Protein AF-A0A7C2SA44-F1 (afdb_monomer)

Structure (mmCIF, N/CA/C/O backbone):
data_AF-A0A7C2SA44-F1
#
_entry.id   AF-A0A7C2SA44-F1
#
loop_
_atom_site.group_PDB
_atom_site.id
_atom_site.type_symbol
_atom_site.label_atom_id
_atom_site.label_alt_id
_atom_site.label_comp_id
_atom_site.label_asym_id
_atom_site.label_entity_id
_atom_site.label_seq_id
_atom_site.pdbx_PDB_ins_code
_atom_site.Cartn_x
_atom_site.Cartn_y
_atom_site.Cartn_z
_atom_site.occupancy
_atom_site.B_iso_or_equiv
_atom_site.auth_seq_id
_atom_site.auth_comp_id
_atom_site.auth_asym_id
_atom_site.auth_atom_id
_atom_site.pdbx_PDB_model_num
ATOM 1 N N . MET A 1 1 ? 11.716 -22.278 -64.810 1.00 39.72 1 MET A N 1
ATOM 2 C CA . MET A 1 1 ? 12.328 -22.978 -63.650 1.00 39.72 1 MET A CA 1
ATOM 3 C C . MET A 1 1 ? 11.994 -22.321 -62.300 1.00 39.72 1 MET A C 1
ATOM 5 O O . MET A 1 1 ? 11.563 -23.027 -61.396 1.00 39.72 1 MET A O 1
ATOM 9 N N . CYS A 1 2 ? 12.115 -20.993 -62.154 1.00 33.94 2 CYS A N 1
ATOM 10 C CA . CYS A 1 2 ? 12.064 -20.283 -60.861 1.00 33.94 2 CYS A CA 1
ATOM 11 C C . CYS A 1 2 ? 10.819 -20.503 -59.967 1.00 33.94 2 CYS A C 1
ATOM 13 O O . CYS A 1 2 ? 10.962 -20.476 -58.749 1.00 33.94 2 CYS A O 1
ATOM 15 N N . CYS A 1 3 ? 9.621 -20.774 -60.507 1.00 31.91 3 CYS A N 1
ATOM 16 C CA . CYS A 1 3 ? 8.419 -20.965 -59.673 1.00 31.91 3 CYS A CA 1
ATOM 17 C C . CYS A 1 3 ? 8.531 -22.126 -58.661 1.00 31.91 3 CYS A C 1
ATOM 19 O O . CYS A 1 3 ? 8.042 -21.996 -57.541 1.00 31.91 3 CYS A O 1
ATOM 21 N N . LYS A 1 4 ? 9.230 -23.226 -58.992 1.00 30.00 4 LYS A N 1
ATOM 22 C CA . LYS A 1 4 ? 9.414 -24.347 -58.045 1.00 30.00 4 LYS A CA 1
ATOM 23 C C . LYS A 1 4 ? 10.296 -23.971 -56.840 1.00 30.00 4 LYS A C 1
ATOM 25 O O . LYS A 1 4 ? 10.087 -24.494 -55.749 1.00 30.00 4 LYS A O 1
ATOM 30 N N . LEU A 1 5 ? 11.224 -23.021 -57.002 1.00 37.84 5 LEU A N 1
ATOM 31 C CA . LEU A 1 5 ? 12.098 -22.537 -55.922 1.00 37.84 5 LEU A CA 1
ATOM 32 C C . LEU A 1 5 ? 11.362 -21.673 -54.886 1.00 37.84 5 LEU A C 1
ATOM 34 O O . LEU A 1 5 ? 11.741 -21.678 -53.717 1.00 37.84 5 LEU A O 1
ATOM 38 N N . VAL A 1 6 ? 10.303 -20.959 -55.282 1.00 39.34 6 VAL A N 1
ATOM 39 C CA . VAL A 1 6 ? 9.513 -20.126 -54.355 1.00 39.34 6 VAL A CA 1
ATOM 40 C C . VAL A 1 6 ? 8.678 -20.998 -53.411 1.00 39.34 6 VAL A C 1
ATOM 42 O O . VAL A 1 6 ? 8.654 -20.745 -52.207 1.00 39.34 6 VAL A O 1
ATOM 45 N N . ILE A 1 7 ? 8.062 -22.065 -53.930 1.00 36.66 7 ILE A N 1
ATOM 46 C CA . ILE A 1 7 ? 7.240 -22.994 -53.135 1.00 36.66 7 ILE A CA 1
ATOM 47 C C . ILE A 1 7 ? 8.110 -23.759 -52.124 1.00 36.66 7 ILE A C 1
ATOM 49 O O . ILE A 1 7 ? 7.807 -23.750 -50.931 1.00 36.66 7 ILE A O 1
ATOM 53 N N . ALA A 1 8 ? 9.262 -24.296 -52.548 1.00 33.75 8 ALA A N 1
ATOM 54 C CA . ALA A 1 8 ? 10.204 -24.980 -51.652 1.00 33.75 8 ALA A CA 1
ATOM 55 C C . ALA A 1 8 ? 10.715 -24.088 -50.493 1.00 33.75 8 ALA A C 1
ATOM 57 O O . ALA A 1 8 ? 11.021 -24.574 -49.398 1.00 33.75 8 ALA A O 1
ATOM 58 N N . ARG A 1 9 ? 10.769 -22.761 -50.693 1.00 36.12 9 ARG A N 1
ATOM 59 C CA . ARG A 1 9 ? 11.155 -21.788 -49.652 1.00 36.12 9 ARG A CA 1
ATOM 60 C C . ARG A 1 9 ? 10.045 -21.511 -48.621 1.00 36.12 9 ARG A C 1
ATOM 62 O O . ARG A 1 9 ? 10.342 -21.026 -47.528 1.00 36.12 9 ARG A O 1
ATOM 69 N N . SER A 1 10 ? 8.791 -21.844 -48.937 1.00 37.41 10 SER A N 1
ATOM 70 C CA . SER A 1 10 ? 7.620 -21.715 -48.049 1.00 37.41 10 SER A CA 1
ATOM 71 C C . SER A 1 10 ? 7.539 -22.861 -47.028 1.00 37.41 10 SER A C 1
ATOM 73 O O . SER A 1 10 ? 7.321 -22.655 -45.833 1.00 37.41 10 SER A O 1
ATOM 75 N N . GLU A 1 11 ? 7.796 -24.093 -47.467 1.00 35.19 11 GLU A N 1
ATOM 76 C CA . GLU A 1 11 ? 7.736 -25.272 -46.591 1.00 35.19 11 GLU A CA 1
ATOM 77 C C . GLU A 1 11 ? 8.936 -25.328 -45.634 1.00 35.19 11 GLU A C 1
ATOM 79 O O . GLU A 1 11 ? 8.789 -25.580 -44.433 1.00 35.19 11 GLU A O 1
ATOM 84 N N . THR A 1 12 ? 10.125 -24.982 -46.137 1.00 40.41 12 THR A N 1
ATOM 85 C CA . THR A 1 12 ? 11.341 -24.864 -45.318 1.00 40.41 12 THR A CA 1
ATOM 86 C C . THR A 1 12 ? 11.253 -23.734 -44.287 1.00 40.41 12 THR A C 1
ATOM 88 O O . THR A 1 12 ? 11.745 -23.906 -43.168 1.00 40.41 12 THR A O 1
ATOM 91 N N . THR A 1 13 ? 10.567 -22.617 -44.578 1.00 43.69 13 THR A N 1
ATOM 92 C CA . THR A 1 13 ? 10.304 -21.590 -43.553 1.00 43.69 13 THR A CA 1
ATOM 93 C C . THR A 1 13 ? 9.359 -22.097 -42.465 1.00 43.69 13 THR A C 1
ATOM 95 O O . THR A 1 13 ? 9.712 -21.946 -41.292 1.00 43.69 13 THR A O 1
ATOM 98 N N . LYS A 1 14 ? 8.252 -22.786 -42.793 1.00 39.75 14 LYS A N 1
ATOM 99 C CA . LYS A 1 14 ? 7.360 -23.393 -41.777 1.00 39.75 14 LYS A CA 1
ATOM 100 C C . LYS A 1 14 ? 8.102 -24.348 -40.831 1.00 39.75 14 LYS A C 1
ATOM 102 O O . LYS A 1 14 ? 8.000 -24.188 -39.613 1.00 39.75 14 LYS A O 1
ATOM 107 N N . GLN A 1 15 ? 8.922 -25.269 -41.351 1.00 38.09 15 GLN A N 1
ATOM 108 C CA . GLN A 1 15 ? 9.747 -26.139 -40.492 1.00 38.09 15 GLN A CA 1
ATOM 109 C C . GLN A 1 15 ? 10.778 -25.359 -39.651 1.00 38.09 15 GLN A C 1
ATOM 111 O O . GLN A 1 15 ? 11.092 -25.762 -38.526 1.00 38.09 15 GLN A O 1
ATOM 116 N N . SER A 1 16 ? 11.311 -24.243 -40.164 1.00 45.72 16 SER A N 1
ATOM 117 C CA . SER A 1 16 ? 12.279 -23.416 -39.429 1.00 45.72 16 SER A CA 1
ATOM 118 C C . SER A 1 16 ? 11.668 -22.671 -38.237 1.00 45.72 16 SER A C 1
ATOM 120 O O . SER A 1 16 ? 12.352 -22.508 -37.225 1.00 45.72 16 SER A O 1
ATOM 122 N N . VAL A 1 17 ? 10.394 -22.257 -38.325 1.00 43.09 17 VAL A N 1
ATOM 123 C CA . VAL A 1 17 ? 9.703 -21.495 -37.270 1.00 43.09 17 VAL A CA 1
ATOM 124 C C . VAL A 1 17 ? 9.507 -22.361 -36.028 1.00 43.09 17 VAL A C 1
ATOM 126 O O . VAL A 1 17 ? 9.972 -21.980 -34.955 1.00 43.09 17 VAL A O 1
ATOM 129 N N . GLY A 1 18 ? 8.954 -23.572 -36.170 1.00 42.91 18 GLY A N 1
ATOM 130 C CA . GLY A 1 18 ? 8.829 -24.517 -35.050 1.00 42.91 18 GLY A CA 1
ATOM 131 C C . GLY A 1 18 ? 10.186 -24.854 -34.414 1.00 42.91 18 GLY A C 1
ATOM 132 O O . GLY A 1 18 ? 10.350 -24.769 -33.197 1.00 42.91 18 GLY A O 1
ATOM 133 N N . LYS A 1 19 ? 11.213 -25.111 -35.240 1.00 46.06 19 LYS A N 1
ATOM 134 C CA . LYS A 1 19 ? 12.600 -25.371 -34.796 1.00 46.06 19 LYS A CA 1
ATOM 135 C C . LYS A 1 19 ? 13.352 -24.126 -34.281 1.00 46.06 19 LYS A C 1
ATOM 137 O O . LYS A 1 19 ? 14.502 -24.260 -33.845 1.00 46.06 19 LYS A O 1
ATOM 142 N N . ARG A 1 20 ? 12.758 -22.927 -34.332 1.00 50.06 20 ARG A N 1
ATOM 143 C CA . ARG A 1 20 ? 13.232 -21.708 -33.647 1.00 50.06 20 ARG A CA 1
ATOM 144 C C . ARG A 1 20 ? 12.462 -21.472 -32.351 1.00 50.06 20 ARG A C 1
ATOM 146 O O . ARG A 1 20 ? 13.110 -21.252 -31.336 1.00 50.06 20 ARG A O 1
ATOM 153 N N . LEU A 1 21 ? 11.136 -21.612 -32.361 1.00 41.81 21 LEU A N 1
ATOM 154 C CA . LEU A 1 21 ? 10.290 -21.496 -31.170 1.00 41.81 21 LEU A CA 1
ATOM 155 C C . LEU A 1 21 ? 10.720 -22.503 -30.090 1.00 41.81 21 LEU A C 1
ATOM 157 O O . LEU A 1 21 ? 11.047 -22.102 -28.977 1.00 41.81 21 LEU A O 1
ATOM 161 N N . LEU A 1 22 ? 10.883 -23.780 -30.457 1.00 46.84 22 LEU A N 1
ATOM 162 C CA . LEU A 1 22 ? 11.396 -24.824 -29.557 1.00 46.84 22 LEU A CA 1
ATOM 163 C C . LEU A 1 22 ? 12.808 -24.533 -29.023 1.00 46.84 22 LEU A C 1
ATOM 165 O O . LEU A 1 22 ? 13.118 -24.928 -27.908 1.00 46.84 22 LEU A O 1
ATOM 169 N N . ARG A 1 23 ? 13.666 -23.824 -29.773 1.00 52.75 23 ARG A N 1
ATOM 170 C CA . ARG A 1 23 ? 15.004 -23.410 -29.299 1.00 52.75 23 ARG A CA 1
ATOM 171 C C . ARG A 1 23 ? 14.990 -22.148 -28.438 1.00 52.75 23 ARG A C 1
ATOM 173 O O . ARG A 1 23 ? 15.931 -21.941 -27.683 1.00 52.75 23 ARG A O 1
ATOM 180 N N . PHE A 1 24 ? 13.967 -21.308 -28.566 1.00 48.56 24 PHE A N 1
ATOM 181 C CA . PHE A 1 24 ? 13.780 -20.129 -27.725 1.00 48.56 24 PHE A CA 1
ATOM 182 C C . PHE A 1 24 ? 13.159 -20.507 -26.377 1.00 48.56 24 PHE A C 1
ATOM 184 O O . PHE A 1 24 ? 13.629 -20.038 -25.347 1.00 48.56 24 PHE A O 1
ATOM 191 N N . VAL A 1 25 ? 12.171 -21.410 -26.383 1.00 49.28 25 VAL A N 1
ATOM 192 C CA . VAL A 1 25 ? 11.579 -21.983 -25.164 1.00 49.28 25 VAL A CA 1
ATOM 193 C C . VAL A 1 25 ? 12.587 -22.886 -24.447 1.00 49.28 25 VAL A C 1
ATOM 195 O O . VAL A 1 25 ? 12.798 -22.721 -23.254 1.00 49.28 25 VAL A O 1
ATOM 198 N N . ARG A 1 26 ? 13.299 -23.772 -25.162 1.00 47.53 26 ARG A N 1
ATOM 199 C CA . ARG A 1 26 ? 14.362 -24.632 -24.598 1.00 47.53 26 ARG A CA 1
ATOM 200 C C . ARG A 1 26 ? 15.719 -23.913 -24.473 1.00 47.53 26 ARG A C 1
ATOM 202 O O . ARG A 1 26 ? 16.760 -24.480 -24.806 1.00 47.53 26 ARG A O 1
ATOM 209 N N . ASN A 1 27 ? 15.689 -22.651 -24.053 1.00 56.75 27 ASN A N 1
ATOM 210 C CA . ASN A 1 27 ? 16.857 -21.863 -23.670 1.00 56.75 27 ASN A CA 1
ATOM 211 C C . ASN A 1 27 ? 16.808 -21.685 -22.153 1.00 56.75 27 ASN A C 1
ATOM 213 O O . ASN A 1 27 ? 15.914 -21.003 -21.648 1.00 56.75 27 ASN A O 1
ATOM 217 N N . ASP A 1 28 ? 17.766 -22.270 -21.436 1.00 48.22 28 ASP A N 1
ATOM 218 C CA . ASP A 1 28 ? 17.749 -22.356 -19.970 1.00 48.22 28 ASP A CA 1
ATOM 219 C C . ASP A 1 28 ? 17.591 -20.993 -19.291 1.00 48.22 28 ASP A C 1
ATOM 221 O O . ASP A 1 28 ? 16.977 -20.900 -18.236 1.00 48.22 28 ASP A O 1
ATOM 225 N N . ASN A 1 29 ? 18.083 -19.915 -19.908 1.00 52.28 29 ASN A N 1
ATOM 226 C CA . ASN A 1 29 ? 17.928 -18.561 -19.375 1.00 52.28 29 ASN A CA 1
ATOM 227 C C . ASN A 1 29 ? 16.481 -18.044 -19.460 1.00 52.28 29 ASN A C 1
ATOM 229 O O . ASN A 1 29 ? 16.046 -17.330 -18.565 1.00 52.28 29 ASN A O 1
ATOM 233 N N . VAL A 1 30 ? 15.719 -18.421 -20.493 1.00 47.06 30 VAL A N 1
ATOM 234 C CA . VAL A 1 30 ? 14.294 -18.057 -20.618 1.00 47.06 30 VAL A CA 1
ATOM 235 C C . VAL A 1 30 ? 13.465 -18.865 -19.621 1.00 47.06 30 VAL A C 1
ATOM 237 O O . VAL A 1 30 ? 12.652 -18.285 -18.908 1.00 47.06 30 VAL A O 1
ATOM 240 N N . ILE A 1 31 ? 13.736 -20.170 -19.495 1.00 52.97 31 ILE A N 1
ATOM 241 C CA . ILE A 1 31 ? 13.098 -21.032 -18.485 1.00 52.97 31 ILE A CA 1
ATOM 242 C C . ILE A 1 31 ? 13.411 -20.521 -17.073 1.00 52.97 31 ILE A C 1
ATOM 244 O O . ILE A 1 31 ? 12.499 -20.374 -16.266 1.00 52.97 31 ILE A O 1
ATOM 248 N N . ARG A 1 32 ? 14.671 -20.172 -16.778 1.00 51.38 32 ARG A N 1
ATOM 249 C CA . ARG A 1 32 ? 15.072 -19.590 -15.487 1.00 51.38 32 ARG A CA 1
ATOM 250 C C . ARG A 1 32 ? 14.399 -18.251 -15.216 1.00 51.38 32 ARG A C 1
ATOM 252 O O . ARG A 1 32 ? 13.969 -18.053 -14.091 1.00 51.38 32 ARG A O 1
ATOM 259 N N . CYS A 1 33 ? 14.265 -17.361 -16.202 1.00 46.78 33 CYS A N 1
ATOM 260 C CA . CYS A 1 33 ? 13.521 -16.111 -16.022 1.00 46.78 33 CYS A CA 1
ATOM 261 C C . CYS A 1 33 ? 12.029 -16.353 -15.757 1.00 46.78 33 CYS A C 1
ATOM 263 O O . CYS A 1 33 ? 11.477 -15.697 -14.884 1.00 46.78 33 CYS A O 1
ATOM 265 N N . ILE A 1 34 ? 11.393 -17.303 -16.452 1.00 51.72 34 ILE A N 1
ATOM 266 C CA . ILE A 1 34 ? 9.984 -17.661 -16.216 1.00 51.72 34 ILE A CA 1
ATOM 267 C C . ILE A 1 34 ? 9.810 -18.311 -14.836 1.00 51.72 34 ILE A C 1
ATOM 269 O O . ILE A 1 34 ? 8.868 -17.969 -14.136 1.00 51.72 34 ILE A O 1
ATOM 273 N N . LEU A 1 35 ? 10.730 -19.179 -14.399 1.00 47.81 35 LEU A N 1
ATOM 274 C CA . LEU A 1 35 ? 10.698 -19.785 -13.061 1.00 47.81 35 LEU A CA 1
ATOM 275 C C . LEU A 1 35 ? 10.996 -18.778 -11.940 1.00 47.81 35 LEU A C 1
ATOM 277 O O . LEU A 1 35 ? 10.343 -18.833 -10.907 1.00 47.81 35 LEU A O 1
ATOM 281 N N . LEU A 1 36 ? 11.934 -17.843 -12.134 1.00 46.62 36 LEU A N 1
ATOM 282 C CA . LEU A 1 36 ? 12.178 -16.740 -11.192 1.00 46.62 36 LEU A CA 1
ATOM 283 C C . LEU A 1 36 ? 10.961 -15.825 -11.088 1.00 46.62 36 LEU A C 1
ATOM 285 O O . LEU A 1 36 ? 10.567 -15.469 -9.987 1.00 46.62 36 LEU A O 1
ATOM 289 N N . LEU A 1 37 ? 10.355 -15.471 -12.223 1.00 44.75 37 LEU A N 1
ATOM 290 C CA . LEU A 1 37 ? 9.137 -14.672 -12.261 1.00 44.75 37 LEU A CA 1
ATOM 291 C C . LEU A 1 37 ? 7.965 -15.413 -11.604 1.00 44.75 37 LEU A C 1
ATOM 293 O O . LEU A 1 37 ? 7.231 -14.806 -10.839 1.00 44.75 37 LEU A O 1
ATOM 297 N N . TYR A 1 38 ? 7.825 -16.719 -11.844 1.00 45.03 38 TYR A N 1
ATOM 298 C CA . TYR A 1 38 ? 6.827 -17.554 -11.180 1.00 45.03 38 TYR A CA 1
ATOM 299 C C . TYR A 1 38 ? 7.056 -17.586 -9.664 1.00 45.03 38 TYR A C 1
ATOM 301 O O . TYR A 1 38 ? 6.116 -17.310 -8.936 1.00 45.03 38 TYR A O 1
ATOM 309 N N . LEU A 1 39 ? 8.291 -17.787 -9.178 1.00 45.56 39 LEU A N 1
ATOM 310 C CA . LEU A 1 39 ? 8.616 -17.698 -7.743 1.00 45.56 39 LEU A CA 1
ATOM 311 C C . LEU A 1 39 ? 8.383 -16.299 -7.139 1.00 45.56 39 LEU A C 1
ATOM 313 O O . LEU A 1 39 ? 8.111 -16.195 -5.947 1.00 45.56 39 LEU A O 1
ATOM 317 N N . LEU A 1 40 ? 8.528 -15.232 -7.931 1.00 42.06 40 LEU A N 1
ATOM 318 C CA . LEU A 1 40 ? 8.300 -13.846 -7.500 1.00 42.06 40 LEU A CA 1
ATOM 319 C C . LEU A 1 40 ? 6.819 -13.435 -7.540 1.00 42.06 40 LEU A C 1
ATOM 321 O O . LEU A 1 40 ? 6.452 -12.476 -6.869 1.00 42.06 40 LEU A O 1
ATOM 325 N N . LEU A 1 41 ? 5.986 -14.137 -8.317 1.00 36.81 41 LEU A N 1
ATOM 326 C CA . LEU A 1 41 ? 4.536 -13.928 -8.407 1.00 36.81 41 LEU A CA 1
ATOM 327 C C . LEU A 1 41 ? 3.732 -14.952 -7.587 1.00 36.81 41 LEU A C 1
ATOM 329 O O . LEU A 1 41 ? 2.575 -14.698 -7.273 1.00 36.81 41 LEU A O 1
ATOM 333 N N . SER A 1 42 ? 4.319 -16.091 -7.206 1.00 29.64 42 SER A N 1
ATOM 334 C CA . SER A 1 42 ? 3.670 -17.137 -6.403 1.00 29.64 42 SER A CA 1
ATOM 335 C C . SER A 1 42 ? 3.650 -16.803 -4.904 1.00 29.64 42 SER A C 1
ATOM 337 O O . SER A 1 42 ? 4.009 -17.634 -4.066 1.00 29.64 42 SER A O 1
ATOM 339 N N . SER A 1 43 ? 3.241 -15.583 -4.556 1.00 34.06 43 SER A N 1
ATOM 340 C CA . SER A 1 43 ? 2.855 -15.225 -3.192 1.00 34.06 43 SER A CA 1
ATOM 341 C C . SER A 1 43 ? 1.432 -15.720 -2.932 1.00 34.06 43 SER A C 1
ATOM 343 O O . SER A 1 43 ? 0.470 -15.124 -3.412 1.00 34.06 43 SER A O 1
ATOM 345 N N . ALA A 1 44 ? 1.291 -16.812 -2.178 1.00 33.91 44 ALA A N 1
ATOM 346 C CA . ALA A 1 44 ? -0.012 -17.211 -1.648 1.00 33.91 44 ALA A CA 1
ATOM 347 C C . ALA A 1 44 ? -0.531 -16.144 -0.651 1.00 33.91 44 ALA A C 1
ATOM 349 O O . ALA A 1 44 ? 0.286 -15.545 0.055 1.00 33.91 44 ALA A O 1
ATOM 350 N N . PRO A 1 45 ? -1.851 -15.884 -0.583 1.00 30.05 45 PRO A N 1
ATOM 351 C CA . PRO A 1 45 ? -2.409 -14.806 0.239 1.00 30.05 45 PRO A CA 1
ATOM 352 C C . PRO A 1 45 ? -2.256 -15.025 1.759 1.00 30.05 45 PRO A C 1
ATOM 354 O O . PRO A 1 45 ? -2.303 -16.158 2.236 1.00 30.05 45 PRO A O 1
ATOM 357 N N . VAL A 1 46 ? -2.130 -13.903 2.492 1.00 38.56 46 VAL A N 1
ATOM 358 C CA . VAL A 1 46 ? -1.923 -13.751 3.961 1.00 38.56 46 VAL A CA 1
ATOM 359 C C . VAL A 1 46 ? -2.890 -12.654 4.521 1.00 38.56 46 VAL A C 1
ATOM 361 O O . VAL A 1 46 ? -2.710 -11.506 4.135 1.00 38.56 46 VAL A O 1
ATOM 364 N N . LEU A 1 47 ? -3.982 -12.844 5.320 1.00 42.22 47 LEU A N 1
ATOM 365 C CA . LEU A 1 47 ? -4.636 -14.006 6.127 1.00 42.22 47 LEU A CA 1
ATOM 366 C C . LEU A 1 47 ? -4.392 -13.482 7.670 1.00 42.22 47 LEU A C 1
ATOM 368 O O . LEU A 1 47 ? -4.360 -14.232 8.651 1.00 42.22 47 LEU A O 1
ATOM 372 N N . ALA A 1 48 ? -4.066 -12.211 7.945 1.00 41.81 48 ALA A N 1
ATOM 373 C CA . ALA A 1 48 ? -3.833 -11.745 9.332 1.00 41.81 48 ALA A CA 1
ATOM 374 C C . ALA A 1 48 ? -5.091 -11.903 10.229 1.00 41.81 48 ALA A C 1
ATOM 376 O O . ALA A 1 48 ? -6.175 -12.217 9.726 1.00 41.81 48 ALA A O 1
ATOM 377 N N . HIS A 1 49 ? -4.991 -11.633 11.542 1.00 45.97 49 HIS A N 1
ATOM 378 C CA . HIS A 1 49 ? -6.201 -11.295 12.311 1.00 45.97 49 HIS A CA 1
ATOM 379 C C . HIS A 1 49 ? -6.966 -10.196 11.541 1.00 45.97 49 HIS A C 1
ATOM 381 O O . HIS A 1 49 ? -6.296 -9.269 11.075 1.00 45.97 49 HIS A O 1
ATOM 387 N N . PRO A 1 50 ? -8.305 -10.244 11.360 1.00 57.00 50 PRO A N 1
ATOM 388 C CA . PRO A 1 50 ? -8.991 -9.369 10.395 1.00 57.00 50 PRO A CA 1
ATOM 389 C C . PRO A 1 50 ? -8.762 -7.866 10.620 1.00 57.00 50 PRO A C 1
ATOM 391 O O . PRO A 1 50 ? -8.670 -7.099 9.668 1.00 57.00 50 PRO A O 1
ATOM 394 N N . MET A 1 51 ? -8.579 -7.462 11.881 1.00 65.75 51 MET A N 1
ATOM 395 C CA . MET A 1 51 ? -8.267 -6.084 12.294 1.00 65.75 51 MET A CA 1
ATOM 396 C C . MET A 1 51 ? -6.759 -5.804 12.504 1.00 65.75 51 MET A C 1
ATOM 398 O O . MET A 1 51 ? -6.373 -4.729 12.964 1.00 65.75 51 MET A O 1
ATOM 402 N N . GLY A 1 52 ? -5.895 -6.759 12.150 1.00 59.53 52 GLY A N 1
ATOM 403 C CA . GLY A 1 52 ? -4.438 -6.727 12.297 1.00 59.53 52 GLY A CA 1
ATOM 404 C C . GLY A 1 52 ? -3.932 -7.241 13.652 1.00 59.53 52 GLY A C 1
ATOM 405 O O . GLY A 1 52 ? -4.593 -7.106 14.677 1.00 59.53 52 GLY A O 1
ATOM 406 N N . ASN A 1 53 ? -2.707 -7.782 13.672 1.00 70.75 53 ASN A N 1
ATOM 407 C CA . ASN A 1 53 ? -2.122 -8.539 14.801 1.00 70.75 53 ASN A CA 1
ATOM 408 C C . ASN A 1 53 ? -1.945 -7.750 16.127 1.00 70.75 53 ASN A C 1
ATOM 410 O O . ASN A 1 53 ? -1.511 -8.303 17.139 1.00 70.75 53 ASN A O 1
ATOM 414 N N . PHE A 1 54 ? -2.232 -6.445 16.119 1.00 71.44 54 PHE A N 1
ATOM 415 C CA . PHE A 1 54 ? -2.157 -5.535 17.268 1.00 71.44 54 PHE A CA 1
ATOM 416 C C . PHE A 1 54 ? -3.535 -5.055 17.759 1.00 71.44 54 PHE A C 1
ATOM 418 O O . PHE A 1 54 ? -3.588 -4.297 18.729 1.00 71.44 54 PHE A O 1
ATOM 425 N N . SER A 1 55 ? -4.635 -5.449 17.104 1.00 79.81 55 SER A N 1
ATOM 426 C CA . SER A 1 55 ? -5.969 -4.940 17.429 1.00 79.81 55 SER A CA 1
ATOM 427 C C . SER A 1 55 ? -6.474 -5.417 18.788 1.00 79.81 55 SER A C 1
ATOM 429 O O . SER A 1 55 ? -6.318 -6.593 19.125 1.00 79.81 55 SER A O 1
ATOM 431 N N . ILE A 1 56 ? -7.161 -4.531 19.507 1.00 89.19 56 ILE A N 1
ATOM 432 C CA . ILE A 1 56 ? -8.047 -4.903 20.615 1.00 89.19 56 ILE A CA 1
ATOM 433 C C . ILE A 1 56 ? -9.452 -4.463 20.226 1.00 89.19 56 ILE A C 1
ATOM 435 O O . ILE A 1 56 ? -9.692 -3.276 19.999 1.00 89.19 56 ILE A O 1
ATOM 439 N N . ASN A 1 57 ? -10.353 -5.431 20.098 1.00 91.75 57 ASN A N 1
ATOM 440 C CA . ASN A 1 57 ? -11.698 -5.226 19.577 1.00 91.75 57 ASN A CA 1
ATOM 441 C C . ASN A 1 57 ? -12.706 -5.307 20.727 1.00 91.75 57 ASN A C 1
ATOM 443 O O . ASN A 1 57 ? -12.554 -6.126 21.629 1.00 91.75 57 ASN A O 1
ATOM 447 N N . HIS A 1 58 ? -13.693 -4.420 20.708 1.00 94.62 58 HIS A N 1
ATOM 448 C CA . HIS A 1 58 ? -14.667 -4.179 21.761 1.00 94.62 58 HIS A CA 1
ATOM 449 C C . HIS A 1 58 ? -16.075 -4.357 21.194 1.00 94.62 58 HIS A C 1
ATOM 451 O O . HIS A 1 58 ? -16.401 -3.825 20.131 1.00 94.62 58 HIS A O 1
ATOM 457 N N . TYR A 1 59 ? -16.933 -5.042 21.937 1.00 95.56 59 TYR A N 1
ATOM 458 C CA . TYR A 1 59 ? -18.354 -5.141 21.632 1.00 95.56 59 TYR A CA 1
ATOM 459 C C . TYR A 1 59 ? -19.163 -4.982 22.915 1.00 95.56 59 TYR A C 1
ATOM 461 O O . TYR A 1 59 ? -18.916 -5.671 23.904 1.00 95.56 59 TYR A O 1
ATOM 469 N N . SER A 1 60 ? -20.101 -4.038 22.910 1.00 96.88 60 SER A N 1
ATOM 470 C CA . SER A 1 60 ? -20.886 -3.642 24.082 1.00 96.88 60 SER A CA 1
ATOM 471 C C . SER A 1 60 ? -22.375 -3.687 23.758 1.00 96.88 60 SER A C 1
ATOM 473 O O . SER A 1 60 ? -22.938 -2.706 23.267 1.00 96.88 60 SER A O 1
ATOM 475 N N . LYS A 1 61 ? -23.036 -4.810 24.044 1.00 95.94 61 LYS A N 1
ATOM 476 C CA . LYS A 1 61 ? -24.488 -4.925 23.881 1.00 95.94 61 LYS A CA 1
ATOM 477 C C . LYS A 1 61 ? -25.206 -4.573 25.174 1.00 95.94 61 LYS A C 1
ATOM 479 O O . LYS A 1 61 ? -25.068 -5.258 26.186 1.00 95.94 61 LYS A O 1
ATOM 484 N N . ILE A 1 62 ? -25.986 -3.503 25.104 1.00 95.50 62 ILE A N 1
ATOM 485 C CA . ILE A 1 62 ? -26.836 -2.978 26.163 1.00 95.50 62 ILE A CA 1
ATOM 486 C C . ILE A 1 62 ? -28.269 -3.460 25.909 1.00 95.50 62 ILE A C 1
ATOM 488 O O . ILE A 1 62 ? -28.890 -3.115 24.900 1.00 95.50 62 ILE A O 1
ATOM 492 N N . GLU A 1 63 ? -28.797 -4.254 26.833 1.00 93.88 63 GLU A N 1
ATOM 493 C CA . GLU A 1 63 ? -30.178 -4.738 26.843 1.00 93.88 63 GLU A CA 1
ATOM 494 C C . GLU A 1 63 ? -30.873 -4.197 28.100 1.00 93.88 63 GLU A C 1
ATOM 496 O O . GLU A 1 63 ? -30.436 -4.463 29.221 1.00 93.88 63 GLU A O 1
ATOM 501 N N . VAL A 1 64 ? -31.922 -3.389 27.927 1.00 92.25 64 VAL A N 1
ATOM 502 C CA . VAL A 1 64 ? -32.652 -2.754 29.037 1.00 92.25 64 VAL A CA 1
ATOM 503 C C . VAL A 1 64 ? -33.968 -3.474 29.295 1.00 92.25 64 VAL A C 1
ATOM 505 O O . VAL A 1 64 ? -34.760 -3.678 28.373 1.00 92.25 64 VAL A O 1
ATOM 508 N N . ASP A 1 65 ? -34.214 -3.807 30.560 1.00 88.12 65 ASP A N 1
ATOM 509 C CA . ASP A 1 65 ? -35.452 -4.405 31.046 1.00 88.12 65 ASP A CA 1
ATOM 510 C C . ASP A 1 65 ? -36.069 -3.590 32.202 1.00 88.12 65 ASP A C 1
ATOM 512 O O . ASP A 1 65 ? -35.502 -2.636 32.733 1.00 88.12 65 ASP A O 1
ATOM 516 N N . LYS A 1 66 ? -37.280 -3.979 32.596 1.00 81.06 66 LYS A N 1
ATOM 517 C CA . LYS A 1 66 ? -38.093 -3.377 33.671 1.00 81.06 66 LYS A CA 1
ATOM 518 C C . LYS A 1 66 ? -37.494 -3.441 35.093 1.00 81.06 66 LYS A C 1
ATOM 520 O O . LYS A 1 66 ? -38.094 -2.887 36.016 1.00 81.06 66 LYS A O 1
ATOM 525 N N . TYR A 1 67 ? -36.363 -4.118 35.293 1.00 79.81 67 TYR A N 1
ATOM 526 C CA . TYR A 1 67 ? -35.657 -4.242 36.575 1.00 79.81 67 TYR A CA 1
ATOM 527 C C . TYR A 1 67 ? -34.230 -3.662 36.538 1.00 79.81 67 TYR A C 1
ATOM 529 O O . TYR A 1 67 ? -33.594 -3.543 37.585 1.00 79.81 67 TYR A O 1
ATOM 537 N N . GLY A 1 68 ? -33.691 -3.334 35.360 1.00 87.44 68 GLY A N 1
ATOM 538 C CA . GLY A 1 68 ? -32.312 -2.875 35.205 1.00 87.44 68 GLY A CA 1
ATOM 539 C C . GLY A 1 68 ? -31.802 -2.971 33.768 1.00 87.44 68 GLY A C 1
ATOM 540 O O . GLY A 1 68 ? -32.561 -3.033 32.804 1.00 87.44 68 GLY A O 1
ATOM 541 N N . LEU A 1 69 ? -30.484 -2.993 33.632 1.00 92.38 69 LEU A N 1
ATOM 542 C CA . LEU A 1 69 ? -29.768 -3.048 32.364 1.00 92.38 69 LEU A CA 1
ATOM 543 C C . LEU A 1 69 ? -28.732 -4.169 32.420 1.00 92.38 69 LEU A C 1
ATOM 545 O O . LEU A 1 69 ? -27.952 -4.263 33.371 1.00 92.38 69 LEU A O 1
ATOM 549 N N . LYS A 1 70 ? -28.706 -5.006 31.383 1.00 95.06 70 LYS A N 1
ATOM 550 C CA . LYS A 1 70 ? -27.666 -6.008 31.159 1.00 95.06 70 LYS A CA 1
ATOM 551 C C . LYS A 1 70 ? -26.704 -5.508 30.082 1.00 95.06 70 LYS A C 1
ATOM 553 O O . LYS A 1 70 ? -27.123 -5.127 28.991 1.00 95.06 70 LYS A O 1
ATOM 558 N N . LEU A 1 71 ? -25.416 -5.495 30.405 1.00 96.31 71 LEU A N 1
ATOM 559 C CA . LEU A 1 71 ? -24.324 -5.146 29.503 1.00 96.31 71 LEU A CA 1
ATOM 560 C C . LEU A 1 71 ? -23.503 -6.407 29.230 1.00 96.31 71 LEU A C 1
ATOM 562 O O . LEU A 1 71 ? -22.766 -6.874 30.098 1.00 96.31 71 LEU A O 1
ATOM 566 N N . ARG A 1 72 ? -23.626 -6.947 28.019 1.00 96.88 72 ARG A N 1
ATOM 567 C CA . ARG A 1 72 ? -22.776 -8.027 27.507 1.00 96.88 72 ARG A CA 1
ATOM 568 C C . ARG A 1 72 ? -21.576 -7.383 26.816 1.00 96.88 72 ARG A C 1
ATOM 570 O O . ARG A 1 72 ? -21.725 -6.740 25.777 1.00 96.88 72 ARG A O 1
ATOM 577 N N . TYR A 1 73 ? -20.417 -7.495 27.454 1.00 97.44 73 TYR A N 1
ATOM 578 C CA . TYR A 1 73 ? -19.176 -6.825 27.082 1.00 97.44 73 TYR A CA 1
ATOM 579 C C . TYR A 1 73 ? -18.136 -7.854 26.641 1.00 97.44 73 TYR A C 1
ATOM 581 O O . TYR A 1 73 ? -17.810 -8.771 27.394 1.00 97.44 73 TYR A O 1
ATOM 589 N N . ILE A 1 74 ? -17.628 -7.715 25.421 1.00 96.56 74 ILE A N 1
ATOM 590 C CA . ILE A 1 74 ? -16.692 -8.662 24.812 1.00 96.56 74 ILE A CA 1
ATOM 591 C C . ILE A 1 74 ? -15.434 -7.909 24.384 1.00 96.56 74 ILE A C 1
ATOM 593 O O . ILE A 1 74 ? -15.518 -6.894 23.691 1.00 96.56 74 ILE A O 1
ATOM 597 N N . ILE A 1 75 ? -14.279 -8.441 24.782 1.00 95.38 75 ILE A N 1
ATOM 598 C CA . ILE A 1 75 ? -12.948 -7.993 24.374 1.00 95.38 75 ILE A CA 1
ATOM 599 C C . ILE A 1 75 ? -12.274 -9.117 23.588 1.00 95.38 75 ILE A C 1
ATOM 601 O O . ILE A 1 75 ? -12.065 -10.201 24.128 1.00 95.38 75 ILE A O 1
ATOM 605 N N . ASP A 1 76 ? -11.916 -8.858 22.332 1.00 93.12 76 ASP A N 1
ATOM 606 C CA . ASP A 1 76 ? -11.233 -9.804 21.441 1.00 93.12 76 ASP A CA 1
ATOM 607 C C . ASP A 1 76 ? -9.817 -9.296 21.114 1.00 93.12 76 ASP A C 1
ATOM 609 O O . ASP A 1 76 ? -9.627 -8.253 20.471 1.00 93.12 76 ASP A O 1
ATOM 613 N N . LEU A 1 77 ? -8.820 -10.008 21.643 1.00 90.06 77 LEU A N 1
ATOM 614 C CA . LEU A 1 77 ? -7.404 -9.647 21.673 1.00 90.06 77 LEU A CA 1
ATOM 615 C C . LEU A 1 77 ? -6.650 -10.354 20.542 1.00 90.06 77 LEU A C 1
ATOM 617 O O . LEU A 1 77 ? -6.455 -11.570 20.594 1.00 90.06 77 LEU A O 1
ATOM 621 N N . ALA A 1 78 ? -6.117 -9.592 19.583 1.00 84.19 78 ALA A N 1
ATOM 622 C CA . ALA A 1 78 ? -5.216 -10.138 18.564 1.00 84.19 78 ALA A CA 1
ATOM 623 C C . ALA A 1 78 ? -3.933 -10.748 19.173 1.00 84.19 78 ALA A C 1
ATOM 625 O O . ALA A 1 78 ? -3.686 -10.673 20.381 1.00 84.19 78 ALA A O 1
ATOM 626 N N . GLU A 1 79 ? -3.091 -11.357 18.339 1.00 80.56 79 GLU A N 1
A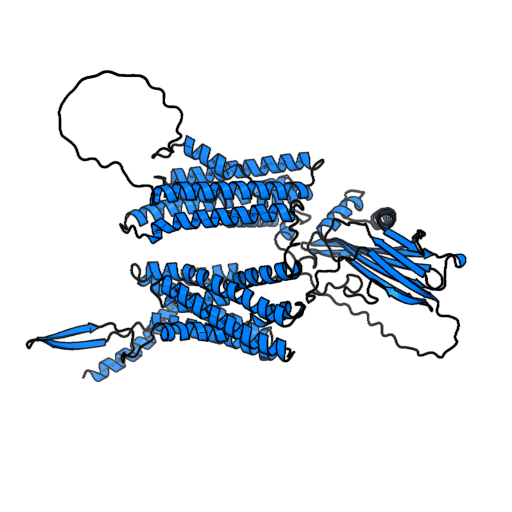TOM 627 C CA . GLU A 1 79 ? -2.001 -12.237 18.772 1.00 80.56 79 GLU A CA 1
ATOM 628 C C . GLU A 1 79 ? -0.976 -11.535 19.676 1.00 80.56 79 GLU A C 1
ATOM 630 O O . GLU A 1 79 ? -0.492 -12.129 20.641 1.00 80.56 79 GLU A O 1
ATOM 635 N N . ILE A 1 80 ? -0.646 -10.265 19.401 1.00 75.50 80 ILE A N 1
ATOM 636 C CA . ILE A 1 80 ? 0.331 -9.518 20.208 1.00 75.50 80 ILE A CA 1
ATOM 637 C C . ILE A 1 80 ? -0.265 -9.045 21.550 1.00 75.50 80 ILE A C 1
ATOM 639 O O . ILE A 1 80 ? 0.377 -9.289 22.574 1.00 75.50 80 ILE A O 1
ATOM 643 N N . PRO A 1 81 ? -1.471 -8.437 21.617 1.00 79.81 81 PRO A N 1
ATOM 644 C CA . PRO A 1 81 ? -2.169 -8.208 22.887 1.00 79.81 81 PRO A CA 1
ATOM 645 C C . PRO A 1 81 ? -2.379 -9.487 23.711 1.00 79.81 81 PRO A C 1
ATOM 647 O O . PRO A 1 81 ? -2.113 -9.490 24.910 1.00 79.81 81 PRO A O 1
ATOM 650 N N . THR A 1 82 ? -2.761 -10.597 23.075 1.00 85.81 82 THR A N 1
ATOM 651 C CA . THR A 1 82 ? -2.904 -11.899 23.746 1.00 85.81 82 THR A CA 1
ATOM 652 C C . THR A 1 82 ? -1.584 -12.380 24.342 1.00 85.81 82 THR A C 1
ATOM 654 O O . THR A 1 82 ? -1.547 -12.783 25.502 1.00 85.81 82 THR A O 1
ATOM 657 N N . PHE A 1 83 ? -0.474 -12.277 23.606 1.00 80.69 83 PHE A N 1
ATOM 658 C CA . PHE A 1 83 ? 0.851 -12.615 24.133 1.00 80.69 83 PHE A CA 1
ATOM 659 C C . PHE A 1 83 ? 1.268 -11.726 25.326 1.00 80.69 83 PHE A C 1
ATOM 661 O O . PHE A 1 83 ? 1.981 -12.190 26.215 1.00 80.69 83 PHE A O 1
ATOM 668 N N . GLN A 1 84 ? 0.799 -10.473 25.383 1.00 81.69 84 GLN A N 1
ATOM 669 C CA . GLN A 1 84 ? 1.043 -9.554 26.507 1.00 81.69 84 GLN A CA 1
ATOM 670 C C . GLN A 1 84 ? 0.208 -9.883 27.757 1.00 81.69 84 GLN A C 1
ATOM 672 O O . GLN A 1 84 ? 0.696 -9.684 28.870 1.00 81.69 84 GLN A O 1
ATOM 677 N N . GLU A 1 85 ? -1.018 -10.391 27.605 1.00 86.31 85 GLU A N 1
ATOM 678 C CA . GLU A 1 85 ? -1.824 -10.858 28.744 1.00 86.31 85 GLU A CA 1
ATOM 679 C C . GLU A 1 85 ? -1.438 -12.285 29.184 1.00 86.31 85 GLU A C 1
ATOM 681 O O . GLU A 1 85 ? -1.454 -12.557 30.380 1.00 86.31 85 GLU A O 1
ATOM 686 N N . LEU A 1 86 ? -0.989 -13.168 28.277 1.00 84.75 86 LEU A N 1
ATOM 687 C CA . LEU A 1 86 ? -0.515 -14.525 28.610 1.00 84.75 86 LEU A CA 1
ATOM 688 C C . LEU A 1 86 ? 0.569 -14.530 29.698 1.00 84.75 86 LEU A C 1
ATOM 690 O O . LEU A 1 86 ? 0.490 -15.334 30.619 1.00 84.75 86 LEU A O 1
ATOM 694 N N . GLY A 1 87 ? 1.523 -13.593 29.650 1.00 80.56 87 GLY A N 1
ATOM 695 C CA . GLY A 1 87 ? 2.552 -13.422 30.689 1.00 80.56 87 GLY A CA 1
ATOM 696 C C . GLY A 1 87 ? 2.044 -12.891 32.042 1.00 80.56 87 GLY A C 1
ATOM 697 O O . GLY A 1 87 ? 2.853 -12.614 32.925 1.00 80.56 87 GLY A O 1
ATOM 698 N N . LYS A 1 88 ? 0.726 -12.703 32.192 1.00 85.44 88 LYS A N 1
ATOM 699 C CA . LYS A 1 88 ? 0.017 -12.437 33.456 1.00 85.44 88 LYS A CA 1
ATOM 700 C C . LYS A 1 88 ? -0.880 -13.608 33.882 1.00 85.44 88 LYS A C 1
ATOM 702 O O . LYS A 1 88 ? -1.277 -13.650 35.042 1.00 85.44 88 LYS A O 1
ATOM 707 N N . ILE A 1 89 ? -1.236 -14.496 32.945 1.00 88.19 89 ILE A N 1
ATOM 708 C CA . ILE A 1 89 ? -2.019 -15.716 33.192 1.00 88.19 89 ILE A CA 1
ATOM 709 C C . ILE A 1 89 ? -1.074 -16.832 33.646 1.00 88.19 89 ILE A C 1
ATOM 711 O O . ILE A 1 89 ? -1.311 -17.438 34.680 1.00 88.19 89 ILE A O 1
ATOM 715 N N . ASP A 1 90 ? 0.021 -17.057 32.915 1.00 86.06 90 ASP A N 1
ATOM 716 C CA . ASP A 1 90 ? 1.107 -17.970 33.290 1.00 86.06 90 ASP A CA 1
ATOM 717 C C . ASP A 1 90 ? 1.863 -17.399 34.506 1.00 86.06 90 ASP A C 1
ATOM 719 O O . ASP A 1 90 ? 2.815 -16.623 34.375 1.00 86.06 90 ASP A O 1
ATOM 723 N N . THR A 1 91 ? 1.382 -17.727 35.708 1.00 85.25 91 THR A N 1
ATOM 724 C CA . THR A 1 91 ? 1.979 -17.300 36.983 1.00 85.25 91 THR A CA 1
ATOM 725 C C . THR A 1 91 ? 3.101 -18.230 37.429 1.00 85.25 91 THR A C 1
ATOM 727 O O . THR A 1 91 ? 3.980 -17.818 38.191 1.00 85.25 91 THR A O 1
ATOM 730 N N . ASN A 1 92 ? 3.070 -19.481 36.962 1.00 82.31 92 ASN A N 1
ATOM 731 C CA . ASN A 1 92 ? 3.999 -20.528 37.363 1.00 82.31 92 ASN A CA 1
ATOM 732 C C . ASN A 1 92 ? 5.282 -20.568 36.490 1.00 82.31 92 ASN A C 1
ATOM 734 O O . ASN A 1 92 ? 6.351 -20.945 36.983 1.00 82.31 92 ASN A O 1
ATOM 738 N N . GLY A 1 93 ? 5.207 -20.105 35.237 1.00 80.81 93 GLY A N 1
ATOM 739 C CA . GLY A 1 93 ? 6.313 -19.968 34.283 1.00 80.81 93 GLY A CA 1
ATOM 740 C C . GLY A 1 93 ? 6.487 -21.126 33.284 1.00 80.81 93 GLY A C 1
ATOM 741 O O . GLY A 1 93 ? 7.500 -21.154 32.566 1.00 80.81 93 GLY A O 1
ATOM 742 N N . ASP A 1 94 ? 5.562 -22.092 33.228 1.00 79.94 94 ASP A N 1
ATOM 743 C CA . ASP A 1 94 ? 5.651 -23.280 32.361 1.00 79.94 94 ASP A CA 1
ATOM 744 C C . ASP A 1 94 ? 5.302 -23.023 30.877 1.00 79.94 94 ASP A C 1
ATOM 746 O O . ASP A 1 94 ? 5.660 -23.832 30.008 1.00 79.94 94 ASP A O 1
ATOM 750 N N . LYS A 1 95 ? 4.734 -21.850 30.553 1.00 72.69 95 LYS A N 1
ATOM 751 C CA . LYS A 1 95 ? 4.296 -21.407 29.209 1.00 72.69 95 LYS A CA 1
ATOM 752 C C . LYS A 1 95 ? 3.061 -22.138 28.681 1.00 72.69 95 LYS A C 1
ATOM 754 O O . LYS A 1 95 ? 2.852 -22.194 27.458 1.00 72.69 95 LYS A O 1
ATOM 759 N N . THR A 1 96 ? 2.256 -22.701 29.563 1.00 78.62 96 THR A N 1
ATOM 760 C CA . THR A 1 96 ? 0.856 -23.071 29.343 1.00 78.62 96 THR A CA 1
ATOM 761 C C . THR A 1 96 ? -0.034 -22.276 30.302 1.00 78.62 96 THR A C 1
ATOM 763 O O . THR A 1 96 ? 0.443 -21.382 30.994 1.00 78.62 96 THR A O 1
ATOM 766 N N . THR A 1 97 ? -1.341 -22.511 30.263 1.00 83.44 97 THR A N 1
ATOM 767 C CA . THR A 1 97 ? -2.301 -21.886 31.173 1.00 83.44 97 THR A CA 1
ATOM 768 C C . THR A 1 97 ? -3.113 -22.992 31.833 1.00 83.44 97 THR A C 1
ATOM 770 O O . THR A 1 97 ? -3.582 -23.913 31.158 1.00 83.44 97 THR A O 1
ATOM 773 N N . SER A 1 98 ? -3.220 -22.951 33.161 1.00 88.44 98 SER A N 1
ATOM 774 C CA . SER A 1 98 ? -4.094 -23.851 33.919 1.00 88.44 98 SER A CA 1
ATOM 775 C C . SER A 1 98 ? -5.478 -23.217 34.137 1.00 88.44 98 SER A C 1
ATOM 777 O O . SER A 1 98 ? -5.572 -21.991 34.238 1.00 88.44 98 SER A O 1
ATOM 779 N N . PRO A 1 99 ? -6.565 -24.006 34.265 1.00 88.56 99 PRO A N 1
ATOM 780 C CA . PRO A 1 99 ? -7.896 -23.473 34.579 1.00 88.56 99 PRO A CA 1
ATOM 781 C C . PRO A 1 99 ? -7.931 -22.643 35.875 1.00 88.56 99 PRO A C 1
ATOM 783 O O . PRO A 1 99 ? -8.702 -21.689 35.999 1.00 88.56 99 PRO A O 1
ATOM 786 N N . GLU A 1 100 ? -7.080 -22.987 36.842 1.00 89.25 100 GLU A N 1
ATOM 787 C CA . GLU A 1 100 ? -6.878 -22.257 38.091 1.00 89.25 100 GLU A CA 1
ATOM 788 C C . GLU A 1 100 ? -6.276 -20.861 37.853 1.00 89.25 100 GLU A C 1
ATOM 790 O O . GLU A 1 100 ? -6.768 -19.875 38.408 1.00 89.25 100 GLU A O 1
ATOM 795 N N . GLU A 1 101 ? -5.251 -20.767 37.003 1.00 90.38 101 GLU A N 1
ATOM 796 C CA . GLU A 1 101 ? -4.599 -19.511 36.610 1.00 90.38 101 GLU A CA 1
ATOM 797 C C . GLU A 1 101 ? -5.501 -18.626 35.748 1.00 90.38 101 GLU A C 1
ATOM 799 O O . GLU A 1 101 ? -5.624 -17.428 36.008 1.00 90.38 101 GLU A O 1
ATOM 804 N N . GLU A 1 102 ? -6.196 -19.212 34.774 1.00 90.69 102 GLU A N 1
ATOM 805 C CA . GLU A 1 102 ? -7.177 -18.514 33.938 1.00 90.69 102 GLU A CA 1
ATOM 806 C C . GLU A 1 102 ? -8.286 -17.897 34.799 1.00 90.69 102 GLU A C 1
ATOM 808 O O . GLU A 1 102 ? -8.604 -16.712 34.666 1.00 90.69 102 GLU A O 1
ATOM 813 N N . LYS A 1 103 ? -8.810 -18.655 35.770 1.00 90.50 103 LYS A N 1
ATOM 814 C CA . LYS A 1 103 ? -9.804 -18.166 36.733 1.00 90.50 103 LYS A CA 1
ATOM 815 C C . LYS A 1 103 ? -9.252 -17.074 37.657 1.00 90.50 103 LYS A C 1
ATOM 817 O O . LYS A 1 103 ? -9.970 -16.112 37.950 1.00 90.50 103 LYS A O 1
ATOM 822 N N . ALA A 1 104 ? -8.006 -17.195 38.118 1.00 90.00 104 ALA A N 1
ATOM 823 C CA . ALA A 1 104 ? -7.358 -16.176 38.946 1.00 90.00 104 ALA A CA 1
ATOM 824 C C . ALA A 1 104 ? -7.158 -14.861 38.171 1.00 90.00 104 ALA A C 1
ATOM 826 O O . ALA A 1 104 ? -7.528 -13.792 38.666 1.00 90.00 104 ALA A O 1
ATOM 827 N N . TYR A 1 105 ? -6.667 -14.946 36.931 1.00 93.12 105 TYR A N 1
ATOM 828 C CA . TYR A 1 105 ? -6.533 -13.811 36.019 1.00 93.12 105 TYR A CA 1
ATOM 829 C C . TYR A 1 105 ? -7.885 -13.141 35.747 1.00 93.12 105 TYR A C 1
ATOM 831 O O . TYR A 1 105 ? -8.011 -11.934 35.955 1.00 93.12 105 TYR A O 1
ATOM 839 N N . LEU A 1 106 ? -8.919 -13.902 35.366 1.00 92.50 106 LEU A N 1
ATOM 840 C CA . LEU A 1 106 ? -10.248 -13.350 35.068 1.00 92.50 106 LEU A CA 1
ATOM 841 C C . LEU A 1 106 ? -10.881 -12.648 36.272 1.00 92.50 106 LEU A C 1
ATOM 843 O O . LEU A 1 106 ? -11.486 -11.588 36.109 1.00 92.50 106 LEU A O 1
ATOM 847 N N . SER A 1 107 ? -10.678 -13.179 37.481 1.00 88.19 107 SER A N 1
ATOM 848 C CA . SER A 1 107 ? -11.153 -12.553 38.724 1.00 88.19 107 SER A CA 1
ATOM 849 C C . SER A 1 107 ? -10.570 -11.146 38.925 1.00 88.19 107 SER A C 1
ATOM 851 O O . SER A 1 107 ? -11.271 -10.244 39.378 1.00 88.19 107 SER A O 1
ATOM 853 N N . GLY A 1 108 ? -9.304 -10.930 38.546 1.00 90.44 108 GLY A N 1
ATOM 854 C CA . GLY A 1 108 ? -8.704 -9.594 38.501 1.00 90.44 108 GLY A CA 1
ATOM 855 C C . GLY A 1 108 ? -9.145 -8.776 37.282 1.00 90.44 108 GLY A C 1
ATOM 856 O O . GLY A 1 108 ? -9.376 -7.571 37.397 1.00 90.44 108 GLY A O 1
ATOM 857 N N . LYS A 1 109 ? -9.292 -9.423 36.119 1.00 94.12 109 LYS A N 1
ATOM 858 C CA . LYS A 1 109 ? -9.550 -8.761 34.834 1.00 94.12 109 LYS A CA 1
ATOM 859 C C . LYS A 1 109 ? -10.945 -8.151 34.735 1.00 94.12 109 LYS A C 1
ATOM 861 O O . LYS A 1 109 ? -11.081 -7.062 34.186 1.00 94.12 109 LYS A O 1
ATOM 866 N N . VAL A 1 110 ? -11.960 -8.788 35.317 1.00 94.19 110 VAL A N 1
ATOM 867 C CA . VAL A 1 110 ? -13.321 -8.228 35.410 1.00 94.19 110 VAL A CA 1
ATOM 868 C C . VAL A 1 110 ? -13.311 -6.888 36.157 1.00 94.19 110 VAL A C 1
ATOM 870 O O . VAL A 1 110 ? -13.879 -5.909 35.683 1.00 94.19 110 VAL A O 1
ATOM 873 N N . GLU A 1 111 ? -12.577 -6.793 37.266 1.00 92.44 111 GLU A N 1
ATOM 874 C CA . GLU A 1 111 ? -12.447 -5.549 38.037 1.00 92.44 111 GLU A CA 1
ATOM 875 C C . GLU A 1 111 ? -11.447 -4.544 37.429 1.00 92.44 111 GLU A C 1
ATOM 877 O O . GLU A 1 111 ? -11.445 -3.373 37.813 1.00 92.44 111 GLU A O 1
ATOM 882 N N . GLU A 1 112 ? -10.583 -4.954 36.496 1.00 93.31 112 GLU A N 1
ATOM 883 C CA . GLU A 1 112 ? -9.823 -4.038 35.630 1.00 93.31 112 GLU A CA 1
ATOM 884 C C . GLU A 1 112 ? -10.773 -3.391 34.611 1.00 93.31 112 GLU A C 1
ATOM 886 O O . GLU A 1 112 ? -10.918 -2.168 34.595 1.00 93.31 112 GLU A O 1
ATOM 891 N N . LEU A 1 113 ? -11.489 -4.216 33.838 1.00 95.06 113 LEU A N 1
ATOM 892 C CA . LEU A 1 113 ? -12.388 -3.780 32.767 1.00 95.06 113 LEU A CA 1
ATOM 893 C C . LEU A 1 113 ? -13.555 -2.931 33.292 1.00 95.06 113 LEU A C 1
ATOM 895 O O . LEU A 1 113 ? -13.865 -1.890 32.706 1.00 95.06 113 LEU A O 1
ATOM 899 N N . LYS A 1 114 ? -14.148 -3.301 34.437 1.00 94.88 114 LYS A N 1
ATOM 900 C CA . LYS A 1 114 ? -15.208 -2.523 35.104 1.00 94.88 114 LYS A CA 1
ATOM 901 C C . LYS A 1 114 ? -14.813 -1.060 35.338 1.00 94.88 114 LYS A C 1
ATOM 903 O O . LYS A 1 114 ? -15.670 -0.189 35.250 1.00 94.88 114 LYS A O 1
ATOM 908 N N . LYS A 1 115 ? -13.535 -0.764 35.611 1.00 93.94 115 LYS A N 1
ATOM 909 C CA . LYS A 1 115 ? -13.061 0.606 35.900 1.00 93.94 115 LYS A CA 1
ATOM 910 C C . LYS A 1 115 ? -12.964 1.495 34.659 1.00 93.94 115 LYS A C 1
ATOM 912 O O . LYS A 1 115 ? -13.005 2.714 34.804 1.00 93.94 115 LYS A O 1
ATOM 917 N N . GLY A 1 116 ? -12.830 0.916 33.463 1.00 93.38 116 GLY A N 1
ATOM 918 C CA . GLY A 1 116 ? -12.902 1.666 32.206 1.00 93.38 116 GLY A CA 1
ATOM 919 C C . GLY A 1 116 ? -14.337 1.971 31.763 1.00 93.38 116 GLY A C 1
ATOM 920 O O . GLY A 1 116 ? -14.554 2.930 31.017 1.00 93.38 116 GLY A O 1
ATOM 921 N N . LEU A 1 117 ? -15.314 1.200 32.249 1.00 95.81 117 LEU A N 1
ATOM 922 C CA . LEU A 1 117 ? -16.730 1.349 31.926 1.00 95.81 117 LEU A CA 1
ATOM 923 C C . LEU A 1 117 ? -17.401 2.408 32.808 1.00 95.81 117 LEU A C 1
ATOM 925 O O . LEU A 1 117 ? -17.270 2.410 34.031 1.00 95.81 117 LEU A O 1
ATOM 929 N N . SER A 1 118 ? -18.185 3.289 32.190 1.00 94.69 118 SER A N 1
ATOM 930 C CA . SER A 1 118 ? -19.038 4.245 32.892 1.00 94.69 118 SER A CA 1
ATOM 931 C C . SER A 1 118 ? -20.460 4.165 32.355 1.00 94.69 118 SER A C 1
ATOM 933 O O . SER A 1 118 ? -20.693 4.346 31.161 1.00 94.69 118 SER A O 1
ATOM 935 N N . LEU A 1 119 ? -21.415 3.910 33.247 1.00 93.31 119 LEU A N 1
ATOM 936 C CA . LEU A 1 119 ? -22.841 3.896 32.946 1.00 93.31 119 LEU A CA 1
ATOM 937 C C . LEU A 1 119 ? -23.558 4.897 33.854 1.00 93.31 119 LEU A C 1
ATOM 939 O O . LEU A 1 119 ? -23.331 4.928 35.067 1.00 93.31 119 LEU A O 1
ATOM 943 N N . LYS A 1 120 ? -24.436 5.708 33.265 1.00 92.94 120 LYS A N 1
ATOM 944 C CA . LYS A 1 120 ? -25.280 6.671 33.972 1.00 92.94 120 LYS A CA 1
ATOM 945 C C . LYS A 1 120 ? -26.738 6.555 33.552 1.00 92.94 120 LYS A C 1
ATOM 947 O O . LYS A 1 120 ? -27.014 6.507 32.356 1.00 92.94 120 LYS A O 1
ATOM 952 N N . LEU A 1 121 ? -27.644 6.628 34.522 1.00 91.12 121 LEU A N 1
ATOM 953 C CA . LEU A 1 121 ? -29.090 6.782 34.351 1.00 91.12 121 LEU A CA 1
ATOM 954 C C . LEU A 1 121 ? -29.494 8.151 34.911 1.00 91.12 121 LEU A C 1
ATOM 956 O O . LEU A 1 121 ? -29.228 8.436 36.076 1.00 91.12 121 LEU A O 1
ATOM 960 N N . ASN A 1 122 ? -30.129 9.005 34.106 1.00 89.06 122 ASN A N 1
ATOM 961 C CA . ASN A 1 122 ? -30.577 10.342 34.520 1.00 89.06 122 ASN A CA 1
ATOM 962 C C . ASN A 1 122 ? -29.443 11.141 35.227 1.00 89.06 122 ASN A C 1
ATOM 964 O O . ASN A 1 122 ? -29.624 11.719 36.295 1.00 89.06 122 ASN A O 1
ATOM 968 N N . GLU A 1 123 ? -28.239 11.100 34.631 1.00 86.56 123 GLU A N 1
ATOM 969 C CA . GLU A 1 123 ? -26.930 11.588 35.131 1.00 86.56 123 GLU A CA 1
ATOM 970 C C . GLU A 1 123 ? -26.357 10.944 36.416 1.00 86.56 123 GLU A C 1
ATOM 972 O O . GLU A 1 123 ? -25.164 11.128 36.692 1.00 86.56 123 GLU A O 1
ATOM 977 N N . LYS A 1 124 ? -27.120 10.130 37.157 1.00 89.31 124 LYS A N 1
ATOM 978 C CA . LYS A 1 124 ? -26.610 9.332 38.287 1.00 89.31 124 LYS A CA 1
ATOM 979 C C . LYS A 1 124 ? -25.762 8.149 37.792 1.00 89.31 124 LYS A C 1
ATOM 981 O O . LYS A 1 124 ? -26.188 7.482 36.851 1.00 89.31 124 LYS A O 1
ATOM 986 N N . PRO A 1 125 ? -24.607 7.835 38.408 1.00 90.56 125 PRO A N 1
ATOM 987 C CA . PRO A 1 125 ? -23.861 6.608 38.116 1.00 90.56 125 PRO A CA 1
ATOM 988 C C . PRO A 1 125 ? -24.652 5.340 38.468 1.00 90.56 125 PRO A C 1
ATOM 990 O O . PRO A 1 125 ? -25.348 5.310 39.480 1.00 90.56 125 PRO A O 1
ATOM 993 N N . VAL A 1 126 ? -24.485 4.289 37.665 1.00 91.00 126 VAL A N 1
ATOM 994 C CA . VAL A 1 126 ? -25.057 2.950 37.884 1.00 91.00 126 VAL A CA 1
ATOM 995 C C . VAL A 1 126 ? -23.914 1.978 38.181 1.00 91.00 126 VAL A C 1
ATOM 997 O O . VAL A 1 126 ? -22.959 1.905 37.408 1.00 91.00 126 VAL A O 1
ATOM 1000 N N . ASP A 1 127 ? -23.991 1.230 39.285 1.00 91.38 127 ASP A N 1
ATOM 1001 C CA . ASP A 1 127 ? -22.987 0.207 39.608 1.00 91.38 127 ASP A CA 1
ATOM 1002 C C . ASP A 1 127 ? -23.204 -1.061 38.770 1.00 91.38 127 ASP A C 1
ATOM 1004 O O . ASP A 1 127 ? -24.261 -1.687 38.830 1.00 91.38 127 ASP A O 1
ATOM 1008 N N . LEU A 1 128 ? -22.183 -1.435 37.999 1.00 93.44 128 LEU A N 1
ATOM 1009 C CA . LEU A 1 128 ? -22.156 -2.632 37.160 1.00 93.44 128 LEU A CA 1
ATOM 1010 C C . LEU A 1 128 ? -21.595 -3.819 37.952 1.00 93.44 128 LEU A C 1
ATOM 1012 O O . LEU A 1 128 ? -20.401 -3.857 38.252 1.00 93.44 128 LEU A O 1
ATOM 1016 N N . ARG A 1 129 ? -22.423 -4.812 38.281 1.00 93.88 129 ARG A N 1
ATOM 1017 C CA . ARG A 1 129 ? -21.989 -6.041 38.970 1.00 93.88 129 ARG A CA 1
ATOM 1018 C C . ARG A 1 129 ? -21.830 -7.183 37.963 1.00 93.88 129 ARG A C 1
ATOM 1020 O O . ARG A 1 129 ? -22.749 -7.384 37.175 1.00 93.88 129 ARG A O 1
ATOM 1027 N N . PRO A 1 130 ? -20.713 -7.927 37.948 1.00 93.75 130 PRO A N 1
ATOM 1028 C CA . PRO A 1 130 ? -20.555 -9.059 37.039 1.00 93.75 130 PRO A CA 1
ATOM 1029 C C . PRO A 1 130 ? -21.478 -10.222 37.440 1.00 93.75 130 PRO A C 1
ATOM 1031 O O . PRO A 1 130 ? -21.476 -10.652 38.593 1.00 93.75 130 PRO A O 1
ATOM 1034 N N . GLU A 1 131 ? -22.254 -10.734 36.486 1.00 93.19 131 GLU A N 1
ATOM 1035 C CA . GLU A 1 131 ? -23.062 -11.957 36.617 1.00 93.19 131 GLU A CA 1
ATOM 1036 C C . GLU A 1 131 ? -22.275 -13.192 36.163 1.00 93.19 131 GLU A C 1
ATOM 1038 O O . GLU A 1 131 ? -22.345 -14.247 36.793 1.00 93.19 131 GLU A O 1
ATOM 1043 N N . SER A 1 132 ? -21.523 -13.064 35.065 1.00 93.12 132 SER A N 1
ATOM 1044 C CA . SER A 1 132 ? -20.723 -14.141 34.482 1.00 93.12 132 SER A CA 1
ATOM 1045 C C . SER A 1 132 ? -19.485 -13.593 33.766 1.00 93.12 132 SER A C 1
ATOM 1047 O O . SER A 1 132 ? -19.468 -12.457 33.288 1.00 93.12 132 SER A O 1
ATOM 1049 N N . VAL A 1 133 ? -18.440 -14.417 33.701 1.00 93.81 133 VAL A N 1
ATOM 1050 C CA . VAL A 1 133 ? -17.242 -14.187 32.889 1.00 93.81 133 VAL A CA 1
ATOM 1051 C C . VAL A 1 133 ? -16.837 -15.496 32.219 1.00 93.81 133 VAL A C 1
ATOM 1053 O O . VAL A 1 133 ? -16.906 -16.555 32.843 1.00 93.81 133 VAL A O 1
ATOM 1056 N N . ASP A 1 134 ? -16.424 -15.405 30.961 1.00 92.25 134 ASP A N 1
ATOM 1057 C CA . ASP A 1 134 ? -15.921 -16.503 30.140 1.00 92.25 134 ASP A CA 1
ATOM 1058 C C . ASP A 1 134 ? -14.683 -16.048 29.349 1.00 92.25 134 ASP A C 1
ATOM 1060 O O . ASP A 1 134 ? -14.502 -14.853 29.081 1.00 92.25 134 ASP A O 1
ATOM 1064 N N . MET A 1 135 ? -13.819 -16.993 28.981 1.00 92.44 135 MET A N 1
ATOM 1065 C CA . MET A 1 135 ? -12.605 -16.732 28.212 1.00 92.44 135 MET A CA 1
ATOM 1066 C C . MET A 1 135 ? -12.301 -17.890 27.271 1.00 92.44 135 MET A C 1
ATOM 1068 O O . MET A 1 135 ? -12.093 -19.021 27.704 1.00 92.44 135 MET A O 1
ATOM 1072 N N . VAL A 1 136 ? -12.217 -17.588 25.977 1.00 88.81 136 VAL A N 1
ATOM 1073 C CA . VAL A 1 136 ? -11.982 -18.586 24.932 1.00 88.81 136 VAL A CA 1
ATOM 1074 C C . VAL A 1 136 ? -10.721 -18.234 24.152 1.00 88.81 136 VAL A C 1
ATOM 1076 O O . VAL A 1 136 ? -10.590 -17.134 23.611 1.00 88.81 136 VAL A O 1
ATOM 1079 N N . PHE A 1 137 ? -9.801 -19.194 24.076 1.00 86.06 137 PHE A N 1
ATOM 1080 C CA . PHE A 1 137 ? -8.624 -19.124 23.216 1.00 86.06 137 PHE A CA 1
ATOM 1081 C C . PHE A 1 137 ? -8.968 -19.582 21.796 1.00 86.06 137 PHE A C 1
ATOM 1083 O O . PHE A 1 137 ? -9.497 -20.678 21.600 1.00 86.06 137 PHE A O 1
ATOM 1090 N N . PHE A 1 138 ? -8.595 -18.784 20.797 1.00 81.56 138 PHE A N 1
ATOM 1091 C CA . PHE A 1 138 ? -8.716 -19.125 19.379 1.00 81.56 138 PHE A CA 1
ATOM 1092 C C . PHE A 1 138 ? -7.325 -19.230 18.722 1.00 81.56 138 PHE A C 1
ATOM 1094 O O . PHE A 1 138 ? -6.367 -18.608 19.186 1.00 81.56 138 PHE A O 1
ATOM 1101 N N . PRO A 1 139 ? -7.156 -20.034 17.655 1.00 72.31 139 PRO A N 1
ATOM 1102 C CA . PRO A 1 139 ? -5.881 -20.150 16.949 1.00 72.31 139 PRO A CA 1
ATOM 1103 C C . PRO A 1 139 ? -5.646 -18.948 16.016 1.00 72.31 139 PRO A C 1
ATOM 1105 O O . PRO A 1 139 ? -6.310 -18.818 14.988 1.00 72.31 139 PRO A O 1
ATOM 1108 N N . GLY A 1 140 ? -4.672 -18.102 16.351 1.00 63.25 140 GLY A N 1
ATOM 1109 C CA . GLY A 1 140 ? -4.258 -16.942 15.558 1.00 63.25 140 GLY A CA 1
ATOM 1110 C C . GLY A 1 140 ? -3.093 -17.208 14.594 1.00 63.25 140 GLY A C 1
ATOM 1111 O O . GLY A 1 140 ? -2.606 -18.334 14.409 1.00 63.25 140 GLY A O 1
ATOM 1112 N N . ALA A 1 141 ? -2.623 -16.136 13.956 1.00 51.06 141 ALA A N 1
ATOM 1113 C CA . ALA A 1 141 ? -1.539 -16.164 12.986 1.00 51.06 141 ALA A CA 1
ATOM 1114 C C . ALA A 1 141 ? -0.225 -16.706 13.585 1.00 51.06 141 ALA A C 1
ATOM 1116 O O . ALA A 1 141 ? 0.181 -16.403 14.707 1.00 51.06 141 ALA A O 1
ATOM 1117 N N . GLY A 1 142 ? 0.473 -17.539 12.808 1.00 52.66 142 GLY A N 1
ATOM 1118 C CA . GLY A 1 142 ? 1.756 -18.129 13.203 1.00 52.66 142 GLY A CA 1
ATOM 1119 C C . GLY A 1 142 ? 1.703 -19.147 14.353 1.00 52.66 142 GLY A C 1
ATOM 1120 O O . GLY A 1 142 ? 2.761 -19.597 14.794 1.00 52.66 142 GLY A O 1
ATOM 1121 N N . GLY A 1 143 ? 0.510 -19.531 14.823 1.00 61.22 143 GLY A N 1
ATOM 1122 C CA . GLY A 1 143 ? 0.336 -20.432 15.967 1.00 61.22 143 GLY A CA 1
ATOM 1123 C C . GLY A 1 143 ? 0.449 -19.744 17.332 1.00 61.22 143 GLY A C 1
ATOM 1124 O O . GLY A 1 143 ? 0.576 -20.430 18.345 1.00 61.22 143 GLY A O 1
ATOM 1125 N N . LEU A 1 144 ? 0.411 -18.408 17.364 1.00 63.53 144 LEU A N 1
ATOM 1126 C CA . LEU A 1 144 ? 0.060 -17.661 18.571 1.00 63.53 144 LEU A CA 1
ATOM 1127 C C . LEU A 1 144 ? -1.461 -17.763 18.782 1.00 63.53 144 LEU A C 1
ATOM 1129 O O . LEU A 1 144 ? -2.196 -17.746 17.795 1.00 63.53 144 LEU A O 1
ATOM 1133 N N . PRO A 1 145 ? -1.961 -17.876 20.021 1.00 79.88 145 PRO A N 1
ATOM 1134 C CA . PRO A 1 145 ? -3.391 -17.772 20.266 1.00 79.88 145 PRO A CA 1
ATOM 1135 C C . PRO A 1 145 ? -3.866 -16.313 20.183 1.00 79.88 145 PRO A C 1
ATOM 1137 O O . PRO A 1 145 ? -3.083 -15.378 20.368 1.00 79.88 145 PRO A O 1
ATOM 1140 N N . THR A 1 146 ? -5.166 -16.141 19.974 1.00 86.19 146 THR A N 1
ATOM 1141 C CA . THR A 1 146 ? -5.937 -14.952 20.358 1.00 86.19 146 THR A CA 1
ATOM 1142 C C . THR A 1 146 ? -6.852 -15.304 21.537 1.00 86.19 146 THR A C 1
ATOM 1144 O O . THR A 1 146 ? -7.146 -16.481 21.760 1.00 86.19 146 THR A O 1
ATOM 1147 N N . ILE A 1 147 ? -7.285 -14.312 22.317 1.00 90.81 147 ILE A N 1
ATOM 1148 C CA . ILE A 1 147 ? -8.201 -14.488 23.455 1.00 90.81 147 ILE A CA 1
ATOM 1149 C C . ILE A 1 147 ? -9.435 -13.615 23.243 1.00 90.81 147 ILE A C 1
ATOM 1151 O O . ILE A 1 147 ? -9.310 -12.395 23.124 1.00 90.81 147 ILE A O 1
ATOM 1155 N N . LYS A 1 148 ? -10.620 -14.220 23.337 1.00 93.88 148 LYS A N 1
ATOM 1156 C CA . LYS A 1 148 ? -11.878 -13.497 23.542 1.00 93.88 148 LYS A CA 1
ATOM 1157 C C . LYS A 1 148 ? -12.310 -13.628 25.002 1.00 93.88 148 LYS A C 1
ATOM 1159 O O . LYS A 1 148 ? -12.556 -14.738 25.469 1.00 93.88 148 LYS A O 1
ATOM 1164 N N . ILE A 1 149 ? -12.413 -12.506 25.710 1.00 95.00 149 ILE A N 1
ATOM 1165 C CA . ILE A 1 149 ? -12.978 -12.415 27.064 1.00 95.00 149 ILE A CA 1
ATOM 1166 C C . ILE A 1 149 ? -14.407 -11.888 26.940 1.00 95.00 149 ILE A C 1
ATOM 1168 O O . ILE A 1 149 ? -14.617 -10.831 26.345 1.00 95.00 149 ILE A O 1
ATOM 1172 N N . THR A 1 150 ? -15.375 -12.591 27.521 1.00 96.31 150 THR A N 1
ATOM 1173 C CA . THR A 1 150 ? -16.774 -12.148 27.612 1.00 96.31 150 THR A CA 1
ATOM 1174 C C . THR A 1 150 ? -17.125 -11.907 29.073 1.00 96.31 150 THR A C 1
ATOM 1176 O O . THR A 1 150 ? -16.893 -12.776 29.910 1.00 96.31 150 THR A O 1
ATOM 1179 N N . VAL A 1 151 ? -17.701 -10.750 29.390 1.00 96.94 151 VAL A N 1
ATOM 1180 C CA . VAL A 1 151 ? -18.216 -10.417 30.723 1.00 96.94 151 VAL A CA 1
ATOM 1181 C C . VAL A 1 151 ? -19.655 -9.941 30.590 1.00 96.94 151 VAL A C 1
ATOM 1183 O O . VAL A 1 151 ? -19.951 -9.053 29.789 1.00 96.94 151 VAL A O 1
ATOM 1186 N N . GLU A 1 152 ? -20.558 -10.497 31.389 1.00 96.38 152 GLU A N 1
ATOM 1187 C CA . GLU A 1 152 ? -21.920 -9.983 31.509 1.00 96.38 152 GLU A CA 1
ATOM 1188 C C . GLU A 1 152 ? -22.056 -9.208 32.816 1.00 96.38 152 GLU A C 1
ATOM 1190 O O . GLU A 1 152 ? -21.903 -9.771 33.899 1.00 96.38 152 GLU A O 1
ATOM 1195 N N . TYR A 1 153 ? -22.344 -7.912 32.716 1.00 95.94 153 TYR A N 1
ATOM 1196 C CA . TYR A 1 153 ? -22.610 -7.041 33.856 1.00 95.94 153 TYR A CA 1
ATOM 1197 C C . TYR A 1 153 ? -24.105 -6.728 33.980 1.00 95.94 153 TYR A C 1
ATOM 1199 O O . TYR A 1 153 ? -24.791 -6.492 32.983 1.00 95.94 153 TYR A O 1
ATOM 1207 N N . ARG A 1 154 ? -24.583 -6.627 35.219 1.00 94.94 154 ARG A N 1
ATOM 1208 C CA . ARG A 1 154 ? -25.912 -6.146 35.600 1.00 94.94 154 ARG A CA 1
ATOM 1209 C C . ARG A 1 154 ? -25.798 -4.785 36.282 1.00 94.94 154 ARG A C 1
ATOM 1211 O O . ARG A 1 154 ? -25.082 -4.653 37.273 1.00 94.94 154 ARG A O 1
ATOM 1218 N N . GLY A 1 155 ? -26.514 -3.791 35.770 1.00 92.50 155 GLY A N 1
ATOM 1219 C CA . GLY A 1 155 ? -26.792 -2.536 36.464 1.00 92.50 155 GLY A CA 1
ATOM 1220 C C . GLY A 1 155 ? -28.252 -2.507 36.903 1.00 92.50 155 GLY A C 1
ATOM 1221 O O . GLY A 1 155 ? -29.141 -2.460 36.056 1.00 92.50 155 GLY A O 1
ATOM 1222 N N . ASP A 1 156 ? -28.514 -2.546 38.207 1.00 88.06 156 ASP A N 1
ATOM 1223 C CA . ASP A 1 156 ? -29.881 -2.441 38.733 1.00 88.06 156 ASP A CA 1
ATOM 1224 C C . ASP A 1 156 ? -30.334 -0.978 38.793 1.00 88.06 156 ASP A C 1
ATOM 1226 O O . ASP A 1 156 ? -29.527 -0.083 39.058 1.00 88.06 156 ASP A O 1
ATOM 1230 N N . PHE A 1 157 ? -31.635 -0.738 38.616 1.00 81.06 157 PHE A N 1
ATOM 1231 C CA . PHE A 1 157 ? -32.241 0.588 38.765 1.00 81.06 157 PHE A CA 1
ATOM 1232 C C . PHE A 1 157 ? -33.230 0.604 39.934 1.00 81.06 157 PHE A C 1
ATOM 1234 O O . PHE A 1 157 ? -34.072 -0.291 40.056 1.00 81.06 157 PHE A O 1
ATOM 1241 N N . GLY A 1 158 ? -33.199 1.644 40.770 1.00 70.69 158 GLY A N 1
ATOM 1242 C CA . GLY A 1 158 ? -34.286 1.871 41.719 1.00 70.69 158 GLY A CA 1
ATOM 1243 C C . GLY A 1 158 ? -35.556 2.295 40.977 1.00 70.69 158 GLY A C 1
ATOM 1244 O O . GLY A 1 158 ? -35.522 3.242 40.197 1.00 70.69 158 GLY A O 1
ATOM 1245 N N . GLN A 1 159 ? -36.710 1.670 41.246 1.00 69.75 159 GLN A N 1
ATOM 1246 C CA . GLN A 1 159 ? -37.980 2.087 40.616 1.00 69.75 159 GLN A CA 1
ATOM 1247 C C . GLN A 1 159 ? -38.347 3.554 40.916 1.00 69.75 159 GLN A C 1
ATOM 1249 O O . GLN A 1 159 ? -38.998 4.199 40.104 1.00 69.75 159 GLN A O 1
ATOM 1254 N N . ALA A 1 160 ? -37.874 4.106 42.039 1.00 64.25 160 ALA A N 1
ATOM 1255 C CA . ALA A 1 160 ? -38.013 5.522 42.394 1.00 64.25 160 ALA A CA 1
ATOM 1256 C C . ALA A 1 160 ? -37.064 6.474 41.625 1.00 64.25 160 ALA A C 1
ATOM 1258 O O . ALA A 1 160 ? -37.083 7.681 41.856 1.00 64.25 160 ALA A O 1
ATOM 1259 N N . GLU A 1 161 ? -36.206 5.949 40.747 1.00 70.19 161 GLU A N 1
ATOM 1260 C CA . GLU A 1 161 ? -35.266 6.717 39.916 1.00 70.19 161 GLU A CA 1
ATOM 1261 C C . GLU A 1 161 ? -35.706 6.803 38.447 1.00 70.19 161 GLU A C 1
ATOM 1263 O O . GLU A 1 161 ? -35.093 7.534 37.663 1.00 70.19 161 GLU A O 1
ATOM 1268 N N . LEU A 1 162 ? -36.769 6.071 38.097 1.00 79.69 162 LEU A N 1
ATOM 1269 C CA . LEU A 1 162 ? -37.365 6.042 36.770 1.00 79.69 162 LEU A CA 1
ATOM 1270 C C . LEU A 1 162 ? -38.418 7.147 36.618 1.00 79.69 162 LEU A C 1
ATOM 1272 O O . LEU A 1 162 ? -39.291 7.328 37.466 1.00 79.69 162 LEU A O 1
ATOM 1276 N N . THR A 1 163 ? -38.345 7.867 35.505 1.00 78.19 163 THR A N 1
ATOM 1277 C CA . THR A 1 163 ? -39.326 8.864 35.050 1.00 78.19 163 THR A CA 1
ATOM 1278 C C . THR A 1 163 ? -40.101 8.327 33.837 1.00 78.19 163 THR A C 1
ATOM 1280 O O . THR A 1 163 ? -39.889 7.191 33.412 1.00 78.19 163 THR A O 1
ATOM 1283 N N . GLU A 1 164 ? -40.982 9.136 33.236 1.00 76.56 164 GLU A N 1
ATOM 1284 C CA . GLU A 1 164 ? -41.646 8.788 31.966 1.00 76.56 164 GLU A CA 1
ATOM 1285 C C . GLU A 1 164 ? -40.661 8.626 30.790 1.00 76.56 164 GLU A C 1
ATOM 1287 O O . GLU A 1 164 ? -40.932 7.867 29.859 1.00 76.56 164 GLU A O 1
ATOM 1292 N N . LEU A 1 165 ? -39.510 9.312 30.835 1.00 81.31 165 LEU A N 1
ATOM 1293 C CA . LEU A 1 165 ? -38.468 9.261 29.809 1.00 81.31 165 LEU A CA 1
ATOM 1294 C C . LEU A 1 165 ? -37.082 9.267 30.461 1.00 81.31 165 LEU A C 1
ATOM 1296 O O . LEU A 1 165 ? -36.601 10.298 30.938 1.00 81.31 165 LEU A O 1
ATOM 1300 N N . ASN A 1 166 ? -36.428 8.111 30.440 1.00 87.06 166 ASN A N 1
ATOM 1301 C CA . ASN A 1 166 ? -35.172 7.867 31.136 1.00 87.06 166 ASN A CA 1
ATOM 1302 C C . ASN A 1 166 ? -33.998 7.966 30.172 1.00 87.06 166 ASN A C 1
ATOM 1304 O O . ASN A 1 166 ? -33.971 7.245 29.177 1.00 87.06 166 ASN A O 1
ATOM 1308 N N . MET A 1 167 ? -33.027 8.834 30.459 1.00 90.31 167 MET A N 1
ATOM 1309 C CA . MET A 1 167 ? -31.820 8.981 29.642 1.00 90.31 167 MET A CA 1
ATOM 1310 C C . MET A 1 167 ? -30.679 8.140 30.214 1.00 90.31 167 MET A C 1
ATOM 1312 O O . MET A 1 167 ? -30.318 8.283 31.383 1.00 90.31 167 MET A O 1
ATOM 1316 N N . VAL A 1 168 ? -30.066 7.322 29.365 1.00 92.12 168 VAL A N 1
ATOM 1317 C CA . VAL A 1 168 ? -28.876 6.531 29.679 1.00 92.12 168 VAL A CA 1
ATOM 1318 C C . VAL A 1 168 ? -27.686 7.066 28.889 1.00 92.12 168 VAL A C 1
ATOM 1320 O O . VAL A 1 168 ? -27.799 7.356 27.695 1.00 92.12 168 VAL A O 1
ATOM 1323 N N . ARG A 1 169 ? -26.525 7.174 29.543 1.00 92.75 169 ARG A N 1
ATOM 1324 C CA . ARG A 1 169 ? -25.236 7.400 28.876 1.00 92.75 169 ARG A CA 1
ATOM 1325 C C . ARG A 1 169 ? -24.244 6.321 29.288 1.00 92.75 169 ARG A C 1
ATOM 1327 O O . ARG A 1 169 ? -24.036 6.096 30.478 1.00 92.75 169 ARG A O 1
ATOM 1334 N N . TYR A 1 170 ? -23.634 5.692 28.295 1.00 94.31 170 TYR A N 1
ATOM 1335 C CA . TYR A 1 170 ? -22.590 4.685 28.426 1.00 94.31 170 TYR A CA 1
ATOM 1336 C C . TYR A 1 170 ? -21.298 5.196 27.781 1.00 94.31 170 TYR A C 1
ATOM 1338 O O . TYR A 1 170 ? -21.353 5.852 26.739 1.00 94.31 170 TYR A O 1
ATOM 1346 N N . ILE A 1 171 ? -20.153 4.915 28.401 1.00 93.25 171 ILE A N 1
ATOM 1347 C CA . ILE A 1 171 ? -18.812 5.234 27.894 1.00 93.25 171 ILE A CA 1
ATOM 1348 C C . ILE A 1 171 ? -17.878 4.067 28.233 1.00 93.25 171 ILE A C 1
ATOM 1350 O O . ILE A 1 171 ? -17.846 3.626 29.383 1.00 93.25 171 ILE A O 1
ATOM 1354 N N . ASP A 1 172 ? -17.084 3.619 27.262 1.00 94.50 172 ASP A N 1
ATOM 1355 C CA . ASP A 1 172 ? -15.977 2.684 27.456 1.00 94.50 172 ASP A CA 1
ATOM 1356 C C . ASP A 1 172 ? -14.630 3.397 27.254 1.00 94.50 172 ASP A C 1
ATOM 1358 O O . ASP A 1 172 ? -14.324 3.911 26.179 1.00 94.50 172 ASP A O 1
ATOM 1362 N N . ASN A 1 173 ? -13.814 3.428 28.308 1.00 92.75 173 ASN A N 1
ATOM 1363 C CA . ASN A 1 173 ? -12.460 3.987 28.297 1.00 92.75 173 ASN A CA 1
ATOM 1364 C C . ASN A 1 173 ? -11.371 2.902 28.315 1.00 92.75 173 ASN A C 1
ATOM 1366 O O . ASN A 1 173 ? -10.181 3.238 28.284 1.00 92.75 173 ASN A O 1
ATOM 1370 N N . ASN A 1 174 ? -11.742 1.617 28.371 1.00 90.88 174 ASN A N 1
ATOM 1371 C CA . ASN A 1 174 ? -10.780 0.524 28.277 1.00 90.88 174 ASN A CA 1
ATOM 1372 C C . ASN A 1 174 ? -10.026 0.623 26.949 1.00 90.88 174 ASN A C 1
ATOM 1374 O O . ASN A 1 174 ? -10.615 0.910 25.910 1.00 90.88 174 ASN A O 1
ATOM 1378 N N . TYR A 1 175 ? -8.709 0.408 26.991 1.00 87.38 175 TYR A N 1
ATOM 1379 C CA . TYR A 1 175 ? -7.842 0.382 25.808 1.00 87.38 175 TYR A CA 1
ATOM 1380 C C . TYR A 1 175 ? -8.081 1.533 24.801 1.00 87.38 175 TYR A C 1
ATOM 1382 O O . TYR A 1 175 ? -7.886 1.358 23.600 1.00 87.38 175 TYR A O 1
ATOM 1390 N N . SER A 1 176 ? -8.487 2.723 25.263 1.00 75.31 176 SER A N 1
ATOM 1391 C CA . SER A 1 176 ? -8.978 3.809 24.396 1.00 75.31 176 SER A CA 1
ATOM 1392 C C . SER A 1 176 ? -7.997 4.199 23.280 1.00 75.31 176 SER A C 1
ATOM 1394 O O . SER A 1 176 ? -8.407 4.353 22.131 1.00 75.31 176 SER A O 1
ATOM 1396 N N . GLY A 1 177 ? -6.695 4.240 23.589 1.00 67.88 177 GLY A N 1
ATOM 1397 C CA . GLY A 1 177 ? -5.598 4.470 22.637 1.00 67.88 177 GLY A CA 1
ATOM 1398 C C . GLY A 1 177 ? -5.162 3.266 21.782 1.00 67.88 177 GLY A C 1
ATOM 1399 O O . GLY A 1 177 ? -4.113 3.337 21.144 1.00 67.88 177 GLY A O 1
ATOM 1400 N N . ARG A 1 178 ? -5.901 2.148 21.776 1.00 74.19 178 ARG A N 1
ATOM 1401 C CA . ARG A 1 178 ? -5.681 1.001 20.874 1.00 74.19 178 ARG A CA 1
ATOM 1402 C C . ARG A 1 178 ? -6.639 1.045 19.686 1.00 74.19 178 ARG A C 1
ATOM 1404 O O . ARG A 1 178 ? -7.790 1.4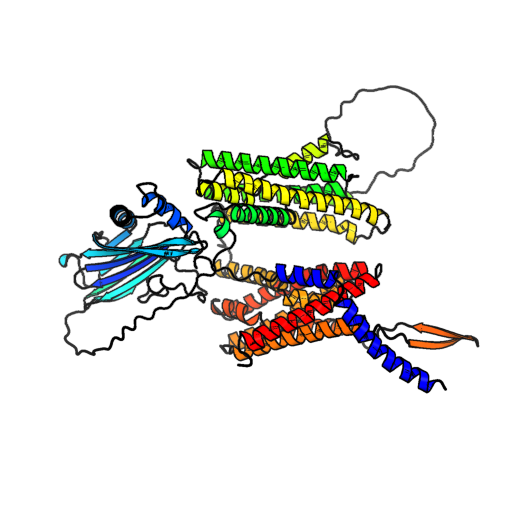60 19.817 1.00 74.19 178 ARG A O 1
ATOM 1411 N N . THR A 1 179 ? -6.159 0.576 18.539 1.00 72.00 179 THR A N 1
ATOM 1412 C CA . THR A 1 179 ? -6.955 0.358 17.327 1.00 72.00 179 THR A CA 1
ATOM 1413 C C . THR A 1 179 ? -7.673 -0.992 17.378 1.00 72.00 179 THR A C 1
ATOM 1415 O O . THR A 1 179 ? -7.169 -1.952 17.961 1.00 72.00 179 THR A O 1
ATOM 1418 N N . GLY A 1 180 ? -8.839 -1.072 16.743 1.00 80.19 180 GLY A N 1
ATOM 1419 C CA . GLY A 1 180 ? -9.671 -2.273 16.669 1.00 80.19 180 GLY A CA 1
ATOM 1420 C C . GLY A 1 180 ? -11.115 -1.913 16.335 1.00 80.19 180 GLY A C 1
ATOM 1421 O O . GLY A 1 180 ? -11.446 -0.734 16.227 1.00 80.19 180 GLY A O 1
ATOM 1422 N N . TRP A 1 181 ? -11.958 -2.919 16.141 1.00 86.81 181 TRP A N 1
ATOM 1423 C CA . TRP A 1 181 ? -13.403 -2.771 15.957 1.00 86.81 181 TRP A CA 1
ATOM 1424 C C . TRP A 1 181 ? -14.037 -2.458 17.316 1.00 86.81 181 TRP A C 1
ATOM 1426 O O . TRP A 1 181 ? -13.766 -3.178 18.270 1.00 86.81 181 TRP A O 1
ATOM 1436 N N . LYS A 1 182 ? -14.831 -1.393 17.442 1.00 89.50 182 LYS A N 1
ATOM 1437 C CA . LYS A 1 182 ? -15.476 -0.964 18.695 1.00 89.50 182 LYS A CA 1
ATOM 1438 C C . LYS A 1 182 ? -16.941 -0.653 18.418 1.00 89.50 182 LYS A C 1
ATOM 1440 O O . LYS A 1 182 ? -17.250 0.364 17.808 1.00 89.50 182 LYS A O 1
ATOM 1445 N N . GLU A 1 183 ? -17.820 -1.564 18.810 1.00 90.62 183 GLU A N 1
ATOM 1446 C CA . GLU A 1 183 ? -19.236 -1.566 18.432 1.00 90.62 183 GLU A CA 1
ATOM 1447 C C . GLU A 1 183 ? -20.126 -1.542 19.681 1.00 90.62 183 GLU A C 1
ATOM 1449 O O . GLU A 1 183 ? -19.931 -2.328 20.613 1.00 90.62 183 GLU A O 1
ATOM 1454 N N . ILE A 1 184 ? -21.109 -0.639 19.708 1.00 91.31 184 ILE A N 1
ATOM 1455 C CA . ILE A 1 184 ? -22.074 -0.518 20.809 1.00 91.31 184 ILE A CA 1
ATOM 1456 C C . ILE A 1 184 ? -23.481 -0.735 20.258 1.00 91.31 184 ILE A C 1
ATOM 1458 O O . ILE A 1 184 ? -23.880 -0.084 19.297 1.00 91.31 184 ILE A O 1
ATOM 1462 N N . ILE A 1 185 ? -24.241 -1.625 20.895 1.00 94.00 185 ILE A N 1
ATOM 1463 C CA . ILE A 1 185 ? -25.606 -2.001 20.507 1.00 94.00 185 ILE A CA 1
ATOM 1464 C C . ILE A 1 185 ? -26.562 -1.651 21.647 1.00 94.00 185 ILE A C 1
ATOM 1466 O O . ILE A 1 185 ? -26.255 -1.931 22.805 1.00 94.00 185 ILE A O 1
ATOM 1470 N N . VAL A 1 186 ? -27.727 -1.077 21.344 1.00 91.06 186 VAL A N 1
ATOM 1471 C CA . VAL A 1 186 ? -28.753 -0.702 22.333 1.00 91.06 186 VAL A CA 1
ATOM 1472 C C . VAL A 1 186 ? -30.093 -1.345 21.985 1.00 91.06 186 VAL A C 1
ATOM 1474 O O . VAL A 1 186 ? -30.632 -1.162 20.895 1.00 91.06 186 VAL A O 1
ATOM 1477 N N . SER A 1 187 ? -30.658 -2.078 22.941 1.00 92.25 187 SER A N 1
ATOM 1478 C CA . SER A 1 187 ? -31.900 -2.841 22.786 1.00 92.25 187 SER A CA 1
ATOM 1479 C C . SER A 1 187 ? -32.787 -2.745 24.033 1.00 92.25 187 SER A C 1
ATOM 1481 O O . SER A 1 187 ? -32.294 -2.600 25.151 1.00 92.25 187 SER A O 1
ATOM 1483 N N . GLY A 1 188 ? -34.105 -2.800 23.832 1.00 88.06 188 GLY A N 1
ATOM 1484 C CA . GLY A 1 188 ? -35.119 -2.797 24.890 1.00 88.06 188 GLY A CA 1
ATOM 1485 C C . GLY A 1 188 ? -35.896 -4.112 24.916 1.00 88.06 188 GLY A C 1
ATOM 1486 O O . GLY A 1 188 ? -36.053 -4.767 23.882 1.00 88.06 188 GLY A O 1
ATOM 1487 N N . LYS A 1 189 ? -36.347 -4.518 26.104 1.00 86.50 189 LYS A N 1
ATOM 1488 C CA . LYS A 1 189 ? -36.946 -5.830 26.382 1.00 86.50 189 LYS A CA 1
ATOM 1489 C C . LYS A 1 189 ? -38.025 -5.714 27.457 1.00 86.50 189 LYS A C 1
ATOM 1491 O O . LYS A 1 189 ? -38.085 -4.723 28.177 1.00 86.50 189 LYS A O 1
ATOM 1496 N N . ASP A 1 190 ? -38.893 -6.720 27.572 1.00 80.12 190 ASP A N 1
ATOM 1497 C CA . ASP A 1 190 ? -39.878 -6.833 28.661 1.00 80.12 190 ASP A CA 1
ATOM 1498 C C . ASP A 1 190 ? -40.805 -5.604 28.852 1.00 80.12 190 ASP A C 1
ATOM 1500 O O . ASP A 1 190 ? -41.221 -5.292 29.970 1.00 80.12 190 ASP A O 1
ATOM 1504 N N . GLY A 1 191 ? -41.155 -4.919 27.756 1.00 75.06 191 GLY A N 1
ATOM 1505 C CA . GLY A 1 191 ? -41.969 -3.694 27.773 1.00 75.06 191 GLY A CA 1
ATOM 1506 C C . GLY A 1 191 ? -41.163 -2.399 27.934 1.00 75.06 191 GLY A C 1
ATOM 1507 O O . GLY A 1 191 ? -41.703 -1.394 28.391 1.00 75.06 191 GLY A O 1
ATOM 1508 N N . VAL A 1 192 ? -39.868 -2.414 27.605 1.00 85.06 192 VAL A N 1
ATOM 1509 C CA . VAL A 1 192 ? -39.037 -1.211 27.452 1.00 85.06 192 VAL A CA 1
ATOM 1510 C C . VAL A 1 192 ? -38.941 -0.831 25.974 1.00 85.06 192 VAL A C 1
ATOM 1512 O O . VAL A 1 192 ? -38.310 -1.540 25.187 1.00 85.06 192 VAL A O 1
ATOM 1515 N N . THR A 1 193 ? -39.487 0.331 25.615 1.00 86.62 193 THR A N 1
ATOM 1516 C CA . THR A 1 193 ? -39.320 0.933 24.285 1.00 86.62 193 THR A CA 1
ATOM 1517 C C . THR A 1 193 ? -38.153 1.925 24.298 1.00 86.62 193 THR A C 1
ATOM 1519 O O . THR A 1 193 ? -38.142 2.880 25.078 1.00 86.62 193 THR A O 1
ATOM 1522 N N . ILE A 1 194 ? -37.172 1.727 23.410 1.00 85.75 194 ILE A N 1
ATOM 1523 C CA . ILE A 1 194 ? -36.093 2.696 23.151 1.00 85.75 194 ILE A CA 1
ATOM 1524 C C . ILE A 1 194 ? -36.628 3.762 22.186 1.00 85.75 194 ILE A C 1
ATOM 1526 O O . ILE A 1 194 ? -37.021 3.440 21.066 1.00 85.75 194 ILE A O 1
ATOM 1530 N N . THR A 1 195 ? -36.654 5.028 22.605 1.00 79.81 195 THR A N 1
ATOM 1531 C CA . THR A 1 195 ? -37.305 6.120 21.852 1.00 79.81 195 THR A CA 1
ATOM 1532 C C . THR A 1 195 ? -36.327 6.996 21.071 1.00 79.81 195 THR A C 1
ATOM 1534 O O . THR A 1 195 ? -36.714 7.652 20.108 1.00 79.81 195 THR A O 1
ATOM 1537 N N . ASN A 1 196 ? -35.064 7.042 21.496 1.00 79.00 196 ASN A N 1
ATOM 1538 C CA . ASN A 1 196 ? -33.974 7.764 20.842 1.00 79.00 196 ASN A CA 1
ATOM 1539 C C . ASN A 1 196 ? -32.659 7.058 21.193 1.00 79.00 196 ASN A C 1
ATOM 1541 O O . ASN A 1 196 ? -32.482 6.691 22.351 1.00 79.00 196 ASN A O 1
ATOM 1545 N N . SER A 1 197 ? -31.745 6.863 20.244 1.00 83.31 197 SER A N 1
ATOM 1546 C CA . SER A 1 197 ? -30.456 6.199 20.484 1.00 83.31 197 SER A CA 1
ATOM 1547 C C . SER A 1 197 ? -29.394 6.695 19.509 1.00 83.31 197 SER A C 1
ATOM 1549 O O . SER A 1 197 ? -29.659 6.813 18.314 1.00 83.31 197 SER A O 1
ATOM 1551 N N . SER A 1 198 ? -28.180 6.938 20.006 1.00 81.56 198 SER A N 1
ATOM 1552 C CA . SER A 1 198 ? -26.996 7.179 19.171 1.00 81.56 198 SER A CA 1
ATOM 1553 C C . SER A 1 198 ? -26.345 5.892 18.644 1.00 81.56 198 SER A C 1
ATOM 1555 O O . SER A 1 198 ? -25.363 5.980 17.917 1.00 81.56 198 SER A O 1
ATOM 1557 N N . ALA A 1 199 ? -26.842 4.722 19.053 1.00 82.44 199 ALA A N 1
ATOM 1558 C CA . ALA A 1 199 ? -26.287 3.403 18.756 1.00 82.44 199 ALA A CA 1
ATOM 1559 C C . ALA A 1 199 ? -27.356 2.475 18.132 1.00 82.44 199 ALA A C 1
ATOM 1561 O O . ALA A 1 199 ? -28.531 2.575 18.511 1.00 82.44 199 ALA A O 1
ATOM 1562 N N . PRO A 1 200 ? -26.985 1.585 17.189 1.00 84.44 200 PRO A N 1
ATOM 1563 C CA . PRO A 1 200 ? -27.913 0.672 16.517 1.00 84.44 200 PRO A CA 1
ATOM 1564 C C . PRO A 1 200 ? -28.486 -0.403 17.456 1.00 84.44 200 PRO A C 1
ATOM 1566 O O . PRO A 1 200 ? -27.956 -0.664 18.533 1.00 84.44 200 PRO A O 1
ATOM 1569 N N . SER A 1 201 ? -29.569 -1.056 17.026 1.00 81.81 201 SER A N 1
ATOM 1570 C CA . SER A 1 201 ? -30.256 -2.129 17.769 1.00 81.81 201 SER A CA 1
ATOM 1571 C C . SER A 1 201 ? -29.953 -3.551 17.276 1.00 81.81 201 SER A C 1
ATOM 1573 O O . SER A 1 201 ? -30.437 -4.522 17.856 1.00 81.81 201 SER A O 1
ATOM 1575 N N . SER A 1 202 ? -29.141 -3.677 16.227 1.00 82.62 202 SER A N 1
ATOM 1576 C CA . SER A 1 202 ? -28.681 -4.932 15.625 1.00 82.62 202 SER A CA 1
ATOM 1577 C C . SER A 1 202 ? -27.194 -4.829 15.310 1.00 82.62 202 SER A C 1
ATOM 1579 O O . SER A 1 202 ? -26.763 -3.789 14.806 1.00 82.62 202 SER A O 1
ATOM 1581 N N . ASP A 1 203 ? -26.436 -5.889 15.562 1.00 84.25 203 ASP A N 1
ATOM 1582 C CA . ASP A 1 203 ? -24.998 -5.930 15.328 1.00 84.25 203 ASP A CA 1
ATOM 1583 C C . ASP A 1 203 ? -24.585 -6.351 13.918 1.00 84.25 203 ASP A C 1
ATOM 1585 O O . ASP A 1 203 ? -25.276 -7.088 13.215 1.00 84.25 203 ASP A O 1
ATOM 1589 N N . VAL A 1 204 ? -23.409 -5.861 13.531 1.00 81.19 204 VAL A N 1
ATOM 1590 C CA . VAL A 1 204 ? -22.733 -6.117 12.258 1.00 81.19 204 VAL A CA 1
ATOM 1591 C C . VAL A 1 204 ? -21.658 -7.196 12.425 1.00 81.19 204 VAL A C 1
ATOM 1593 O O . VAL A 1 204 ? -21.452 -7.993 11.510 1.00 81.19 204 VAL A O 1
ATOM 1596 N N . SER A 1 205 ? -20.995 -7.272 13.587 1.00 79.00 205 SER A N 1
ATOM 1597 C CA . SER A 1 205 ? -19.917 -8.249 13.821 1.00 79.00 205 SER A CA 1
ATOM 1598 C C . SER A 1 205 ? -20.368 -9.635 14.309 1.00 79.00 205 SER A C 1
ATOM 1600 O O . SER A 1 205 ? -19.544 -10.548 14.408 1.00 79.00 205 SER A O 1
ATOM 1602 N N . SER A 1 206 ? -21.659 -9.820 14.611 1.00 85.69 206 SER A N 1
ATOM 1603 C CA . SER A 1 206 ? -22.194 -11.029 15.265 1.00 85.69 206 SER A CA 1
ATOM 1604 C C . SER A 1 206 ? -21.409 -11.384 16.540 1.00 85.69 206 SER A C 1
ATOM 1606 O O . SER A 1 206 ? -20.737 -12.412 16.598 1.00 85.69 206 SER A O 1
ATOM 1608 N N . GLU A 1 207 ? -21.420 -10.502 17.543 1.00 88.19 207 GLU A N 1
ATOM 1609 C CA . GLU A 1 207 ? -20.609 -10.625 18.775 1.00 88.19 207 GLU A CA 1
ATOM 1610 C C . GLU A 1 207 ? -19.090 -10.849 18.520 1.00 88.19 207 GLU A C 1
ATOM 1612 O O . GLU A 1 207 ? -18.421 -11.690 19.143 1.00 88.19 207 GLU A O 1
ATOM 1617 N N . LEU A 1 208 ? -18.523 -10.101 17.561 1.00 85.06 208 LEU A N 1
ATOM 1618 C CA . LEU A 1 208 ? -17.145 -10.254 17.060 1.00 85.06 208 LEU A CA 1
ATOM 1619 C C . LEU A 1 208 ? -16.831 -11.668 16.520 1.00 85.06 208 LEU A C 1
ATOM 1621 O O . LEU A 1 208 ? -15.674 -12.090 16.539 1.00 85.06 208 LEU A O 1
ATOM 1625 N N . ALA A 1 209 ? -17.826 -12.467 16.119 1.00 81.38 209 ALA A N 1
ATOM 1626 C CA . ALA A 1 209 ? -17.599 -13.780 15.497 1.00 81.38 209 ALA A CA 1
ATOM 1627 C C . ALA A 1 209 ? -17.256 -13.670 14.000 1.00 81.38 209 ALA A C 1
ATOM 1629 O O . ALA A 1 209 ? -16.657 -14.582 13.430 1.00 81.38 209 ALA A O 1
ATOM 1630 N N . SER A 1 210 ? -17.613 -12.550 13.372 1.00 76.19 210 SER A N 1
ATOM 1631 C CA . SER A 1 210 ? -17.325 -12.240 11.973 1.00 76.19 210 SER A CA 1
ATOM 1632 C C . SER A 1 210 ? -16.948 -10.770 11.823 1.00 76.19 210 SER A C 1
ATOM 1634 O O . SER A 1 210 ? -17.609 -9.904 12.383 1.00 76.19 210 SER A O 1
ATOM 1636 N N . TYR A 1 211 ? -15.932 -10.476 11.019 1.00 72.50 211 TYR A N 1
ATOM 1637 C CA . TYR A 1 211 ? -15.570 -9.111 10.639 1.00 72.50 211 TYR A CA 1
ATOM 1638 C C . TYR A 1 211 ? -15.904 -8.954 9.146 1.00 72.50 211 TYR A C 1
ATOM 1640 O O . TYR A 1 211 ? -15.192 -9.539 8.328 1.00 72.50 211 TYR A O 1
ATOM 1648 N N . PRO A 1 212 ? -17.003 -8.275 8.759 1.00 60.81 212 PRO A N 1
ATOM 1649 C CA . PRO A 1 212 ? -17.400 -8.184 7.355 1.00 60.81 212 PRO A CA 1
ATOM 1650 C C . PRO A 1 212 ? -16.364 -7.436 6.506 1.00 60.81 212 PRO A C 1
ATOM 1652 O O . PRO A 1 212 ? -16.087 -6.265 6.744 1.00 60.81 212 PRO A O 1
ATOM 1655 N N . GLU A 1 213 ? -15.811 -8.104 5.493 1.00 46.69 213 GLU A N 1
ATOM 1656 C CA . GLU A 1 213 ? -14.785 -7.521 4.609 1.00 46.69 213 GLU A CA 1
ATOM 1657 C C . GLU A 1 213 ? -15.356 -6.461 3.642 1.00 46.69 213 GLU A C 1
ATOM 1659 O O . GLU A 1 213 ? -14.624 -5.604 3.155 1.00 46.69 213 GLU A O 1
ATOM 1664 N N . ASP A 1 214 ? -16.669 -6.492 3.388 1.00 42.25 214 ASP A N 1
ATOM 1665 C CA . ASP A 1 214 ? -17.360 -5.706 2.350 1.00 42.25 214 ASP A CA 1
ATOM 1666 C C . ASP A 1 214 ? -17.944 -4.368 2.869 1.00 42.25 214 ASP A C 1
ATOM 1668 O O . ASP A 1 214 ? -18.919 -3.832 2.337 1.00 42.25 214 ASP A O 1
ATOM 1672 N N . THR A 1 215 ? -17.385 -3.811 3.953 1.00 33.94 215 THR A N 1
ATOM 1673 C CA . THR A 1 215 ? -17.844 -2.532 4.523 1.00 33.94 215 THR A CA 1
ATOM 1674 C C . THR A 1 215 ? -16.948 -1.360 4.132 1.00 33.94 215 THR A C 1
ATOM 1676 O O . THR A 1 215 ? -15.857 -1.168 4.660 1.00 33.94 215 THR A O 1
ATOM 1679 N N . LEU A 1 216 ? -17.485 -0.500 3.266 1.00 37.31 216 LEU A N 1
ATOM 1680 C CA . LEU A 1 216 ? -16.944 0.816 2.892 1.00 37.31 216 LEU A CA 1
ATOM 1681 C C . LEU A 1 216 ? -16.838 1.832 4.047 1.00 37.31 216 LEU A C 1
ATOM 1683 O O . LEU A 1 216 ? -16.213 2.882 3.892 1.00 37.31 216 LEU A O 1
ATOM 1687 N N . SER A 1 217 ? -17.475 1.554 5.182 1.00 41.88 217 SER A N 1
ATOM 1688 C CA . SER A 1 217 ? -17.284 2.282 6.434 1.00 41.88 217 SER A CA 1
ATOM 1689 C C . SER A 1 217 ? -16.010 1.816 7.131 1.00 41.88 217 SER A C 1
ATOM 1691 O O . SER A 1 217 ? -15.791 0.614 7.267 1.00 41.88 217 SER A O 1
ATOM 1693 N N . SER A 1 218 ? -15.226 2.753 7.672 1.00 48.47 218 SER A N 1
ATOM 1694 C CA . SER A 1 218 ? -14.217 2.421 8.684 1.00 48.47 218 SER A CA 1
ATOM 1695 C C . SER A 1 218 ? -14.842 1.541 9.779 1.00 48.47 218 SER A C 1
ATOM 1697 O O . SER A 1 218 ? -15.959 1.853 10.201 1.00 48.47 218 SER A O 1
ATOM 1699 N N . PRO A 1 219 ? -14.146 0.496 10.267 1.00 65.38 219 PRO A N 1
ATOM 1700 C CA . PRO A 1 219 ? -14.606 -0.316 11.389 1.00 65.38 219 PRO A CA 1
ATOM 1701 C C . PRO A 1 219 ? -15.099 0.559 12.551 1.00 65.38 219 PRO A C 1
ATOM 1703 O O . PRO A 1 219 ? -14.379 1.506 12.898 1.00 65.38 219 PRO A O 1
ATOM 1706 N N . PRO A 1 220 ? -16.280 0.273 13.141 1.00 72.38 220 PRO A N 1
ATOM 1707 C CA . PRO A 1 220 ? -16.872 1.052 14.227 1.00 72.38 220 PRO A CA 1
ATOM 1708 C C . PRO A 1 220 ? -15.846 1.485 15.279 1.00 72.38 220 PRO A C 1
ATOM 1710 O O . PRO A 1 220 ? -14.976 0.702 15.657 1.00 72.38 220 PRO A O 1
ATOM 1713 N N . GLN A 1 221 ? -15.910 2.747 15.709 1.00 82.38 221 GLN A N 1
ATOM 1714 C CA . GLN A 1 221 ? -15.041 3.331 16.746 1.00 82.38 221 GLN A CA 1
ATOM 1715 C C . GLN A 1 221 ? -15.879 3.836 17.931 1.00 82.38 221 GLN A C 1
ATOM 1717 O O . GLN A 1 221 ? -15.541 4.827 18.583 1.00 82.38 221 GLN A O 1
ATOM 1722 N N . ASP A 1 222 ? -17.000 3.167 18.187 1.00 82.38 222 ASP A N 1
ATOM 1723 C CA . ASP A 1 222 ? -17.994 3.579 19.163 1.00 82.38 222 ASP A CA 1
ATOM 1724 C C . ASP A 1 222 ? -17.483 3.279 20.575 1.00 82.38 222 ASP A C 1
ATOM 1726 O O . ASP A 1 222 ? -17.444 2.140 21.035 1.00 82.38 222 ASP A O 1
ATOM 1730 N N . VAL A 1 223 ? -17.059 4.341 21.260 1.00 87.25 223 VAL A N 1
ATOM 1731 C CA . VAL A 1 223 ? -16.607 4.328 22.665 1.00 87.25 223 VAL A CA 1
ATOM 1732 C C . VAL A 1 223 ? -17.624 4.967 23.614 1.00 87.25 223 VAL A C 1
ATOM 1734 O O . VAL A 1 223 ? -17.405 5.026 24.820 1.00 87.25 223 VAL A O 1
ATOM 1737 N N . GLN A 1 224 ? -18.744 5.468 23.091 1.00 91.00 224 GLN A N 1
ATOM 1738 C CA . GLN A 1 224 ? -19.817 6.066 23.879 1.00 91.00 224 GLN A CA 1
ATOM 1739 C C . GLN A 1 224 ? -21.176 5.891 23.195 1.00 91.00 224 GLN A C 1
ATOM 1741 O O . GLN A 1 224 ? -21.276 5.966 21.972 1.00 91.00 224 GLN A O 1
ATOM 1746 N N . ALA A 1 225 ? -22.230 5.729 23.991 1.00 88.31 225 ALA A N 1
ATOM 1747 C CA . ALA A 1 225 ? -23.609 5.744 23.518 1.00 88.31 225 ALA A CA 1
ATOM 1748 C C . ALA A 1 225 ? -24.497 6.571 24.452 1.00 88.31 225 ALA A C 1
ATOM 1750 O O . ALA A 1 225 ? -24.342 6.545 25.675 1.00 88.31 225 ALA A O 1
ATOM 1751 N N . ALA A 1 226 ? -25.453 7.292 23.874 1.00 88.81 226 ALA A N 1
ATOM 1752 C CA . ALA A 1 226 ? -26.500 7.996 24.598 1.00 88.81 226 ALA A CA 1
ATOM 1753 C C . ALA A 1 226 ? -27.858 7.606 24.013 1.00 88.81 226 ALA A C 1
ATOM 1755 O O . ALA A 1 226 ? -28.062 7.678 22.800 1.00 88.81 226 ALA A O 1
ATOM 1756 N N . PHE A 1 227 ? -28.785 7.191 24.871 1.00 87.69 227 PHE A N 1
ATOM 1757 C CA . PHE A 1 227 ? -30.122 6.781 24.458 1.00 87.69 227 PHE A CA 1
ATOM 1758 C C . PHE A 1 227 ? -31.167 7.136 25.516 1.00 87.69 227 PHE A C 1
ATOM 1760 O O . PHE A 1 227 ? -30.834 7.442 26.662 1.00 87.69 227 PHE A O 1
ATOM 1767 N N . SER A 1 228 ? -32.437 7.096 25.127 1.00 89.12 228 SER A N 1
ATOM 1768 C CA . SER A 1 228 ? -33.575 7.280 26.022 1.00 89.12 228 SER A CA 1
ATOM 1769 C C . SER A 1 228 ? -34.567 6.132 25.884 1.00 89.12 228 SER A C 1
ATOM 1771 O O . SER A 1 228 ? -34.797 5.638 24.777 1.00 89.12 228 SER A O 1
ATOM 1773 N N . PHE A 1 229 ? -35.172 5.736 27.002 1.00 89.00 229 PHE A N 1
ATOM 1774 C CA . PHE A 1 229 ? -36.189 4.690 27.048 1.00 89.00 229 PHE A CA 1
ATOM 1775 C C . PHE A 1 229 ? -37.408 5.089 27.884 1.00 89.00 229 PHE A C 1
ATOM 1777 O O . PHE A 1 229 ? -37.310 5.863 28.843 1.00 89.00 229 PHE A O 1
ATOM 1784 N N . SER A 1 230 ? -38.549 4.507 27.534 1.00 87.06 230 SER A N 1
ATOM 1785 C CA . SER A 1 230 ? -39.804 4.571 28.284 1.00 87.06 230 SER A CA 1
ATOM 1786 C C . SER A 1 230 ? -40.294 3.157 28.590 1.00 87.06 230 SER A C 1
ATOM 1788 O O . SER A 1 230 ? -40.122 2.249 27.776 1.00 87.06 230 SER A O 1
ATOM 1790 N N . LEU A 1 231 ? -40.931 2.974 29.746 1.00 82.50 231 LEU A N 1
ATOM 1791 C CA . LEU A 1 231 ? -41.704 1.764 30.026 1.00 82.50 231 LEU A CA 1
ATOM 1792 C C . LEU A 1 231 ? -43.065 1.863 29.329 1.00 82.50 231 LEU A C 1
ATOM 1794 O O . LEU A 1 231 ? -43.740 2.891 29.423 1.00 82.50 231 LEU A O 1
ATOM 1798 N N . ASP A 1 232 ? -43.473 0.796 28.650 1.00 70.62 232 ASP A N 1
ATOM 1799 C CA . ASP A 1 232 ? -44.750 0.733 27.951 1.00 70.62 232 ASP A CA 1
ATOM 1800 C C . ASP A 1 232 ? -45.902 0.773 28.967 1.00 70.62 232 ASP A C 1
ATOM 1802 O O . ASP A 1 232 ? -46.118 -0.151 29.755 1.00 70.62 232 ASP A O 1
ATOM 1806 N N . ASN A 1 233 ? -46.656 1.875 28.955 1.00 50.03 233 ASN A N 1
ATOM 1807 C CA . ASN A 1 233 ? -47.799 2.070 29.843 1.00 50.03 233 ASN A CA 1
ATOM 1808 C C . ASN A 1 233 ? -48.837 0.950 29.669 1.00 50.03 233 ASN A C 1
ATOM 1810 O O . ASN A 1 233 ? -49.221 0.621 28.546 1.00 50.03 233 ASN A O 1
ATOM 1814 N N . ILE A 1 234 ? -49.329 0.407 30.790 1.00 44.81 234 ILE A N 1
ATOM 1815 C CA . ILE A 1 234 ? -50.160 -0.807 30.851 1.00 44.81 234 ILE A CA 1
ATOM 1816 C C . ILE A 1 234 ? -51.382 -0.706 29.921 1.00 44.81 234 ILE A C 1
ATOM 1818 O O . ILE A 1 234 ? -52.413 -0.123 30.268 1.00 44.81 234 ILE A O 1
ATOM 1822 N N . ARG A 1 235 ? -51.286 -1.339 28.746 1.00 34.84 235 ARG A N 1
ATOM 1823 C CA . ARG A 1 235 ? -52.399 -1.576 27.819 1.00 34.84 235 ARG A CA 1
ATOM 1824 C C . ARG A 1 235 ? -52.337 -2.998 27.274 1.00 34.84 235 ARG A C 1
ATOM 1826 O O . ARG A 1 235 ? -51.501 -3.343 26.447 1.00 34.84 235 ARG A O 1
ATOM 1833 N N . THR A 1 236 ? -53.257 -3.826 27.754 1.00 38.28 236 THR A N 1
ATOM 1834 C CA . THR A 1 236 ? -53.522 -5.179 27.257 1.00 38.28 236 THR A CA 1
ATOM 1835 C C . THR A 1 236 ? -53.981 -5.133 25.793 1.00 38.28 236 THR A C 1
ATOM 1837 O O . THR A 1 236 ? -54.906 -4.393 25.467 1.00 38.28 236 THR A O 1
ATOM 1840 N N . GLY A 1 237 ? -53.340 -5.905 24.900 1.00 30.17 237 GLY A N 1
ATOM 1841 C CA . GLY A 1 237 ? -53.463 -5.632 23.457 1.00 30.17 237 GLY A CA 1
ATOM 1842 C C . GLY A 1 237 ? -53.097 -6.735 22.455 1.00 30.17 237 GLY A C 1
ATOM 1843 O O . GLY A 1 237 ? -52.731 -6.390 21.341 1.00 30.17 237 GLY A O 1
ATOM 1844 N N . ILE A 1 238 ? -53.271 -8.022 22.799 1.00 35.31 238 ILE A N 1
ATOM 1845 C CA . ILE A 1 238 ? -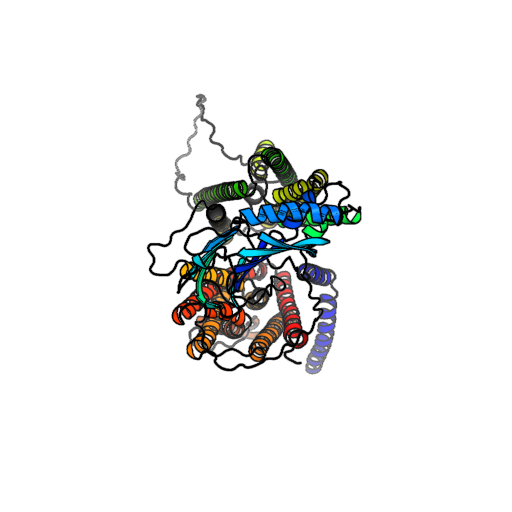53.129 -9.191 21.891 1.00 35.31 238 ILE A CA 1
ATOM 1846 C C . ILE A 1 238 ? -51.670 -9.515 21.490 1.00 35.31 238 ILE A C 1
ATOM 1848 O O . ILE A 1 238 ? -50.818 -8.648 21.349 1.00 35.31 238 ILE A O 1
ATOM 1852 N N . ALA A 1 239 ? -51.372 -10.811 21.356 1.00 34.09 239 ALA A N 1
ATOM 1853 C CA . ALA A 1 239 ? -50.038 -11.337 21.074 1.00 34.09 239 ALA A CA 1
ATOM 1854 C C . ALA A 1 239 ? -49.890 -11.832 19.628 1.00 34.09 239 ALA A C 1
ATOM 1856 O O . ALA A 1 239 ? -50.871 -12.208 18.986 1.00 34.09 239 ALA A O 1
ATOM 1857 N N . SER A 1 240 ? -48.641 -11.969 19.180 1.00 30.44 240 SER A N 1
ATOM 1858 C CA . SER A 1 240 ? -48.281 -12.966 18.171 1.00 30.44 240 SER A CA 1
ATOM 1859 C C . SER A 1 240 ? -46.950 -13.625 18.534 1.00 30.44 240 SER A C 1
ATOM 1861 O O . SER A 1 240 ? -45.885 -13.021 18.418 1.00 30.44 240 SER A O 1
ATOM 1863 N N . MET A 1 241 ? -47.017 -14.882 18.975 1.00 30.94 241 MET A N 1
ATOM 1864 C CA . MET A 1 241 ? -45.921 -15.826 18.745 1.00 30.94 241 MET A CA 1
ATOM 1865 C C . MET A 1 241 ? -45.851 -16.067 17.222 1.00 30.94 241 MET A C 1
ATOM 1867 O O . MET A 1 241 ? -46.886 -16.125 16.571 1.00 30.94 241 MET A O 1
ATOM 1871 N N . GLY A 1 242 ? -44.705 -16.222 16.569 1.00 28.66 242 GLY A N 1
ATOM 1872 C CA . GLY A 1 242 ? -43.360 -16.449 17.089 1.00 28.66 242 GLY A CA 1
ATOM 1873 C C . GLY A 1 242 ? -42.854 -17.806 16.608 1.00 28.66 242 GLY A C 1
ATOM 1874 O O . GLY A 1 242 ? -43.564 -18.801 16.722 1.00 28.66 242 GLY A O 1
ATOM 1875 N N . ASN A 1 243 ? -41.632 -17.859 16.077 1.00 25.12 243 ASN A N 1
ATOM 1876 C CA . ASN A 1 243 ? -40.922 -19.124 15.920 1.00 25.12 243 ASN A CA 1
ATOM 1877 C C . ASN A 1 243 ? -39.411 -18.880 15.896 1.00 25.12 243 ASN A C 1
ATOM 1879 O O . ASN A 1 243 ? -38.915 -18.119 15.067 1.00 25.12 243 ASN A O 1
ATOM 1883 N N . GLN A 1 244 ? -38.683 -19.525 16.804 1.00 29.81 244 GLN A N 1
ATOM 1884 C CA . GLN A 1 244 ? -37.234 -19.652 16.679 1.00 29.81 244 GLN A CA 1
ATOM 1885 C C . GLN A 1 244 ? -36.918 -20.734 15.645 1.00 29.81 244 GLN A C 1
ATOM 1887 O O . GLN A 1 244 ? -37.652 -21.715 15.521 1.00 29.81 244 GLN A O 1
ATOM 1892 N N . LYS A 1 245 ? -35.741 -20.650 15.025 1.00 25.27 245 LYS A N 1
ATOM 1893 C CA . LYS A 1 245 ? -34.990 -21.869 14.733 1.00 25.27 245 LYS A CA 1
ATOM 1894 C C . LYS A 1 245 ? -33.527 -21.660 15.093 1.00 25.27 245 LYS A C 1
ATOM 1896 O O . LYS A 1 245 ? -32.829 -20.874 14.466 1.00 25.27 245 LYS A O 1
ATOM 1901 N N . VAL A 1 246 ? -33.101 -22.345 16.148 1.00 30.42 246 VAL A N 1
ATOM 1902 C CA . VAL A 1 246 ? -31.687 -22.515 16.474 1.00 30.42 246 VAL A CA 1
ATOM 1903 C C . VAL A 1 246 ? -31.168 -23.639 15.586 1.00 30.42 246 VAL A C 1
ATOM 1905 O O . VAL A 1 246 ? -31.647 -24.764 15.696 1.00 30.42 246 VAL A O 1
ATOM 1908 N N . ASP A 1 247 ? -30.194 -23.343 14.732 1.00 24.31 247 ASP A N 1
ATOM 1909 C CA . ASP A 1 247 ? -29.378 -24.349 14.051 1.00 24.31 247 ASP A CA 1
ATOM 1910 C C . ASP A 1 247 ? -27.905 -24.042 14.351 1.00 24.31 247 ASP A C 1
ATOM 1912 O O . ASP A 1 247 ? -27.350 -23.046 13.889 1.00 24.31 247 ASP A O 1
ATOM 1916 N N . ALA A 1 248 ? -27.271 -24.887 15.166 1.00 27.83 248 ALA A N 1
ATOM 1917 C CA . ALA A 1 248 ? -25.872 -24.739 15.557 1.00 27.83 248 ALA A CA 1
ATOM 1918 C C . ALA A 1 248 ? -24.939 -25.200 14.419 1.00 27.83 248 ALA A C 1
ATOM 1920 O O . ALA A 1 248 ? -24.485 -26.344 14.388 1.00 27.83 248 ALA A O 1
ATOM 1921 N N . GLY A 1 249 ? -24.690 -24.314 13.451 1.00 22.70 249 GLY A N 1
ATOM 1922 C CA . GLY A 1 249 ? -23.830 -24.579 12.294 1.00 22.70 249 GLY A CA 1
ATOM 1923 C C . GLY A 1 249 ? -22.337 -24.415 12.598 1.00 22.70 249 GLY A C 1
ATOM 1924 O O . GLY A 1 249 ? -21.869 -23.314 12.874 1.00 22.70 249 GLY A O 1
ATOM 1925 N N . THR A 1 250 ? -21.560 -25.494 12.488 1.00 28.97 250 THR A N 1
ATOM 1926 C CA . THR A 1 250 ? -20.099 -25.510 12.690 1.00 28.97 250 THR A CA 1
ATOM 1927 C C . THR A 1 250 ? -19.324 -24.915 11.501 1.00 28.97 250 THR A C 1
ATOM 1929 O O . THR A 1 250 ? -18.696 -25.623 10.711 1.00 28.97 250 THR A O 1
ATOM 1932 N N . GLY A 1 251 ? -19.357 -23.587 11.367 1.00 23.64 251 GLY A N 1
ATOM 1933 C CA . GLY A 1 251 ? -18.665 -22.837 10.311 1.00 23.64 251 GLY A CA 1
ATOM 1934 C C . GLY A 1 251 ? -17.156 -22.666 10.537 1.00 23.64 251 GLY A C 1
ATOM 1935 O O . GLY A 1 251 ? -16.722 -21.659 11.083 1.00 23.64 251 GLY A O 1
ATOM 1936 N N . LEU A 1 252 ? -16.339 -23.620 10.079 1.00 35.34 252 LEU A N 1
ATOM 1937 C CA . LEU A 1 252 ? -14.870 -23.503 10.080 1.00 35.34 252 LEU A CA 1
ATOM 1938 C C . LEU A 1 252 ? -14.349 -22.689 8.877 1.00 35.34 252 LEU A C 1
ATOM 1940 O O . LEU A 1 252 ? -14.004 -23.257 7.837 1.00 35.34 252 LEU A O 1
ATOM 1944 N N . THR A 1 253 ? -14.226 -21.370 9.030 1.00 26.17 253 THR A N 1
ATOM 1945 C CA . THR A 1 253 ? -13.549 -20.466 8.075 1.00 26.17 253 THR A CA 1
ATOM 1946 C C . THR A 1 253 ? -12.196 -19.982 8.620 1.00 26.17 253 THR A C 1
ATOM 1948 O O . THR A 1 253 ? -11.990 -19.888 9.826 1.00 26.17 253 THR A O 1
ATOM 1951 N N . LYS A 1 254 ? -11.211 -19.773 7.733 1.00 28.61 254 LYS A N 1
ATOM 1952 C CA . LYS A 1 254 ? -9.782 -19.607 8.085 1.00 28.61 254 LYS A CA 1
ATOM 1953 C C . LYS A 1 254 ? -9.317 -18.157 7.918 1.00 28.61 254 LYS A C 1
ATOM 1955 O O . LYS A 1 254 ? -9.623 -17.560 6.895 1.00 28.61 254 LYS A O 1
ATOM 1960 N N . THR A 1 255 ? -8.489 -17.656 8.834 1.00 31.88 255 THR A N 1
ATOM 1961 C CA . THR A 1 255 ? -7.753 -16.375 8.731 1.00 31.88 255 THR A CA 1
ATOM 1962 C C . THR A 1 255 ? -6.369 -16.562 8.067 1.00 31.88 255 THR A C 1
ATOM 1964 O O . THR A 1 255 ? -5.744 -17.615 8.237 1.00 31.88 255 THR A O 1
ATOM 1967 N N . PRO A 1 256 ? -5.898 -15.646 7.186 1.00 33.62 256 PRO A N 1
ATOM 1968 C CA . PRO A 1 256 ? -4.708 -16.307 5.859 1.00 33.62 256 PRO A CA 1
ATOM 1969 C C . PRO A 1 256 ? -3.233 -16.563 6.364 1.00 33.62 256 PRO A C 1
ATOM 1971 O O . PRO A 1 256 ? -2.403 -17.088 5.625 1.00 33.62 256 PRO A O 1
ATOM 1974 N N . LYS A 1 257 ? -2.930 -16.170 7.619 1.00 37.25 257 LYS A N 1
ATOM 1975 C CA . LYS A 1 257 ? -1.638 -15.832 8.293 1.00 37.25 257 LYS A CA 1
ATOM 1976 C C . LYS A 1 257 ? -0.927 -14.533 7.847 1.00 37.25 257 LYS A C 1
ATOM 1978 O O . LYS A 1 257 ? -1.446 -13.792 7.031 1.00 37.25 257 LYS A O 1
ATOM 1983 N N . ASP A 1 258 ? 0.277 -14.277 8.378 1.00 34.91 258 ASP A N 1
ATOM 1984 C CA . ASP A 1 258 ? 1.300 -13.354 7.844 1.00 34.91 258 ASP A CA 1
ATOM 1985 C C . ASP A 1 258 ? 2.691 -14.012 7.987 1.00 34.91 258 ASP A C 1
ATOM 1987 O O . ASP A 1 258 ? 3.050 -14.521 9.056 1.00 34.91 258 ASP A O 1
ATOM 1991 N N . SER A 1 259 ? 3.461 -14.070 6.896 1.00 39.78 259 SER A N 1
ATOM 1992 C CA . SER A 1 259 ? 4.626 -14.959 6.761 1.00 39.78 259 SER A CA 1
ATOM 1993 C C . SER A 1 259 ? 5.844 -14.555 7.594 1.00 39.78 259 SER A C 1
ATOM 1995 O O . SER A 1 259 ? 6.708 -15.396 7.838 1.00 39.78 259 SER A O 1
ATOM 1997 N N . PHE A 1 260 ? 5.954 -13.296 8.031 1.00 38.91 260 PHE A N 1
ATOM 1998 C CA . PHE A 1 260 ? 7.132 -12.844 8.781 1.00 38.91 260 PHE A CA 1
ATOM 1999 C C . PHE A 1 260 ? 7.095 -13.281 10.258 1.00 38.91 260 PHE A C 1
ATOM 2001 O O . PHE A 1 260 ? 8.095 -13.755 10.800 1.00 38.91 260 PHE A O 1
ATOM 2008 N N . THR A 1 261 ? 5.927 -13.199 10.902 1.00 42.50 261 THR A N 1
ATOM 2009 C CA . THR A 1 261 ? 5.757 -13.501 12.337 1.00 42.50 261 THR A CA 1
ATOM 2010 C C . THR A 1 261 ? 5.848 -15.004 12.646 1.00 42.50 261 THR A C 1
ATOM 2012 O O . THR A 1 261 ? 6.446 -15.394 13.655 1.00 42.50 261 THR A O 1
ATOM 2015 N N . GLU A 1 262 ? 5.348 -15.866 11.747 1.00 43.19 262 GLU A N 1
ATOM 2016 C CA . GLU A 1 262 ? 5.339 -17.343 11.875 1.00 43.19 262 GLU A CA 1
ATOM 2017 C C . GLU A 1 262 ? 6.753 -17.965 12.013 1.00 43.19 262 GLU A C 1
ATOM 2019 O O . GLU A 1 262 ? 6.904 -19.102 12.471 1.00 43.19 262 GLU A O 1
ATOM 2024 N N . LEU A 1 263 ? 7.803 -17.206 11.675 1.00 42.41 263 LEU A N 1
ATOM 2025 C CA . LEU A 1 263 ? 9.217 -17.599 11.738 1.00 42.41 263 LEU A CA 1
ATOM 2026 C C . LEU A 1 263 ? 9.988 -17.100 12.970 1.00 42.41 263 LEU A C 1
ATOM 2028 O O . LEU A 1 263 ? 11.117 -17.541 13.202 1.00 42.41 263 LEU A O 1
ATOM 2032 N N . ILE A 1 264 ? 9.399 -16.212 13.773 1.00 43.78 264 ILE A N 1
ATOM 2033 C CA . ILE A 1 264 ? 10.029 -15.667 14.991 1.00 43.78 264 ILE A CA 1
ATOM 2034 C C . ILE A 1 264 ? 9.350 -16.238 16.254 1.00 43.78 264 ILE A C 1
ATOM 2036 O O . ILE A 1 264 ? 10.016 -16.483 17.266 1.00 43.78 264 ILE A O 1
ATOM 2040 N N . ALA A 1 265 ? 8.046 -16.530 16.171 1.00 41.50 265 ALA A N 1
ATOM 2041 C CA . ALA A 1 265 ? 7.192 -16.908 17.301 1.00 41.50 265 ALA A CA 1
ATOM 2042 C C . ALA A 1 265 ? 7.265 -18.384 17.761 1.00 41.50 265 ALA A C 1
ATOM 2044 O O . ALA A 1 265 ? 6.789 -18.698 18.851 1.00 41.50 265 ALA A O 1
ATOM 2045 N N . LYS A 1 266 ? 7.840 -19.314 16.981 1.00 44.09 266 LYS A N 1
ATOM 2046 C CA . LYS A 1 266 ? 7.756 -20.766 17.280 1.00 44.09 266 LYS A CA 1
ATOM 2047 C C . LYS A 1 2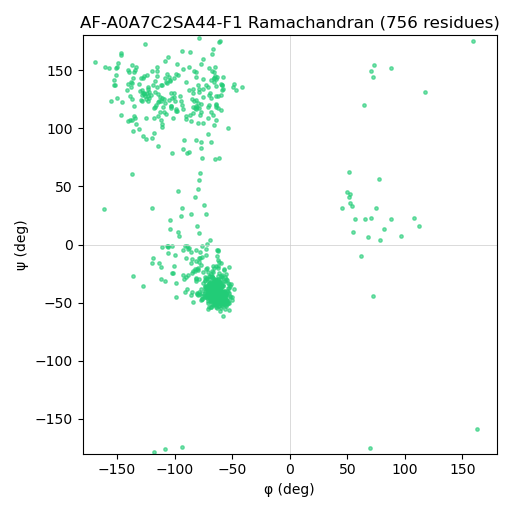66 ? 8.339 -21.110 18.663 1.00 44.09 266 LYS A C 1
ATOM 2049 O O . LYS A 1 266 ? 9.453 -20.679 18.981 1.00 44.09 266 LYS A O 1
ATOM 2054 N N . LYS A 1 267 ? 7.615 -21.910 19.467 1.00 43.78 267 LYS A N 1
ATOM 2055 C CA . LYS A 1 267 ? 8.008 -22.285 20.847 1.00 43.78 267 LYS A CA 1
ATOM 2056 C C . LYS A 1 267 ? 9.422 -22.880 20.918 1.00 43.78 267 LYS A C 1
ATOM 2058 O O . LYS A 1 267 ? 10.196 -22.457 21.774 1.00 43.78 267 LYS A O 1
ATOM 2063 N N . GLU A 1 268 ? 9.803 -23.729 19.962 1.00 47.72 268 GLU A N 1
ATOM 2064 C CA . GLU A 1 268 ? 11.168 -24.257 19.827 1.00 47.72 268 GLU A CA 1
ATOM 2065 C C . GLU A 1 268 ? 11.897 -23.716 18.587 1.00 47.72 268 GLU A C 1
ATOM 2067 O O . GLU A 1 268 ? 11.341 -23.643 17.488 1.00 47.72 268 GLU A O 1
ATOM 2072 N N . LEU A 1 269 ? 13.172 -23.358 18.763 1.00 58.88 269 LEU A N 1
ATOM 2073 C CA . LEU A 1 269 ? 14.063 -22.887 17.700 1.00 58.88 269 LEU A CA 1
ATOM 2074 C C . LEU A 1 269 ? 14.792 -24.072 17.052 1.00 58.88 269 LEU A C 1
ATOM 2076 O O . LEU A 1 269 ? 15.963 -24.325 17.336 1.00 58.88 269 LEU A O 1
ATOM 2080 N N . THR A 1 270 ? 14.114 -24.810 16.168 1.00 73.44 270 THR A N 1
ATOM 2081 C CA . THR A 1 270 ? 14.799 -25.860 15.395 1.00 73.44 270 THR A CA 1
ATOM 2082 C C . THR A 1 270 ? 15.840 -25.235 14.447 1.00 73.44 270 THR A C 1
ATOM 2084 O O . THR A 1 270 ? 15.616 -24.132 13.931 1.00 73.44 270 THR A O 1
ATOM 2087 N N . PRO A 1 271 ? 16.964 -25.917 14.141 1.00 75.19 271 PRO A N 1
ATOM 2088 C CA . PRO A 1 271 ? 17.992 -25.380 13.240 1.00 75.19 271 PRO A CA 1
ATOM 2089 C C . PRO A 1 271 ? 17.462 -25.000 11.848 1.00 75.19 271 PRO A C 1
ATOM 2091 O O . PRO A 1 271 ? 17.978 -24.085 11.213 1.00 75.19 271 PRO A O 1
ATOM 2094 N N . GLN A 1 272 ? 16.401 -25.674 11.395 1.00 68.62 272 GLN A N 1
ATOM 2095 C CA . GLN A 1 272 ? 15.706 -25.402 10.135 1.00 68.62 272 GLN A CA 1
ATOM 2096 C C . GLN A 1 272 ? 14.975 -24.051 10.158 1.00 68.62 272 GLN A C 1
ATOM 2098 O O . GLN A 1 272 ? 15.049 -23.305 9.184 1.00 68.62 272 GLN A O 1
ATOM 2103 N N . ILE A 1 273 ? 14.308 -23.717 11.271 1.00 69.44 273 ILE A N 1
ATOM 2104 C CA . ILE A 1 273 ? 13.634 -22.422 11.451 1.00 69.44 273 ILE A CA 1
ATOM 2105 C C . ILE A 1 273 ? 14.679 -21.313 11.539 1.00 69.44 273 ILE A C 1
ATOM 2107 O O . ILE A 1 273 ? 14.559 -20.328 10.822 1.00 69.44 273 ILE A O 1
ATOM 2111 N N . ILE A 1 274 ? 15.742 -21.500 12.334 1.00 77.81 274 ILE A N 1
ATOM 2112 C CA . ILE A 1 274 ? 16.856 -20.539 12.414 1.00 77.81 274 ILE A CA 1
ATOM 2113 C C . ILE A 1 274 ? 17.415 -20.259 11.011 1.00 77.81 274 ILE A C 1
ATOM 2115 O O . ILE A 1 274 ? 17.516 -19.100 10.615 1.00 77.81 274 ILE A O 1
ATOM 2119 N N . LEU A 1 275 ? 17.722 -21.303 10.233 1.00 80.50 275 LEU A N 1
ATOM 2120 C CA . LEU A 1 275 ? 18.233 -21.160 8.869 1.00 80.50 275 LEU A CA 1
ATOM 2121 C C . LEU A 1 275 ? 17.256 -20.400 7.955 1.00 80.50 275 LEU A C 1
ATOM 2123 O O . LEU A 1 275 ? 17.684 -19.504 7.227 1.00 80.50 275 LEU A O 1
ATOM 2127 N N . LEU A 1 276 ? 15.959 -20.714 8.005 1.00 77.44 276 LEU A N 1
ATOM 2128 C CA . LEU A 1 276 ? 14.954 -20.064 7.161 1.00 77.44 276 LEU A CA 1
ATOM 2129 C C . LEU A 1 276 ? 14.733 -18.591 7.551 1.00 77.44 276 LEU A C 1
ATOM 2131 O O . LEU A 1 276 ? 14.694 -17.735 6.668 1.00 77.44 276 LEU A O 1
ATOM 2135 N N . SER A 1 277 ? 14.695 -18.265 8.847 1.00 75.38 277 SER A N 1
ATOM 2136 C CA . SER A 1 277 ? 14.608 -16.878 9.328 1.00 75.38 277 SER A CA 1
ATOM 2137 C C . SER A 1 277 ? 15.846 -16.061 8.944 1.00 75.38 277 SER A C 1
ATOM 2139 O O . SER A 1 277 ? 15.715 -14.891 8.591 1.00 75.38 277 SER A O 1
ATOM 2141 N N . LEU A 1 278 ? 17.040 -16.669 8.935 1.00 83.25 278 LEU A N 1
ATOM 2142 C CA . LEU A 1 278 ? 18.267 -16.017 8.460 1.00 83.25 278 LEU A CA 1
ATOM 2143 C C . LEU A 1 278 ? 18.251 -15.786 6.942 1.00 83.25 278 LEU A C 1
ATOM 2145 O O . LEU A 1 278 ? 18.643 -14.708 6.499 1.00 83.25 278 LEU A O 1
ATOM 2149 N N . VAL A 1 279 ? 17.757 -16.743 6.148 1.00 80.62 279 VAL A N 1
ATOM 2150 C CA . VAL A 1 279 ? 17.576 -16.579 4.691 1.00 80.62 279 VAL A CA 1
ATOM 2151 C C . VAL A 1 279 ? 16.560 -15.475 4.376 1.00 80.62 279 VAL A C 1
ATOM 2153 O O . VAL A 1 279 ? 16.798 -14.667 3.478 1.00 80.62 279 VAL A O 1
ATOM 2156 N N . ILE A 1 280 ? 15.464 -15.385 5.134 1.00 74.56 280 ILE A N 1
ATOM 2157 C CA . ILE A 1 280 ? 14.446 -14.338 4.963 1.00 74.56 280 ILE A CA 1
ATOM 2158 C C . ILE A 1 280 ? 14.981 -12.971 5.402 1.00 74.56 280 ILE A C 1
ATOM 2160 O O . ILE A 1 280 ? 14.851 -12.009 4.648 1.00 74.56 280 ILE A O 1
ATOM 2164 N N . ALA A 1 281 ? 15.652 -12.870 6.554 1.00 80.88 281 ALA A N 1
ATOM 2165 C CA . ALA A 1 281 ? 16.272 -11.620 7.000 1.00 80.88 281 ALA A CA 1
ATOM 2166 C C . ALA A 1 281 ? 17.335 -11.121 6.003 1.00 80.88 281 ALA A C 1
ATOM 2168 O O . ALA A 1 281 ? 17.339 -9.943 5.645 1.00 80.88 281 ALA A O 1
ATOM 2169 N N . PHE A 1 282 ? 18.176 -12.022 5.485 1.00 86.19 282 PHE A N 1
ATOM 2170 C CA . PHE A 1 282 ? 19.114 -11.751 4.391 1.00 86.19 282 PHE A CA 1
ATOM 2171 C C . PHE A 1 282 ? 18.400 -11.248 3.128 1.00 86.19 282 PHE A C 1
ATOM 2173 O O . PHE A 1 282 ? 18.821 -10.249 2.544 1.00 86.19 282 PHE A O 1
ATOM 2180 N N . GLY A 1 283 ? 17.306 -11.903 2.722 1.00 75.56 283 GLY A N 1
ATOM 2181 C CA . GLY A 1 283 ? 16.499 -11.503 1.567 1.00 75.56 283 GLY A CA 1
ATOM 2182 C C . GLY A 1 283 ? 15.902 -10.104 1.729 1.00 75.56 283 GLY A C 1
ATOM 2183 O O . GLY A 1 283 ? 16.045 -9.270 0.838 1.00 75.56 283 GLY A O 1
ATOM 2184 N N . LEU A 1 284 ? 15.316 -9.810 2.892 1.00 73.38 284 LEU A N 1
ATOM 2185 C CA . LEU A 1 284 ? 14.783 -8.488 3.230 1.00 73.38 284 LEU A CA 1
ATOM 2186 C C . LEU A 1 284 ? 15.879 -7.414 3.216 1.00 73.38 284 LEU A C 1
ATOM 2188 O O . LEU A 1 284 ? 15.685 -6.363 2.614 1.00 73.38 284 LEU A O 1
ATOM 2192 N N . GLY A 1 285 ? 17.058 -7.692 3.782 1.00 78.62 285 GLY A N 1
ATOM 2193 C CA . GLY A 1 285 ? 18.202 -6.775 3.731 1.00 78.62 285 GLY A CA 1
ATOM 2194 C C . GLY A 1 285 ? 18.703 -6.514 2.307 1.00 78.62 285 GLY A C 1
ATOM 2195 O O . GLY A 1 285 ? 19.032 -5.378 1.955 1.00 78.62 285 GLY A O 1
ATOM 2196 N N . ALA A 1 286 ? 18.695 -7.546 1.458 1.00 77.38 286 ALA A N 1
ATOM 2197 C CA . ALA A 1 286 ? 19.025 -7.445 0.040 1.00 77.38 286 ALA A CA 1
ATOM 2198 C C . ALA A 1 286 ? 17.989 -6.619 -0.752 1.00 77.38 286 ALA A C 1
ATOM 2200 O O . ALA A 1 286 ? 18.379 -5.776 -1.559 1.00 77.38 286 ALA A O 1
ATOM 2201 N N . PHE A 1 287 ? 16.686 -6.785 -0.496 1.00 71.94 287 PHE A N 1
ATOM 2202 C CA . PHE A 1 287 ? 15.643 -5.939 -1.095 1.00 71.94 287 PHE A CA 1
ATOM 2203 C C . PHE A 1 287 ? 15.709 -4.493 -0.579 1.00 71.94 287 PHE A C 1
ATOM 2205 O O . PHE A 1 287 ? 15.689 -3.558 -1.379 1.00 71.94 287 PHE A O 1
ATOM 2212 N N . HIS A 1 288 ? 15.900 -4.287 0.726 1.00 71.69 288 HIS A N 1
ATOM 2213 C CA . HIS A 1 288 ? 16.052 -2.964 1.340 1.00 71.69 288 HIS A CA 1
ATOM 2214 C C . HIS A 1 288 ? 17.277 -2.188 0.803 1.00 71.69 288 HIS A C 1
ATOM 2216 O O . HIS A 1 288 ? 17.298 -0.955 0.809 1.00 71.69 288 HIS A O 1
ATOM 2222 N N . ALA A 1 289 ? 18.304 -2.870 0.286 1.00 70.06 289 ALA A N 1
ATOM 2223 C CA . ALA A 1 289 ? 19.420 -2.221 -0.407 1.00 70.06 289 ALA A CA 1
ATOM 2224 C C . ALA A 1 289 ? 19.032 -1.570 -1.750 1.00 70.06 289 ALA A C 1
ATOM 2226 O O . ALA A 1 289 ? 19.730 -0.658 -2.198 1.00 70.06 289 ALA A O 1
ATOM 2227 N N . LEU A 1 290 ? 17.940 -2.022 -2.379 1.00 65.62 290 LEU A N 1
ATOM 2228 C CA . LEU A 1 290 ? 17.392 -1.472 -3.626 1.00 65.62 290 LEU A CA 1
ATOM 2229 C C . LEU A 1 290 ? 16.482 -0.255 -3.377 1.00 65.62 290 LEU A C 1
ATOM 2231 O O . LEU A 1 290 ? 16.301 0.567 -4.277 1.00 65.62 290 LEU A O 1
ATOM 2235 N N . SER A 1 291 ? 15.931 -0.123 -2.166 1.00 59.25 291 SER A N 1
ATOM 2236 C CA . SER A 1 291 ? 15.035 0.971 -1.777 1.00 59.25 291 SER A CA 1
ATOM 2237 C C . SER A 1 291 ? 15.735 2.345 -1.771 1.00 59.25 291 SER A C 1
ATOM 2239 O O . SER A 1 291 ? 16.898 2.449 -1.358 1.00 59.25 291 SER A O 1
ATOM 2241 N N . PRO A 1 292 ? 15.052 3.439 -2.175 1.00 54.12 292 PRO A N 1
ATOM 2242 C CA . PRO A 1 292 ? 15.617 4.789 -2.129 1.00 54.12 292 PRO A CA 1
ATOM 2243 C C . PRO A 1 292 ? 16.005 5.213 -0.703 1.00 54.12 292 PRO A C 1
ATOM 2245 O O . PRO A 1 292 ? 15.190 5.156 0.211 1.00 54.12 292 PRO A O 1
ATOM 2248 N N . GLY A 1 293 ? 17.237 5.695 -0.507 1.00 54.25 293 GLY A N 1
ATOM 2249 C CA . GLY A 1 293 ? 17.711 6.147 0.807 1.00 54.25 293 GLY A CA 1
ATOM 2250 C C . GLY A 1 293 ? 18.927 7.076 0.747 1.00 54.25 293 GLY A C 1
ATOM 2251 O O . GLY A 1 293 ? 19.730 7.011 -0.190 1.00 54.25 293 GLY A O 1
ATOM 2252 N N . HIS A 1 294 ? 19.068 7.939 1.760 1.00 51.66 294 HIS A N 1
ATOM 2253 C CA . HIS A 1 294 ? 20.067 9.020 1.834 1.00 51.66 294 HIS A CA 1
ATOM 2254 C C . HIS A 1 294 ? 21.510 8.531 1.607 1.00 51.66 294 HIS A C 1
ATOM 2256 O O . HIS A 1 294 ? 22.176 8.984 0.679 1.00 51.66 294 HIS A O 1
ATOM 2262 N N . GLY A 1 295 ? 21.989 7.567 2.399 1.00 52.31 295 GLY A N 1
ATOM 2263 C CA . GLY A 1 295 ? 23.366 7.072 2.303 1.00 52.31 295 GLY A CA 1
ATOM 2264 C C . GLY A 1 295 ? 23.622 6.282 1.021 1.00 52.31 295 GLY A C 1
ATOM 2265 O O . GLY A 1 295 ? 24.570 6.563 0.288 1.00 52.31 295 GLY A O 1
ATOM 2266 N N . LYS A 1 296 ? 22.728 5.333 0.713 1.00 63.47 296 LYS A N 1
ATOM 2267 C CA . LYS A 1 296 ? 22.851 4.409 -0.429 1.00 63.47 296 LYS A CA 1
ATOM 2268 C C . LYS A 1 296 ? 22.945 5.163 -1.769 1.00 63.47 296 LYS A C 1
ATOM 2270 O O . LYS A 1 296 ? 23.781 4.841 -2.616 1.00 63.47 296 LYS A O 1
ATOM 2275 N N . THR A 1 297 ? 22.146 6.221 -1.944 1.00 55.75 297 THR A N 1
ATOM 2276 C CA . THR A 1 297 ? 22.145 7.040 -3.173 1.00 55.75 297 THR A CA 1
ATOM 2277 C C . THR A 1 297 ? 23.369 7.952 -3.302 1.00 55.75 297 THR A C 1
ATOM 2279 O O . THR A 1 297 ? 23.897 8.099 -4.407 1.00 55.75 297 THR A O 1
ATOM 2282 N N . VAL A 1 298 ? 23.872 8.524 -2.202 1.00 55.28 298 VAL A N 1
ATOM 2283 C CA . VAL A 1 298 ? 25.101 9.341 -2.202 1.00 55.28 298 VAL A CA 1
ATOM 2284 C C . VAL A 1 298 ? 26.339 8.485 -2.497 1.00 55.28 298 VAL A C 1
ATOM 2286 O O . VAL A 1 298 ? 27.192 8.891 -3.289 1.00 55.28 298 VAL A O 1
ATOM 2289 N N . VAL A 1 299 ? 26.403 7.273 -1.939 1.00 57.81 299 VAL A N 1
ATOM 2290 C CA . VAL A 1 299 ? 27.429 6.254 -2.233 1.00 57.81 299 VAL A CA 1
ATOM 2291 C C . VAL A 1 299 ? 27.475 5.932 -3.729 1.00 57.81 299 VAL A C 1
ATOM 2293 O O . VAL A 1 299 ? 28.531 6.055 -4.356 1.00 57.81 299 VAL A O 1
ATOM 2296 N N . ALA A 1 300 ? 26.324 5.609 -4.330 1.00 56.06 300 ALA A N 1
ATOM 2297 C CA . ALA A 1 300 ? 26.227 5.344 -5.764 1.00 56.06 300 ALA A CA 1
ATOM 2298 C C . ALA A 1 300 ? 26.612 6.573 -6.613 1.00 56.06 300 ALA A C 1
ATOM 2300 O O . ALA A 1 300 ? 27.381 6.454 -7.569 1.00 56.06 300 ALA A O 1
ATOM 2301 N N . ALA A 1 301 ? 26.141 7.771 -6.246 1.00 54.78 301 ALA A N 1
ATOM 2302 C CA . ALA A 1 301 ? 26.448 9.006 -6.968 1.00 54.78 301 ALA A CA 1
ATOM 2303 C C . ALA A 1 301 ? 27.947 9.362 -6.937 1.00 54.78 301 ALA A C 1
ATOM 2305 O O . ALA A 1 301 ? 28.494 9.785 -7.960 1.00 54.78 301 ALA A O 1
ATOM 2306 N N . ASN A 1 302 ? 28.626 9.156 -5.805 1.00 56.09 302 ASN A N 1
ATOM 2307 C CA . ASN A 1 302 ? 30.060 9.420 -5.682 1.00 56.09 302 ASN A CA 1
ATOM 2308 C C . ASN A 1 302 ? 30.916 8.368 -6.405 1.00 56.09 302 ASN A C 1
ATOM 2310 O O . ASN A 1 302 ? 31.906 8.749 -7.032 1.00 56.09 302 ASN A O 1
ATOM 2314 N N . LEU A 1 303 ? 30.523 7.086 -6.413 1.00 58.47 303 LEU A N 1
ATOM 2315 C CA . LEU A 1 303 ? 31.192 6.047 -7.219 1.00 58.47 303 LEU A CA 1
ATOM 2316 C C . LEU A 1 303 ? 31.066 6.290 -8.734 1.00 58.47 303 LEU A C 1
ATOM 2318 O O . LEU A 1 303 ? 31.978 5.952 -9.486 1.00 58.47 303 LEU A O 1
ATOM 2322 N N . VAL A 1 304 ? 29.968 6.908 -9.182 1.00 52.41 304 VAL A N 1
ATOM 2323 C CA . VAL A 1 304 ? 29.782 7.322 -10.584 1.00 52.41 304 VAL A CA 1
ATOM 2324 C C . VAL A 1 304 ? 30.589 8.581 -10.916 1.00 52.41 304 VAL A C 1
ATOM 2326 O O . VAL A 1 304 ? 31.266 8.616 -11.945 1.00 52.41 304 VAL A O 1
ATOM 2329 N N . GLY A 1 305 ? 30.528 9.613 -10.066 1.00 51.25 305 GLY A N 1
ATOM 2330 C CA . GLY A 1 305 ? 31.157 10.912 -10.328 1.00 51.25 305 GLY A CA 1
ATOM 2331 C C . GLY A 1 305 ? 32.684 10.910 -10.196 1.00 51.25 305 GLY A C 1
ATOM 2332 O O . GLY A 1 305 ? 33.384 11.432 -11.065 1.00 51.25 305 GLY A O 1
ATOM 2333 N N . SER A 1 306 ? 33.211 10.300 -9.135 1.00 53.97 306 SER A N 1
ATOM 2334 C CA . SER A 1 306 ? 34.655 10.211 -8.876 1.00 53.97 306 SER A CA 1
ATOM 2335 C C . SER A 1 306 ? 35.292 9.001 -9.577 1.00 53.97 306 SER A C 1
ATOM 2337 O O . SER A 1 306 ? 34.594 8.098 -10.041 1.00 53.97 306 SER A O 1
ATOM 2339 N N . ARG A 1 307 ? 36.630 8.949 -9.675 1.00 56.44 307 ARG A N 1
ATOM 2340 C CA . ARG A 1 307 ? 37.358 7.816 -10.290 1.00 56.44 307 ARG A CA 1
ATOM 2341 C C . ARG A 1 307 ? 37.440 6.603 -9.340 1.00 56.44 307 ARG A C 1
ATOM 2343 O O . ARG A 1 307 ? 38.525 6.198 -8.926 1.00 56.44 307 ARG A O 1
ATOM 2350 N N . GLY A 1 308 ? 36.287 6.048 -8.964 1.00 63.88 308 GLY A N 1
ATOM 2351 C CA . GLY A 1 308 ? 36.177 4.884 -8.081 1.00 63.88 308 GLY A CA 1
ATOM 2352 C C . GLY A 1 308 ? 36.780 3.607 -8.681 1.00 63.88 308 GLY A C 1
ATOM 2353 O O . GLY A 1 308 ? 36.559 3.287 -9.849 1.00 63.88 308 GLY A O 1
ATOM 2354 N N . THR A 1 309 ? 37.528 2.854 -7.872 1.00 78.88 309 THR A N 1
ATOM 2355 C CA . THR A 1 309 ? 37.984 1.497 -8.212 1.00 78.88 309 THR A CA 1
ATOM 2356 C C . THR A 1 309 ? 37.011 0.449 -7.661 1.00 78.88 309 THR A C 1
ATOM 2358 O O . THR A 1 309 ? 36.191 0.749 -6.793 1.00 78.88 309 THR A O 1
ATOM 2361 N N . ALA A 1 310 ? 37.129 -0.806 -8.108 1.00 78.06 310 ALA A N 1
ATOM 2362 C CA . ALA A 1 310 ? 36.375 -1.919 -7.522 1.00 78.06 310 ALA A CA 1
ATOM 2363 C C . ALA A 1 310 ? 36.652 -2.082 -6.011 1.00 78.06 310 ALA A C 1
ATOM 2365 O O . ALA A 1 310 ? 35.732 -2.357 -5.248 1.00 78.06 310 ALA A O 1
ATOM 2366 N N . GLY A 1 311 ? 37.890 -1.824 -5.565 1.00 79.31 311 GLY A N 1
ATOM 2367 C CA . GLY A 1 311 ? 38.247 -1.812 -4.143 1.00 79.31 311 GLY A CA 1
ATOM 2368 C C . GLY A 1 311 ? 37.566 -0.683 -3.364 1.00 79.31 311 GLY A C 1
ATOM 2369 O O . GLY A 1 311 ? 37.105 -0.911 -2.250 1.00 79.31 311 GLY A O 1
ATOM 2370 N N . HIS A 1 312 ? 37.416 0.508 -3.959 1.00 77.00 312 HIS A N 1
ATOM 2371 C CA . HIS A 1 312 ? 36.682 1.613 -3.325 1.00 77.00 312 HIS A CA 1
ATOM 2372 C C . HIS A 1 312 ? 35.185 1.291 -3.195 1.00 77.00 312 HIS A C 1
ATOM 2374 O O . HIS A 1 312 ? 34.580 1.627 -2.182 1.00 77.00 312 HIS A O 1
ATOM 2380 N N . ALA A 1 313 ? 34.594 0.616 -4.189 1.00 74.44 313 ALA A N 1
ATOM 2381 C CA . ALA A 1 313 ? 33.204 0.161 -4.130 1.00 74.44 313 ALA A CA 1
ATOM 2382 C C . ALA A 1 313 ? 32.983 -0.906 -3.040 1.00 74.44 313 ALA A C 1
ATOM 2384 O O . ALA A 1 313 ? 32.030 -0.798 -2.270 1.00 74.44 313 ALA A O 1
ATOM 2385 N N . LEU A 1 314 ? 33.888 -1.889 -2.943 1.00 81.25 314 LEU A N 1
ATOM 2386 C CA . LEU A 1 314 ? 33.853 -2.930 -1.912 1.00 81.25 314 LEU A CA 1
ATOM 2387 C C . LEU A 1 314 ? 33.979 -2.324 -0.503 1.00 81.25 314 LEU A C 1
ATOM 2389 O O . LEU A 1 314 ? 33.119 -2.545 0.346 1.00 81.25 314 LEU A O 1
ATOM 2393 N N . LEU A 1 315 ? 35.014 -1.504 -0.282 1.00 81.81 315 LEU A N 1
ATOM 2394 C CA . LEU A 1 315 ? 35.263 -0.833 0.995 1.00 81.81 315 LEU A CA 1
ATOM 2395 C C . LEU A 1 315 ? 34.064 0.016 1.429 1.00 81.81 315 LEU A C 1
ATOM 2397 O O . LEU A 1 315 ? 33.646 -0.058 2.579 1.00 81.81 315 LEU A O 1
ATOM 2401 N N . LEU A 1 316 ? 33.509 0.820 0.519 1.00 75.50 316 LEU A N 1
ATOM 2402 C CA . LEU A 1 316 ? 32.407 1.720 0.843 1.00 75.50 316 LEU A CA 1
ATOM 2403 C C . LEU A 1 316 ? 31.133 0.943 1.209 1.00 75.50 316 LEU A C 1
ATOM 2405 O O . LEU A 1 316 ? 30.459 1.322 2.162 1.00 75.50 316 LEU A O 1
ATOM 2409 N N . GLY A 1 317 ? 30.848 -0.176 0.531 1.00 76.50 317 GLY A N 1
ATOM 2410 C CA . GLY A 1 317 ? 29.766 -1.090 0.917 1.00 76.50 317 GLY A CA 1
ATOM 2411 C C . GLY A 1 317 ? 29.970 -1.707 2.306 1.00 76.50 317 GLY A C 1
ATOM 2412 O O . GLY A 1 317 ? 29.036 -1.730 3.109 1.00 76.50 317 GLY A O 1
ATOM 2413 N N . ILE A 1 318 ? 31.198 -2.135 2.623 1.00 83.12 318 ILE A N 1
ATOM 2414 C CA . ILE A 1 318 ? 31.559 -2.685 3.940 1.00 83.12 318 ILE A CA 1
ATOM 2415 C C . ILE A 1 318 ? 31.405 -1.627 5.042 1.00 83.12 318 ILE A C 1
ATOM 2417 O O . ILE A 1 318 ? 30.711 -1.883 6.023 1.00 83.12 318 ILE A O 1
ATOM 2421 N N . ILE A 1 319 ? 31.992 -0.435 4.879 1.00 81.12 319 ILE A N 1
ATOM 2422 C CA . ILE A 1 319 ? 31.942 0.629 5.897 1.00 81.12 319 ILE A CA 1
ATOM 2423 C C . ILE A 1 319 ? 30.497 1.067 6.147 1.00 81.12 319 ILE A C 1
ATOM 2425 O O . ILE A 1 319 ? 30.096 1.127 7.304 1.00 81.12 319 ILE A O 1
ATOM 2429 N N . VAL A 1 320 ? 29.709 1.319 5.093 1.00 79.56 320 VAL A N 1
ATOM 2430 C CA . VAL A 1 320 ? 28.291 1.717 5.220 1.00 79.56 320 VAL A CA 1
ATOM 2431 C C . VAL A 1 320 ? 27.471 0.643 5.924 1.00 79.56 320 VAL A C 1
ATOM 2433 O O . VAL A 1 320 ? 26.618 0.975 6.741 1.00 79.56 320 VAL A O 1
ATOM 2436 N N . THR A 1 321 ? 27.725 -0.636 5.638 1.00 82.12 321 THR A N 1
ATOM 2437 C CA . THR A 1 321 ? 27.028 -1.726 6.331 1.00 82.12 321 THR A CA 1
ATOM 2438 C C . THR A 1 321 ? 27.413 -1.750 7.804 1.00 82.12 321 THR A C 1
ATOM 2440 O O . THR A 1 321 ? 26.529 -1.714 8.647 1.00 82.12 321 THR A O 1
ATOM 2443 N N . LEU A 1 322 ? 28.711 -1.749 8.128 1.00 85.06 322 LEU A N 1
ATOM 2444 C CA . LEU A 1 322 ? 29.183 -1.798 9.514 1.00 85.06 322 LEU A CA 1
ATOM 2445 C C . LEU A 1 322 ? 28.646 -0.629 10.344 1.00 85.06 322 LEU A C 1
ATOM 2447 O O . LEU A 1 322 ? 28.143 -0.845 11.443 1.00 85.06 322 LEU A O 1
ATOM 2451 N N . THR A 1 323 ? 28.704 0.598 9.824 1.00 83.44 323 THR A N 1
ATOM 2452 C CA . THR A 1 323 ? 28.239 1.794 10.546 1.00 83.44 323 THR A CA 1
ATOM 2453 C C . THR A 1 323 ? 26.719 1.798 10.716 1.00 83.44 323 THR A C 1
ATOM 2455 O O . THR A 1 323 ? 26.233 2.227 11.760 1.00 83.44 323 THR A O 1
ATOM 2458 N N . HIS A 1 324 ? 25.976 1.229 9.762 1.00 82.88 324 HIS A N 1
ATOM 2459 C CA . HIS A 1 324 ? 24.533 1.014 9.870 1.00 82.88 324 HIS A CA 1
ATOM 2460 C C . HIS A 1 324 ? 24.166 -0.088 10.871 1.00 82.88 324 HIS A C 1
ATOM 2462 O O . HIS A 1 324 ? 23.296 0.128 11.710 1.00 82.88 324 HIS A O 1
ATOM 2468 N N . THR A 1 325 ? 24.854 -1.234 10.864 1.00 85.81 325 THR A N 1
ATOM 2469 C CA . THR A 1 325 ? 24.646 -2.316 11.843 1.00 85.81 325 THR A CA 1
ATOM 2470 C C . THR A 1 325 ? 24.975 -1.846 13.262 1.00 85.81 325 THR A C 1
ATOM 2472 O O . THR A 1 325 ? 24.201 -2.092 14.185 1.00 85.81 325 THR A O 1
ATOM 2475 N N . ILE A 1 326 ? 26.080 -1.109 13.436 1.00 85.75 326 ILE A N 1
ATOM 2476 C CA . ILE A 1 326 ? 26.453 -0.482 14.713 1.00 85.75 326 ILE A CA 1
ATOM 2477 C C . ILE A 1 326 ? 25.394 0.546 15.134 1.00 85.75 326 ILE A C 1
ATOM 2479 O O . ILE A 1 326 ? 25.008 0.553 16.299 1.00 85.75 326 ILE A O 1
ATOM 2483 N N . GLY A 1 327 ? 24.873 1.359 14.209 1.00 83.44 327 GLY A N 1
ATOM 2484 C CA . GLY A 1 327 ? 23.777 2.296 14.477 1.00 83.44 327 GLY A CA 1
ATOM 2485 C C . GLY A 1 327 ? 22.481 1.605 14.917 1.00 83.44 327 GLY A C 1
ATOM 2486 O O . GLY A 1 327 ? 21.858 2.040 15.884 1.00 83.44 327 GLY A O 1
ATOM 2487 N N . VAL A 1 328 ? 22.098 0.500 14.263 1.00 82.88 328 VAL A N 1
ATOM 2488 C CA . VAL A 1 328 ? 20.912 -0.304 14.621 1.00 82.88 328 VAL A CA 1
ATOM 2489 C C . VAL A 1 328 ? 21.087 -0.941 15.999 1.00 82.88 328 VAL A C 1
ATOM 2491 O O . VAL A 1 328 ? 20.176 -0.860 16.819 1.00 82.88 328 VAL A O 1
ATOM 2494 N N . PHE A 1 329 ? 22.251 -1.530 16.289 1.00 84.44 329 PHE A N 1
ATOM 2495 C CA . PHE A 1 329 ? 22.531 -2.095 17.610 1.00 84.44 329 PHE A CA 1
ATOM 2496 C C . PHE A 1 329 ? 22.583 -1.017 18.695 1.00 84.44 329 PHE A C 1
ATOM 2498 O O . PHE A 1 329 ? 21.958 -1.192 19.737 1.00 84.44 329 PHE A O 1
ATOM 2505 N N . ALA A 1 330 ? 23.261 0.110 18.461 1.00 82.88 330 ALA A N 1
ATOM 2506 C CA . ALA A 1 330 ? 23.339 1.208 19.421 1.00 82.88 330 ALA A CA 1
ATOM 2507 C C . ALA A 1 330 ? 21.951 1.788 19.730 1.00 82.88 330 ALA A C 1
ATOM 2509 O O . ALA A 1 330 ? 21.588 1.890 20.901 1.00 82.88 330 ALA A O 1
ATOM 2510 N N . LEU A 1 331 ? 21.147 2.092 18.702 1.00 75.62 331 LEU A N 1
ATOM 2511 C CA . LEU A 1 331 ? 19.776 2.569 18.896 1.00 75.62 331 LEU A CA 1
ATOM 2512 C C . LEU A 1 331 ? 18.908 1.501 19.570 1.00 75.62 331 LEU A C 1
ATOM 2514 O O . LEU A 1 331 ? 18.184 1.828 20.500 1.00 75.62 331 LEU A O 1
ATOM 2518 N N . GLY A 1 332 ? 19.028 0.231 19.181 1.00 75.62 332 GLY A N 1
ATOM 2519 C CA . GLY A 1 332 ? 18.292 -0.873 19.796 1.00 75.62 332 GLY A CA 1
ATOM 2520 C C . GLY A 1 332 ? 18.619 -1.083 21.274 1.00 75.62 332 GLY A C 1
ATOM 2521 O O . GLY A 1 332 ? 17.698 -1.241 22.070 1.00 75.62 332 GLY A O 1
ATOM 2522 N N . PHE A 1 333 ? 19.896 -1.018 21.669 1.00 79.06 333 PHE A N 1
ATOM 2523 C CA . PHE A 1 333 ? 20.302 -1.051 23.079 1.00 79.06 333 PHE A CA 1
ATOM 2524 C C . PHE A 1 333 ? 19.814 0.189 23.837 1.00 79.06 333 PHE A C 1
ATOM 2526 O O . PHE A 1 333 ? 19.277 0.049 24.936 1.00 79.06 333 PHE A O 1
ATOM 2533 N N . VAL A 1 334 ? 19.922 1.386 23.248 1.00 77.19 334 VAL A N 1
ATOM 2534 C CA . VAL A 1 334 ? 19.363 2.619 23.830 1.00 77.19 334 VAL A CA 1
ATOM 2535 C C . VAL A 1 334 ? 17.851 2.493 24.026 1.00 77.19 334 VAL A C 1
ATOM 2537 O O . VAL A 1 334 ? 17.370 2.814 25.107 1.00 77.19 334 VAL A O 1
ATOM 2540 N N . THR A 1 335 ? 17.098 1.963 23.057 1.00 67.12 335 THR A N 1
ATOM 2541 C CA . THR A 1 335 ? 15.654 1.714 23.199 1.00 67.12 335 THR A CA 1
ATOM 2542 C C . THR A 1 335 ? 15.360 0.622 24.232 1.00 67.12 335 THR A C 1
ATOM 2544 O O . THR A 1 335 ? 14.400 0.759 24.982 1.00 67.12 335 THR A O 1
ATOM 2547 N N . LEU A 1 336 ? 16.200 -0.412 24.355 1.00 70.25 336 LEU A N 1
ATOM 2548 C CA . LEU A 1 336 ? 16.098 -1.434 25.407 1.00 70.25 336 LEU A CA 1
ATOM 2549 C C . LEU A 1 336 ? 16.165 -0.806 26.807 1.00 70.25 336 LEU A C 1
ATOM 2551 O O . LEU A 1 336 ? 15.282 -1.045 27.630 1.00 70.25 336 LEU A O 1
ATOM 2555 N N . PHE A 1 337 ? 17.164 0.045 27.062 1.00 70.50 337 PHE A N 1
ATOM 2556 C CA . PHE A 1 337 ? 17.313 0.751 28.340 1.00 70.50 337 PHE A CA 1
ATOM 2557 C C . PHE A 1 337 ? 16.258 1.856 28.539 1.00 70.50 337 PHE A C 1
ATOM 2559 O O . PHE A 1 337 ? 15.738 2.013 29.644 1.00 70.50 337 PHE A O 1
ATOM 2566 N N . ALA A 1 338 ? 15.901 2.592 27.483 1.00 65.38 338 ALA A N 1
ATOM 2567 C CA . ALA A 1 338 ? 14.915 3.675 27.526 1.00 65.38 338 ALA A CA 1
ATOM 2568 C C . ALA A 1 338 ? 13.452 3.193 27.528 1.00 65.38 338 ALA A C 1
ATOM 2570 O O . ALA A 1 338 ? 12.566 3.990 27.828 1.00 65.38 338 ALA A O 1
ATOM 2571 N N . SER A 1 339 ? 13.183 1.910 27.256 1.00 59.97 339 SER A N 1
ATOM 2572 C CA . SER A 1 339 ? 11.830 1.319 27.233 1.00 59.97 339 SER A CA 1
ATOM 2573 C C . SER A 1 339 ? 11.042 1.518 28.534 1.00 59.97 339 SER A C 1
ATOM 2575 O O . SER A 1 339 ? 9.818 1.589 28.508 1.00 59.97 339 SER A O 1
ATOM 2577 N N . LYS A 1 340 ? 11.740 1.687 29.667 1.00 56.22 340 LYS A N 1
ATOM 2578 C CA . LYS A 1 340 ? 11.155 2.017 30.978 1.00 56.22 340 LYS A CA 1
ATOM 2579 C C . LYS A 1 340 ? 10.644 3.462 31.102 1.00 56.22 340 LYS A C 1
ATOM 2581 O O . LYS A 1 340 ? 10.026 3.788 32.110 1.00 56.22 340 LYS A O 1
ATOM 2586 N N . TYR A 1 341 ? 10.923 4.321 30.120 1.00 55.81 341 TYR A N 1
ATOM 2587 C CA . TYR A 1 341 ? 10.678 5.769 30.174 1.00 55.81 341 TYR A CA 1
ATOM 2588 C C . TYR A 1 341 ? 10.058 6.353 28.892 1.00 55.81 341 TYR A C 1
ATOM 2590 O O . TYR A 1 341 ? 9.387 7.381 28.960 1.00 55.81 341 TYR A O 1
ATOM 2598 N N . ILE A 1 342 ? 10.279 5.737 27.724 1.00 56.22 342 ILE A N 1
ATOM 2599 C CA . ILE A 1 342 ? 9.820 6.237 26.418 1.00 56.22 342 ILE A CA 1
ATOM 2600 C C . ILE A 1 342 ? 9.215 5.084 25.609 1.00 56.22 342 ILE A C 1
ATOM 2602 O O . ILE A 1 342 ? 9.907 4.124 25.269 1.00 56.22 342 ILE A O 1
ATOM 2606 N N . LEU A 1 343 ? 7.932 5.202 25.252 1.00 57.81 343 LEU A N 1
ATOM 2607 C CA . LEU A 1 343 ? 7.264 4.258 24.352 1.00 57.81 343 LEU A CA 1
ATOM 2608 C C . LEU A 1 343 ? 7.800 4.438 22.914 1.00 57.81 343 LEU A C 1
ATOM 2610 O O . LEU A 1 343 ? 7.873 5.583 22.451 1.00 57.81 343 LEU A O 1
ATOM 2614 N N . PRO A 1 344 ? 8.106 3.354 22.167 1.00 53.84 344 PRO A N 1
ATOM 2615 C CA . PRO A 1 344 ? 8.579 3.439 20.778 1.00 53.84 344 PRO A CA 1
ATOM 2616 C C . PRO A 1 344 ? 7.653 4.249 19.860 1.00 53.84 344 PRO A C 1
ATOM 2618 O O . PRO A 1 344 ? 8.120 4.969 18.981 1.00 53.84 344 PRO A O 1
ATOM 2621 N N . GLU A 1 345 ? 6.347 4.197 20.129 1.00 58.00 345 GLU A N 1
ATOM 2622 C CA . GLU A 1 345 ? 5.273 4.952 19.470 1.00 58.00 345 GLU A CA 1
ATOM 2623 C C . GLU A 1 345 ? 5.545 6.469 19.419 1.00 58.00 345 GLU A C 1
ATOM 2625 O O . GLU A 1 345 ? 5.254 7.110 18.413 1.00 58.00 345 GLU A O 1
ATOM 2630 N N . LYS A 1 346 ? 6.182 7.047 20.453 1.00 64.12 346 LYS A N 1
ATOM 2631 C CA . LYS A 1 346 ? 6.591 8.467 20.465 1.00 64.12 346 LYS A CA 1
ATOM 2632 C C . LYS A 1 346 ? 7.949 8.718 19.803 1.00 64.12 346 LYS A C 1
ATOM 2634 O O . LYS A 1 346 ? 8.262 9.861 19.484 1.00 64.12 346 LYS A O 1
ATOM 2639 N N . LEU A 1 347 ? 8.758 7.680 19.595 1.00 63.38 347 LEU A N 1
ATOM 2640 C CA . LEU A 1 347 ? 10.096 7.781 19.007 1.00 63.38 347 LEU A CA 1
ATOM 2641 C C . LEU A 1 347 ? 10.049 7.762 17.469 1.00 63.38 347 LEU A C 1
ATOM 2643 O O . LEU A 1 347 ? 10.753 8.539 16.821 1.00 63.38 347 LEU A O 1
ATOM 2647 N N . TYR A 1 348 ? 9.200 6.910 16.879 1.00 66.31 348 TYR A N 1
ATOM 2648 C CA . TYR A 1 348 ? 9.109 6.752 15.422 1.00 66.31 348 TYR A CA 1
ATOM 2649 C C . TYR A 1 348 ? 8.752 8.042 14.654 1.00 66.31 348 TYR A C 1
ATOM 2651 O O . TYR A 1 348 ? 9.430 8.305 13.660 1.00 66.31 348 TYR A O 1
ATOM 2659 N N . PRO A 1 349 ? 7.786 8.887 15.081 1.00 71.88 349 PRO A N 1
ATOM 2660 C CA . PRO A 1 349 ? 7.452 10.123 14.364 1.00 71.88 349 PRO A CA 1
ATOM 2661 C C . PRO A 1 349 ? 8.629 11.099 14.269 1.00 71.88 349 PRO A C 1
ATOM 2663 O O . PRO A 1 349 ? 8.894 11.664 13.209 1.00 71.88 349 PRO A O 1
ATOM 2666 N N . TRP A 1 350 ? 9.400 11.247 15.351 1.00 74.88 350 TRP A N 1
ATOM 2667 C CA . TRP A 1 350 ? 10.580 12.115 15.377 1.00 74.88 350 TRP A CA 1
ATOM 2668 C C . TRP A 1 350 ? 11.746 11.545 14.559 1.00 74.88 350 TRP A C 1
ATOM 2670 O O . TRP A 1 350 ? 12.425 12.301 13.859 1.00 74.88 350 TRP A O 1
ATOM 2680 N N . LEU A 1 351 ? 11.953 10.223 14.573 1.00 68.75 351 LEU A N 1
ATOM 2681 C CA . LEU A 1 351 ? 12.934 9.556 13.706 1.00 68.75 351 LEU A CA 1
ATOM 2682 C C . LEU A 1 351 ? 12.563 9.687 12.218 1.00 68.75 351 LEU A C 1
ATOM 2684 O O . LEU A 1 351 ? 13.429 9.987 11.394 1.00 68.75 351 LEU A O 1
ATOM 2688 N N . GLY A 1 352 ? 11.283 9.524 11.871 1.00 69.94 352 GLY A N 1
ATOM 2689 C CA . GLY A 1 352 ? 10.773 9.702 10.509 1.00 69.94 352 GLY A CA 1
ATOM 2690 C C . GLY A 1 352 ? 10.894 11.148 10.023 1.00 69.94 352 GLY A C 1
ATOM 2691 O O . GLY A 1 352 ? 11.438 11.394 8.945 1.00 69.94 352 GLY A O 1
ATOM 2692 N N . PHE A 1 353 ? 10.490 12.117 10.853 1.00 79.50 353 PHE A N 1
ATOM 2693 C CA . PHE A 1 353 ? 10.580 13.544 10.538 1.00 79.50 353 PHE A CA 1
ATOM 2694 C C . PHE A 1 353 ? 12.029 14.005 10.331 1.00 79.50 353 PHE A C 1
ATOM 2696 O O . PHE A 1 353 ? 12.340 14.624 9.311 1.00 79.50 353 PHE A O 1
ATOM 2703 N N . THR A 1 354 ? 12.936 13.663 11.252 1.00 77.12 354 THR A N 1
ATOM 2704 C CA . THR A 1 354 ? 14.359 14.032 11.136 1.00 77.12 354 THR A CA 1
ATOM 2705 C C . THR A 1 354 ? 15.025 13.369 9.929 1.00 77.12 354 THR A C 1
ATOM 2707 O O . THR A 1 354 ? 15.755 14.038 9.194 1.00 77.12 354 THR A O 1
ATOM 2710 N N . SER A 1 355 ? 14.710 12.100 9.645 1.00 66.88 355 SER A N 1
ATOM 2711 C CA . SER A 1 355 ? 15.179 11.404 8.437 1.00 66.88 355 SER A CA 1
ATOM 2712 C C . SER A 1 355 ? 14.665 12.065 7.153 1.00 66.88 355 SER A C 1
ATOM 2714 O O . SER A 1 355 ? 15.449 12.319 6.236 1.00 66.88 355 SER A O 1
ATOM 2716 N N . GLY A 1 356 ? 13.371 12.401 7.092 1.00 69.62 356 GLY A N 1
ATOM 2717 C CA . GLY A 1 356 ? 12.759 13.108 5.965 1.00 69.62 356 GLY A CA 1
ATOM 2718 C C . GLY A 1 356 ? 13.403 14.475 5.719 1.00 69.62 356 GLY A C 1
ATOM 2719 O O . GLY A 1 356 ? 13.815 14.768 4.595 1.00 69.62 356 GLY A O 1
ATOM 2720 N N . LEU A 1 357 ? 13.601 15.271 6.774 1.00 80.94 357 LEU A N 1
ATOM 2721 C CA . LEU A 1 357 ? 14.269 16.575 6.705 1.00 80.94 357 LEU A CA 1
ATOM 2722 C C . LEU A 1 357 ? 15.713 16.466 6.180 1.00 80.94 357 LEU A C 1
ATOM 2724 O O . LEU A 1 357 ? 16.115 17.244 5.312 1.00 80.94 357 LEU A O 1
ATOM 2728 N N . ILE A 1 358 ? 16.480 15.468 6.632 1.00 70.62 358 ILE A N 1
ATOM 2729 C CA . ILE A 1 358 ? 17.836 15.197 6.123 1.00 70.62 358 ILE A CA 1
ATOM 2730 C C . ILE A 1 358 ? 17.802 14.834 4.627 1.00 70.62 358 ILE A C 1
ATOM 2732 O O . ILE A 1 358 ? 18.646 15.309 3.861 1.00 70.62 358 ILE A O 1
ATOM 2736 N N . ILE A 1 359 ? 16.811 14.055 4.177 1.00 68.44 359 ILE A N 1
ATOM 2737 C CA . ILE A 1 359 ? 16.620 13.720 2.754 1.00 68.44 359 ILE A CA 1
ATOM 2738 C C . ILE A 1 359 ? 16.266 14.973 1.927 1.00 68.44 359 ILE A C 1
ATOM 2740 O O . ILE A 1 359 ? 16.834 15.154 0.845 1.00 68.44 359 ILE A O 1
ATOM 2744 N N . VAL A 1 360 ? 15.408 15.870 2.434 1.00 78.31 360 VAL A N 1
ATOM 2745 C CA . VAL A 1 360 ? 15.084 17.163 1.789 1.00 78.31 360 VAL A CA 1
ATOM 2746 C C . VAL A 1 360 ? 16.342 18.008 1.598 1.00 78.31 360 VAL A C 1
ATOM 2748 O O . VAL A 1 360 ? 16.644 18.427 0.477 1.00 78.31 360 VAL A O 1
ATOM 2751 N N . LEU A 1 361 ? 17.108 18.219 2.673 1.00 79.69 361 LEU A N 1
ATOM 2752 C CA . LEU A 1 361 ? 18.336 19.020 2.649 1.00 79.69 361 LEU A CA 1
ATOM 2753 C C . LEU A 1 361 ? 19.380 18.422 1.692 1.00 79.69 361 LEU A C 1
ATOM 2755 O O . LEU A 1 361 ? 19.984 19.152 0.901 1.00 79.69 361 LEU A O 1
ATOM 2759 N N . MET A 1 362 ? 19.533 17.093 1.683 1.00 70.50 362 MET A N 1
ATOM 2760 C CA . MET A 1 362 ? 20.401 16.376 0.740 1.00 70.50 362 MET A CA 1
ATOM 2761 C C . MET A 1 362 ? 19.944 16.561 -0.718 1.00 70.50 362 MET A C 1
ATOM 2763 O O . MET A 1 362 ? 20.768 16.825 -1.598 1.00 70.50 362 MET A O 1
ATOM 2767 N N . GLY A 1 363 ? 18.638 16.467 -0.988 1.00 71.12 363 GLY A N 1
ATOM 2768 C CA . GLY A 1 363 ? 18.055 16.691 -2.314 1.00 71.12 363 GLY A CA 1
ATOM 2769 C C . GLY A 1 363 ? 18.297 18.113 -2.828 1.00 71.12 363 GLY A C 1
ATOM 2770 O O . GLY A 1 363 ? 18.796 18.289 -3.945 1.00 71.12 363 GLY A O 1
ATOM 2771 N N . ILE A 1 364 ? 18.049 19.124 -1.987 1.00 80.19 364 ILE A N 1
ATOM 2772 C CA . ILE A 1 364 ? 18.290 20.545 -2.294 1.00 80.19 364 ILE A CA 1
ATOM 2773 C C . ILE A 1 364 ? 19.785 20.824 -2.510 1.00 80.19 364 ILE A C 1
ATOM 2775 O O . ILE A 1 364 ? 20.147 21.533 -3.455 1.00 80.19 364 ILE A O 1
ATOM 2779 N N . PHE A 1 365 ? 20.673 20.243 -1.698 1.00 77.31 365 PHE A N 1
ATOM 2780 C CA . PHE A 1 365 ? 22.125 20.371 -1.860 1.00 77.31 365 PHE A CA 1
ATOM 2781 C C . PHE A 1 365 ? 22.608 19.764 -3.187 1.00 77.31 365 PHE A C 1
ATOM 2783 O O . PHE A 1 365 ? 23.320 20.421 -3.958 1.00 77.31 365 PHE A O 1
ATOM 2790 N N . LEU A 1 366 ? 22.172 18.539 -3.502 1.00 73.12 366 LEU A N 1
ATOM 2791 C CA . LEU A 1 366 ? 22.496 17.866 -4.761 1.00 73.12 366 LEU A CA 1
ATOM 2792 C C . LEU A 1 366 ? 21.951 18.634 -5.972 1.00 73.12 366 LEU A C 1
ATOM 2794 O O . LEU A 1 366 ? 22.691 18.817 -6.942 1.00 73.12 366 LEU A O 1
ATOM 2798 N N . PHE A 1 367 ? 20.715 19.138 -5.904 1.00 79.94 367 PHE A N 1
ATOM 2799 C CA . PHE A 1 367 ? 20.139 20.003 -6.935 1.00 79.94 367 PHE A CA 1
ATOM 2800 C C . PHE A 1 367 ? 20.980 21.272 -7.115 1.00 79.94 367 PHE A C 1
ATOM 2802 O O . PHE A 1 367 ? 21.434 21.555 -8.220 1.00 79.94 367 PHE A O 1
ATOM 2809 N N . SER A 1 368 ? 21.289 21.983 -6.029 1.00 79.25 368 SER A N 1
ATOM 2810 C CA . SER A 1 368 ? 22.053 23.241 -6.047 1.00 79.25 368 SER A CA 1
ATOM 2811 C C . SER A 1 368 ? 23.473 23.090 -6.601 1.00 79.25 368 SER A C 1
ATOM 2813 O O . SER A 1 368 ? 23.998 24.021 -7.223 1.00 79.25 368 SER A O 1
ATOM 2815 N N . LYS A 1 369 ? 24.108 21.927 -6.390 1.00 73.12 369 LYS A N 1
ATOM 2816 C CA . LYS A 1 369 ? 25.420 21.588 -6.963 1.00 73.12 369 LYS A CA 1
ATOM 2817 C C . LYS A 1 369 ? 25.312 21.221 -8.448 1.00 73.12 369 LYS A C 1
ATOM 2819 O O . LYS A 1 369 ? 26.107 21.702 -9.253 1.00 73.12 369 LYS A O 1
ATOM 2824 N N . ARG A 1 370 ? 24.313 20.415 -8.830 1.00 78.44 370 ARG A N 1
ATOM 2825 C CA . ARG A 1 370 ? 24.078 19.982 -10.224 1.00 78.44 370 ARG A CA 1
ATOM 2826 C C . ARG A 1 370 ? 23.609 21.138 -11.116 1.00 78.44 370 ARG A C 1
ATOM 2828 O O . ARG A 1 370 ? 24.099 21.273 -12.230 1.00 78.44 370 ARG A O 1
ATOM 2835 N N . TYR A 1 371 ? 22.749 22.016 -10.606 1.00 79.19 371 TYR A N 1
ATOM 2836 C CA . TYR A 1 371 ? 22.296 23.230 -11.283 1.00 79.19 371 TYR A CA 1
ATOM 2837 C C . TYR A 1 371 ? 23.466 24.184 -11.564 1.00 79.19 371 TYR A C 1
ATOM 2839 O O . TYR A 1 371 ? 23.674 24.576 -12.712 1.00 79.19 371 TYR A O 1
ATOM 2847 N N . ARG A 1 372 ? 24.312 24.472 -10.560 1.00 79.56 372 ARG A N 1
ATOM 2848 C CA . ARG A 1 372 ? 25.538 25.268 -10.764 1.00 79.56 372 ARG A CA 1
ATOM 2849 C C . ARG A 1 372 ? 26.509 24.621 -11.757 1.00 79.56 372 ARG A C 1
ATOM 2851 O O . ARG A 1 372 ? 27.067 25.334 -12.582 1.00 79.56 372 ARG A O 1
ATOM 2858 N N . ALA A 1 373 ? 26.658 23.296 -11.755 1.00 72.12 373 ALA A N 1
ATOM 2859 C CA . ALA A 1 373 ? 27.503 22.597 -12.728 1.00 72.12 373 ALA A CA 1
ATOM 2860 C C . ALA A 1 373 ? 26.973 22.652 -14.180 1.00 72.12 373 ALA A C 1
ATOM 2862 O O . ALA A 1 373 ? 27.770 22.585 -15.116 1.00 72.12 373 ALA A O 1
ATOM 2863 N N . LEU A 1 374 ? 25.654 22.772 -14.378 1.00 69.75 374 LEU A N 1
ATOM 2864 C CA . LEU A 1 374 ? 25.018 22.844 -15.702 1.00 69.75 374 LEU A CA 1
ATOM 2865 C C . LEU A 1 374 ? 24.893 24.279 -16.241 1.00 69.75 374 LEU A C 1
ATOM 2867 O O . LEU A 1 374 ? 25.080 24.492 -17.436 1.00 69.75 374 LEU A O 1
ATOM 2871 N N . PHE A 1 375 ? 24.584 25.252 -15.378 1.00 72.44 375 PHE A N 1
ATOM 2872 C CA . PHE A 1 375 ? 24.248 26.627 -15.779 1.00 72.44 375 PHE A CA 1
ATOM 2873 C C . PHE A 1 375 ? 25.274 27.686 -15.341 1.00 72.44 375 PHE A C 1
ATOM 2875 O O . PHE A 1 375 ? 25.285 28.786 -15.885 1.00 72.44 375 PHE A O 1
ATOM 2882 N N . GLY A 1 376 ? 26.168 27.374 -14.398 1.00 55.19 376 GLY A N 1
ATOM 2883 C CA . GLY A 1 376 ? 27.110 28.327 -13.795 1.00 55.19 376 GLY A CA 1
ATOM 2884 C C . GLY A 1 376 ? 28.366 28.643 -14.614 1.00 55.19 376 GLY A C 1
ATOM 2885 O O . GLY A 1 376 ? 29.326 29.160 -14.053 1.00 55.19 376 GLY A O 1
ATOM 2886 N N . ARG A 1 377 ? 28.410 28.321 -15.915 1.00 50.47 377 ARG A N 1
ATOM 2887 C CA . ARG A 1 377 ? 29.608 28.509 -16.752 1.00 50.47 377 ARG A CA 1
ATOM 2888 C C . ARG A 1 377 ? 29.500 29.754 -17.644 1.00 50.47 377 ARG A C 1
ATOM 2890 O O . ARG A 1 377 ? 29.226 29.651 -18.838 1.00 50.47 377 ARG A O 1
ATOM 2897 N N . LYS A 1 378 ? 29.739 30.929 -17.052 1.00 46.28 378 LYS A N 1
ATOM 2898 C CA . LYS A 1 378 ? 29.986 32.203 -17.756 1.00 46.28 378 LYS A CA 1
ATOM 2899 C C . LYS A 1 378 ? 31.086 33.017 -17.063 1.00 46.28 378 LYS A C 1
ATOM 2901 O O . LYS A 1 378 ? 31.195 32.983 -15.845 1.00 46.28 378 LYS A O 1
ATOM 2906 N N . SER A 1 379 ? 31.800 33.804 -17.873 1.00 44.97 379 SER A N 1
ATOM 2907 C CA . SER A 1 379 ? 32.998 34.596 -17.540 1.00 44.97 379 SER A CA 1
ATOM 2908 C C . SER A 1 379 ? 34.274 33.777 -17.276 1.00 44.97 379 SER A C 1
ATOM 2910 O O . SER A 1 379 ? 34.199 32.630 -16.841 1.00 44.97 379 SER A O 1
ATOM 2912 N N . GLY A 1 380 ? 35.443 34.357 -17.585 1.00 40.81 380 GLY A N 1
ATOM 2913 C CA . GLY A 1 380 ? 36.762 33.734 -17.368 1.00 40.81 380 GLY A CA 1
ATOM 2914 C C . GLY A 1 380 ? 37.534 33.253 -18.611 1.00 40.81 380 GLY A C 1
ATOM 2915 O O . GLY A 1 380 ? 38.390 32.380 -18.479 1.00 40.81 380 GLY A O 1
ATOM 2916 N N . HIS A 1 381 ? 37.262 33.785 -19.807 1.00 40.78 381 HIS A N 1
ATOM 2917 C CA . HIS A 1 381 ? 38.143 33.642 -20.980 1.00 40.78 381 HIS A CA 1
ATOM 2918 C C . HIS A 1 381 ? 38.479 35.028 -21.525 1.00 40.78 381 HIS A C 1
ATOM 2920 O O . HIS A 1 381 ? 37.742 35.570 -22.345 1.00 40.78 381 HIS A O 1
ATOM 2926 N N . ASP A 1 382 ? 39.578 35.583 -21.024 1.00 35.66 382 ASP A N 1
ATOM 2927 C CA . ASP A 1 382 ? 40.212 36.778 -21.571 1.00 35.66 382 ASP A CA 1
ATOM 2928 C C . ASP A 1 382 ? 41.463 36.349 -22.356 1.00 35.66 382 ASP A C 1
ATOM 2930 O O . ASP A 1 382 ? 42.152 35.402 -21.962 1.00 35.66 382 ASP A O 1
ATOM 2934 N N . HIS A 1 383 ? 41.730 36.988 -23.493 1.00 49.88 383 HIS A N 1
ATOM 2935 C CA . HIS A 1 383 ? 42.789 36.586 -24.426 1.00 49.88 383 HIS A CA 1
ATOM 2936 C C . HIS A 1 383 ? 43.813 37.717 -24.577 1.00 49.88 383 HIS A C 1
ATOM 2938 O O . HIS A 1 383 ? 43.666 38.575 -25.445 1.00 49.88 383 HIS A O 1
ATOM 2944 N N . GLY A 1 384 ? 44.871 37.697 -23.759 1.00 34.22 384 GLY A N 1
ATOM 2945 C CA . GLY A 1 384 ? 45.869 38.769 -23.728 1.00 34.22 384 GLY A CA 1
ATOM 2946 C C . GLY A 1 384 ? 47.299 38.308 -23.428 1.00 34.22 384 GLY A C 1
ATOM 2947 O O . GLY A 1 384 ? 47.619 37.967 -22.299 1.00 34.22 384 GLY A O 1
ATOM 2948 N N . HIS A 1 385 ? 48.150 38.414 -24.451 1.00 39.38 385 HIS A N 1
ATOM 2949 C CA . HIS A 1 385 ? 49.607 38.616 -24.401 1.00 39.38 385 HIS A CA 1
ATOM 2950 C C . HIS A 1 385 ? 50.545 37.553 -23.798 1.00 39.38 385 HIS A C 1
ATOM 2952 O O . HIS A 1 385 ? 50.608 37.280 -22.605 1.00 39.38 385 HIS A O 1
ATOM 2958 N N . THR A 1 386 ? 51.443 37.095 -24.670 1.00 40.59 386 THR A N 1
ATOM 2959 C CA . THR A 1 386 ? 52.782 36.602 -24.339 1.00 40.59 386 THR A CA 1
ATOM 2960 C C . THR A 1 386 ? 53.661 37.714 -23.753 1.00 40.59 386 THR A C 1
ATOM 2962 O O . THR A 1 386 ? 53.876 38.717 -24.434 1.00 40.59 386 THR A O 1
ATOM 2965 N N . GLN A 1 387 ? 54.278 37.494 -22.590 1.00 40.25 387 GLN A N 1
ATOM 2966 C CA . GLN A 1 387 ? 55.604 38.046 -22.283 1.00 40.25 387 GLN A CA 1
ATOM 2967 C C . GLN A 1 387 ? 56.402 37.132 -21.342 1.00 40.25 387 GLN A C 1
ATOM 2969 O O . GLN A 1 387 ? 55.830 36.327 -20.607 1.00 40.25 387 GLN A O 1
ATOM 2974 N N . ILE A 1 388 ? 57.729 37.259 -21.388 1.00 42.34 388 ILE A N 1
ATOM 2975 C CA . ILE A 1 388 ? 58.682 36.517 -20.552 1.00 42.34 388 ILE A CA 1
ATOM 2976 C C . ILE A 1 388 ? 59.188 37.447 -19.450 1.00 42.34 388 ILE A C 1
ATOM 2978 O O . ILE A 1 388 ? 59.876 38.404 -19.775 1.00 42.34 388 ILE A O 1
ATOM 2982 N N . HIS A 1 389 ? 58.963 37.125 -18.172 1.00 38.53 389 HIS A N 1
ATOM 2983 C CA . HIS A 1 389 ? 59.812 37.610 -17.075 1.00 38.53 389 HIS A CA 1
ATOM 2984 C C . HIS A 1 389 ? 59.814 36.645 -15.882 1.00 38.53 389 HIS A C 1
ATOM 2986 O O . HIS A 1 389 ? 58.795 36.068 -15.510 1.00 38.53 389 HIS A O 1
ATOM 2992 N N . SER A 1 390 ? 60.986 36.499 -15.272 1.00 40.69 390 SER A N 1
ATOM 2993 C CA . SER A 1 390 ? 61.229 35.828 -13.993 1.00 40.69 390 SER A CA 1
ATOM 2994 C C . SER A 1 390 ? 61.283 36.846 -12.854 1.00 40.69 390 SER A C 1
ATOM 2996 O O . SER A 1 390 ? 61.873 37.895 -13.074 1.00 40.69 390 SER A O 1
ATOM 2998 N N . HIS A 1 391 ? 60.821 36.506 -11.645 1.00 37.94 391 HIS A N 1
ATOM 2999 C CA . HIS A 1 391 ? 61.513 36.789 -10.369 1.00 37.94 391 HIS A CA 1
ATOM 3000 C C . HIS A 1 391 ? 60.834 36.031 -9.198 1.00 37.94 391 HIS A C 1
ATOM 3002 O O . HIS A 1 391 ? 59.670 35.653 -9.341 1.00 37.94 391 HIS A O 1
ATOM 3008 N N . PRO A 1 392 ? 61.522 35.763 -8.063 1.00 53.34 392 PRO A N 1
ATOM 3009 C CA . PRO A 1 392 ? 61.013 34.882 -7.010 1.00 53.34 392 PRO A CA 1
ATOM 3010 C C . PRO A 1 392 ? 60.812 35.590 -5.655 1.00 53.34 392 PRO A C 1
ATOM 3012 O O . PRO A 1 392 ? 61.778 35.851 -4.942 1.00 53.34 392 PRO A O 1
ATOM 3015 N N . HIS A 1 393 ? 59.561 35.804 -5.242 1.00 40.00 393 HIS A N 1
ATOM 3016 C CA . HIS A 1 393 ? 59.222 36.168 -3.859 1.00 40.00 393 HIS A CA 1
ATOM 3017 C C . HIS A 1 393 ? 57.982 35.400 -3.396 1.00 40.00 393 HIS A C 1
ATOM 3019 O O . HIS A 1 393 ? 57.013 35.271 -4.141 1.00 40.00 393 HIS A O 1
ATOM 3025 N N . GLY A 1 394 ? 58.029 34.870 -2.173 1.00 42.72 394 GLY A N 1
ATOM 3026 C CA . GLY A 1 394 ? 56.893 34.215 -1.531 1.00 42.72 394 GLY A CA 1
ATOM 3027 C C . GLY A 1 394 ? 56.219 35.147 -0.530 1.00 42.72 394 GLY A C 1
ATOM 3028 O O . GLY A 1 394 ? 56.904 35.879 0.181 1.00 42.72 394 GLY A O 1
ATOM 3029 N N . HIS A 1 395 ? 54.894 35.067 -0.439 1.00 36.97 395 HIS A N 1
ATOM 3030 C CA . HIS A 1 395 ? 54.128 35.604 0.681 1.00 36.97 395 HIS A CA 1
ATOM 3031 C C . HIS A 1 395 ? 53.195 34.525 1.223 1.00 36.97 395 HIS A C 1
ATOM 3033 O O . HIS A 1 395 ? 52.534 33.819 0.463 1.00 36.97 395 HIS A O 1
ATOM 3039 N N . ASP A 1 396 ? 53.196 34.391 2.546 1.00 39.50 396 ASP A N 1
ATOM 3040 C CA . ASP A 1 396 ? 52.379 33.438 3.284 1.00 39.50 396 ASP A CA 1
ATOM 3041 C C . ASP A 1 396 ? 50.979 34.022 3.517 1.00 39.50 396 ASP A C 1
ATOM 3043 O O . ASP A 1 396 ? 50.822 35.070 4.153 1.00 39.50 396 ASP A O 1
ATOM 3047 N N . HIS A 1 397 ? 49.961 33.355 2.974 1.00 38.81 397 HIS A N 1
ATOM 3048 C CA . HIS A 1 397 ? 48.557 33.717 3.126 1.00 38.81 397 HIS A CA 1
ATOM 3049 C C . HIS A 1 397 ? 47.730 32.462 3.403 1.00 38.81 397 HIS A C 1
ATOM 3051 O O . HIS A 1 397 ? 47.344 31.722 2.496 1.00 38.81 397 HIS A O 1
ATOM 3057 N N . GLY A 1 398 ? 47.447 32.236 4.687 1.00 40.28 398 GLY A N 1
ATOM 3058 C CA . GLY A 1 398 ? 46.561 31.171 5.139 1.00 40.28 398 GLY A CA 1
ATOM 3059 C C . GLY A 1 398 ? 45.132 31.381 4.639 1.00 40.28 398 GLY A C 1
ATOM 3060 O O . GLY A 1 398 ? 44.399 32.226 5.153 1.00 40.28 398 GLY A O 1
ATOM 3061 N N . HIS A 1 399 ? 44.719 30.575 3.664 1.00 36.81 399 HIS A N 1
ATOM 3062 C CA . HIS A 1 399 ? 43.322 30.439 3.268 1.00 36.81 399 HIS A CA 1
ATOM 3063 C C . HIS A 1 399 ? 42.701 29.265 4.031 1.00 36.81 399 HIS A C 1
ATOM 3065 O O . HIS A 1 399 ? 43.186 28.140 3.941 1.00 36.81 399 HIS A O 1
ATOM 3071 N N . GLY A 1 400 ? 41.652 29.543 4.813 1.00 28.72 400 GLY A N 1
ATOM 3072 C CA . GLY A 1 400 ? 40.979 28.542 5.647 1.00 28.72 400 GLY A CA 1
ATOM 3073 C C . GLY A 1 400 ? 40.251 27.458 4.846 1.00 28.72 400 GLY A C 1
ATOM 3074 O O . GLY A 1 400 ? 40.051 27.595 3.638 1.00 28.72 400 GLY A O 1
ATOM 3075 N N . ASP A 1 401 ? 39.834 26.397 5.543 1.00 30.91 401 ASP A N 1
ATOM 3076 C CA . ASP A 1 401 ? 39.304 25.142 4.991 1.00 30.91 401 ASP A CA 1
ATOM 3077 C C . ASP A 1 401 ? 38.013 25.271 4.158 1.00 30.91 401 ASP A C 1
ATOM 3079 O O . ASP A 1 401 ? 36.922 24.825 4.529 1.00 30.91 401 ASP A O 1
ATOM 3083 N N . HIS A 1 402 ? 38.144 25.784 2.939 1.00 31.02 402 HIS A N 1
ATOM 3084 C CA . HIS A 1 402 ? 37.224 25.450 1.868 1.00 31.02 402 HIS A CA 1
ATOM 3085 C C . HIS A 1 402 ? 37.397 23.966 1.535 1.00 31.02 402 HIS A C 1
ATOM 3087 O O . HIS A 1 402 ? 38.346 23.573 0.861 1.00 31.02 402 HIS A O 1
ATOM 3093 N N . HIS A 1 403 ? 36.462 23.136 2.010 1.00 32.41 403 HIS A N 1
ATOM 3094 C CA . HIS A 1 403 ? 36.390 21.707 1.697 1.00 32.41 403 HIS A CA 1
ATOM 3095 C C . HIS A 1 403 ? 36.098 21.451 0.204 1.00 32.41 403 HIS A C 1
ATOM 3097 O O . HIS A 1 403 ? 35.005 21.019 -0.186 1.00 32.41 403 HIS A O 1
ATOM 3103 N N . GLU A 1 404 ? 37.096 21.676 -0.649 1.00 30.47 404 GLU A N 1
ATOM 3104 C CA . GLU A 1 404 ? 37.145 21.082 -1.975 1.00 30.47 404 GLU A CA 1
ATOM 3105 C C . GLU A 1 404 ? 37.152 19.559 -1.819 1.00 30.47 404 GLU A C 1
ATOM 3107 O O . GLU A 1 404 ? 38.068 18.970 -1.248 1.00 30.47 404 GLU A O 1
ATOM 3112 N N . ILE A 1 405 ? 36.104 18.897 -2.315 1.00 38.12 405 ILE A N 1
ATOM 3113 C CA . ILE A 1 405 ? 36.078 17.433 -2.364 1.00 38.12 405 ILE A CA 1
ATOM 3114 C C . ILE A 1 405 ? 37.134 17.015 -3.398 1.00 38.12 405 ILE A C 1
ATOM 3116 O O . ILE A 1 405 ? 36.942 17.316 -4.579 1.00 38.12 405 ILE A O 1
ATOM 3120 N N . PRO A 1 406 ? 38.226 16.335 -2.999 1.00 36.78 406 PRO A N 1
ATOM 3121 C CA . PRO A 1 406 ? 39.377 16.143 -3.871 1.00 36.78 406 PRO A CA 1
ATOM 3122 C C . PRO A 1 406 ? 39.022 15.294 -5.096 1.00 36.78 406 PRO A C 1
ATOM 3124 O O . PRO A 1 406 ? 38.309 14.293 -4.991 1.00 36.78 406 PRO A O 1
ATOM 3127 N N . GLU A 1 407 ? 39.593 15.632 -6.261 1.00 47.09 407 GLU A N 1
ATOM 3128 C CA . GLU A 1 407 ? 39.418 14.859 -7.508 1.00 47.09 407 GLU A CA 1
ATOM 3129 C C . GLU A 1 407 ? 39.834 13.382 -7.375 1.00 47.09 407 GLU A C 1
ATOM 3131 O O . GLU A 1 407 ? 39.422 12.523 -8.165 1.00 47.09 407 GLU A O 1
ATOM 3136 N N . ARG A 1 408 ? 40.668 13.078 -6.374 1.00 50.12 408 ARG A N 1
ATOM 3137 C CA . ARG A 1 408 ? 41.091 11.728 -6.008 1.00 50.12 408 ARG A CA 1
ATOM 3138 C C . ARG A 1 408 ? 40.427 11.321 -4.701 1.00 50.12 408 ARG A C 1
ATOM 3140 O O . ARG A 1 408 ? 40.626 11.944 -3.664 1.00 50.12 408 ARG A O 1
ATOM 3147 N N . VAL A 1 409 ? 39.680 10.225 -4.763 1.00 57.69 409 VAL A N 1
ATOM 3148 C CA . VAL A 1 409 ? 39.069 9.588 -3.597 1.00 57.69 409 VAL A CA 1
ATOM 3149 C C . VAL A 1 409 ? 40.171 9.080 -2.665 1.00 57.69 409 VAL A C 1
ATOM 3151 O O . VAL A 1 409 ? 40.961 8.226 -3.066 1.00 57.69 409 VAL A O 1
ATOM 3154 N N . THR A 1 410 ? 40.225 9.592 -1.436 1.00 70.00 410 THR A N 1
ATOM 3155 C CA . THR A 1 410 ? 41.159 9.137 -0.399 1.00 70.00 410 THR A CA 1
ATOM 3156 C C . THR A 1 410 ? 40.465 8.144 0.533 1.00 70.00 410 THR A C 1
ATOM 3158 O O . THR A 1 410 ? 39.243 8.151 0.683 1.00 70.00 410 THR A O 1
ATOM 3161 N N . TRP A 1 411 ? 41.237 7.277 1.190 1.00 71.38 411 TRP A N 1
ATOM 3162 C CA . TRP A 1 411 ? 40.686 6.289 2.128 1.00 71.38 411 TRP A CA 1
ATOM 3163 C C . TRP A 1 411 ? 39.958 6.957 3.307 1.00 71.38 411 TRP A C 1
ATOM 3165 O O . TRP A 1 411 ? 38.897 6.491 3.714 1.00 71.38 411 TRP A O 1
ATOM 3175 N N . GLY A 1 412 ? 40.457 8.106 3.779 1.00 66.94 412 GLY A N 1
ATOM 3176 C CA . GLY A 1 412 ? 39.784 8.925 4.791 1.00 66.94 412 GLY A CA 1
ATOM 3177 C C . GLY A 1 412 ? 38.448 9.514 4.320 1.00 66.94 412 GLY A C 1
ATOM 3178 O O . GLY A 1 412 ? 37.478 9.480 5.075 1.00 66.94 412 GLY A O 1
ATOM 3179 N N . SER A 1 413 ? 38.342 9.987 3.068 1.00 63.19 413 SER A N 1
ATOM 3180 C CA . SER A 1 413 ? 37.063 10.506 2.559 1.00 63.19 413 SER A CA 1
ATOM 3181 C C . SER A 1 413 ? 36.047 9.397 2.270 1.00 63.19 413 SER A C 1
ATOM 3183 O O . SER A 1 413 ? 34.857 9.606 2.495 1.00 63.19 413 SER A O 1
ATOM 3185 N N . LEU A 1 414 ? 36.492 8.192 1.884 1.00 68.31 414 LEU A N 1
ATOM 3186 C CA . LEU A 1 414 ? 35.640 6.992 1.846 1.00 68.31 414 LEU A CA 1
ATOM 3187 C C . LEU A 1 414 ? 35.116 6.614 3.233 1.00 68.31 414 LEU A C 1
ATOM 3189 O O . LEU A 1 414 ? 33.935 6.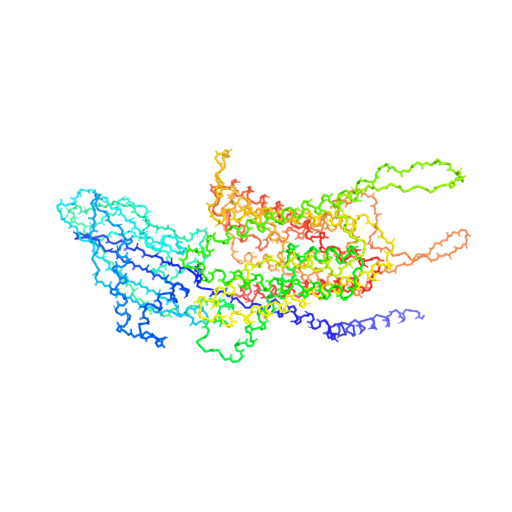296 3.362 1.00 68.31 414 LEU A O 1
ATOM 3193 N N . PHE A 1 415 ? 35.968 6.670 4.259 1.00 71.25 415 PHE A N 1
ATOM 3194 C CA . PHE A 1 415 ? 35.575 6.362 5.631 1.00 71.25 415 PHE A CA 1
ATOM 3195 C C . PHE A 1 415 ? 34.548 7.369 6.162 1.00 71.25 415 PHE A C 1
ATOM 3197 O O . PHE A 1 415 ? 33.461 6.967 6.567 1.00 71.25 415 PHE A O 1
ATOM 3204 N N . ALA A 1 416 ? 34.826 8.673 6.062 1.00 66.38 416 ALA A N 1
ATOM 3205 C CA . ALA A 1 416 ? 33.892 9.722 6.479 1.00 66.38 416 ALA A CA 1
ATOM 3206 C C . ALA A 1 416 ? 32.544 9.642 5.732 1.00 66.38 416 ALA A C 1
ATOM 3208 O O . ALA A 1 416 ? 31.483 9.749 6.349 1.00 66.38 416 ALA A O 1
ATOM 3209 N N . LEU A 1 417 ? 32.572 9.381 4.417 1.00 66.56 417 LEU A N 1
ATOM 3210 C CA . LEU A 1 417 ? 31.365 9.198 3.608 1.00 66.56 417 LEU A CA 1
ATOM 3211 C C . LEU A 1 417 ? 30.576 7.942 4.014 1.00 66.56 417 LEU A C 1
ATOM 3213 O O . LEU A 1 417 ? 29.349 7.984 4.070 1.00 66.56 417 LEU A O 1
ATOM 3217 N N . GLY A 1 418 ? 31.263 6.833 4.301 1.00 67.94 418 GLY A N 1
ATOM 3218 C CA . GLY A 1 418 ? 30.633 5.580 4.715 1.00 67.94 418 GLY A CA 1
ATOM 3219 C C . GLY A 1 418 ? 30.045 5.633 6.128 1.00 67.94 418 GLY A C 1
ATOM 3220 O O . GLY A 1 418 ? 28.962 5.098 6.364 1.00 67.94 418 GLY A O 1
ATOM 3221 N N . VAL A 1 419 ? 30.700 6.343 7.050 1.00 71.25 419 VAL A N 1
ATOM 3222 C CA . VAL A 1 419 ? 30.152 6.663 8.378 1.00 71.25 419 VAL A CA 1
ATOM 3223 C C . VAL A 1 419 ? 28.909 7.538 8.234 1.00 71.25 419 VAL A C 1
ATOM 3225 O O . VAL A 1 419 ? 27.837 7.130 8.671 1.00 71.25 419 VAL A O 1
ATOM 3228 N N . SER A 1 420 ? 29.005 8.675 7.538 1.00 64.75 420 SER A N 1
ATOM 3229 C CA . SER A 1 420 ? 27.865 9.577 7.305 1.00 64.75 420 SER A CA 1
ATOM 3230 C C . SER A 1 420 ? 26.690 8.892 6.587 1.00 64.75 420 SER A C 1
ATOM 3232 O O . SER A 1 420 ? 25.532 9.178 6.887 1.00 64.75 420 SER A O 1
ATOM 3234 N N . GLY A 1 421 ? 26.968 7.963 5.667 1.00 65.19 421 GLY A N 1
ATOM 3235 C CA . GLY A 1 421 ? 25.944 7.222 4.935 1.00 65.19 421 GLY A CA 1
ATOM 3236 C C . GLY A 1 421 ? 25.209 6.156 5.756 1.00 65.19 421 GLY A C 1
ATOM 3237 O O . GLY A 1 421 ? 24.036 5.909 5.474 1.00 65.19 421 GLY A O 1
ATOM 3238 N N . GLY A 1 422 ? 25.873 5.531 6.735 1.00 67.81 422 GLY A N 1
ATOM 3239 C CA . GLY A 1 422 ? 25.309 4.430 7.527 1.00 67.81 422 GLY A CA 1
ATOM 3240 C C . GLY A 1 422 ? 24.823 4.802 8.932 1.00 67.81 422 GLY A C 1
ATOM 3241 O O . GLY A 1 422 ? 23.927 4.131 9.429 1.00 67.81 422 GLY A O 1
ATOM 3242 N N . ILE A 1 423 ? 25.338 5.878 9.548 1.00 69.12 423 ILE A N 1
ATOM 3243 C CA . ILE A 1 423 ? 25.082 6.244 10.962 1.00 69.12 423 ILE A CA 1
ATOM 3244 C C . ILE A 1 423 ? 23.597 6.422 11.335 1.00 69.12 423 ILE A C 1
ATOM 3246 O O . ILE A 1 423 ? 23.246 6.298 12.504 1.00 69.12 423 ILE A O 1
ATOM 3250 N N . ILE A 1 424 ? 22.722 6.682 10.359 1.00 64.00 424 ILE A N 1
ATOM 3251 C CA . ILE A 1 424 ? 21.267 6.676 10.549 1.00 64.00 424 ILE A CA 1
ATOM 3252 C C . ILE A 1 424 ? 20.764 5.230 10.343 1.00 64.00 424 ILE A C 1
ATOM 3254 O O . ILE A 1 424 ? 20.830 4.733 9.212 1.00 64.00 424 ILE A O 1
ATOM 3258 N N . PRO A 1 425 ? 20.279 4.535 11.392 1.00 70.75 425 PRO A N 1
ATOM 3259 C CA . PRO A 1 425 ? 19.714 3.191 11.273 1.00 70.75 425 PRO A CA 1
ATOM 3260 C C . PRO A 1 425 ? 18.362 3.209 10.549 1.00 70.75 425 PRO A C 1
ATOM 3262 O O . PRO A 1 425 ? 17.627 4.194 10.620 1.00 70.75 425 PRO A O 1
ATOM 3265 N N . CYS A 1 426 ? 17.999 2.117 9.868 1.00 71.75 426 CYS A N 1
ATOM 3266 C CA . CYS A 1 426 ? 16.669 1.999 9.271 1.00 71.75 426 CYS A CA 1
ATOM 3267 C C . CYS A 1 426 ? 15.632 1.552 10.322 1.00 71.75 426 CYS A C 1
ATOM 3269 O O . CYS A 1 426 ? 15.950 0.730 11.190 1.00 71.75 426 CYS A O 1
ATOM 3271 N N . PRO A 1 427 ? 14.379 2.046 10.248 1.00 64.50 427 PRO A N 1
ATOM 3272 C CA . PRO A 1 427 ? 13.326 1.635 11.175 1.00 64.50 427 PRO A CA 1
ATOM 3273 C C . PRO A 1 427 ? 12.988 0.144 11.033 1.00 64.50 427 PRO A C 1
ATOM 3275 O O . PRO A 1 427 ? 12.675 -0.499 12.024 1.00 64.50 427 PRO A O 1
ATOM 3278 N N . GLU A 1 428 ? 13.129 -0.434 9.836 1.00 66.62 428 GLU A N 1
ATOM 3279 C CA . GLU A 1 428 ? 12.889 -1.861 9.569 1.00 66.62 428 GLU A CA 1
ATOM 3280 C C . GLU A 1 428 ? 13.773 -2.779 10.430 1.00 66.62 428 GLU A C 1
ATOM 3282 O O . GLU A 1 428 ? 13.263 -3.659 11.119 1.00 66.62 428 GLU A O 1
ATOM 3287 N N . ALA A 1 429 ? 15.091 -2.553 10.467 1.00 69.06 429 ALA A N 1
ATOM 3288 C CA . ALA A 1 429 ? 15.989 -3.367 11.288 1.00 69.06 429 ALA A CA 1
ATOM 3289 C C . ALA A 1 429 ? 15.793 -3.118 12.797 1.00 69.06 429 ALA A C 1
ATOM 3291 O O . ALA A 1 429 ? 16.008 -4.027 13.602 1.00 69.06 429 ALA A O 1
ATOM 3292 N N . LEU A 1 430 ? 15.331 -1.920 13.183 1.00 68.69 430 LEU A N 1
ATOM 3293 C CA . LEU A 1 430 ? 14.918 -1.632 14.557 1.00 68.69 430 LEU A CA 1
ATOM 3294 C C . LEU A 1 430 ? 13.628 -2.383 14.932 1.00 68.69 430 LEU A C 1
ATOM 3296 O O . LEU A 1 430 ? 13.553 -2.895 16.044 1.00 68.69 430 LEU A O 1
ATOM 3300 N N . ILE A 1 431 ? 12.659 -2.527 14.020 1.00 67.19 431 ILE A N 1
ATOM 3301 C CA . ILE A 1 431 ? 11.460 -3.358 14.231 1.00 67.19 431 ILE A CA 1
ATOM 3302 C C . ILE A 1 431 ? 11.866 -4.816 14.473 1.00 67.19 431 ILE A C 1
ATOM 3304 O O . ILE A 1 431 ? 11.450 -5.388 15.476 1.00 67.19 431 ILE A O 1
ATOM 3308 N N . VAL A 1 432 ? 12.747 -5.396 13.645 1.00 68.81 432 VAL A N 1
ATOM 3309 C CA . VAL A 1 432 ? 13.249 -6.773 13.861 1.00 68.81 432 VAL A CA 1
ATOM 3310 C C . VAL A 1 432 ? 13.915 -6.922 15.235 1.00 68.81 432 VAL A C 1
ATOM 3312 O O . VAL A 1 432 ? 13.682 -7.915 15.930 1.00 68.81 432 VAL A O 1
ATOM 3315 N N . LEU A 1 433 ? 14.701 -5.925 15.659 1.00 72.00 433 LEU A N 1
ATOM 3316 C CA . LEU A 1 433 ? 15.330 -5.916 16.980 1.00 72.00 433 LEU A CA 1
ATOM 3317 C C . LEU A 1 433 ? 14.287 -5.842 18.103 1.00 72.00 433 LEU A C 1
ATOM 3319 O O . LEU A 1 433 ? 14.334 -6.644 19.033 1.00 72.00 433 LEU A O 1
ATOM 3323 N N . LEU A 1 434 ? 13.327 -4.920 18.010 1.00 65.31 434 LEU A N 1
ATOM 3324 C CA . LEU A 1 434 ? 12.310 -4.688 19.037 1.00 65.31 434 LEU A CA 1
ATOM 3325 C C . LEU A 1 434 ? 11.301 -5.838 19.140 1.00 65.31 434 LEU A C 1
ATOM 3327 O O . LEU A 1 434 ? 10.936 -6.205 20.255 1.00 65.31 434 LEU A O 1
ATOM 3331 N N . SER A 1 435 ? 10.930 -6.485 18.033 1.00 63.00 435 SER A N 1
ATOM 3332 C CA . SER A 1 435 ? 10.160 -7.735 18.059 1.00 63.00 435 SER A CA 1
ATOM 3333 C C . SER A 1 435 ? 10.935 -8.854 18.763 1.00 63.00 435 SER A C 1
ATOM 3335 O O . SER A 1 435 ? 10.382 -9.538 19.621 1.00 63.00 435 SER A O 1
ATOM 3337 N N . ALA A 1 436 ? 12.232 -9.016 18.481 1.00 69.38 436 ALA A N 1
ATOM 3338 C CA . ALA A 1 436 ? 13.056 -10.018 19.161 1.00 69.38 436 ALA A CA 1
ATOM 3339 C C . ALA A 1 436 ? 13.282 -9.705 20.656 1.00 69.38 436 ALA A C 1
ATOM 3341 O O . ALA A 1 436 ? 13.329 -10.629 21.469 1.00 69.38 436 ALA A O 1
ATOM 3342 N N . ILE A 1 437 ? 13.373 -8.423 21.030 1.00 63.56 437 ILE A N 1
ATOM 3343 C CA . ILE A 1 437 ? 13.403 -7.949 22.425 1.00 63.56 437 ILE A CA 1
ATOM 3344 C C . ILE A 1 437 ? 12.073 -8.259 23.126 1.00 63.56 437 ILE A C 1
ATOM 3346 O O . ILE A 1 437 ? 12.089 -8.833 24.212 1.00 63.56 437 ILE A O 1
ATOM 3350 N N . SER A 1 438 ? 10.936 -7.954 22.490 1.00 55.16 438 SER A N 1
ATOM 3351 C CA . SER A 1 438 ? 9.586 -8.219 23.016 1.00 55.16 438 SER A CA 1
ATOM 3352 C C . SER A 1 438 ? 9.264 -9.712 23.154 1.00 55.16 438 SER A C 1
ATOM 3354 O O . SER A 1 438 ? 8.361 -10.072 23.900 1.00 55.16 438 SER A O 1
ATOM 3356 N N . LEU A 1 439 ? 9.994 -10.578 22.447 1.00 58.69 439 LEU A N 1
ATOM 3357 C CA . LEU A 1 439 ? 9.926 -12.038 22.568 1.00 58.69 439 LEU A CA 1
ATOM 3358 C C . LEU A 1 439 ? 11.023 -12.601 23.496 1.00 58.69 439 LEU A C 1
ATOM 3360 O O . LEU A 1 439 ? 11.266 -13.807 23.498 1.00 58.69 439 LEU A O 1
ATOM 3364 N N . HIS A 1 440 ? 11.741 -11.739 24.230 1.00 66.25 440 HIS A N 1
ATOM 3365 C CA . HIS A 1 440 ? 12.905 -12.045 25.082 1.00 66.25 440 HIS A CA 1
ATOM 3366 C C . HIS A 1 440 ? 14.066 -12.790 24.381 1.00 66.25 440 HIS A C 1
ATOM 3368 O O . HIS A 1 440 ? 15.039 -13.203 25.013 1.00 66.25 440 HIS A O 1
ATOM 3374 N N . ARG A 1 441 ? 14.030 -12.904 23.050 1.00 75.44 441 ARG A N 1
ATOM 3375 C CA . ARG A 1 441 ? 15.000 -13.606 22.195 1.00 75.44 441 ARG A CA 1
ATOM 3376 C C . ARG A 1 441 ? 16.034 -12.636 21.610 1.00 75.44 441 ARG A C 1
ATOM 3378 O O . ARG A 1 441 ? 16.365 -12.709 20.427 1.00 75.44 441 ARG A O 1
ATOM 3385 N N . ILE A 1 442 ? 16.580 -11.748 22.447 1.00 78.31 442 ILE A N 1
ATOM 3386 C CA . ILE A 1 442 ? 17.521 -10.678 22.051 1.00 78.31 442 ILE A CA 1
ATOM 3387 C C . ILE A 1 442 ? 18.674 -11.236 21.199 1.00 78.31 442 ILE A C 1
ATOM 3389 O O . ILE A 1 442 ? 18.949 -10.719 20.119 1.00 78.31 442 ILE A O 1
ATOM 3393 N N . GLY A 1 443 ? 19.295 -12.340 21.633 1.00 82.31 443 GLY A N 1
ATOM 3394 C CA . GLY A 1 443 ? 20.379 -12.994 20.892 1.00 82.31 443 GLY A CA 1
ATOM 3395 C C . GLY A 1 443 ? 19.981 -13.428 19.476 1.00 82.31 443 GLY A C 1
ATOM 3396 O O . GLY A 1 443 ? 20.742 -13.208 18.541 1.00 82.31 443 GLY A O 1
ATOM 3397 N N . PHE A 1 444 ? 18.772 -13.965 19.285 1.00 80.50 444 PHE A N 1
ATOM 3398 C CA . PHE A 1 444 ? 18.263 -14.329 17.956 1.00 80.50 444 PHE A CA 1
ATOM 3399 C C . PHE A 1 444 ? 18.051 -13.084 17.083 1.00 80.50 444 PHE A C 1
ATOM 3401 O O . PHE A 1 444 ? 18.492 -13.069 15.936 1.00 80.50 444 PHE A O 1
ATOM 3408 N N . GLY A 1 445 ? 17.484 -12.011 17.647 1.00 81.38 445 GLY A N 1
ATOM 3409 C CA . GLY A 1 445 ? 17.338 -10.718 16.967 1.00 81.38 445 GLY A CA 1
ATOM 3410 C C . GLY A 1 445 ? 18.663 -10.149 16.460 1.00 81.38 445 GLY A C 1
ATOM 3411 O O . GLY A 1 445 ? 18.755 -9.740 15.304 1.00 81.38 445 GLY A O 1
ATOM 3412 N N . LEU A 1 446 ? 19.716 -10.198 17.283 1.00 86.31 446 LEU A N 1
ATOM 3413 C CA . LEU A 1 446 ? 21.060 -9.768 16.881 1.0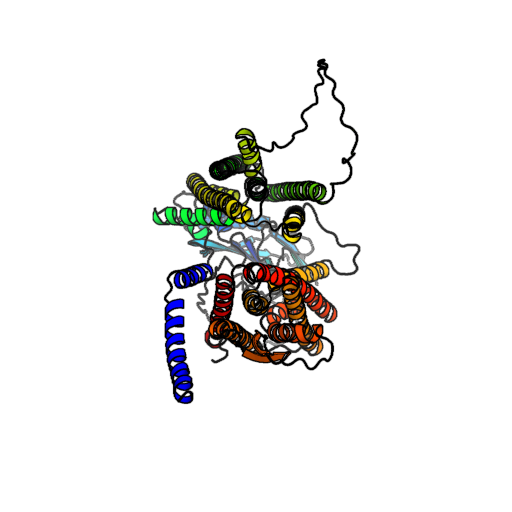0 86.31 446 LEU A CA 1
ATOM 3414 C C . LEU A 1 446 ? 21.588 -10.577 15.679 1.00 86.31 446 LEU A C 1
ATOM 3416 O O . LEU A 1 446 ? 22.135 -9.985 14.749 1.00 86.31 446 LEU A O 1
ATOM 3420 N N . VAL A 1 447 ? 21.380 -11.901 15.639 1.00 88.75 447 VAL A N 1
ATOM 3421 C CA . VAL A 1 447 ? 21.817 -12.736 14.498 1.00 88.75 447 VAL A CA 1
ATOM 3422 C C . VAL A 1 447 ? 20.953 -12.501 13.246 1.00 88.75 447 VAL A C 1
ATOM 3424 O O . VAL A 1 447 ? 21.501 -12.448 12.143 1.00 88.75 447 VAL A O 1
ATOM 3427 N N . LEU A 1 448 ? 19.641 -12.265 13.381 1.00 84.62 448 LEU A N 1
ATOM 3428 C CA . LEU A 1 448 ? 18.783 -11.865 12.250 1.00 84.62 448 LEU A CA 1
ATOM 3429 C C . LEU A 1 448 ? 19.247 -10.538 11.625 1.00 84.62 448 LEU A C 1
ATOM 3431 O O . LEU A 1 448 ? 19.304 -10.417 10.402 1.00 84.62 448 LEU A O 1
ATOM 3435 N N . ILE A 1 449 ? 19.646 -9.563 12.444 1.00 87.44 449 ILE A N 1
ATOM 3436 C CA . ILE A 1 449 ? 20.152 -8.262 11.974 1.00 87.44 449 ILE A CA 1
ATOM 3437 C C . ILE A 1 449 ? 21.528 -8.395 11.313 1.00 87.44 449 ILE A C 1
ATOM 3439 O O . ILE A 1 449 ? 21.802 -7.693 10.335 1.00 87.44 449 ILE A O 1
ATOM 3443 N N . LEU A 1 450 ? 22.379 -9.319 11.776 1.00 90.38 450 LEU A N 1
ATOM 3444 C CA . LEU A 1 450 ? 23.614 -9.670 11.067 1.00 90.38 450 LEU A CA 1
ATOM 3445 C C . LEU A 1 450 ? 23.308 -10.263 9.683 1.00 90.38 450 LEU A C 1
ATOM 3447 O O . LEU A 1 450 ? 23.901 -9.819 8.701 1.00 90.38 450 LEU A O 1
ATOM 3451 N N . ALA A 1 451 ? 22.347 -11.185 9.565 1.00 89.88 451 ALA A N 1
ATOM 3452 C CA . ALA A 1 451 ? 21.940 -11.741 8.269 1.00 89.88 451 ALA A CA 1
ATOM 3453 C C . ALA A 1 451 ? 21.361 -10.672 7.321 1.00 89.88 451 ALA A C 1
ATOM 3455 O O . ALA A 1 451 ? 21.782 -10.588 6.164 1.00 89.88 451 ALA A O 1
ATOM 3456 N N . PHE A 1 452 ? 20.481 -9.800 7.826 1.00 86.94 452 PHE A N 1
ATOM 3457 C CA . PHE A 1 452 ? 19.961 -8.631 7.105 1.00 86.94 452 PHE A CA 1
ATOM 3458 C C . PHE A 1 452 ? 21.091 -7.712 6.620 1.00 86.94 452 PHE A C 1
ATOM 3460 O O . PHE A 1 452 ? 21.144 -7.342 5.447 1.00 86.94 452 PHE A O 1
ATOM 3467 N N . SER A 1 453 ? 22.053 -7.406 7.492 1.00 88.12 453 SER A N 1
ATOM 3468 C CA . SER A 1 453 ? 23.209 -6.567 7.155 1.00 88.12 453 SER A CA 1
ATOM 3469 C C . SER A 1 453 ? 24.120 -7.214 6.103 1.00 88.12 453 SER A C 1
ATOM 3471 O O . SER A 1 453 ? 24.629 -6.517 5.229 1.00 88.12 453 SER A O 1
ATOM 3473 N N . ILE A 1 454 ? 24.292 -8.540 6.114 1.00 89.06 454 ILE A N 1
ATOM 3474 C CA . ILE A 1 454 ? 25.059 -9.257 5.080 1.00 89.06 454 ILE A CA 1
ATOM 3475 C C . ILE A 1 454 ? 24.343 -9.191 3.719 1.00 89.06 454 ILE A C 1
ATOM 3477 O O . ILE A 1 454 ? 24.991 -8.914 2.706 1.00 89.06 454 ILE A O 1
ATOM 3481 N N . GLY A 1 455 ? 23.017 -9.375 3.682 1.00 85.44 455 GLY A N 1
ATOM 3482 C CA . GLY A 1 455 ? 22.218 -9.210 2.459 1.00 85.44 455 GLY A CA 1
ATOM 3483 C C . GLY A 1 455 ? 22.301 -7.787 1.892 1.00 85.44 455 GLY A C 1
ATOM 3484 O O . GLY A 1 455 ? 22.576 -7.598 0.702 1.00 85.44 455 GLY A O 1
ATOM 3485 N N . LEU A 1 456 ? 22.170 -6.786 2.770 1.00 83.75 456 LEU A N 1
ATOM 3486 C CA . LEU A 1 456 ? 22.348 -5.364 2.462 1.00 83.75 456 LEU A CA 1
ATOM 3487 C C . LEU A 1 456 ? 23.736 -5.079 1.859 1.00 83.75 456 LEU A C 1
ATOM 3489 O O . LEU A 1 456 ? 23.841 -4.430 0.813 1.00 83.75 456 LEU A O 1
ATOM 3493 N N . ALA A 1 457 ? 24.799 -5.593 2.487 1.00 84.00 457 ALA A N 1
ATOM 3494 C CA . ALA A 1 457 ? 26.178 -5.401 2.042 1.00 84.00 457 ALA A CA 1
ATOM 3495 C C . ALA A 1 457 ? 26.420 -5.970 0.643 1.00 84.00 457 ALA A C 1
ATOM 3497 O O . ALA A 1 457 ? 27.006 -5.297 -0.207 1.00 84.00 457 ALA A O 1
ATOM 3498 N N . LEU A 1 458 ? 25.971 -7.204 0.392 1.00 85.94 458 LEU A N 1
ATOM 3499 C CA . LEU A 1 458 ? 26.189 -7.886 -0.883 1.00 85.94 458 LEU A CA 1
ATOM 3500 C C . LEU A 1 458 ? 25.532 -7.140 -2.044 1.00 85.94 458 LEU A C 1
ATOM 3502 O O . LEU A 1 458 ? 26.176 -6.960 -3.079 1.00 85.94 458 LEU A O 1
ATOM 3506 N N . VAL A 1 459 ? 24.305 -6.642 -1.871 1.00 81.56 459 VAL A N 1
ATOM 3507 C CA . VAL A 1 459 ? 23.627 -5.863 -2.918 1.00 81.56 459 VAL A CA 1
ATOM 3508 C C . VAL A 1 459 ? 24.284 -4.494 -3.115 1.00 81.56 459 VAL A C 1
ATOM 3510 O O . VAL A 1 459 ? 24.527 -4.110 -4.260 1.00 81.56 459 VAL A O 1
ATOM 3513 N N . LEU A 1 460 ? 24.672 -3.784 -2.048 1.00 77.25 460 LEU A N 1
ATOM 3514 C CA . LEU A 1 460 ? 25.399 -2.511 -2.182 1.00 77.25 460 LEU A CA 1
ATOM 3515 C C . LEU A 1 460 ? 26.761 -2.682 -2.879 1.00 77.25 460 LEU A C 1
ATOM 3517 O O . LEU A 1 460 ? 27.107 -1.887 -3.758 1.00 77.25 460 LEU A O 1
ATOM 3521 N N . MET A 1 461 ? 27.512 -3.738 -2.553 1.00 81.62 461 MET A N 1
ATOM 3522 C CA . MET A 1 461 ? 28.772 -4.068 -3.229 1.00 81.62 461 MET A CA 1
ATOM 3523 C C . MET A 1 461 ? 28.545 -4.489 -4.688 1.00 81.62 461 MET A C 1
ATOM 3525 O O . MET A 1 461 ? 29.286 -4.042 -5.565 1.00 81.62 461 MET A O 1
ATOM 3529 N N . ALA A 1 462 ? 27.508 -5.283 -4.977 1.00 79.12 462 ALA A N 1
ATOM 3530 C CA . ALA A 1 462 ? 27.153 -5.690 -6.337 1.00 79.12 462 ALA A CA 1
ATOM 3531 C C . ALA A 1 462 ? 26.748 -4.493 -7.213 1.00 79.12 462 ALA A C 1
ATOM 3533 O O . ALA A 1 462 ? 27.223 -4.383 -8.344 1.00 79.12 462 ALA A O 1
ATOM 3534 N N . ILE A 1 463 ? 25.953 -3.554 -6.685 1.00 73.38 463 ILE A N 1
ATOM 3535 C CA . ILE A 1 463 ? 25.619 -2.291 -7.362 1.00 73.38 463 ILE A CA 1
ATOM 3536 C C . ILE A 1 463 ? 26.886 -1.459 -7.580 1.00 73.38 463 ILE A C 1
ATOM 3538 O O . ILE A 1 463 ? 27.125 -0.998 -8.695 1.00 73.38 463 ILE A O 1
ATOM 3542 N N . GLY A 1 464 ? 27.734 -1.296 -6.560 1.00 73.75 464 GLY A N 1
ATOM 3543 C CA . GLY A 1 464 ? 28.989 -0.549 -6.679 1.00 73.75 464 GLY A CA 1
ATOM 3544 C C . GLY A 1 464 ? 29.917 -1.113 -7.763 1.00 73.75 464 GLY A C 1
ATOM 3545 O O . GLY A 1 464 ? 30.399 -0.368 -8.619 1.00 73.75 464 GLY A O 1
ATOM 3546 N N . LEU A 1 465 ? 30.103 -2.437 -7.786 1.00 78.31 465 LEU A N 1
ATOM 3547 C CA . LEU A 1 465 ? 30.841 -3.151 -8.833 1.00 78.31 465 LEU A CA 1
ATOM 3548 C C . LEU A 1 465 ? 30.185 -2.969 -10.207 1.00 78.31 465 LEU A C 1
ATOM 3550 O O . LEU A 1 465 ? 30.870 -2.594 -11.161 1.00 78.31 465 LEU A O 1
ATOM 3554 N N . MET A 1 466 ? 28.867 -3.166 -10.310 1.00 72.62 466 MET A N 1
ATOM 3555 C CA . MET A 1 466 ? 28.111 -2.976 -11.550 1.00 72.62 466 MET A CA 1
ATOM 3556 C C . MET A 1 466 ? 28.302 -1.563 -12.106 1.00 72.62 466 MET A C 1
ATOM 3558 O O . MET A 1 466 ? 28.570 -1.430 -13.296 1.00 72.62 466 MET A O 1
ATOM 3562 N N . MET A 1 467 ? 28.248 -0.519 -11.274 1.00 66.81 467 MET A N 1
ATOM 3563 C CA . MET A 1 467 ? 28.452 0.864 -11.721 1.00 66.81 467 MET A CA 1
ATOM 3564 C C . MET A 1 467 ? 29.905 1.132 -12.148 1.00 66.81 467 MET A C 1
ATOM 3566 O O . MET A 1 467 ? 30.118 1.824 -13.144 1.00 66.81 467 MET A O 1
ATOM 3570 N N . VAL A 1 468 ? 30.908 0.540 -11.485 1.00 73.00 468 VAL A N 1
ATOM 3571 C CA . VAL A 1 468 ? 32.325 0.633 -11.902 1.00 73.00 468 VAL A CA 1
ATOM 3572 C C . VAL A 1 468 ? 32.567 -0.059 -13.256 1.00 73.00 468 VAL A C 1
ATOM 3574 O O . VAL A 1 468 ? 33.264 0.492 -14.114 1.00 73.00 468 VAL A O 1
ATOM 3577 N N . TYR A 1 469 ? 31.968 -1.229 -13.504 1.00 73.69 469 TYR A N 1
ATOM 3578 C CA . TYR A 1 469 ? 32.065 -1.905 -14.806 1.00 73.69 469 TYR A CA 1
ATOM 3579 C C . TYR A 1 469 ? 31.223 -1.219 -15.893 1.00 73.69 469 TYR A C 1
ATOM 3581 O O . TYR A 1 469 ? 31.712 -1.021 -17.008 1.00 73.69 469 TYR A O 1
ATOM 3589 N N . ALA A 1 470 ? 30.004 -0.780 -15.571 1.00 64.38 470 ALA A N 1
ATOM 3590 C CA . ALA A 1 470 ? 29.149 -0.013 -16.473 1.00 64.38 470 ALA A CA 1
ATOM 3591 C C . ALA A 1 470 ? 29.808 1.313 -16.873 1.00 64.38 470 ALA A C 1
ATOM 3593 O O . ALA A 1 470 ? 29.724 1.698 -18.035 1.00 64.38 470 ALA A O 1
ATOM 3594 N N . ARG A 1 471 ? 30.547 1.970 -15.969 1.00 63.69 471 ARG A N 1
ATOM 3595 C CA . ARG A 1 471 ? 31.368 3.143 -16.292 1.00 63.69 471 ARG A CA 1
ATOM 3596 C C . ARG A 1 471 ? 32.451 2.819 -17.326 1.00 63.69 471 ARG A C 1
ATOM 3598 O O . ARG A 1 471 ? 32.517 3.507 -18.339 1.00 63.69 471 ARG A O 1
ATOM 3605 N N . ARG A 1 472 ? 33.237 1.750 -17.137 1.00 64.62 472 ARG A N 1
ATOM 3606 C CA . ARG A 1 472 ? 34.254 1.302 -18.121 1.00 64.62 472 ARG A CA 1
ATOM 3607 C C . ARG A 1 472 ? 33.653 0.945 -19.488 1.00 64.62 472 ARG A C 1
ATOM 3609 O O . ARG A 1 472 ? 34.338 1.030 -20.505 1.00 64.62 472 ARG A O 1
ATOM 3616 N N . PHE A 1 473 ? 32.384 0.536 -19.515 1.00 54.62 473 PHE A N 1
ATOM 3617 C CA . PHE A 1 473 ? 31.619 0.338 -20.743 1.00 54.62 473 PHE A CA 1
ATOM 3618 C C . PHE A 1 473 ? 31.151 1.679 -21.339 1.00 54.62 473 PHE A C 1
ATOM 3620 O O . PHE A 1 473 ? 31.387 1.923 -22.518 1.00 54.62 473 PHE A O 1
ATOM 3627 N N . MET A 1 474 ? 30.573 2.580 -20.534 1.00 53.41 474 MET A N 1
ATOM 3628 C CA . MET A 1 474 ? 30.108 3.911 -20.959 1.00 53.41 474 MET A CA 1
ATOM 3629 C C . MET A 1 474 ? 31.233 4.836 -21.440 1.00 53.41 474 MET A C 1
ATOM 3631 O O . MET A 1 474 ? 31.012 5.610 -22.365 1.00 53.41 474 MET A O 1
ATOM 3635 N N . GLU A 1 475 ? 32.449 4.719 -20.902 1.00 57.41 475 GLU A N 1
ATOM 3636 C CA . GLU A 1 475 ? 33.630 5.464 -21.371 1.00 57.41 475 GLU A CA 1
ATOM 3637 C C . GLU A 1 475 ? 34.026 5.111 -22.827 1.00 57.41 475 GLU A C 1
ATOM 3639 O O . GLU A 1 475 ? 34.807 5.836 -23.439 1.00 57.41 475 GLU A O 1
ATOM 3644 N N . ARG A 1 476 ? 33.429 4.066 -23.431 1.00 50.66 476 ARG A N 1
ATOM 3645 C CA . ARG A 1 476 ? 33.531 3.752 -24.873 1.00 50.66 476 ARG A CA 1
ATOM 3646 C C . ARG A 1 476 ? 32.468 4.439 -25.751 1.00 50.66 476 ARG A C 1
ATOM 3648 O O . ARG A 1 476 ? 32.513 4.287 -26.969 1.00 50.66 476 ARG A O 1
ATOM 3655 N N . PHE A 1 477 ? 31.517 5.179 -25.176 1.00 48.09 477 PHE A N 1
ATOM 3656 C CA . PHE A 1 477 ? 30.421 5.838 -25.900 1.00 48.09 477 PHE A CA 1
ATOM 3657 C C . PHE A 1 477 ? 30.504 7.363 -25.738 1.00 48.09 477 PHE A C 1
ATOM 3659 O O . PHE A 1 477 ? 30.003 7.931 -24.770 1.00 48.09 477 PHE A O 1
ATOM 3666 N N . ASN A 1 478 ? 31.116 8.041 -26.713 1.00 45.16 478 ASN A N 1
ATOM 3667 C CA . ASN A 1 478 ? 31.445 9.476 -26.671 1.00 45.16 478 ASN A CA 1
ATOM 3668 C C . ASN A 1 478 ? 30.240 10.436 -26.860 1.00 45.16 478 ASN A C 1
ATOM 3670 O O . ASN A 1 478 ? 30.367 11.496 -27.467 1.00 45.16 478 ASN A O 1
ATOM 3674 N N . ASP A 1 479 ? 29.051 10.069 -26.381 1.00 50.81 479 ASP A N 1
ATOM 3675 C CA . ASP A 1 479 ? 27.788 10.716 -26.757 1.00 50.81 479 ASP A CA 1
ATOM 3676 C C . ASP A 1 479 ? 27.134 11.434 -25.565 1.00 50.81 479 ASP A C 1
ATOM 3678 O O . ASP A 1 479 ? 26.290 10.891 -24.846 1.00 50.81 479 ASP A O 1
ATOM 3682 N N . ARG A 1 480 ? 27.555 12.681 -25.316 1.00 54.06 480 ARG A N 1
ATOM 3683 C CA . ARG A 1 480 ? 27.082 13.511 -24.189 1.00 54.06 480 ARG A CA 1
ATOM 3684 C C . ARG A 1 480 ? 25.709 14.145 -24.463 1.00 54.06 480 ARG A C 1
ATOM 3686 O O . ARG A 1 480 ? 25.552 15.363 -24.386 1.00 54.06 480 ARG A O 1
ATOM 3693 N N . GLY A 1 481 ? 24.708 13.326 -24.777 1.00 57.62 481 GLY A N 1
ATOM 3694 C CA . GLY A 1 481 ? 23.339 13.789 -25.011 1.00 57.62 481 GLY A CA 1
ATOM 3695 C C . GLY A 1 481 ? 22.750 14.518 -23.794 1.00 57.62 481 GLY A C 1
ATOM 3696 O O . GLY A 1 481 ? 22.876 14.045 -22.663 1.00 57.62 481 GLY A O 1
ATOM 3697 N N . LYS A 1 482 ? 22.054 15.644 -24.025 1.00 53.91 482 LYS A N 1
ATOM 3698 C CA . LYS A 1 482 ? 21.465 16.501 -22.969 1.00 53.91 482 LYS A CA 1
ATOM 3699 C C . LYS A 1 482 ? 20.611 15.722 -21.953 1.00 53.91 482 LYS A C 1
ATOM 3701 O O . LYS A 1 482 ? 20.642 16.037 -20.772 1.00 53.91 482 LYS A O 1
ATOM 3706 N N . VAL A 1 483 ? 19.925 14.663 -22.395 1.00 51.44 483 VAL A N 1
ATOM 3707 C CA . VAL A 1 483 ? 19.100 13.775 -21.550 1.00 51.44 483 VAL A CA 1
ATOM 3708 C C . VAL A 1 483 ? 19.910 13.103 -20.429 1.00 51.44 483 VAL A C 1
ATOM 3710 O O . VAL A 1 483 ? 19.449 13.022 -19.293 1.00 51.44 483 VAL A O 1
ATOM 3713 N N . ILE A 1 484 ? 21.143 12.668 -20.712 1.00 55.97 484 ILE A N 1
ATOM 3714 C CA . ILE A 1 484 ? 22.025 12.036 -19.714 1.00 55.97 484 ILE A CA 1
ATOM 3715 C C . ILE A 1 484 ? 22.501 13.075 -18.684 1.00 55.97 484 ILE A C 1
ATOM 3717 O O . ILE A 1 484 ? 22.697 12.749 -17.517 1.00 55.97 484 ILE A O 1
ATOM 3721 N N . GLN A 1 485 ? 22.628 14.341 -19.092 1.00 59.31 485 GLN A N 1
ATOM 3722 C CA . GLN A 1 485 ? 23.003 15.454 -18.214 1.00 59.31 485 GLN A CA 1
ATOM 3723 C C . GLN A 1 485 ? 21.830 15.954 -17.350 1.00 59.31 485 GLN A C 1
ATOM 3725 O O . GLN A 1 485 ? 22.056 16.402 -16.227 1.00 59.31 485 GLN A O 1
ATOM 3730 N N . SER A 1 486 ? 20.584 15.846 -17.827 1.00 56.56 486 SER A N 1
ATOM 3731 C CA . SER A 1 486 ? 19.389 16.238 -17.064 1.00 56.56 486 SER A CA 1
ATOM 3732 C C . SER A 1 486 ? 18.915 15.179 -16.063 1.00 56.56 486 SER A C 1
ATOM 3734 O O . SER A 1 486 ? 18.351 15.545 -15.033 1.00 56.56 486 SER A O 1
ATOM 3736 N N . LEU A 1 487 ? 19.158 13.884 -16.313 1.00 62.06 487 LEU A N 1
ATOM 3737 C CA . LEU A 1 487 ? 18.749 12.788 -15.415 1.00 62.06 487 LEU A CA 1
ATOM 3738 C C . LEU A 1 487 ? 19.207 12.982 -13.946 1.00 62.06 487 LEU A C 1
ATOM 3740 O O . LEU A 1 487 ? 18.372 12.841 -13.050 1.00 62.06 487 LEU A O 1
ATOM 3744 N N . PRO A 1 488 ? 20.467 13.377 -13.653 1.00 67.25 488 PRO A N 1
ATOM 3745 C CA . PRO A 1 488 ? 20.887 13.708 -12.291 1.00 67.25 488 PRO A CA 1
ATOM 3746 C C . PRO A 1 488 ? 20.171 14.918 -11.680 1.00 67.25 488 PRO A C 1
ATOM 3748 O O . PRO A 1 488 ? 20.029 14.970 -10.463 1.00 67.25 488 PRO A O 1
ATOM 3751 N N . LEU A 1 489 ? 19.743 15.905 -12.473 1.00 73.56 489 LEU A N 1
ATOM 3752 C CA . LEU A 1 489 ? 19.038 17.076 -11.941 1.00 73.56 489 LEU A CA 1
ATOM 3753 C C . LEU A 1 489 ? 17.615 16.693 -11.506 1.00 73.56 489 LEU A C 1
ATOM 3755 O O . LEU A 1 489 ? 17.209 17.014 -10.387 1.00 73.56 489 LEU A O 1
ATOM 3759 N N . VAL A 1 490 ? 16.912 15.927 -12.349 1.00 67.81 490 VAL A N 1
ATOM 3760 C CA . VAL A 1 490 ? 15.572 15.389 -12.061 1.00 67.81 490 VAL A CA 1
ATOM 3761 C C . VAL A 1 490 ? 15.592 14.499 -10.816 1.00 67.81 490 VAL A C 1
ATOM 3763 O O . VAL A 1 490 ? 14.758 14.680 -9.932 1.00 67.81 490 VAL A O 1
ATOM 3766 N N . SER A 1 491 ? 16.572 13.595 -10.679 1.00 64.94 491 SER A N 1
ATOM 3767 C CA . SER A 1 491 ? 16.626 12.705 -9.509 1.00 64.94 491 SER A CA 1
ATOM 3768 C C . SER A 1 491 ? 16.841 13.450 -8.187 1.00 64.94 491 SER A C 1
ATOM 3770 O O . SER A 1 491 ? 16.258 13.055 -7.183 1.00 64.94 491 SER A O 1
ATOM 3772 N N . SER A 1 492 ? 17.589 14.561 -8.166 1.00 72.44 492 SER A N 1
ATOM 3773 C CA . SER A 1 492 ? 17.698 15.397 -6.955 1.00 72.44 492 SER A CA 1
ATOM 3774 C C . SER A 1 492 ? 16.382 16.083 -6.559 1.00 72.44 492 SER A C 1
ATOM 3776 O O . SER A 1 492 ? 16.127 16.230 -5.367 1.00 72.44 492 SER A O 1
ATOM 3778 N N . VAL A 1 493 ? 15.527 16.448 -7.525 1.00 73.81 493 VAL A N 1
ATOM 3779 C CA . VAL A 1 493 ? 14.193 17.011 -7.238 1.00 73.81 493 VAL A CA 1
ATOM 3780 C C . VAL A 1 493 ? 13.257 15.930 -6.689 1.00 73.81 493 VAL A C 1
ATOM 3782 O O . VAL A 1 493 ? 12.609 16.150 -5.671 1.00 73.81 493 VAL A O 1
ATOM 3785 N N . VAL A 1 494 ? 13.242 14.738 -7.297 1.00 68.69 494 VAL A N 1
ATOM 3786 C CA . VAL A 1 494 ? 12.429 13.601 -6.817 1.00 68.69 494 VAL A CA 1
ATOM 3787 C C . VAL A 1 494 ? 12.830 13.186 -5.396 1.00 68.69 494 VAL A C 1
ATOM 3789 O O . VAL A 1 494 ? 11.957 12.966 -4.562 1.00 68.69 494 VAL A O 1
ATOM 3792 N N . ILE A 1 495 ? 14.133 13.146 -5.087 1.00 66.50 495 ILE A N 1
ATOM 3793 C CA . ILE A 1 495 ? 14.633 12.863 -3.729 1.00 66.50 495 ILE A CA 1
ATOM 3794 C C . ILE A 1 495 ? 14.144 13.920 -2.725 1.00 66.50 495 ILE A C 1
ATOM 3796 O O . ILE A 1 495 ? 13.693 13.553 -1.643 1.00 66.50 495 ILE A O 1
ATOM 3800 N N . ALA A 1 496 ? 14.180 15.210 -3.079 1.00 74.88 496 ALA A N 1
ATOM 3801 C CA . ALA A 1 496 ? 13.695 16.276 -2.200 1.00 74.88 496 ALA A CA 1
ATOM 3802 C C . ALA A 1 496 ? 12.180 16.171 -1.933 1.00 74.88 496 ALA A C 1
ATOM 3804 O O . ALA A 1 496 ? 11.757 16.286 -0.785 1.00 74.88 496 ALA A O 1
ATOM 3805 N N . ILE A 1 497 ? 11.373 15.896 -2.966 1.00 71.44 497 ILE A N 1
ATOM 3806 C CA . ILE A 1 497 ? 9.916 15.708 -2.835 1.00 71.44 497 ILE A CA 1
ATOM 3807 C C . ILE A 1 497 ? 9.597 14.492 -1.953 1.00 71.44 497 ILE A C 1
ATOM 3809 O O . ILE A 1 497 ? 8.756 14.589 -1.062 1.00 71.44 497 ILE A O 1
ATOM 3813 N N . LEU A 1 498 ? 10.294 13.367 -2.150 1.00 67.94 498 LEU A N 1
ATOM 3814 C CA . LEU A 1 498 ? 10.090 12.155 -1.353 1.00 67.94 498 LEU A CA 1
ATOM 3815 C C . LEU A 1 498 ? 10.461 12.370 0.124 1.00 67.94 498 LEU A C 1
ATOM 3817 O O . LEU A 1 498 ? 9.708 11.969 1.008 1.00 67.94 498 LEU A O 1
ATOM 3821 N N . GLY A 1 499 ? 11.578 13.053 0.401 1.00 70.44 499 GLY A N 1
ATOM 3822 C CA . GLY A 1 499 ? 11.958 13.428 1.767 1.00 70.44 499 GLY A CA 1
ATOM 3823 C C . GLY A 1 499 ? 10.930 14.338 2.443 1.00 70.44 499 GLY A C 1
ATOM 3824 O O . GLY A 1 499 ? 10.636 14.157 3.623 1.00 70.44 499 GLY A O 1
ATOM 3825 N N . PHE A 1 500 ? 10.345 15.277 1.692 1.00 79.25 500 PHE A N 1
ATOM 3826 C CA . PHE A 1 500 ? 9.315 16.185 2.200 1.00 79.25 500 PHE A CA 1
ATOM 3827 C C . PHE A 1 500 ? 8.018 15.438 2.524 1.00 79.25 500 PHE A C 1
ATOM 3829 O O . PHE A 1 500 ? 7.461 15.631 3.602 1.00 79.25 500 PHE A O 1
ATOM 3836 N N . ALA A 1 501 ? 7.584 14.529 1.644 1.00 68.75 501 ALA A N 1
ATOM 3837 C CA . ALA A 1 501 ? 6.426 13.672 1.891 1.00 68.75 501 ALA A CA 1
ATOM 3838 C C . ALA A 1 501 ? 6.609 12.818 3.159 1.00 68.75 501 ALA A C 1
ATOM 3840 O O . ALA A 1 501 ? 5.727 12.814 4.014 1.00 68.75 501 ALA A O 1
ATOM 3841 N N . ILE A 1 502 ? 7.776 12.182 3.332 1.00 68.56 502 ILE A N 1
ATOM 3842 C CA . ILE A 1 502 ? 8.110 11.403 4.538 1.00 68.56 502 ILE A CA 1
ATOM 3843 C C . ILE A 1 502 ? 8.104 12.290 5.793 1.00 68.56 502 ILE A C 1
ATOM 3845 O O . ILE A 1 502 ? 7.565 11.887 6.824 1.00 68.56 502 ILE A O 1
ATOM 3849 N N . ALA A 1 503 ? 8.664 13.503 5.720 1.00 77.12 503 ALA A N 1
ATOM 3850 C CA . ALA A 1 503 ? 8.690 14.431 6.849 1.00 77.12 503 ALA A CA 1
ATOM 3851 C C . ALA A 1 503 ? 7.275 14.864 7.276 1.00 77.12 503 ALA A C 1
ATOM 3853 O O . ALA A 1 503 ? 6.945 14.782 8.459 1.00 77.12 503 ALA A O 1
ATOM 3854 N N . VAL A 1 504 ? 6.426 15.266 6.323 1.00 72.75 504 VAL A N 1
ATOM 3855 C CA . VAL A 1 504 ? 5.034 15.673 6.585 1.00 72.75 504 VAL A CA 1
ATOM 3856 C C . VAL A 1 504 ? 4.202 14.495 7.095 1.00 72.75 504 VAL A C 1
ATOM 3858 O O . VAL A 1 504 ? 3.536 14.625 8.119 1.00 72.75 504 VAL A O 1
ATOM 3861 N N . GLN A 1 505 ? 4.299 13.325 6.453 1.00 68.50 505 GLN A N 1
ATOM 3862 C CA . GLN A 1 505 ? 3.621 12.106 6.902 1.00 68.50 505 GLN A CA 1
ATOM 3863 C C . GLN A 1 505 ? 4.002 11.754 8.346 1.00 68.50 505 GLN A C 1
ATOM 3865 O O . GLN A 1 505 ? 3.128 11.439 9.144 1.00 68.50 505 GLN A O 1
ATOM 3870 N N . SER A 1 506 ? 5.283 11.878 8.709 1.00 70.62 506 SER A N 1
ATOM 3871 C CA . SER A 1 506 ? 5.753 11.584 10.068 1.00 70.62 506 SER A CA 1
ATOM 3872 C C . SER A 1 506 ? 5.179 12.540 11.122 1.00 70.62 506 SER A C 1
ATOM 3874 O O . SER A 1 506 ? 4.869 12.098 12.225 1.00 70.62 506 SER A O 1
ATOM 3876 N N . LEU A 1 507 ? 4.991 13.828 10.802 1.00 76.00 507 LEU A N 1
ATOM 3877 C CA . LEU A 1 507 ? 4.361 14.793 11.718 1.00 76.00 507 LEU A CA 1
ATOM 3878 C C . LEU A 1 507 ? 2.859 14.531 11.902 1.00 76.00 507 LEU A C 1
ATOM 3880 O O . LEU A 1 507 ? 2.358 14.645 13.022 1.00 76.00 507 LEU A O 1
ATOM 3884 N N . ILE A 1 508 ? 2.160 14.146 10.829 1.00 71.06 508 ILE A N 1
ATOM 3885 C CA . ILE A 1 508 ? 0.738 13.768 10.870 1.00 71.06 508 ILE A CA 1
ATOM 3886 C C . ILE A 1 508 ? 0.568 12.474 11.680 1.00 71.06 508 ILE A C 1
ATOM 3888 O O . ILE A 1 508 ? -0.183 12.447 12.651 1.00 71.06 508 ILE A O 1
ATOM 3892 N N . SER A 1 509 ? 1.324 11.419 11.354 1.00 60.84 509 SER A N 1
ATOM 3893 C CA . SER A 1 509 ? 1.284 10.131 12.068 1.00 60.84 509 SER A CA 1
ATOM 3894 C C . SER A 1 509 ? 1.737 10.217 13.531 1.00 60.84 509 SER A C 1
ATOM 3896 O O . SER A 1 509 ? 1.425 9.323 14.310 1.00 60.84 509 SER A O 1
ATOM 3898 N N . GLY A 1 510 ? 2.462 11.271 13.917 1.00 62.81 510 GLY A N 1
ATOM 3899 C CA . GLY A 1 510 ? 2.823 11.550 15.307 1.00 62.81 510 GLY A CA 1
ATOM 3900 C C . GLY A 1 510 ? 1.805 12.371 16.100 1.00 62.81 510 GLY A C 1
ATOM 3901 O O . GLY A 1 510 ? 2.069 12.641 17.270 1.00 62.81 510 GLY A O 1
ATOM 3902 N N . GLY A 1 511 ? 0.704 12.823 15.487 1.00 66.56 511 GLY A N 1
ATOM 3903 C CA . GLY A 1 511 ? -0.244 13.749 16.121 1.00 66.56 511 GLY A CA 1
ATOM 3904 C C . GLY A 1 511 ? 0.346 15.138 16.413 1.00 66.56 511 GLY A C 1
ATOM 3905 O O . GLY A 1 511 ? -0.128 15.832 17.304 1.00 66.56 511 GLY A O 1
ATOM 3906 N N . ILE A 1 512 ? 1.412 15.532 15.703 1.00 69.69 512 ILE A N 1
ATOM 3907 C CA . ILE A 1 512 ? 2.110 16.819 15.894 1.00 69.69 512 ILE A CA 1
ATOM 3908 C C . ILE A 1 512 ? 1.539 17.892 14.951 1.00 69.69 512 ILE A C 1
ATOM 3910 O O . ILE A 1 512 ? 1.611 19.084 15.244 1.00 69.69 512 ILE A O 1
ATOM 3914 N N . MET A 1 513 ? 0.977 17.476 13.813 1.00 62.59 513 MET A N 1
ATOM 3915 C CA . MET A 1 513 ? 0.396 18.358 12.802 1.00 62.59 513 MET A CA 1
ATOM 3916 C C . MET A 1 513 ? -1.002 17.877 12.405 1.00 62.59 513 MET A C 1
ATOM 3918 O O . MET A 1 513 ? -1.148 16.997 11.556 1.00 62.59 513 MET A O 1
ATOM 3922 N N . GLU A 1 514 ? -2.026 18.500 12.981 1.00 54.72 514 GLU A N 1
ATOM 3923 C CA . GLU A 1 514 ? -3.398 18.421 12.478 1.00 54.72 514 GLU A CA 1
ATOM 3924 C C . GLU A 1 514 ? -3.580 19.449 11.353 1.00 54.72 514 GLU A C 1
ATOM 3926 O O . GLU A 1 514 ? -3.338 20.643 11.537 1.00 54.72 514 GLU A O 1
ATOM 3931 N N . ILE A 1 515 ? -3.990 18.998 10.165 1.00 54.75 515 ILE A N 1
ATOM 3932 C CA . ILE A 1 515 ? -4.248 19.892 9.028 1.00 54.75 515 ILE A CA 1
ATOM 3933 C C . ILE A 1 515 ? -5.728 20.289 9.047 1.00 54.75 515 ILE A C 1
ATOM 3935 O O . ILE A 1 515 ? -6.571 19.624 8.446 1.00 54.75 515 ILE A O 1
ATOM 3939 N N . SER A 1 516 ? -6.040 21.383 9.746 1.00 45.44 516 SER A N 1
ATOM 3940 C CA . SER A 1 516 ? -7.365 22.011 9.690 1.00 45.44 516 SER A CA 1
ATOM 3941 C C . SER A 1 516 ? -7.578 22.683 8.327 1.00 45.44 516 SER A C 1
ATOM 3943 O O . SER A 1 516 ? -6.857 23.609 7.954 1.00 45.44 516 SER A O 1
ATOM 3945 N N . PHE A 1 517 ? -8.582 22.231 7.570 1.00 48.75 517 PHE A N 1
ATOM 3946 C CA . PHE A 1 517 ? -8.945 22.779 6.253 1.00 48.75 517 PHE A CA 1
ATOM 3947 C C . PHE A 1 517 ? -10.039 23.870 6.337 1.00 48.75 517 PHE A C 1
ATOM 3949 O O . PHE A 1 517 ? -10.828 24.031 5.408 1.00 48.75 517 PHE A O 1
ATOM 3956 N N . GLU A 1 518 ? -10.088 24.641 7.431 1.00 45.09 518 GLU A N 1
ATOM 3957 C CA . GLU A 1 518 ? -11.157 25.609 7.773 1.00 45.09 518 GLU A CA 1
ATOM 3958 C C . GLU A 1 518 ? -11.513 26.662 6.706 1.00 45.09 518 GLU A C 1
ATOM 3960 O O . GLU A 1 518 ? -12.593 27.239 6.761 1.00 45.09 518 GLU A O 1
ATOM 3965 N N . ASN A 1 519 ? -10.639 26.924 5.730 1.00 43.53 519 ASN A N 1
ATOM 3966 C CA . ASN A 1 519 ? -10.835 27.964 4.711 1.00 43.53 519 ASN A CA 1
ATOM 3967 C C . ASN A 1 519 ? -11.242 27.421 3.325 1.00 43.53 519 ASN A C 1
ATOM 3969 O O . ASN A 1 519 ? -11.046 28.095 2.312 1.00 43.53 519 ASN A O 1
ATOM 3973 N N . ILE A 1 520 ? -11.795 26.204 3.250 1.00 46.00 520 ILE A N 1
ATOM 3974 C CA . ILE A 1 520 ? -12.286 25.610 1.997 1.00 46.00 520 ILE A CA 1
ATOM 3975 C C . ILE A 1 520 ? -13.720 25.099 2.196 1.00 46.00 520 ILE A C 1
ATOM 3977 O O . ILE A 1 520 ? -13.966 24.239 3.031 1.00 46.00 520 ILE A O 1
ATOM 3981 N N . ASN A 1 521 ? -14.667 25.556 1.364 1.00 49.53 521 ASN A N 1
ATOM 3982 C CA . ASN A 1 521 ? -16.081 25.123 1.376 1.00 49.53 521 ASN A CA 1
ATOM 3983 C C . ASN A 1 521 ? -16.308 23.688 0.828 1.00 49.53 521 ASN A C 1
ATOM 3985 O O . ASN A 1 521 ? -17.373 23.366 0.303 1.00 49.53 521 ASN A O 1
ATOM 3989 N N . LEU A 1 522 ? -15.295 22.828 0.921 1.00 56.78 522 LEU A N 1
ATOM 3990 C CA . LEU A 1 522 ? -15.333 21.396 0.633 1.00 56.78 522 LEU A CA 1
ATOM 3991 C C . LEU A 1 522 ? -15.007 20.702 1.954 1.00 56.78 522 LEU A C 1
ATOM 3993 O O . LEU A 1 522 ? -14.030 21.077 2.598 1.00 56.78 522 LEU A O 1
ATOM 3997 N N . SER A 1 523 ? -15.790 19.703 2.369 1.00 62.38 523 SER A N 1
ATOM 3998 C CA . SER A 1 523 ? -15.511 19.025 3.639 1.00 62.38 523 SER A CA 1
ATOM 3999 C C . SER A 1 523 ? -14.092 18.429 3.639 1.00 62.38 523 SER A C 1
ATOM 4001 O O . SER A 1 523 ? -13.653 17.928 2.596 1.00 62.38 523 SER A O 1
ATOM 4003 N N . PRO A 1 524 ? -13.370 18.427 4.779 1.00 62.19 524 PRO A N 1
ATOM 4004 C CA . PRO A 1 524 ? -12.036 17.827 4.864 1.00 62.19 524 PRO A CA 1
ATOM 4005 C C . PRO A 1 524 ? -12.021 16.379 4.357 1.00 62.19 524 PRO A C 1
ATOM 4007 O O . PRO A 1 524 ? -11.110 15.978 3.635 1.00 62.19 524 PRO A O 1
ATOM 4010 N N . THR A 1 525 ? -13.095 15.633 4.639 1.00 67.50 525 THR A N 1
ATOM 4011 C CA . THR A 1 525 ? -13.360 14.291 4.108 1.00 67.50 525 THR A CA 1
ATOM 4012 C C . THR A 1 525 ? -13.356 14.261 2.581 1.00 67.50 525 THR A C 1
ATOM 4014 O O . THR A 1 525 ? -12.655 13.442 2.003 1.00 67.50 525 THR A O 1
ATOM 4017 N N . LEU A 1 526 ? -14.076 15.167 1.908 1.00 72.12 526 LEU A N 1
ATOM 4018 C CA . LEU A 1 526 ? -14.122 15.213 0.443 1.00 72.12 526 LEU A CA 1
ATOM 4019 C C . LEU A 1 526 ? -12.758 15.584 -0.156 1.00 72.12 526 LEU A C 1
ATOM 4021 O O . LEU A 1 526 ? -12.351 14.979 -1.144 1.00 72.12 526 LEU A O 1
ATOM 4025 N N . ILE A 1 527 ? -12.019 16.517 0.452 1.00 72.44 527 ILE A N 1
ATOM 4026 C CA . ILE A 1 527 ? -10.647 16.847 0.022 1.00 72.44 527 ILE A CA 1
ATOM 4027 C C . ILE A 1 527 ? -9.745 15.607 0.135 1.00 72.44 527 ILE A C 1
ATOM 4029 O O . ILE A 1 527 ? -9.019 15.288 -0.811 1.00 72.44 527 ILE A O 1
ATOM 4033 N N . ALA A 1 528 ? -9.842 14.864 1.242 1.00 71.50 528 ALA A N 1
ATOM 4034 C CA . ALA A 1 528 ? -9.121 13.610 1.436 1.00 71.50 528 ALA A CA 1
ATOM 4035 C C . ALA A 1 528 ? -9.536 12.532 0.416 1.00 71.50 528 ALA A C 1
ATOM 4037 O O . ALA A 1 528 ? -8.659 11.916 -0.184 1.00 71.50 528 ALA A O 1
ATOM 4038 N N . THR A 1 529 ? -10.832 12.343 0.141 1.00 75.25 529 THR A N 1
ATOM 4039 C CA . THR A 1 529 ? -11.323 11.376 -0.861 1.00 75.25 529 THR A CA 1
ATOM 4040 C C . THR A 1 529 ? -10.871 11.732 -2.280 1.00 75.25 529 THR A C 1
ATOM 4042 O O . THR A 1 529 ? -10.489 10.843 -3.037 1.00 75.25 529 THR A O 1
ATOM 4045 N N . LEU A 1 530 ? -10.850 13.015 -2.658 1.00 80.75 530 LEU A N 1
ATOM 4046 C CA . LEU A 1 530 ? -10.348 13.440 -3.972 1.00 80.75 530 LEU A CA 1
ATOM 4047 C C . LEU A 1 530 ? -8.819 13.279 -4.080 1.00 80.75 530 LEU A C 1
ATOM 4049 O O . LEU A 1 530 ? -8.324 12.807 -5.105 1.00 80.75 530 LEU A O 1
ATOM 4053 N N . GLY A 1 531 ? -8.068 13.590 -3.016 1.00 78.62 531 GLY A N 1
ATOM 4054 C CA . GLY A 1 531 ? -6.623 13.334 -2.946 1.00 78.62 531 GLY A CA 1
ATOM 4055 C C . GLY A 1 531 ? -6.280 11.839 -3.006 1.00 78.62 531 GLY A C 1
ATOM 4056 O O . GLY A 1 531 ? -5.388 11.436 -3.756 1.00 78.62 531 GLY A O 1
ATOM 4057 N N . LEU A 1 532 ? -7.044 11.008 -2.292 1.00 77.75 532 LEU A N 1
ATOM 4058 C CA . LEU A 1 532 ? -6.994 9.548 -2.371 1.00 77.75 532 LEU A CA 1
ATOM 4059 C C . LEU A 1 532 ? -7.296 9.073 -3.799 1.00 77.75 532 LEU A C 1
ATOM 4061 O O . LEU A 1 532 ? -6.545 8.261 -4.326 1.00 77.75 532 LEU A O 1
ATOM 4065 N N . GLY A 1 533 ? -8.320 9.623 -4.458 1.00 80.81 533 GLY A N 1
ATOM 4066 C CA . GLY A 1 533 ? -8.656 9.318 -5.852 1.00 80.81 533 GLY A CA 1
ATOM 4067 C C . GLY A 1 533 ? -7.503 9.581 -6.822 1.00 80.81 533 GLY A C 1
ATOM 4068 O O . GLY A 1 533 ? -7.201 8.734 -7.660 1.00 80.81 533 GLY A O 1
ATOM 4069 N N . PHE A 1 534 ? -6.791 10.702 -6.669 1.00 85.00 534 PHE A N 1
ATOM 4070 C CA . PHE A 1 534 ? -5.590 10.995 -7.460 1.00 85.00 534 PHE A CA 1
ATOM 4071 C C . PHE A 1 534 ? -4.455 9.984 -7.206 1.00 85.00 534 PHE A C 1
ATOM 4073 O O . PHE A 1 534 ? -3.840 9.494 -8.156 1.00 85.00 534 PHE A O 1
ATOM 4080 N N . ILE A 1 535 ? -4.197 9.635 -5.940 1.00 79.88 535 ILE A N 1
ATOM 4081 C CA . ILE A 1 535 ? -3.167 8.652 -5.556 1.00 79.88 535 ILE A CA 1
ATOM 4082 C C . ILE A 1 535 ? -3.536 7.243 -6.045 1.00 79.88 535 ILE A C 1
ATOM 4084 O O . ILE A 1 535 ? -2.671 6.528 -6.550 1.00 79.88 535 ILE A O 1
ATOM 4088 N N . LEU A 1 536 ? -4.809 6.853 -5.962 1.00 80.38 536 LEU A N 1
ATOM 4089 C CA . LEU A 1 536 ? -5.313 5.591 -6.501 1.00 80.38 536 LEU A CA 1
ATOM 4090 C C . LEU A 1 536 ? -5.223 5.561 -8.029 1.00 80.38 536 LEU A C 1
ATOM 4092 O O . LEU A 1 536 ? -4.804 4.544 -8.566 1.00 80.38 536 LEU A O 1
ATOM 4096 N N . GLY A 1 537 ? -5.505 6.665 -8.726 1.00 83.38 537 GLY A N 1
ATOM 4097 C CA . GLY A 1 537 ? -5.285 6.774 -10.173 1.00 83.38 537 GLY A CA 1
ATOM 4098 C C . GLY A 1 537 ? -3.809 6.609 -10.561 1.00 83.38 537 GLY A C 1
ATOM 4099 O O . GLY A 1 537 ? -3.493 5.899 -11.516 1.00 83.38 537 GLY A O 1
ATOM 4100 N N . LEU A 1 538 ? -2.890 7.197 -9.784 1.00 82.88 538 LEU A N 1
ATOM 4101 C CA . LEU A 1 538 ? -1.445 6.994 -9.952 1.00 82.88 538 LEU A CA 1
ATOM 4102 C C . LEU A 1 538 ? -1.005 5.552 -9.654 1.00 82.88 538 LEU A C 1
ATOM 4104 O O . LEU A 1 538 ? -0.139 5.040 -10.361 1.00 82.88 538 LEU A O 1
ATOM 4108 N N . LYS A 1 539 ? -1.579 4.903 -8.630 1.00 81.12 539 LYS A N 1
ATOM 4109 C CA . LYS A 1 539 ? -1.322 3.490 -8.304 1.00 81.12 539 LYS A CA 1
ATOM 4110 C C . LYS A 1 539 ? -1.836 2.575 -9.415 1.00 81.12 539 LYS A C 1
ATOM 4112 O O . LYS A 1 539 ? -1.110 1.691 -9.840 1.00 81.12 539 LYS A O 1
ATOM 4117 N N . HIS A 1 540 ? -3.049 2.816 -9.899 1.00 82.62 540 HIS A N 1
ATOM 4118 C CA . HIS A 1 540 ? -3.714 2.003 -10.912 1.00 82.62 540 HIS A CA 1
ATOM 4119 C C . HIS A 1 540 ? -2.921 1.938 -12.229 1.00 82.62 540 HIS A C 1
ATOM 4121 O O . HIS A 1 540 ? -2.787 0.890 -12.850 1.00 82.62 540 HIS A O 1
ATOM 4127 N N . ALA A 1 541 ? -2.257 3.039 -12.590 1.00 83.31 541 ALA A N 1
ATOM 4128 C CA . ALA A 1 541 ? -1.306 3.093 -13.702 1.00 83.31 541 ALA A CA 1
ATOM 4129 C C . ALA A 1 541 ? -0.044 2.199 -13.542 1.00 83.31 541 ALA A C 1
ATOM 4131 O O . ALA A 1 541 ? 0.786 2.136 -14.456 1.00 83.31 541 ALA A O 1
ATOM 4132 N N . LEU A 1 542 ? 0.131 1.539 -12.390 1.00 80.88 542 LEU A N 1
ATOM 4133 C CA . LEU A 1 542 ? 1.197 0.578 -12.080 1.00 80.88 542 LEU A CA 1
ATOM 4134 C C . LEU A 1 542 ? 0.704 -0.879 -12.055 1.00 80.88 542 LEU A C 1
ATOM 4136 O O . LEU A 1 542 ? 1.526 -1.770 -11.832 1.00 80.88 542 LEU A O 1
ATOM 4140 N N . ASP A 1 543 ? -0.592 -1.133 -12.254 1.00 82.81 543 ASP A N 1
ATOM 4141 C CA . ASP A 1 543 ? -1.144 -2.486 -12.172 1.00 82.81 543 ASP A CA 1
ATOM 4142 C C . ASP A 1 543 ? -0.567 -3.391 -13.289 1.00 82.81 543 ASP A C 1
ATOM 4144 O O . ASP A 1 543 ? -0.069 -2.935 -14.329 1.00 82.81 543 ASP A O 1
ATOM 4148 N N . ALA A 1 544 ? -0.517 -4.702 -13.032 1.00 84.00 544 ALA A N 1
ATOM 4149 C CA . ALA A 1 544 ? 0.304 -5.631 -13.818 1.00 84.00 544 ALA A CA 1
ATOM 4150 C C . ALA A 1 544 ? -0.132 -5.715 -15.291 1.00 84.00 544 ALA A C 1
ATOM 4152 O O . ALA A 1 544 ? 0.704 -5.713 -16.197 1.00 84.00 544 ALA A O 1
ATOM 4153 N N . ASP A 1 545 ? -1.440 -5.718 -15.521 1.00 83.94 545 ASP A N 1
ATOM 4154 C CA . ASP A 1 545 ? -2.098 -5.622 -16.821 1.00 83.94 545 ASP A CA 1
ATOM 4155 C C . ASP A 1 545 ? -1.716 -4.336 -17.582 1.00 83.94 545 ASP A C 1
ATOM 4157 O O . ASP A 1 545 ? -1.430 -4.394 -18.781 1.00 83.94 545 ASP A O 1
ATOM 4161 N N . HIS A 1 546 ? -1.618 -3.197 -16.887 1.00 88.25 546 HIS A N 1
ATOM 4162 C CA . HIS A 1 546 ? -1.248 -1.900 -17.454 1.00 88.25 546 HIS A CA 1
ATOM 4163 C C . HIS A 1 546 ? 0.214 -1.866 -17.897 1.00 88.25 546 HIS A C 1
ATOM 4165 O O . HIS A 1 546 ? 0.524 -1.484 -19.034 1.00 88.25 546 HIS A O 1
ATOM 4171 N N . ILE A 1 547 ? 1.121 -2.322 -17.029 1.00 87.50 547 ILE A N 1
ATOM 4172 C CA . ILE A 1 547 ? 2.552 -2.442 -17.341 1.00 87.50 547 ILE A CA 1
ATOM 4173 C C . ILE A 1 547 ? 2.758 -3.395 -18.527 1.00 87.50 547 ILE A C 1
ATOM 4175 O O . ILE A 1 547 ? 3.507 -3.079 -19.460 1.00 87.50 547 ILE A O 1
ATOM 4179 N N . VAL A 1 548 ? 2.065 -4.537 -18.527 1.00 87.25 548 VAL A N 1
ATOM 4180 C CA . VAL A 1 548 ? 2.118 -5.536 -19.600 1.00 87.25 548 VAL A CA 1
ATOM 4181 C C . VAL A 1 548 ? 1.607 -4.955 -20.924 1.00 87.25 548 VAL A C 1
ATOM 4183 O O . VAL A 1 548 ? 2.357 -4.977 -21.908 1.00 87.25 548 VAL A O 1
ATOM 4186 N N . ALA A 1 549 ? 0.407 -4.364 -20.955 1.00 87.88 549 ALA A N 1
ATOM 4187 C CA . ALA A 1 549 ? -0.183 -3.763 -22.154 1.00 87.88 549 ALA A CA 1
ATOM 4188 C C . ALA A 1 549 ? 0.746 -2.709 -22.776 1.00 87.88 549 ALA A C 1
ATOM 4190 O O . ALA A 1 549 ? 1.113 -2.798 -23.955 1.00 87.88 549 ALA A O 1
ATOM 4191 N N . VAL A 1 550 ? 1.195 -1.745 -21.967 1.00 89.12 550 VAL A N 1
ATOM 4192 C CA . VAL A 1 550 ? 2.056 -0.644 -22.417 1.00 89.12 550 VAL A CA 1
ATOM 4193 C C . VAL A 1 550 ? 3.422 -1.135 -22.874 1.00 89.12 550 VAL A C 1
ATOM 4195 O O . VAL A 1 550 ? 3.936 -0.617 -23.869 1.00 89.12 550 VAL A O 1
ATOM 4198 N N . SER A 1 551 ? 3.987 -2.171 -22.241 1.00 87.94 551 SER A N 1
ATOM 4199 C CA . SER A 1 551 ? 5.253 -2.762 -22.693 1.00 87.94 551 SER A CA 1
ATOM 4200 C C . SER A 1 551 ? 5.179 -3.273 -24.136 1.00 87.94 551 SER A C 1
ATOM 4202 O O . SER A 1 551 ? 6.138 -3.094 -24.887 1.00 87.94 551 SER A O 1
ATOM 4204 N N . THR A 1 552 ? 4.035 -3.822 -24.571 1.00 89.31 552 THR A N 1
ATOM 4205 C CA . THR A 1 552 ? 3.855 -4.254 -25.967 1.00 89.31 552 THR A CA 1
ATOM 4206 C C . THR A 1 552 ? 3.779 -3.062 -26.920 1.00 89.31 552 THR A C 1
ATOM 4208 O O . THR A 1 552 ? 4.577 -2.981 -27.856 1.00 89.31 552 THR A O 1
ATOM 4211 N N . ILE A 1 553 ? 2.886 -2.100 -26.660 1.00 87.44 553 ILE A N 1
ATOM 4212 C CA . ILE A 1 553 ? 2.603 -0.982 -27.573 1.00 87.44 553 ILE A CA 1
ATOM 4213 C C . ILE A 1 553 ? 3.818 -0.054 -27.690 1.00 87.44 553 ILE A C 1
ATOM 4215 O O . ILE A 1 553 ? 4.228 0.310 -28.793 1.00 87.44 553 ILE A O 1
ATOM 4219 N N . VAL A 1 554 ? 4.441 0.304 -26.564 1.00 89.19 554 VAL A N 1
ATOM 4220 C CA . VAL A 1 554 ? 5.591 1.216 -26.547 1.00 89.19 554 VAL A CA 1
ATOM 4221 C C . VAL A 1 554 ? 6.825 0.593 -27.213 1.00 89.19 554 VAL A C 1
ATOM 4223 O O . VAL A 1 554 ? 7.619 1.327 -27.806 1.00 89.19 554 VAL A O 1
ATOM 4226 N N . SER A 1 555 ? 6.961 -0.740 -27.217 1.00 85.94 555 SER A N 1
ATOM 4227 C CA . SER A 1 555 ? 8.077 -1.434 -27.883 1.00 85.94 555 SER A CA 1
ATOM 4228 C C . SER A 1 555 ? 8.140 -1.231 -29.406 1.00 85.94 555 SER A C 1
ATOM 4230 O O . SER A 1 555 ? 9.202 -1.414 -30.013 1.00 85.94 555 SER A O 1
ATOM 4232 N N . GLU A 1 556 ? 7.036 -0.809 -30.034 1.00 81.25 556 GLU A N 1
ATOM 4233 C CA . GLU A 1 556 ? 6.999 -0.451 -31.457 1.00 81.25 556 GLU A CA 1
ATOM 4234 C C . GLU A 1 556 ? 7.641 0.928 -31.742 1.00 81.25 556 GLU A C 1
ATOM 4236 O O . GLU A 1 556 ? 7.895 1.261 -32.901 1.00 81.25 556 GLU A O 1
ATOM 4241 N N . HIS A 1 557 ? 7.954 1.743 -30.720 1.00 82.12 557 HIS A N 1
ATOM 4242 C CA . HIS A 1 557 ? 8.285 3.162 -30.902 1.00 82.12 557 HIS A CA 1
ATOM 4243 C C . HIS A 1 557 ? 9.656 3.596 -30.355 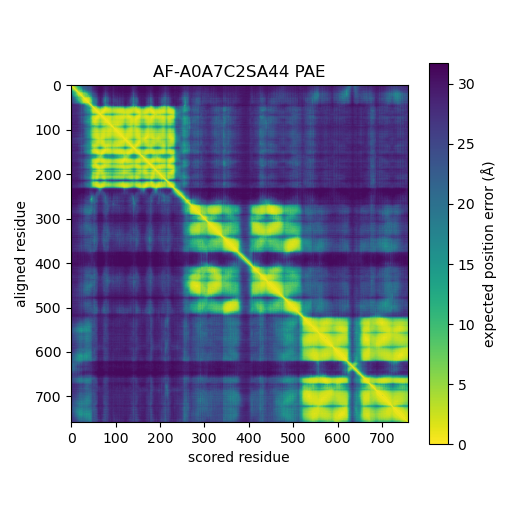1.00 82.12 557 HIS A C 1
ATOM 4245 O O . HIS A 1 557 ? 9.960 3.526 -29.169 1.00 82.12 557 HIS A O 1
ATOM 4251 N N . LYS A 1 558 ? 10.475 4.170 -31.246 1.00 78.50 558 LYS A N 1
ATOM 4252 C CA . LYS A 1 558 ? 11.867 4.589 -30.988 1.00 78.50 558 LYS A CA 1
ATOM 4253 C C . LYS A 1 558 ? 12.039 6.000 -30.387 1.00 78.50 558 LYS A C 1
ATOM 4255 O O . LYS A 1 558 ? 13.055 6.646 -30.637 1.00 78.50 558 LYS A O 1
ATOM 4260 N N . SER A 1 559 ? 11.059 6.540 -29.661 1.00 80.06 559 SER A N 1
ATOM 4261 C CA . SER A 1 559 ? 11.152 7.901 -29.103 1.00 80.06 559 SER A CA 1
ATOM 4262 C C . SER A 1 559 ? 10.376 8.039 -27.800 1.00 80.06 559 SER A C 1
ATOM 4264 O O . SER A 1 559 ? 9.173 7.800 -27.801 1.00 80.06 559 SER A O 1
ATOM 4266 N N . ILE A 1 560 ? 11.041 8.510 -26.735 1.00 79.62 560 ILE A N 1
ATOM 4267 C CA . ILE A 1 560 ? 10.437 8.691 -25.402 1.00 79.62 560 ILE A CA 1
ATOM 4268 C C . ILE A 1 560 ? 9.188 9.572 -25.492 1.00 79.62 560 ILE A C 1
ATOM 4270 O O . ILE A 1 560 ? 8.162 9.197 -24.955 1.00 79.62 560 ILE A O 1
ATOM 4274 N N . PHE A 1 561 ? 9.220 10.676 -26.250 1.00 81.44 561 PHE A N 1
ATOM 4275 C CA . PHE A 1 561 ? 8.048 11.542 -26.435 1.00 81.44 561 PHE A CA 1
ATOM 4276 C C . PHE A 1 561 ? 6.855 10.804 -27.068 1.00 81.44 561 PHE A C 1
ATOM 4278 O O . PHE A 1 561 ? 5.713 11.022 -26.675 1.00 81.44 561 PHE A O 1
ATOM 4285 N N . LYS A 1 562 ? 7.107 9.888 -28.017 1.00 82.88 562 LYS A N 1
ATOM 4286 C CA . LYS A 1 562 ? 6.053 9.025 -28.575 1.00 82.88 562 LYS A CA 1
ATOM 4287 C C . LYS A 1 562 ? 5.562 8.010 -27.540 1.00 82.88 562 LYS A C 1
ATOM 4289 O O . LYS A 1 562 ? 4.363 7.772 -27.486 1.00 82.88 562 LYS A O 1
ATOM 4294 N N . SER A 1 563 ? 6.446 7.472 -26.699 1.00 87.38 563 SER A N 1
ATOM 4295 C CA . SER A 1 563 ? 6.089 6.610 -25.564 1.00 87.38 563 SER A CA 1
ATOM 4296 C C . SER A 1 563 ? 5.204 7.340 -24.542 1.00 87.38 563 SER A C 1
ATOM 4298 O O . SER A 1 563 ? 4.139 6.837 -24.200 1.00 87.38 563 SER A O 1
ATOM 4300 N N . SER A 1 564 ? 5.576 8.556 -24.122 1.00 88.94 564 SER A N 1
ATOM 4301 C CA . SER A 1 564 ? 4.772 9.416 -23.241 1.00 88.94 564 SER A CA 1
ATOM 4302 C C . SER A 1 564 ? 3.386 9.672 -23.835 1.00 88.94 564 SER A C 1
ATOM 4304 O O . SER A 1 564 ? 2.379 9.477 -23.163 1.00 88.94 564 SER A O 1
ATOM 4306 N N . LEU A 1 565 ? 3.336 10.047 -25.120 1.00 88.75 565 LEU A N 1
ATOM 4307 C CA . LEU A 1 565 ? 2.103 10.379 -25.835 1.00 88.75 565 LEU A CA 1
ATOM 4308 C C . LEU A 1 565 ? 1.173 9.167 -26.023 1.00 88.75 565 LEU A C 1
ATOM 4310 O O . LEU A 1 565 ? -0.044 9.332 -26.009 1.00 88.75 565 LEU A O 1
ATOM 4314 N N . ILE A 1 566 ? 1.724 7.955 -26.156 1.00 89.44 566 ILE A N 1
ATOM 4315 C CA . ILE A 1 566 ? 0.955 6.700 -26.103 1.00 89.44 566 ILE A CA 1
ATOM 4316 C C . ILE A 1 566 ? 0.297 6.548 -24.735 1.00 89.44 566 ILE A C 1
ATOM 4318 O O . ILE A 1 566 ? -0.911 6.345 -24.688 1.00 89.44 566 ILE A O 1
ATOM 4322 N N . GLY A 1 567 ? 1.057 6.721 -23.648 1.00 90.06 567 GLY A N 1
ATOM 4323 C CA . GLY A 1 567 ? 0.528 6.695 -22.282 1.00 90.06 567 GLY A CA 1
ATOM 4324 C C . GLY A 1 567 ? -0.581 7.721 -22.055 1.00 90.06 567 GLY A C 1
ATOM 4325 O O . GLY A 1 567 ? -1.631 7.380 -21.520 1.00 90.06 567 GLY A O 1
ATOM 4326 N N . THR A 1 568 ? -0.398 8.953 -22.540 1.00 92.44 568 THR A N 1
ATOM 4327 C CA . THR A 1 568 ? -1.417 10.011 -22.465 1.00 92.44 568 THR A CA 1
ATOM 4328 C C . THR A 1 568 ? -2.682 9.649 -23.243 1.00 92.44 568 THR A C 1
ATOM 4330 O O . THR A 1 568 ? -3.768 9.708 -22.676 1.00 92.44 568 THR A O 1
ATOM 4333 N N . PHE A 1 569 ? -2.584 9.237 -24.514 1.00 93.38 569 PHE A N 1
ATOM 4334 C CA . PHE A 1 569 ? -3.771 8.827 -25.278 1.00 93.38 569 PHE A CA 1
ATOM 4335 C C . PHE A 1 569 ? -4.436 7.567 -24.706 1.00 93.38 569 PHE A C 1
ATOM 4337 O O . PHE A 1 569 ? -5.655 7.445 -24.801 1.00 93.38 569 PHE A O 1
ATOM 4344 N N . TRP A 1 570 ? -3.667 6.656 -24.103 1.00 93.25 570 TRP A N 1
ATOM 4345 C CA . TRP A 1 570 ? -4.195 5.461 -23.448 1.00 93.25 570 TRP A CA 1
ATOM 4346 C C . TRP A 1 570 ? -4.991 5.813 -22.187 1.00 93.25 570 TRP A C 1
ATOM 4348 O O . TRP A 1 570 ? -6.177 5.498 -22.114 1.00 93.25 570 TRP A O 1
ATOM 4358 N N . GLY A 1 571 ? -4.387 6.569 -21.263 1.00 92.06 571 GLY A N 1
ATOM 4359 C CA . GLY A 1 571 ? -5.043 7.051 -20.044 1.00 92.06 571 GLY A CA 1
ATOM 4360 C C . GLY A 1 571 ? -6.252 7.951 -20.324 1.00 92.06 571 GLY A C 1
ATOM 4361 O O . GLY A 1 571 ? -7.235 7.901 -19.591 1.00 92.06 571 GLY A O 1
ATOM 4362 N N . LEU A 1 572 ? -6.234 8.732 -21.414 1.00 94.12 572 LEU A N 1
ATOM 4363 C CA . LEU A 1 572 ? -7.398 9.512 -21.856 1.00 94.12 572 LEU A CA 1
ATOM 4364 C C . LEU A 1 572 ? -8.539 8.617 -22.360 1.00 94.12 572 LEU A C 1
ATOM 4366 O O . LEU A 1 572 ? -9.698 8.932 -22.108 1.00 94.12 572 LEU A O 1
ATOM 4370 N N . GLY A 1 573 ? -8.231 7.510 -23.045 1.00 93.31 573 GLY A N 1
ATOM 4371 C CA . GLY A 1 573 ? -9.230 6.511 -23.439 1.00 93.31 573 GLY A CA 1
ATOM 4372 C C . GLY A 1 573 ? -9.838 5.815 -22.224 1.00 93.31 573 GLY A C 1
ATOM 4373 O O . GLY A 1 573 ? -11.055 5.773 -22.093 1.00 93.31 573 GLY A O 1
ATOM 4374 N N . HIS A 1 574 ? -8.982 5.368 -21.303 1.00 91.69 574 HIS A N 1
ATOM 4375 C CA . HIS A 1 574 ? -9.344 4.731 -20.031 1.00 91.69 574 HIS A CA 1
ATOM 4376 C C . HIS A 1 574 ? -10.237 5.633 -19.163 1.00 91.69 574 HIS A C 1
ATOM 4378 O O . HIS A 1 574 ? -11.341 5.242 -18.779 1.00 91.69 574 HIS A O 1
ATOM 4384 N N . THR A 1 575 ? -9.834 6.894 -18.988 1.00 92.19 575 THR A N 1
ATOM 4385 C CA . THR A 1 575 ? -10.629 7.926 -18.302 1.00 92.19 575 THR A CA 1
ATOM 4386 C C . THR A 1 575 ? -11.959 8.190 -19.013 1.00 92.19 575 THR A C 1
ATOM 4388 O O . THR A 1 575 ? -12.978 8.353 -18.349 1.00 92.19 575 THR A O 1
ATOM 4391 N N . ALA A 1 576 ? -11.992 8.211 -20.351 1.00 92.81 576 ALA A N 1
ATOM 4392 C CA . ALA A 1 576 ? -13.227 8.435 -21.103 1.00 92.81 576 ALA A CA 1
ATOM 4393 C C . ALA A 1 576 ? -14.237 7.285 -20.943 1.00 92.81 576 ALA A C 1
ATOM 4395 O O . ALA A 1 576 ? -15.432 7.552 -20.811 1.00 92.81 576 ALA A O 1
ATOM 4396 N N . SER A 1 577 ? -13.784 6.027 -20.898 1.00 90.88 577 SER A N 1
ATOM 4397 C CA . SER A 1 577 ? -14.647 4.882 -20.573 1.00 90.88 577 SER A CA 1
ATOM 4398 C C . SER A 1 577 ? -15.165 4.936 -19.136 1.00 90.88 577 SER A C 1
ATOM 4400 O O . SER A 1 577 ? -16.366 4.774 -18.935 1.00 90.88 577 SER A O 1
ATOM 4402 N N . LEU A 1 578 ? -14.306 5.243 -18.158 1.00 88.94 578 LEU A N 1
ATOM 4403 C CA . LEU A 1 578 ? -14.706 5.355 -16.751 1.00 88.94 578 LEU A CA 1
ATOM 4404 C C . LEU A 1 578 ? -15.703 6.500 -16.523 1.00 88.94 578 LEU A C 1
ATOM 4406 O O . LEU A 1 578 ? -16.690 6.322 -15.814 1.00 88.94 578 LEU A O 1
ATOM 4410 N N . LEU A 1 579 ? -15.513 7.647 -17.184 1.00 88.56 579 LEU A N 1
ATOM 4411 C CA . LEU A 1 579 ? -16.484 8.745 -17.175 1.00 88.56 579 LEU A CA 1
ATOM 4412 C C . LEU A 1 579 ? -17.810 8.347 -17.828 1.00 88.56 579 LEU A C 1
ATOM 4414 O O . LEU A 1 579 ? -18.858 8.703 -17.303 1.00 88.56 579 LEU A O 1
ATOM 4418 N N . LEU A 1 580 ? -17.792 7.618 -18.947 1.00 88.94 580 LEU A N 1
ATOM 4419 C CA . LEU A 1 580 ? -19.012 7.225 -19.656 1.00 88.94 580 LEU A CA 1
ATOM 4420 C C . LEU A 1 580 ? -19.810 6.168 -18.879 1.00 88.94 580 LEU A C 1
ATOM 4422 O O . LEU A 1 580 ? -21.010 6.342 -18.678 1.00 88.94 580 LEU A O 1
ATOM 4426 N N . VAL A 1 581 ? -19.152 5.106 -18.403 1.00 85.44 581 VAL A N 1
ATOM 4427 C CA . VAL A 1 581 ? -19.782 4.053 -17.587 1.00 85.44 581 VAL A CA 1
ATOM 4428 C C . VAL A 1 581 ? -20.228 4.620 -16.239 1.00 85.44 581 VAL A C 1
ATOM 4430 O O . VAL A 1 581 ? -21.375 4.422 -15.843 1.00 85.44 581 VAL A O 1
ATOM 4433 N N . GLY A 1 582 ? -19.368 5.396 -15.573 1.00 84.81 582 GLY A N 1
ATOM 4434 C CA . GLY A 1 582 ? -19.684 6.053 -14.308 1.00 84.81 582 GLY A CA 1
ATOM 4435 C C . GLY A 1 582 ? -20.853 7.030 -14.425 1.00 84.81 582 GLY A C 1
ATOM 4436 O O . GLY A 1 582 ? -21.759 6.978 -13.601 1.00 84.81 582 GLY A O 1
ATOM 4437 N N . LEU A 1 583 ? -20.913 7.860 -15.473 1.00 86.88 583 LEU A N 1
ATOM 4438 C CA . LEU A 1 583 ? -22.051 8.756 -15.721 1.00 86.88 583 LEU A CA 1
ATOM 4439 C C . LEU A 1 583 ? -23.361 7.978 -15.916 1.00 86.88 583 LEU A C 1
ATOM 4441 O O . LEU A 1 583 ? -24.383 8.366 -15.352 1.00 86.88 583 LEU A O 1
ATOM 4445 N N . VAL A 1 584 ? -23.337 6.873 -16.669 1.00 84.81 584 VAL A N 1
ATOM 4446 C CA . VAL A 1 584 ? -24.511 6.004 -16.866 1.00 84.81 584 VAL A CA 1
ATOM 4447 C C . VAL A 1 584 ? -24.969 5.386 -15.541 1.00 84.81 584 VAL A C 1
ATOM 4449 O O . VAL A 1 584 ? -26.155 5.466 -15.219 1.00 84.81 584 VAL A O 1
ATOM 4452 N N . VAL A 1 585 ? -24.050 4.835 -14.742 1.00 82.56 585 VAL A N 1
ATOM 4453 C CA . VAL A 1 585 ? -24.371 4.243 -13.432 1.00 82.56 585 VAL A CA 1
ATOM 4454 C C . VAL A 1 585 ? -24.883 5.297 -12.444 1.00 82.56 585 VAL A C 1
ATOM 4456 O O . VAL A 1 585 ? -25.914 5.080 -11.811 1.00 82.56 585 VAL A O 1
ATOM 4459 N N . ILE A 1 586 ? -24.230 6.457 -12.348 1.00 83.50 586 ILE A N 1
ATOM 4460 C CA . ILE A 1 586 ? -24.602 7.543 -11.427 1.00 83.50 586 ILE A CA 1
ATOM 4461 C C . ILE A 1 586 ? -25.975 8.141 -11.781 1.00 83.50 586 ILE A C 1
ATOM 4463 O O . ILE A 1 586 ? -26.785 8.375 -10.882 1.00 83.50 586 ILE A O 1
ATOM 4467 N N . LEU A 1 587 ? -26.254 8.393 -13.067 1.00 82.19 587 LEU A N 1
ATOM 4468 C CA . LEU A 1 587 ? -27.519 9.007 -13.493 1.00 82.19 587 LEU A CA 1
ATOM 4469 C C . LEU A 1 587 ? -28.698 8.029 -13.462 1.00 82.19 587 LEU A C 1
ATOM 4471 O O . LEU A 1 587 ? -29.786 8.412 -13.037 1.00 82.19 587 LEU A O 1
ATOM 4475 N N . LEU A 1 588 ? -28.499 6.786 -13.911 1.00 83.50 588 LEU A N 1
ATOM 4476 C CA . LEU A 1 588 ? -29.573 5.789 -14.009 1.00 83.50 588 LEU A CA 1
ATOM 4477 C C . LEU A 1 588 ? -29.692 4.895 -12.762 1.00 83.50 588 LEU A C 1
ATOM 4479 O O . LEU A 1 588 ? -30.611 4.084 -12.688 1.00 83.50 588 LEU A O 1
ATOM 4483 N N . ARG A 1 589 ? -28.777 5.037 -11.789 1.00 78.50 589 ARG A N 1
ATOM 4484 C CA . ARG A 1 589 ? -28.662 4.209 -10.569 1.00 78.50 589 ARG A CA 1
ATOM 4485 C C . ARG A 1 589 ? -28.602 2.701 -10.856 1.00 78.50 589 ARG A C 1
ATOM 4487 O O . ARG A 1 589 ? -29.148 1.894 -10.109 1.00 78.50 589 ARG A O 1
ATOM 4494 N N . LEU A 1 590 ? -27.943 2.327 -11.953 1.00 74.12 590 LEU A N 1
ATOM 4495 C CA . LEU A 1 590 ? -27.823 0.938 -12.399 1.00 74.12 590 LEU A CA 1
ATOM 4496 C C . LEU A 1 590 ? -26.663 0.229 -11.699 1.00 74.12 590 LEU A C 1
ATOM 4498 O O . LEU A 1 590 ? -25.515 0.651 -11.819 1.00 74.12 590 LEU A O 1
ATOM 4502 N N . THR A 1 591 ? -26.935 -0.899 -11.050 1.00 73.50 591 THR A N 1
ATOM 4503 C CA . THR A 1 591 ? -25.889 -1.845 -10.650 1.00 73.50 591 THR A CA 1
ATOM 4504 C C . THR A 1 591 ? -25.401 -2.624 -11.876 1.00 73.50 591 THR A C 1
ATOM 4506 O O . THR A 1 591 ? -26.202 -3.096 -12.684 1.00 73.50 591 THR A O 1
ATOM 4509 N N . ILE A 1 592 ? -24.082 -2.760 -12.042 1.00 73.81 592 ILE A N 1
ATOM 4510 C CA . ILE A 1 592 ? -23.507 -3.608 -13.098 1.00 73.81 592 ILE A CA 1
ATOM 4511 C C . ILE A 1 592 ? -23.564 -5.067 -12.613 1.00 73.81 592 ILE A C 1
ATOM 4513 O O . ILE A 1 592 ? -22.990 -5.362 -11.565 1.00 73.81 592 ILE A O 1
ATOM 4517 N N . PRO A 1 593 ? -24.226 -5.999 -13.327 1.00 81.00 593 PRO A N 1
ATOM 4518 C CA . PRO A 1 593 ? -24.252 -7.402 -12.917 1.00 81.00 593 PRO A CA 1
ATOM 4519 C C . PRO A 1 593 ? -22.855 -8.026 -13.002 1.00 81.00 593 PRO A C 1
ATOM 4521 O O . PRO A 1 593 ? -22.153 -7.812 -13.989 1.00 81.00 593 PRO A O 1
ATOM 4524 N N . ALA A 1 594 ? -22.476 -8.868 -12.034 1.00 79.38 594 ALA A N 1
ATOM 4525 C CA . ALA A 1 594 ? -21.139 -9.475 -11.974 1.00 79.38 594 ALA A CA 1
ATOM 4526 C C . ALA A 1 594 ? -20.722 -10.169 -13.289 1.00 79.38 594 ALA A C 1
ATOM 4528 O O . ALA A 1 594 ? -19.638 -9.910 -13.803 1.00 79.38 594 ALA A O 1
ATOM 4529 N N . LYS A 1 595 ? -21.617 -10.952 -13.920 1.00 82.69 595 LYS A N 1
ATOM 4530 C CA . LYS A 1 595 ? -21.334 -11.600 -15.220 1.00 82.69 595 LYS A CA 1
ATOM 4531 C C . LYS A 1 595 ? -21.060 -10.610 -16.370 1.00 82.69 595 LYS A C 1
ATOM 4533 O O . LYS A 1 595 ? -20.444 -11.004 -17.353 1.00 82.69 595 LYS A O 1
ATOM 4538 N N . VAL A 1 596 ? -21.470 -9.340 -16.266 1.00 83.19 596 VAL A N 1
ATOM 4539 C CA . VAL A 1 596 ? -21.131 -8.282 -17.239 1.00 83.19 596 VAL A CA 1
ATOM 4540 C C . VAL A 1 596 ? -19.726 -7.730 -16.984 1.00 83.19 596 VAL A C 1
ATOM 4542 O O . VAL A 1 596 ? -18.974 -7.576 -17.941 1.00 83.19 596 VAL A O 1
ATOM 4545 N N . ALA A 1 597 ? -19.345 -7.502 -15.721 1.00 81.00 597 ALA A N 1
ATOM 4546 C CA . ALA A 1 597 ? -17.984 -7.088 -15.359 1.00 81.00 597 ALA A CA 1
ATOM 4547 C C . ALA A 1 597 ? -16.946 -8.159 -15.749 1.00 81.00 597 ALA A C 1
ATOM 4549 O O . ALA A 1 597 ? -16.017 -7.870 -16.503 1.00 81.00 597 ALA A O 1
ATOM 4550 N N . LEU A 1 598 ? -17.192 -9.422 -15.379 1.00 84.31 598 LEU A N 1
ATOM 4551 C CA . LEU A 1 598 ? -16.359 -10.568 -15.769 1.00 84.31 598 LEU A CA 1
ATOM 4552 C C . LEU A 1 598 ? -16.218 -10.687 -17.300 1.00 84.31 598 LEU A C 1
ATOM 4554 O O . LEU A 1 598 ? -15.132 -10.944 -17.812 1.00 84.31 598 LEU A O 1
ATOM 4558 N N . LEU A 1 599 ? -17.290 -10.446 -18.067 1.00 87.88 599 LEU A N 1
ATOM 4559 C CA . LEU A 1 599 ? -17.233 -10.458 -19.536 1.00 87.88 599 LEU A CA 1
ATOM 4560 C C . LEU A 1 599 ? -16.362 -9.320 -20.104 1.00 87.88 599 LEU A C 1
ATOM 4562 O O . LEU A 1 599 ? -15.661 -9.516 -21.100 1.00 87.88 599 LEU A O 1
ATOM 4566 N N . MET A 1 600 ? -16.395 -8.138 -19.483 1.00 86.25 600 MET A N 1
ATOM 4567 C CA . MET A 1 600 ? -15.560 -6.990 -19.860 1.00 86.25 600 MET A CA 1
ATOM 4568 C C . MET A 1 600 ? -14.077 -7.259 -19.560 1.00 86.25 600 MET A C 1
ATOM 4570 O O . MET A 1 600 ? -13.216 -7.001 -20.405 1.00 86.25 600 MET A O 1
ATOM 4574 N N . GLU A 1 601 ? -13.781 -7.856 -18.407 1.00 87.38 601 GLU A N 1
ATOM 4575 C CA . GLU A 1 601 ? -12.424 -8.199 -17.959 1.00 87.38 601 GLU A CA 1
ATOM 4576 C C . GLU A 1 601 ? -11.823 -9.366 -18.751 1.00 87.38 601 GLU A C 1
ATOM 4578 O O . GLU A 1 601 ? -10.671 -9.294 -19.193 1.00 87.38 601 GLU A O 1
ATOM 4583 N N . PHE A 1 602 ? -12.631 -10.369 -19.102 1.00 90.06 602 PHE A N 1
ATOM 4584 C CA . PHE A 1 602 ? -12.246 -11.387 -20.080 1.00 90.06 602 PHE A CA 1
ATOM 4585 C C . PHE A 1 602 ? -11.933 -10.767 -21.459 1.00 90.06 602 PHE A C 1
ATOM 4587 O O . PHE A 1 602 ? -11.022 -11.213 -22.164 1.00 90.06 602 PHE A O 1
ATOM 4594 N N . GLY A 1 603 ? -12.622 -9.681 -21.831 1.00 91.00 603 GLY A N 1
ATOM 4595 C CA . GLY A 1 603 ? -12.303 -8.872 -23.011 1.00 91.00 603 GLY A CA 1
ATOM 4596 C C . GLY A 1 603 ? -10.896 -8.257 -22.970 1.00 91.00 603 GLY A C 1
ATOM 4597 O O . GLY A 1 603 ? -10.186 -8.284 -23.982 1.00 91.00 603 GLY A O 1
ATOM 4598 N N . VAL A 1 604 ? -10.451 -7.774 -21.804 1.00 91.75 604 VAL A N 1
ATOM 4599 C CA . VAL A 1 604 ? -9.066 -7.314 -21.588 1.00 91.75 604 VAL A CA 1
ATOM 4600 C C . VAL A 1 604 ? -8.078 -8.477 -21.664 1.00 91.75 604 VAL A C 1
ATOM 4602 O O . VAL A 1 604 ? -7.078 -8.362 -22.374 1.00 91.75 604 VAL A O 1
ATOM 4605 N N . ALA A 1 605 ? -8.366 -9.619 -21.034 1.00 91.50 605 ALA A N 1
ATOM 4606 C CA . ALA A 1 605 ? -7.512 -10.808 -21.116 1.00 91.50 605 ALA A CA 1
ATOM 4607 C C . ALA A 1 605 ? -7.248 -11.229 -22.579 1.00 91.50 605 ALA A C 1
ATOM 4609 O O . ALA A 1 605 ? -6.093 -11.379 -22.998 1.00 91.50 605 ALA A O 1
ATOM 4610 N N . VAL A 1 606 ? -8.302 -11.299 -23.403 1.00 94.38 606 VAL A N 1
ATOM 4611 C CA . VAL A 1 606 ? -8.202 -11.561 -24.851 1.00 94.38 606 VAL A CA 1
ATOM 4612 C C . VAL A 1 606 ? -7.398 -10.471 -25.576 1.00 94.38 606 VAL A C 1
ATOM 4614 O O . VAL A 1 606 ? -6.551 -10.788 -26.419 1.00 94.38 606 VAL A O 1
ATOM 4617 N N . MET A 1 607 ? -7.600 -9.192 -25.244 1.00 94.25 607 MET A N 1
ATOM 4618 C CA . MET A 1 607 ? -6.841 -8.077 -25.827 1.00 94.25 607 MET A CA 1
ATOM 4619 C C . MET A 1 607 ? -5.332 -8.184 -25.542 1.00 94.25 607 MET A C 1
ATOM 4621 O O . MET A 1 607 ? -4.528 -7.987 -26.458 1.00 94.25 607 MET A O 1
ATOM 4625 N N . LEU A 1 608 ? -4.935 -8.543 -24.317 1.00 93.31 608 LEU A N 1
ATOM 4626 C CA . LEU A 1 608 ? -3.529 -8.728 -23.929 1.00 93.31 608 LEU A CA 1
ATOM 4627 C C . LEU A 1 608 ? -2.867 -9.880 -24.704 1.00 93.31 608 LEU A C 1
ATOM 4629 O O . LEU A 1 608 ? -1.735 -9.730 -25.185 1.00 93.31 608 LEU A O 1
ATOM 4633 N N . VAL A 1 609 ? -3.584 -10.990 -24.919 1.00 94.88 609 VAL A N 1
ATOM 4634 C CA . VAL A 1 609 ? -3.107 -12.096 -25.769 1.00 94.88 609 VAL A CA 1
ATOM 4635 C C . VAL A 1 609 ? -2.905 -11.632 -27.215 1.00 94.88 609 VAL A C 1
ATOM 4637 O O . VAL A 1 609 ? -1.853 -11.896 -27.804 1.00 94.88 609 VAL A O 1
ATOM 4640 N N . LEU A 1 610 ? -3.865 -10.898 -27.789 1.00 94.12 610 LEU A N 1
ATOM 4641 C CA . LEU A 1 610 ? -3.786 -10.404 -29.170 1.00 94.12 610 LEU A CA 1
ATOM 4642 C C . LEU A 1 610 ? -2.645 -9.391 -29.373 1.00 94.12 610 LEU A C 1
ATOM 4644 O O . LEU A 1 610 ? -1.915 -9.481 -30.367 1.00 94.12 610 LEU A O 1
ATOM 4648 N N . LEU A 1 611 ? -2.449 -8.458 -28.435 1.00 91.44 611 LEU A N 1
ATOM 4649 C CA . LEU A 1 611 ? -1.350 -7.485 -28.471 1.00 91.44 611 LEU A CA 1
ATOM 4650 C C . LEU A 1 611 ? 0.019 -8.178 -28.392 1.00 91.44 611 LEU A C 1
ATOM 4652 O O . LEU A 1 611 ? 0.891 -7.921 -29.232 1.00 91.44 611 LEU A O 1
ATOM 4656 N N . GLY A 1 612 ? 0.183 -9.107 -27.444 1.00 91.38 612 GLY A N 1
ATOM 4657 C CA . GLY A 1 612 ? 1.412 -9.883 -27.274 1.00 91.38 612 GLY A CA 1
ATOM 4658 C C . GLY A 1 612 ? 1.744 -10.746 -28.493 1.00 91.38 612 GLY A C 1
ATOM 4659 O O . GLY A 1 612 ? 2.868 -10.704 -29.006 1.00 91.38 612 GLY A O 1
ATOM 4660 N N . ALA A 1 613 ? 0.745 -11.458 -29.025 1.00 92.06 613 ALA A N 1
ATOM 4661 C CA . ALA A 1 613 ? 0.877 -12.278 -30.227 1.00 92.06 613 ALA A CA 1
ATOM 4662 C C . ALA A 1 613 ? 1.246 -11.446 -31.471 1.00 92.06 613 ALA A C 1
ATOM 4664 O O . ALA A 1 613 ? 2.072 -11.887 -32.273 1.00 92.06 613 ALA A O 1
ATOM 4665 N N . ASN A 1 614 ? 0.714 -10.224 -31.616 1.00 90.12 614 ASN A N 1
ATOM 4666 C CA . ASN A 1 614 ? 1.105 -9.291 -32.681 1.00 90.12 614 ASN A CA 1
ATOM 4667 C C . ASN A 1 614 ? 2.592 -8.886 -32.589 1.00 90.12 614 ASN A C 1
ATOM 4669 O O . ASN A 1 614 ? 3.286 -8.912 -33.610 1.00 90.12 614 ASN A O 1
ATOM 4673 N N . ILE A 1 615 ? 3.111 -8.568 -31.394 1.00 87.00 615 ILE A N 1
ATOM 4674 C CA . ILE A 1 615 ? 4.542 -8.245 -31.213 1.00 87.00 615 ILE A CA 1
ATOM 4675 C C . ILE A 1 615 ? 5.419 -9.457 -31.544 1.00 87.00 615 ILE A C 1
ATOM 4677 O O . ILE A 1 615 ? 6.363 -9.340 -32.329 1.00 87.00 615 ILE A O 1
ATOM 4681 N N . ILE A 1 616 ? 5.071 -10.634 -31.014 1.00 87.50 616 ILE A N 1
ATOM 4682 C CA . ILE A 1 616 ? 5.741 -11.909 -31.314 1.00 87.50 616 ILE A CA 1
ATOM 4683 C C . ILE A 1 616 ? 5.777 -12.155 -32.830 1.00 87.50 616 ILE A C 1
ATOM 4685 O O . ILE A 1 616 ? 6.839 -12.435 -33.395 1.00 87.50 616 ILE A O 1
ATOM 4689 N N . TRP A 1 617 ? 4.638 -12.006 -33.510 1.00 86.31 617 TRP A N 1
ATOM 4690 C CA . TRP A 1 617 ? 4.523 -12.218 -34.951 1.00 86.31 617 TRP A CA 1
ATOM 4691 C C . TRP A 1 617 ? 5.424 -11.267 -35.750 1.00 86.31 617 TRP A C 1
ATOM 4693 O O . TRP A 1 617 ? 6.154 -11.736 -36.629 1.00 86.31 617 TRP A O 1
ATOM 4703 N N . LYS A 1 618 ? 5.438 -9.969 -35.405 1.00 80.81 618 LYS A N 1
ATOM 4704 C CA . LYS A 1 618 ? 6.311 -8.956 -36.027 1.00 80.81 618 LYS A CA 1
ATOM 4705 C C . LYS A 1 618 ? 7.794 -9.295 -35.868 1.00 80.81 618 LYS A C 1
ATOM 4707 O O . LYS A 1 618 ? 8.520 -9.301 -36.863 1.00 80.81 618 LYS A O 1
ATOM 4712 N N . VAL A 1 619 ? 8.229 -9.626 -34.648 1.00 82.38 619 VAL A N 1
ATOM 4713 C CA . VAL A 1 619 ? 9.631 -9.979 -34.352 1.00 82.38 619 VAL A CA 1
ATOM 4714 C C . VAL A 1 619 ? 10.075 -11.226 -35.129 1.00 82.38 619 VAL A C 1
ATOM 4716 O O . VAL A 1 619 ? 11.201 -11.267 -35.625 1.00 82.38 619 VAL A O 1
ATOM 4719 N N . PHE A 1 620 ? 9.206 -12.232 -35.283 1.00 77.69 620 PHE A N 1
ATOM 4720 C CA . PHE A 1 620 ? 9.566 -13.469 -35.986 1.00 77.69 620 PHE A CA 1
ATOM 4721 C C . PHE A 1 620 ? 9.493 -13.396 -37.518 1.00 77.69 620 PHE A C 1
ATOM 4723 O O . PHE A 1 620 ? 10.256 -14.111 -38.171 1.00 77.69 620 PHE A O 1
ATOM 4730 N N . HIS A 1 621 ? 8.619 -12.567 -38.101 1.00 73.75 621 HIS A N 1
ATOM 4731 C CA . HIS A 1 621 ? 8.477 -12.465 -39.563 1.00 73.75 621 HIS A CA 1
ATOM 4732 C C . HIS A 1 621 ? 9.390 -11.409 -40.196 1.00 73.75 621 HIS A C 1
ATOM 4734 O O . HIS A 1 621 ? 9.794 -11.578 -41.348 1.00 73.75 621 HIS A O 1
ATOM 4740 N N . GLY A 1 622 ? 9.745 -10.360 -39.446 1.00 58.59 622 GLY A N 1
ATOM 4741 C CA . GLY A 1 622 ? 10.562 -9.248 -39.926 1.00 58.59 622 GLY A CA 1
ATOM 4742 C C . GLY A 1 622 ? 9.821 -8.309 -40.887 1.00 58.59 622 GLY A C 1
ATOM 4743 O O . GLY A 1 622 ? 8.870 -8.686 -41.576 1.00 58.59 622 GLY A O 1
ATOM 4744 N N . THR A 1 623 ? 10.264 -7.054 -40.946 1.00 48.69 623 THR A N 1
ATOM 4745 C CA . THR A 1 623 ? 9.724 -6.062 -41.884 1.00 48.69 623 THR A CA 1
ATOM 4746 C C . THR A 1 623 ? 10.032 -6.506 -43.315 1.00 48.69 623 THR A C 1
ATOM 4748 O O . THR A 1 623 ? 11.198 -6.701 -43.663 1.00 48.69 623 THR A O 1
ATOM 4751 N N . ARG A 1 624 ? 9.002 -6.699 -44.153 1.00 37.81 624 ARG A N 1
ATOM 4752 C CA . ARG A 1 624 ? 9.195 -7.163 -45.536 1.00 37.81 624 ARG A CA 1
ATOM 4753 C C . ARG A 1 624 ? 10.018 -6.147 -46.324 1.00 37.81 624 ARG A C 1
ATOM 4755 O O . ARG A 1 624 ? 9.582 -5.023 -46.544 1.00 37.81 624 ARG A O 1
ATOM 4762 N N . VAL A 1 625 ? 11.191 -6.576 -46.772 1.00 36.97 625 VAL A N 1
ATOM 4763 C CA . VAL A 1 625 ? 12.056 -5.790 -47.651 1.00 36.97 625 VAL A CA 1
ATOM 4764 C C . VAL A 1 625 ? 11.551 -5.929 -49.084 1.00 36.97 625 VAL A C 1
ATOM 4766 O O . VAL A 1 625 ? 11.430 -7.044 -49.592 1.00 36.97 625 VAL A O 1
ATOM 4769 N N . HIS A 1 626 ? 11.273 -4.800 -49.731 1.00 39.75 626 HIS A N 1
ATOM 4770 C CA . HIS A 1 626 ? 10.903 -4.733 -51.140 1.00 39.75 626 HIS A CA 1
ATOM 4771 C C . HIS A 1 626 ? 11.981 -3.964 -51.912 1.00 39.75 626 HIS A C 1
ATOM 4773 O O . HIS A 1 626 ? 12.596 -3.037 -51.388 1.00 39.75 626 HIS A O 1
ATOM 4779 N N . VAL A 1 627 ? 12.233 -4.379 -53.152 1.00 39.38 627 VAL A N 1
ATOM 4780 C CA . VAL A 1 627 ? 13.225 -3.757 -54.035 1.00 39.38 627 VAL A CA 1
ATOM 4781 C C . VAL A 1 627 ? 12.478 -3.065 -55.160 1.00 39.38 627 VAL A C 1
ATOM 4783 O O . VAL A 1 627 ? 11.675 -3.704 -55.837 1.00 39.38 627 VAL A O 1
ATOM 4786 N N . HIS A 1 628 ? 12.750 -1.777 -55.347 1.00 43.22 628 HIS A N 1
ATOM 4787 C CA . HIS A 1 628 ? 12.364 -1.055 -56.551 1.00 43.22 628 HIS A CA 1
ATOM 4788 C C . HIS A 1 628 ? 13.598 -0.852 -57.429 1.00 43.22 628 HIS A C 1
ATOM 4790 O O . HIS A 1 628 ? 14.699 -0.601 -56.933 1.00 43.22 628 HIS A O 1
ATOM 4796 N N . THR A 1 629 ? 13.386 -0.968 -58.735 1.00 41.75 629 THR A N 1
ATOM 4797 C CA . THR A 1 629 ? 14.382 -0.673 -59.763 1.00 41.75 629 THR A CA 1
ATOM 4798 C C . THR A 1 629 ? 14.000 0.652 -60.400 1.00 41.75 629 THR A C 1
ATOM 4800 O O . THR A 1 629 ? 12.879 0.789 -60.888 1.00 41.75 629 THR A O 1
ATOM 4803 N N . HIS A 1 630 ? 14.916 1.614 -60.393 1.00 44.69 630 HIS A N 1
ATOM 4804 C CA . HIS A 1 630 ? 14.742 2.910 -61.040 1.00 44.69 630 HIS A CA 1
ATOM 4805 C C . HIS A 1 630 ? 15.817 3.103 -62.106 1.00 44.69 630 HIS A C 1
ATOM 4807 O O . HIS A 1 630 ? 16.934 2.600 -61.982 1.00 44.69 630 HIS A O 1
ATOM 4813 N N . GLU A 1 631 ? 15.480 3.836 -63.160 1.00 39.91 631 GLU A N 1
ATOM 4814 C CA . GLU A 1 631 ? 16.409 4.185 -64.226 1.00 39.91 631 GLU A CA 1
ATOM 4815 C C . GLU A 1 631 ? 16.689 5.683 -64.184 1.00 39.91 631 GLU A C 1
ATOM 4817 O O . GLU A 1 631 ? 15.772 6.499 -64.250 1.00 39.91 631 GLU A O 1
ATOM 4822 N N . HIS A 1 632 ? 17.966 6.041 -64.073 1.00 40.38 632 HIS A N 1
ATOM 4823 C CA . HIS A 1 632 ? 18.434 7.410 -64.253 1.00 40.38 632 HIS A CA 1
ATOM 4824 C C . HIS A 1 632 ? 19.555 7.391 -65.291 1.00 40.38 632 HIS A C 1
ATOM 4826 O O . HIS A 1 632 ? 20.485 6.596 -65.182 1.00 40.38 632 HIS A O 1
ATOM 4832 N N . HIS A 1 633 ? 19.456 8.262 -66.299 1.00 41.31 633 HIS A N 1
ATOM 4833 C CA . HIS A 1 633 ? 20.472 8.447 -67.346 1.00 41.31 633 HIS A CA 1
ATOM 4834 C C . HIS A 1 633 ? 20.924 7.140 -68.040 1.00 41.31 633 HIS A C 1
ATOM 4836 O O . HIS A 1 633 ? 22.110 6.950 -68.295 1.00 41.31 633 HIS A O 1
ATOM 4842 N N . GLY A 1 634 ? 19.987 6.227 -68.327 1.00 56.25 634 GLY A N 1
ATOM 4843 C CA . GLY A 1 634 ? 20.269 4.943 -68.986 1.00 56.25 634 GLY A CA 1
ATOM 4844 C C . GLY A 1 634 ? 20.863 3.858 -68.078 1.00 56.25 634 GLY A C 1
ATOM 4845 O O . GLY A 1 634 ? 21.196 2.778 -68.559 1.00 56.25 634 GLY A O 1
ATOM 4846 N N . ILE A 1 635 ? 21.006 4.116 -66.770 1.00 46.41 635 ILE A N 1
ATOM 4847 C CA . ILE A 1 635 ? 21.519 3.146 -65.795 1.00 46.41 635 ILE A CA 1
ATOM 4848 C C . ILE A 1 635 ? 20.386 2.721 -64.856 1.00 46.41 635 ILE A C 1
ATOM 4850 O O . ILE A 1 635 ? 20.021 3.418 -63.899 1.00 46.41 635 ILE A O 1
ATOM 4854 N N . THR A 1 636 ? 19.834 1.537 -65.128 1.00 50.75 636 THR A N 1
ATOM 4855 C CA . THR A 1 636 ? 18.878 0.857 -64.250 1.00 50.75 636 THR A CA 1
ATOM 4856 C C . THR A 1 636 ? 19.597 0.360 -62.998 1.00 50.75 636 THR A C 1
ATOM 4858 O O . THR A 1 636 ? 20.512 -0.459 -63.071 1.00 50.75 636 THR A O 1
ATOM 4861 N N . HIS A 1 637 ? 19.177 0.833 -61.828 1.00 51.25 637 HIS A N 1
ATOM 4862 C CA . HIS A 1 637 ? 19.763 0.450 -60.548 1.00 51.25 637 HIS A CA 1
ATOM 4863 C C . HIS A 1 637 ? 18.679 0.159 -59.503 1.00 51.25 637 HIS A C 1
ATOM 4865 O O . HIS A 1 637 ? 17.575 0.702 -59.535 1.00 51.25 637 HIS A O 1
ATOM 4871 N N . SER A 1 638 ? 18.980 -0.770 -58.596 1.00 40.22 638 SER A N 1
ATOM 4872 C CA . SER A 1 638 ? 18.026 -1.302 -57.617 1.00 40.22 638 SER A CA 1
ATOM 4873 C C . SER A 1 638 ? 18.423 -0.884 -56.206 1.00 40.22 638 SER A C 1
ATOM 4875 O O . SER A 1 638 ? 19.460 -1.328 -55.712 1.00 40.22 638 SER A O 1
ATOM 4877 N N . HIS A 1 639 ? 17.607 -0.062 -55.544 1.00 41.50 639 HIS A N 1
ATOM 4878 C CA . HIS A 1 639 ? 17.835 0.351 -54.154 1.00 41.50 639 HIS A CA 1
ATOM 4879 C C . HIS A 1 639 ? 16.839 -0.303 -53.181 1.00 41.50 639 HIS A C 1
ATOM 4881 O O . HIS A 1 639 ? 15.668 -0.545 -53.481 1.00 41.50 639 HIS A O 1
ATOM 4887 N N . LEU A 1 640 ? 17.349 -0.635 -51.992 1.00 36.41 640 LEU A N 1
ATOM 4888 C CA . LEU A 1 640 ? 16.699 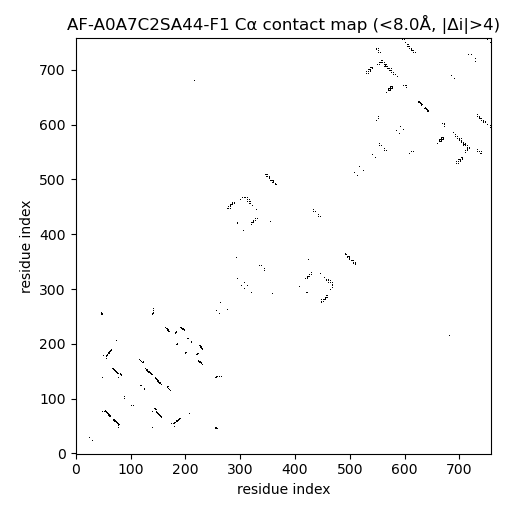-1.506 -51.014 1.00 36.41 640 LEU A CA 1
ATOM 4889 C C . LEU A 1 640 ? 15.863 -0.695 -50.008 1.00 36.41 640 LEU A C 1
ATOM 4891 O O . LEU A 1 640 ? 16.319 -0.394 -48.905 1.00 36.41 640 LEU A O 1
ATOM 4895 N N . HIS A 1 641 ? 14.637 -0.327 -50.379 1.00 41.03 641 HIS A N 1
ATOM 4896 C CA . HIS A 1 641 ? 13.781 0.503 -49.529 1.00 41.03 641 HIS A CA 1
ATOM 4897 C C . HIS A 1 641 ? 13.012 -0.315 -48.478 1.00 41.03 641 HIS A C 1
ATOM 4899 O O . HIS A 1 641 ? 12.085 -1.067 -48.782 1.00 41.03 641 HIS A O 1
ATOM 4905 N N . VAL A 1 642 ? 13.353 -0.110 -47.202 1.00 37.38 642 VAL A N 1
ATOM 4906 C CA . VAL A 1 642 ? 12.610 -0.661 -46.058 1.00 37.38 642 VAL A CA 1
ATOM 4907 C C . VAL A 1 642 ? 11.484 0.302 -45.667 1.00 37.38 642 VAL A C 1
ATOM 4909 O O . VAL A 1 642 ? 11.608 1.070 -44.715 1.00 37.38 642 VAL A O 1
ATOM 4912 N N . HIS A 1 643 ? 10.375 0.271 -46.409 1.00 38.34 643 HIS A N 1
ATOM 4913 C CA . HIS A 1 643 ? 9.156 0.983 -46.015 1.00 38.34 643 HIS A CA 1
ATOM 4914 C C . HIS A 1 643 ? 8.351 0.169 -44.995 1.00 38.34 643 HIS A C 1
ATOM 4916 O O . HIS A 1 643 ? 7.848 -0.916 -45.291 1.00 38.34 643 HIS A O 1
ATOM 4922 N N . GLU A 1 644 ? 8.182 0.724 -43.796 1.00 37.47 644 GLU A N 1
ATOM 4923 C CA . GLU A 1 644 ? 7.215 0.235 -42.814 1.00 37.47 644 GLU A CA 1
ATOM 4924 C C . GLU A 1 644 ? 5.800 0.582 -43.315 1.00 37.47 644 GLU A C 1
ATOM 4926 O O . GLU A 1 644 ? 5.435 1.746 -43.469 1.00 37.47 644 GLU A O 1
ATOM 4931 N N . GLY A 1 645 ? 5.060 -0.442 -43.743 1.00 33.56 645 GLY A N 1
ATOM 4932 C CA . GLY A 1 645 ? 4.144 -0.292 -44.875 1.00 33.56 645 GLY A CA 1
ATOM 4933 C C . GLY A 1 645 ? 2.812 0.422 -44.620 1.00 33.56 645 GLY A C 1
ATOM 4934 O O . GLY A 1 645 ? 1.886 -0.164 -44.057 1.00 33.56 645 GLY A O 1
ATOM 4935 N N . ARG A 1 646 ? 2.646 1.597 -45.238 1.00 33.34 646 ARG A N 1
ATOM 4936 C CA . ARG A 1 646 ? 1.407 2.013 -45.924 1.00 33.34 646 ARG A CA 1
ATOM 4937 C C . ARG A 1 646 ? 1.739 2.980 -47.066 1.00 33.34 646 ARG A C 1
ATOM 4939 O O . ARG A 1 646 ? 2.740 3.682 -47.002 1.00 33.34 646 ARG A O 1
ATOM 4946 N N . LYS A 1 647 ? 0.900 3.014 -48.109 1.00 34.88 647 LYS A N 1
ATOM 4947 C CA . LYS A 1 647 ? 0.917 4.110 -49.091 1.00 34.88 647 LYS A CA 1
ATOM 4948 C C . LYS A 1 647 ? 0.420 5.373 -48.385 1.00 34.88 647 LYS A C 1
ATOM 4950 O O . LYS A 1 647 ? -0.672 5.333 -47.820 1.00 34.88 647 LYS A O 1
ATOM 4955 N N . GLU A 1 648 ? 1.181 6.462 -48.423 1.00 35.62 648 GLU A N 1
ATOM 4956 C CA . GLU A 1 648 ? 0.658 7.773 -48.037 1.00 35.62 648 GLU A CA 1
ATOM 4957 C C . GLU A 1 648 ? -0.028 8.423 -49.241 1.00 35.62 648 GLU A C 1
ATOM 4959 O O . GLU A 1 648 ? 0.622 8.908 -50.161 1.00 35.62 648 GLU A O 1
ATOM 4964 N N . GLU A 1 649 ? -1.359 8.457 -49.219 1.00 31.64 649 GLU A N 1
ATOM 4965 C CA . GLU A 1 649 ? -2.087 9.547 -49.863 1.00 31.64 649 GLU A CA 1
ATOM 4966 C C . GLU A 1 649 ? -2.025 10.747 -48.911 1.00 31.64 649 GLU A C 1
ATOM 4968 O O . GLU A 1 649 ? -2.495 10.667 -47.773 1.00 31.64 649 GLU A O 1
ATOM 4973 N N . HIS A 1 650 ? -1.412 11.851 -49.339 1.00 42.44 650 HIS A N 1
ATOM 4974 C CA . HIS A 1 650 ? -1.196 13.010 -48.472 1.00 42.44 650 HIS A CA 1
ATOM 4975 C C . HIS A 1 650 ? -2.507 13.757 -48.165 1.00 42.44 650 HIS A C 1
ATOM 4977 O O . HIS A 1 650 ? -2.925 14.642 -48.912 1.00 42.44 650 HIS A O 1
ATOM 4983 N N . LYS A 1 651 ? -3.133 13.436 -47.024 1.00 34.19 651 LYS A N 1
ATOM 4984 C CA . LYS A 1 651 ? -4.136 14.274 -46.339 1.00 34.19 651 LYS A CA 1
ATOM 4985 C C . LYS A 1 651 ? -3.849 14.329 -44.830 1.00 34.19 651 LYS A C 1
ATOM 4987 O O . LYS A 1 651 ? -3.236 13.430 -44.264 1.00 34.19 651 LYS A O 1
ATOM 4992 N N . HIS A 1 652 ? -4.224 15.445 -44.206 1.00 45.47 652 HIS A N 1
ATOM 4993 C CA . HIS A 1 652 ? -3.604 15.957 -42.974 1.00 45.47 652 HIS A CA 1
ATOM 4994 C C . HIS A 1 652 ? -4.046 15.269 -41.652 1.00 45.47 652 HIS A C 1
ATOM 4996 O O . HIS A 1 652 ? -4.927 14.413 -41.631 1.00 45.47 652 HIS A O 1
ATOM 5002 N N . ASN A 1 653 ? -3.443 15.703 -40.531 1.00 38.72 653 ASN A N 1
ATOM 5003 C CA . ASN A 1 653 ? -3.668 15.285 -39.128 1.00 38.72 653 ASN A CA 1
ATOM 5004 C C . ASN A 1 653 ? -3.049 13.943 -38.661 1.00 38.72 653 ASN A C 1
ATOM 5006 O O . ASN A 1 653 ? -3.711 13.100 -38.047 1.00 38.72 653 ASN A O 1
ATOM 5010 N N . HIS A 1 654 ? -1.723 13.801 -38.811 1.00 56.38 654 HIS A N 1
ATOM 5011 C CA . HIS A 1 654 ? -0.941 12.669 -38.274 1.00 56.38 654 HIS A CA 1
ATOM 5012 C C . HIS A 1 654 ? -1.131 12.411 -36.760 1.00 56.38 654 HIS A C 1
ATOM 5014 O O . HIS A 1 654 ? -1.186 11.251 -36.352 1.00 56.38 654 HIS A O 1
ATOM 5020 N N . LEU A 1 655 ? -1.260 13.455 -35.924 1.00 52.75 655 LEU A N 1
ATOM 5021 C CA . LEU A 1 655 ? -1.421 13.324 -34.462 1.00 52.75 655 LEU A CA 1
ATOM 5022 C C . LEU A 1 655 ? -2.663 12.506 -34.073 1.00 52.75 655 LEU A C 1
ATOM 5024 O O . LEU A 1 655 ? -2.576 11.593 -33.253 1.00 52.75 655 LEU A O 1
ATOM 5028 N N . ILE A 1 656 ? -3.800 12.785 -34.716 1.00 52.56 656 ILE A N 1
ATOM 5029 C CA . ILE A 1 656 ? -5.070 12.091 -34.459 1.00 52.56 656 ILE A CA 1
ATOM 5030 C C . ILE A 1 656 ? -4.995 10.639 -34.960 1.00 52.56 656 ILE A C 1
ATOM 5032 O O . ILE A 1 656 ? -5.533 9.733 -34.331 1.00 52.56 656 ILE A O 1
ATOM 5036 N N . SER A 1 657 ? -4.289 10.387 -36.068 1.00 60.03 657 SER A N 1
ATOM 5037 C CA . SER A 1 657 ? -4.072 9.026 -36.581 1.00 60.03 657 SER A CA 1
ATOM 5038 C C . SER A 1 657 ? -3.202 8.173 -35.642 1.00 60.03 657 SER A C 1
ATOM 5040 O O . SER A 1 657 ? -3.477 6.988 -35.453 1.00 60.03 657 SER A O 1
ATOM 5042 N N . PHE A 1 658 ? -2.197 8.783 -35.002 1.00 74.44 658 PHE A N 1
ATOM 5043 C CA . PHE A 1 658 ? -1.321 8.129 -34.025 1.00 74.44 658 PHE A CA 1
ATOM 5044 C C . PHE A 1 658 ? -2.059 7.763 -32.725 1.00 74.44 658 PHE A C 1
ATOM 5046 O O . PHE A 1 658 ? -1.987 6.617 -32.282 1.00 74.44 658 PHE A O 1
ATOM 5053 N N . GLY A 1 659 ? -2.812 8.706 -32.145 1.00 79.25 659 GLY A N 1
ATOM 5054 C CA . GLY A 1 659 ? -3.493 8.514 -30.857 1.00 79.25 659 GLY A CA 1
ATOM 5055 C C . GLY A 1 659 ? -4.619 7.473 -30.855 1.00 79.25 659 GLY A C 1
ATOM 5056 O O . GLY A 1 659 ? -4.903 6.893 -29.810 1.00 79.25 659 GLY A O 1
ATOM 5057 N N . LYS A 1 660 ? -5.225 7.174 -32.015 1.00 85.88 660 LYS A N 1
ATOM 5058 C CA . LYS A 1 660 ? -6.378 6.257 -32.137 1.00 85.88 660 LYS A CA 1
ATOM 5059 C C . LYS A 1 660 ? -6.149 4.865 -31.550 1.00 85.88 660 LYS A C 1
ATOM 5061 O O . LYS A 1 660 ? -7.048 4.346 -30.900 1.00 85.88 660 LYS A O 1
ATOM 5066 N N . LYS A 1 661 ? -4.988 4.241 -31.791 1.00 85.94 661 LYS A N 1
ATOM 5067 C CA . LYS A 1 661 ? -4.729 2.877 -31.297 1.00 85.94 661 LYS A CA 1
ATOM 5068 C C . LYS A 1 661 ? -4.611 2.836 -29.768 1.00 85.94 661 LYS A C 1
ATOM 5070 O O . LYS A 1 661 ? -5.384 2.087 -29.182 1.00 85.94 661 LYS A O 1
ATOM 5075 N N . PRO A 1 662 ? -3.740 3.640 -29.118 1.00 90.69 662 PRO A N 1
ATOM 5076 C CA . PRO A 1 662 ? -3.748 3.758 -27.664 1.00 90.69 662 PRO A CA 1
ATOM 5077 C C . PRO A 1 662 ? -5.138 4.110 -27.129 1.00 90.69 662 PRO A C 1
ATOM 5079 O O . PRO A 1 662 ? -5.655 3.374 -26.309 1.00 90.69 662 PRO A O 1
ATOM 5082 N N . PHE A 1 663 ? -5.810 5.137 -27.651 1.00 92.44 663 PHE A N 1
ATOM 5083 C CA . PHE A 1 663 ? -7.124 5.552 -27.144 1.00 92.44 663 PHE A CA 1
ATOM 5084 C C . PHE A 1 663 ? -8.185 4.432 -27.174 1.00 92.44 663 PHE A C 1
ATOM 5086 O O . PHE A 1 663 ? -8.927 4.271 -26.210 1.00 92.44 663 PHE A O 1
ATOM 5093 N N . LEU A 1 664 ? -8.220 3.606 -28.229 1.00 90.31 664 LEU A N 1
ATOM 5094 C CA . LEU A 1 664 ? -9.131 2.454 -28.318 1.00 90.31 664 LEU A CA 1
ATOM 5095 C C . LEU A 1 664 ? -8.782 1.327 -27.335 1.00 90.31 664 LEU A C 1
ATOM 5097 O O . LEU A 1 664 ? -9.687 0.780 -26.714 1.00 90.31 664 LEU A O 1
ATOM 5101 N N . VAL A 1 665 ? -7.494 1.008 -27.157 1.00 91.00 665 VAL A N 1
ATOM 5102 C CA . VAL A 1 665 ? -7.055 0.076 -26.097 1.00 91.00 665 VAL A CA 1
ATOM 5103 C C . VAL A 1 665 ? -7.435 0.647 -24.726 1.00 91.00 665 VAL A C 1
ATOM 5105 O O . VAL A 1 665 ? -7.822 -0.104 -23.847 1.00 91.00 665 VAL A O 1
ATOM 5108 N N . GLY A 1 666 ? -7.385 1.971 -24.550 1.00 90.88 666 GLY A N 1
ATOM 5109 C CA . GLY A 1 666 ? -7.756 2.660 -23.311 1.00 90.88 666 GLY A CA 1
ATOM 5110 C C . GLY A 1 666 ? -9.233 2.504 -22.991 1.00 90.88 666 GLY A C 1
ATOM 5111 O O . GLY A 1 666 ? -9.566 2.106 -21.885 1.00 90.88 666 GLY A O 1
ATOM 5112 N N . LEU A 1 667 ? -10.101 2.737 -23.979 1.00 91.06 667 LEU A N 1
ATOM 5113 C CA . LEU A 1 667 ? -11.544 2.538 -23.837 1.00 91.06 667 LEU A CA 1
ATOM 5114 C C . LEU A 1 667 ? -11.900 1.101 -23.432 1.00 91.06 667 LEU A C 1
ATOM 5116 O O . LEU A 1 667 ? -12.717 0.913 -22.542 1.00 91.06 667 LEU A O 1
ATOM 5120 N N . VAL A 1 668 ? -11.286 0.087 -24.054 1.00 89.75 668 VAL A N 1
ATOM 5121 C CA . VAL A 1 668 ? -11.510 -1.321 -23.663 1.00 89.75 668 VAL A CA 1
ATOM 5122 C C . VAL A 1 668 ? -11.031 -1.567 -22.229 1.00 89.75 668 VAL A C 1
ATOM 5124 O O . VAL A 1 668 ? -11.732 -2.197 -21.445 1.00 89.75 668 VAL A O 1
ATOM 5127 N N . HIS A 1 669 ? -9.862 -1.032 -21.875 1.00 88.50 669 HIS A N 1
ATOM 5128 C CA . HIS A 1 669 ? -9.225 -1.258 -20.577 1.00 88.50 669 HIS A CA 1
ATOM 5129 C C . HIS A 1 669 ? -9.888 -0.512 -19.411 1.00 88.50 669 HIS A C 1
ATOM 5131 O O . HIS A 1 669 ? -9.820 -0.979 -18.286 1.00 88.50 669 HIS A O 1
ATOM 5137 N N . GLY A 1 670 ? -10.538 0.630 -19.654 1.00 84.81 670 GLY A N 1
ATOM 5138 C CA . GLY A 1 670 ? -11.277 1.381 -18.628 1.00 84.81 670 GLY A CA 1
ATOM 5139 C C . GLY A 1 670 ? -12.756 0.999 -18.507 1.00 84.81 670 GLY A C 1
ATOM 5140 O O . GLY A 1 670 ? -13.463 1.548 -17.668 1.00 84.81 670 GLY A O 1
ATOM 5141 N N . VAL A 1 671 ? -13.245 0.072 -19.336 1.00 81.00 671 VAL A N 1
ATOM 5142 C CA . VAL A 1 671 ? -14.547 -0.598 -19.145 1.00 81.00 671 VAL A CA 1
ATOM 5143 C C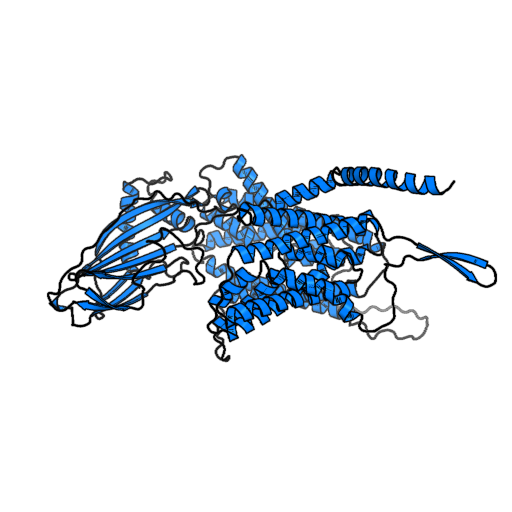 . VAL A 1 671 ? -14.420 -1.804 -18.193 1.00 81.00 671 VAL A C 1
ATOM 5145 O O . VAL A 1 671 ? -15.427 -2.305 -17.705 1.00 81.00 671 VAL A O 1
ATOM 5148 N N . ALA A 1 672 ? -13.197 -2.246 -17.886 1.00 72.62 672 ALA A N 1
ATOM 5149 C CA . ALA A 1 672 ? -12.887 -3.502 -17.205 1.00 72.62 672 ALA A CA 1
ATOM 5150 C C . ALA A 1 672 ? -11.940 -3.293 -16.005 1.00 72.62 672 ALA A C 1
ATOM 5152 O O . ALA A 1 672 ? -11.041 -2.455 -16.074 1.00 72.62 672 ALA A O 1
ATOM 5153 N N . GLY A 1 673 ? -12.122 -4.034 -14.905 1.00 64.44 673 GLY A N 1
ATOM 5154 C CA . GLY A 1 673 ? -11.211 -4.121 -13.748 1.00 64.44 673 GLY A CA 1
ATOM 5155 C C . GLY A 1 673 ? -11.185 -2.883 -12.843 1.00 64.44 673 GLY A C 1
ATOM 5156 O O . GLY A 1 673 ? -11.271 -2.972 -11.621 1.00 64.44 673 GLY A O 1
ATOM 5157 N N . SER A 1 674 ? -11.141 -1.691 -13.435 1.00 62.59 674 SER A N 1
ATOM 5158 C CA . SER A 1 674 ? -11.186 -0.408 -12.724 1.00 62.59 674 SER A CA 1
ATOM 5159 C C . SER A 1 674 ? -12.600 0.007 -12.310 1.00 62.59 674 SER A C 1
ATOM 5161 O O . SER A 1 674 ? -12.754 0.802 -11.382 1.00 62.59 674 SER A O 1
ATOM 5163 N N . ALA A 1 675 ? -13.634 -0.549 -12.949 1.00 56.72 675 ALA A N 1
ATOM 5164 C CA . ALA A 1 675 ? -15.025 -0.219 -12.655 1.00 56.72 675 ALA A CA 1
ATOM 5165 C C . ALA A 1 675 ? -15.435 -0.620 -11.227 1.00 56.72 675 ALA A C 1
ATOM 5167 O O . ALA A 1 675 ? -16.066 0.184 -10.550 1.00 56.72 675 ALA A O 1
ATOM 5168 N N . ALA A 1 676 ? -15.045 -1.805 -10.739 1.00 55.19 676 ALA A N 1
ATOM 5169 C CA . ALA A 1 676 ? -15.432 -2.288 -9.409 1.00 55.19 676 ALA A CA 1
ATOM 5170 C C . ALA A 1 676 ? -14.929 -1.362 -8.284 1.00 55.19 676 ALA A C 1
ATOM 5172 O O . ALA A 1 676 ? -15.728 -0.786 -7.547 1.00 55.19 676 ALA A O 1
ATOM 5173 N N . LEU A 1 677 ? -13.612 -1.132 -8.215 1.00 56.56 677 LEU A N 1
ATOM 5174 C CA . LEU A 1 677 ? -12.988 -0.251 -7.215 1.00 56.56 677 LEU A CA 1
ATOM 5175 C C . LEU A 1 677 ? -13.464 1.208 -7.324 1.00 56.56 677 LEU A C 1
ATOM 5177 O O . LEU A 1 677 ? -13.583 1.899 -6.312 1.00 56.56 677 LEU A O 1
ATOM 5181 N N . MET A 1 678 ? -13.756 1.689 -8.537 1.00 63.59 678 MET A N 1
ATOM 5182 C CA . MET A 1 678 ? -14.298 3.034 -8.734 1.00 63.59 678 MET A CA 1
ATOM 5183 C C . MET A 1 678 ? -15.751 3.148 -8.259 1.00 63.59 678 MET A C 1
ATOM 5185 O O . MET A 1 678 ? -16.081 4.107 -7.566 1.00 63.59 678 MET A O 1
ATOM 5189 N N . LEU A 1 679 ? -16.612 2.187 -8.607 1.00 60.53 679 LEU A N 1
ATOM 5190 C CA . LEU A 1 679 ? -18.020 2.166 -8.199 1.00 60.53 679 LEU A CA 1
ATOM 5191 C C . LEU A 1 679 ? -18.176 2.046 -6.680 1.00 60.53 679 LEU A C 1
ATOM 5193 O O . LEU A 1 679 ? -19.055 2.692 -6.111 1.00 60.53 679 LEU A O 1
ATOM 5197 N N . LEU A 1 680 ? -17.270 1.312 -6.030 1.00 57.38 680 LEU A N 1
ATOM 5198 C CA . LEU A 1 680 ? -17.175 1.209 -4.576 1.00 57.38 680 LEU A CA 1
ATOM 5199 C C . LEU A 1 680 ? -16.993 2.601 -3.929 1.00 57.38 680 LEU A C 1
ATOM 5201 O O . LEU A 1 680 ? -17.782 3.002 -3.078 1.00 57.38 680 LEU A O 1
ATOM 5205 N N . VAL A 1 681 ? -16.032 3.409 -4.396 1.00 63.97 681 VAL A N 1
ATOM 5206 C CA . VAL A 1 681 ? -15.834 4.782 -3.875 1.00 63.97 681 VAL A CA 1
ATOM 5207 C C . VAL A 1 681 ? -16.936 5.751 -4.331 1.00 63.97 681 VAL A C 1
ATOM 5209 O O . VAL A 1 681 ? -17.276 6.687 -3.610 1.00 63.97 681 VAL A O 1
ATOM 5212 N N . LEU A 1 682 ? -17.557 5.528 -5.492 1.00 65.62 682 LEU A N 1
ATOM 5213 C CA . LEU A 1 682 ? -18.708 6.324 -5.935 1.00 65.62 682 LEU A CA 1
ATOM 5214 C C . LEU A 1 682 ? -19.938 6.152 -5.031 1.00 65.62 682 LEU A C 1
ATOM 5216 O O . LEU A 1 682 ? -20.706 7.103 -4.889 1.00 65.62 682 LEU A O 1
ATOM 5220 N N . ALA A 1 683 ? -20.108 4.988 -4.397 1.00 64.88 683 ALA A N 1
ATOM 5221 C CA . ALA A 1 683 ? -21.223 4.715 -3.492 1.00 64.88 683 ALA A CA 1
ATOM 5222 C C . ALA A 1 683 ? -21.141 5.472 -2.149 1.00 64.88 683 ALA A C 1
ATOM 5224 O O . ALA A 1 683 ? -22.177 5.704 -1.529 1.00 64.88 683 ALA A O 1
ATOM 5225 N N . THR A 1 684 ? -19.948 5.891 -1.705 1.00 66.06 684 THR A N 1
ATOM 5226 C CA . THR A 1 684 ? -19.772 6.654 -0.448 1.00 66.06 684 THR A CA 1
ATOM 5227 C C . THR A 1 684 ? -19.843 8.169 -0.626 1.00 66.06 684 THR A C 1
ATOM 5229 O O . THR A 1 684 ? -19.909 8.908 0.360 1.00 66.06 684 THR A O 1
ATOM 5232 N N . LEU A 1 685 ? -19.816 8.666 -1.865 1.00 76.38 685 LEU A N 1
ATOM 5233 C CA . LEU A 1 685 ? -19.748 10.099 -2.133 1.00 76.38 685 LEU A CA 1
ATOM 5234 C C . LEU A 1 685 ? -21.128 10.769 -1.977 1.00 76.38 685 LEU A C 1
ATOM 5236 O O . LEU A 1 685 ? -22.104 10.332 -2.587 1.00 76.38 685 LEU A O 1
ATOM 5240 N N . PRO A 1 686 ? -21.232 11.890 -1.233 1.00 70.56 686 PRO A N 1
ATOM 5241 C CA . PRO A 1 686 ? -22.517 12.462 -0.809 1.00 70.56 686 PRO A CA 1
ATOM 5242 C C . PRO A 1 686 ? -23.329 13.126 -1.935 1.00 70.56 686 PRO A C 1
ATOM 5244 O O . PRO A 1 686 ? -24.397 13.680 -1.683 1.00 70.56 686 PRO A O 1
ATOM 5247 N N . SER A 1 687 ? -22.837 13.126 -3.179 1.00 81.81 687 SER A N 1
ATOM 5248 C CA . SER A 1 687 ? -23.608 13.586 -4.335 1.00 81.81 687 SER A CA 1
ATOM 5249 C C . SER A 1 687 ? -23.105 12.990 -5.660 1.00 81.81 687 SER A C 1
ATOM 5251 O O . SER A 1 687 ? -21.899 12.780 -5.818 1.00 81.81 687 SER A O 1
ATOM 5253 N N . PRO A 1 688 ? -23.992 12.836 -6.666 1.00 82.31 688 PRO A N 1
ATOM 5254 C CA . PRO A 1 688 ? -23.621 12.516 -8.049 1.00 82.31 688 PRO A CA 1
ATOM 5255 C C . PRO A 1 688 ? -22.499 13.394 -8.623 1.00 82.31 688 PRO A C 1
ATOM 5257 O O . PRO A 1 688 ? -21.629 12.907 -9.341 1.00 82.31 688 PRO A O 1
ATOM 5260 N N . LEU A 1 689 ? -22.494 14.690 -8.285 1.00 83.19 689 LEU A N 1
ATOM 5261 C CA . LEU A 1 689 ? -21.491 15.642 -8.761 1.00 83.19 689 LEU A CA 1
ATOM 5262 C C . LEU A 1 689 ? -20.117 15.397 -8.122 1.00 83.19 689 LEU A C 1
ATOM 5264 O O . LEU A 1 689 ? -19.114 15.404 -8.832 1.00 83.19 689 LEU A O 1
ATOM 5268 N N . ALA A 1 690 ? -20.067 15.124 -6.814 1.00 83.38 690 ALA A N 1
ATOM 5269 C CA . ALA A 1 690 ? -18.831 14.710 -6.146 1.00 83.38 690 ALA A CA 1
ATOM 5270 C C . ALA A 1 690 ? -18.287 13.402 -6.748 1.00 83.38 690 ALA A C 1
ATOM 5272 O O . ALA A 1 690 ? -17.081 13.288 -6.957 1.00 83.38 690 ALA A O 1
ATOM 5273 N N . GLY A 1 691 ? -19.178 12.474 -7.119 1.00 84.62 691 GLY A N 1
ATOM 5274 C CA . GLY A 1 691 ? -18.835 11.273 -7.879 1.00 84.62 691 GLY A CA 1
ATOM 5275 C C . GLY A 1 691 ? -18.136 11.583 -9.206 1.00 84.62 691 GLY A C 1
ATOM 5276 O O . GLY A 1 691 ? -17.012 11.144 -9.431 1.00 84.62 691 GLY A O 1
ATOM 5277 N N . LEU A 1 692 ? -18.744 12.406 -10.064 1.00 86.81 692 LEU A N 1
ATOM 5278 C CA . LEU A 1 692 ? -18.140 12.797 -11.348 1.00 86.81 692 LEU A CA 1
ATOM 5279 C C . LEU A 1 692 ? -16.793 13.530 -11.178 1.00 86.81 692 LEU A C 1
ATOM 5281 O O . LEU A 1 692 ? -15.864 13.290 -11.950 1.00 86.81 692 LEU A O 1
ATOM 5285 N N . ILE A 1 693 ? -16.654 14.375 -10.150 1.00 88.06 693 ILE A N 1
ATOM 5286 C CA . ILE A 1 693 ? -15.387 15.049 -9.813 1.00 88.06 693 ILE A CA 1
ATOM 5287 C C . ILE A 1 693 ? -14.322 14.034 -9.362 1.00 88.06 693 ILE A C 1
ATOM 5289 O O . ILE A 1 693 ? -13.166 14.148 -9.771 1.00 88.06 693 ILE A O 1
ATOM 5293 N N . TYR A 1 694 ? -14.697 13.012 -8.586 1.00 87.75 694 TYR A N 1
ATOM 5294 C CA . TYR A 1 694 ? -13.794 11.926 -8.199 1.00 87.75 694 TYR A CA 1
ATOM 5295 C C . TYR A 1 694 ? -13.287 11.140 -9.418 1.00 87.75 694 TYR A C 1
ATOM 5297 O O . TYR A 1 694 ? -12.077 10.948 -9.541 1.00 87.75 694 TYR A O 1
ATOM 5305 N N . ILE A 1 695 ? -14.163 10.767 -10.364 1.00 89.25 695 ILE A N 1
ATOM 5306 C CA . ILE A 1 695 ? -13.749 10.083 -11.608 1.00 89.25 695 ILE A CA 1
ATOM 5307 C C . ILE A 1 695 ? -12.767 10.953 -12.406 1.00 89.25 695 ILE A C 1
ATOM 5309 O O . ILE A 1 695 ? -11.755 10.448 -12.892 1.00 89.25 695 ILE A O 1
ATOM 5313 N N . LEU A 1 696 ? -13.027 12.261 -12.518 1.00 90.50 696 LEU A N 1
ATOM 5314 C CA . LEU A 1 696 ? -12.128 13.194 -13.207 1.00 90.50 696 LEU A CA 1
ATOM 5315 C C . LEU A 1 696 ? -10.746 13.264 -12.541 1.00 90.50 696 LEU A C 1
ATOM 5317 O O . LEU A 1 696 ? -9.734 13.223 -13.238 1.00 90.50 696 LEU A O 1
ATOM 5321 N N . ILE A 1 697 ? -10.681 13.339 -11.209 1.00 90.00 697 ILE A N 1
ATOM 5322 C CA . ILE A 1 697 ? -9.412 13.453 -10.473 1.00 90.00 697 ILE A CA 1
ATOM 5323 C C . ILE A 1 697 ? -8.640 12.121 -10.455 1.00 90.00 697 ILE A C 1
ATOM 5325 O O . ILE A 1 697 ? -7.424 12.124 -10.666 1.00 90.00 697 ILE A O 1
ATOM 5329 N N . PHE A 1 698 ? -9.331 10.985 -10.326 1.00 89.62 698 PHE A N 1
ATOM 5330 C CA . PHE A 1 698 ? -8.755 9.654 -10.552 1.00 89.62 698 PHE A CA 1
ATOM 5331 C C . PHE A 1 698 ? -8.206 9.519 -11.981 1.00 89.62 698 PHE A C 1
ATOM 5333 O O . PHE A 1 698 ? -7.075 9.072 -12.172 1.00 89.62 698 PHE A O 1
ATOM 5340 N N . GLY A 1 699 ? -8.960 9.976 -12.985 1.00 90.88 699 GLY A N 1
ATOM 5341 C CA . GLY A 1 699 ? -8.546 9.986 -14.388 1.00 90.88 699 GLY A CA 1
ATOM 5342 C C . GLY A 1 699 ? -7.311 10.850 -14.651 1.00 90.88 699 GLY A C 1
ATOM 5343 O O . GLY A 1 699 ? -6.400 10.427 -15.357 1.00 90.88 699 GLY A O 1
ATOM 5344 N N . ILE A 1 700 ? -7.210 12.025 -14.019 1.00 92.12 700 ILE A N 1
ATOM 5345 C CA . ILE A 1 700 ? -5.998 12.864 -14.057 1.00 92.12 700 ILE A CA 1
ATOM 5346 C C . ILE A 1 700 ? -4.802 12.127 -13.426 1.00 92.12 700 ILE A C 1
ATOM 5348 O O . ILE A 1 700 ? -3.701 12.172 -13.982 1.00 92.12 700 ILE A O 1
ATOM 5352 N N . GLY A 1 701 ? -5.018 11.401 -12.322 1.00 87.75 701 GLY A N 1
ATOM 5353 C CA . GLY A 1 701 ? -4.023 10.505 -11.721 1.00 87.75 701 GLY A CA 1
ATOM 5354 C C . GLY A 1 701 ? -3.568 9.403 -12.684 1.00 87.75 701 GLY A C 1
ATOM 5355 O O . GLY A 1 701 ? -2.370 9.265 -12.928 1.00 87.75 701 GLY A O 1
ATOM 5356 N N . SER A 1 702 ? -4.513 8.689 -13.304 1.00 90.38 702 SER A N 1
ATOM 5357 C CA . SER A 1 702 ? -4.261 7.634 -14.301 1.00 90.38 702 SER A CA 1
ATOM 5358 C C . SER A 1 702 ? -3.499 8.166 -15.522 1.00 90.38 702 SER A C 1
ATOM 5360 O O . SER A 1 702 ? -2.441 7.643 -15.872 1.00 90.38 702 SER A O 1
ATOM 5362 N N . VAL A 1 703 ? -3.938 9.276 -16.129 1.00 94.50 703 VAL A N 1
ATOM 5363 C CA . VAL A 1 703 ? -3.249 9.922 -17.265 1.00 94.50 703 VAL A CA 1
ATOM 5364 C C . VAL A 1 703 ? -1.823 10.348 -16.895 1.00 94.50 703 VAL A C 1
ATOM 5366 O O . VAL A 1 703 ? -0.899 10.153 -17.692 1.00 94.50 703 VAL A O 1
ATOM 5369 N N . GLY A 1 704 ? -1.623 10.906 -15.696 1.00 87.62 704 GLY A N 1
ATOM 5370 C CA . GLY A 1 704 ? -0.304 11.288 -15.186 1.00 87.62 704 GLY A CA 1
ATOM 5371 C C . GLY A 1 704 ? 0.611 10.081 -14.967 1.00 87.62 704 GLY A C 1
ATOM 5372 O O . GLY A 1 704 ? 1.745 10.063 -15.458 1.00 87.62 704 GLY A O 1
ATOM 5373 N N . GLY A 1 705 ? 0.100 9.044 -14.302 1.00 86.12 705 GLY A N 1
ATOM 5374 C CA . GLY A 1 705 ? 0.801 7.784 -14.071 1.00 86.12 705 GLY A CA 1
ATOM 5375 C C . GLY A 1 705 ? 1.179 7.099 -15.382 1.00 86.12 705 GLY A C 1
ATOM 5376 O O . GLY A 1 705 ? 2.343 6.747 -15.578 1.00 86.12 705 GLY A O 1
ATOM 5377 N N . MET A 1 706 ? 0.250 7.017 -16.339 1.00 91.25 706 MET A N 1
ATOM 5378 C CA . MET A 1 706 ? 0.513 6.393 -17.634 1.00 91.25 706 MET A CA 1
ATOM 5379 C C . MET A 1 706 ? 1.500 7.175 -18.498 1.00 91.25 706 MET A C 1
ATOM 5381 O O . MET A 1 706 ? 2.305 6.552 -19.197 1.00 91.25 706 MET A O 1
ATOM 5385 N N . LEU A 1 707 ? 1.506 8.511 -18.435 1.00 89.94 707 LEU A N 1
ATOM 5386 C CA . LEU A 1 707 ? 2.538 9.338 -19.072 1.00 89.94 707 LEU A CA 1
ATOM 5387 C C . LEU A 1 707 ? 3.924 9.002 -18.501 1.00 89.94 707 LEU A C 1
ATOM 5389 O O . LEU A 1 707 ? 4.863 8.758 -19.268 1.00 89.94 707 LEU A O 1
ATOM 5393 N N . ILE A 1 708 ? 4.055 8.949 -17.171 1.00 83.06 708 ILE A N 1
ATOM 5394 C CA . ILE A 1 708 ? 5.317 8.642 -16.480 1.00 83.06 708 ILE A CA 1
ATOM 5395 C C . ILE A 1 708 ? 5.774 7.214 -16.811 1.00 83.06 708 ILE A C 1
ATOM 5397 O O . ILE A 1 708 ? 6.879 7.022 -17.326 1.00 83.06 708 ILE A O 1
ATOM 5401 N N . MET A 1 709 ? 4.915 6.216 -16.602 1.00 84.69 709 MET A N 1
ATOM 5402 C CA . MET A 1 709 ? 5.252 4.803 -16.791 1.00 84.69 709 MET A CA 1
ATOM 5403 C C . MET A 1 709 ? 5.557 4.455 -18.242 1.00 84.69 709 MET A C 1
ATOM 5405 O O . MET A 1 709 ? 6.558 3.789 -18.503 1.00 84.69 709 MET A O 1
ATOM 5409 N N . SER A 1 710 ? 4.795 4.972 -19.209 1.00 86.25 710 SER A N 1
ATOM 5410 C CA . SER A 1 710 ? 5.097 4.743 -20.630 1.00 86.25 710 SER A CA 1
ATOM 5411 C C . SER A 1 710 ? 6.437 5.366 -21.036 1.00 86.25 710 SER A C 1
ATOM 5413 O O . SER A 1 710 ? 7.147 4.815 -21.878 1.00 86.25 710 SER A O 1
ATOM 5415 N N . SER A 1 711 ? 6.835 6.477 -20.404 1.00 83.50 711 SER A N 1
ATOM 5416 C CA . SER A 1 711 ? 8.154 7.094 -20.610 1.00 83.50 711 SER A CA 1
ATOM 5417 C C . SER A 1 711 ? 9.294 6.245 -20.029 1.00 83.50 711 SER A C 1
ATOM 5419 O O . SER A 1 711 ? 10.338 6.106 -20.670 1.00 83.50 711 SER A O 1
ATOM 5421 N N . LEU A 1 712 ? 9.092 5.653 -18.846 1.00 81.06 712 LEU A N 1
ATOM 5422 C CA . LEU A 1 712 ? 10.064 4.777 -18.177 1.00 81.06 712 LEU A CA 1
ATOM 5423 C C . LEU A 1 712 ? 10.210 3.427 -18.897 1.00 81.06 712 LEU A C 1
ATOM 5425 O O . LEU A 1 712 ? 11.322 3.043 -19.257 1.00 81.06 712 LEU A O 1
ATOM 5429 N N . ILE A 1 713 ? 9.093 2.751 -19.183 1.00 82.44 713 ILE A N 1
ATOM 5430 C CA . ILE A 1 713 ? 9.038 1.483 -19.932 1.00 82.44 713 ILE A CA 1
ATOM 5431 C C . ILE A 1 713 ? 9.587 1.667 -21.356 1.00 82.44 713 ILE A C 1
ATOM 5433 O O . ILE A 1 713 ? 10.240 0.772 -21.888 1.00 82.44 713 ILE A O 1
ATOM 5437 N N . GLY A 1 714 ? 9.397 2.843 -21.965 1.00 79.75 714 GLY A N 1
ATOM 5438 C CA . GLY A 1 714 ? 9.959 3.174 -23.276 1.00 79.75 714 GLY A CA 1
ATOM 5439 C C . GLY A 1 714 ? 11.484 3.282 -23.316 1.00 79.75 714 GLY A C 1
ATOM 5440 O O . GLY A 1 714 ? 12.089 2.983 -24.347 1.00 79.75 714 GLY A O 1
ATOM 5441 N N . LEU A 1 715 ? 12.129 3.662 -22.211 1.00 78.31 715 LEU A N 1
ATOM 5442 C CA . LEU A 1 715 ? 13.568 3.928 -22.160 1.00 78.31 715 LEU A CA 1
ATOM 5443 C C . LEU A 1 715 ? 14.457 2.767 -22.674 1.00 78.31 715 LEU A C 1
ATOM 5445 O O . LEU A 1 715 ? 15.283 3.031 -23.554 1.00 78.31 715 LEU A O 1
ATOM 5449 N N . PRO A 1 716 ? 14.318 1.497 -22.226 1.00 75.50 716 PRO A N 1
ATOM 5450 C CA . PRO A 1 716 ? 15.121 0.384 -22.748 1.00 75.50 716 PRO A CA 1
ATOM 5451 C C . PRO A 1 716 ? 14.939 0.144 -24.254 1.00 75.50 716 PRO A C 1
ATOM 5453 O O . PRO A 1 716 ? 15.923 -0.132 -24.948 1.00 75.50 716 PRO A O 1
ATOM 5456 N N . PHE A 1 717 ? 13.724 0.299 -24.791 1.00 80.38 717 PHE A N 1
ATOM 5457 C CA . PHE A 1 717 ? 13.477 0.179 -26.232 1.00 80.38 717 PHE A CA 1
ATOM 5458 C C . PHE A 1 717 ? 14.164 1.313 -26.998 1.00 80.38 717 PHE A C 1
ATOM 5460 O O . PHE A 1 717 ? 14.927 1.059 -27.927 1.00 80.38 717 PHE A O 1
ATOM 5467 N N . VAL A 1 718 ? 13.993 2.568 -26.568 1.00 77.69 718 VAL A N 1
ATOM 5468 C CA . VAL A 1 718 ? 14.613 3.736 -27.221 1.00 77.69 718 VAL A CA 1
ATOM 5469 C C . VAL A 1 718 ? 16.144 3.640 -27.228 1.00 77.69 718 VAL A C 1
ATOM 5471 O O . VAL A 1 718 ? 16.769 3.900 -28.259 1.00 77.69 718 VAL A O 1
ATOM 5474 N N . LEU A 1 719 ? 16.755 3.227 -26.112 1.00 73.62 719 LEU A N 1
ATOM 5475 C CA . LEU A 1 719 ? 18.211 3.095 -25.995 1.00 73.62 719 LEU A CA 1
ATOM 5476 C C . LEU A 1 719 ? 18.783 1.940 -26.837 1.00 73.62 719 LEU A C 1
ATOM 5478 O O . LEU A 1 719 ? 19.897 2.052 -27.355 1.00 73.62 719 LEU A O 1
ATOM 5482 N N . THR A 1 720 ? 18.046 0.836 -27.003 1.00 73.50 720 THR A N 1
ATOM 5483 C CA . THR A 1 720 ? 18.538 -0.342 -27.744 1.00 73.50 720 THR A CA 1
ATOM 5484 C C . THR A 1 720 ? 18.183 -0.328 -29.233 1.00 73.50 720 THR A C 1
ATOM 5486 O O . THR A 1 720 ? 18.982 -0.816 -30.036 1.00 73.50 720 THR A O 1
ATOM 5489 N N . ALA A 1 721 ? 17.071 0.290 -29.642 1.00 70.62 721 ALA A N 1
ATOM 5490 C CA . ALA A 1 721 ? 16.520 0.225 -31.003 1.00 70.62 721 ALA A CA 1
ATOM 5491 C C . ALA A 1 721 ? 17.416 0.765 -32.137 1.00 70.62 721 ALA A C 1
ATOM 5493 O O . ALA A 1 721 ? 17.132 0.490 -33.307 1.00 70.62 721 ALA A O 1
ATOM 5494 N N . ASN A 1 722 ? 18.470 1.526 -31.815 1.00 63.47 722 ASN A N 1
ATOM 5495 C CA . ASN A 1 722 ? 19.428 2.066 -32.791 1.00 63.47 722 ASN A CA 1
ATOM 5496 C C . ASN A 1 722 ? 20.887 1.605 -32.573 1.00 63.47 722 ASN A C 1
ATOM 5498 O O . ASN A 1 722 ? 21.690 1.743 -33.489 1.00 63.47 722 ASN A O 1
ATOM 5502 N N . ARG A 1 723 ? 21.247 1.052 -31.400 1.00 57.41 723 ARG A N 1
ATOM 5503 C CA . ARG A 1 723 ? 22.617 0.559 -31.101 1.00 57.41 723 ARG A CA 1
ATOM 5504 C C . ARG A 1 723 ? 22.727 -0.957 -30.953 1.00 57.41 723 ARG A C 1
ATOM 5506 O O . ARG A 1 723 ? 23.769 -1.521 -31.261 1.00 57.41 723 ARG A O 1
ATOM 5513 N N . PHE A 1 724 ? 21.667 -1.621 -30.500 1.00 67.12 724 PHE A N 1
ATOM 5514 C CA . PHE A 1 724 ? 21.676 -3.042 -30.153 1.00 67.12 724 PHE A CA 1
ATOM 5515 C C . PHE A 1 724 ? 20.413 -3.730 -30.681 1.00 67.12 724 PHE A C 1
ATOM 5517 O O . PHE A 1 724 ? 19.629 -4.281 -29.913 1.00 67.12 724 PHE A O 1
ATOM 5524 N N . VAL A 1 725 ? 20.210 -3.717 -32.003 1.00 73.56 725 VAL A N 1
ATOM 5525 C CA . VAL A 1 725 ? 19.023 -4.312 -32.651 1.00 73.56 725 VAL A CA 1
ATOM 5526 C C . VAL A 1 725 ? 18.744 -5.758 -32.181 1.00 73.56 725 VAL A C 1
ATOM 5528 O O . VAL A 1 725 ? 17.608 -6.026 -31.795 1.00 73.56 725 VAL A O 1
ATOM 5531 N N . PRO A 1 726 ? 19.732 -6.677 -32.066 1.00 72.44 726 PRO A N 1
ATOM 5532 C CA . PRO A 1 726 ? 19.476 -8.034 -31.565 1.00 72.44 726 PRO A CA 1
ATOM 5533 C C . PRO A 1 726 ? 19.055 -8.108 -30.089 1.00 72.44 726 PRO A C 1
ATOM 5535 O O . PRO A 1 726 ? 18.518 -9.131 -29.670 1.00 72.44 726 PRO A O 1
ATOM 5538 N N . LEU A 1 727 ? 19.314 -7.065 -29.293 1.00 72.50 727 LEU A N 1
ATOM 5539 C CA . LEU A 1 727 ? 18.829 -6.938 -27.918 1.00 72.50 727 LEU A CA 1
ATOM 5540 C C . LEU A 1 727 ? 17.425 -6.319 -27.899 1.00 72.50 727 LEU A C 1
ATOM 5542 O O . LEU A 1 727 ? 16.552 -6.854 -27.228 1.00 72.50 727 LEU A O 1
ATOM 5546 N N . ASN A 1 728 ? 17.179 -5.273 -28.694 1.00 78.19 728 ASN A N 1
ATOM 5547 C CA . ASN A 1 728 ? 15.859 -4.652 -28.842 1.00 78.19 728 ASN A CA 1
ATOM 5548 C C . ASN A 1 728 ? 14.785 -5.673 -29.255 1.00 78.19 728 ASN A C 1
ATOM 5550 O O . ASN A 1 728 ? 13.737 -5.764 -28.620 1.00 78.19 728 ASN A O 1
ATOM 5554 N N . GLU A 1 729 ? 15.068 -6.507 -30.262 1.00 81.12 729 GLU A N 1
ATOM 5555 C CA . GLU A 1 729 ? 14.129 -7.550 -30.697 1.00 81.12 729 GLU A CA 1
ATOM 5556 C C . GLU A 1 729 ? 13.951 -8.673 -29.654 1.00 81.12 729 GLU A C 1
ATOM 5558 O O . GLU A 1 729 ? 12.883 -9.279 -29.592 1.00 81.12 729 GLU A O 1
ATOM 5563 N N . ARG A 1 730 ? 14.933 -8.913 -28.768 1.00 83.31 730 ARG A N 1
ATOM 5564 C CA . ARG A 1 730 ? 14.756 -9.813 -27.610 1.00 83.31 730 ARG A CA 1
ATOM 5565 C C . ARG A 1 730 ? 13.862 -9.194 -26.538 1.00 83.31 730 ARG A C 1
ATOM 5567 O O . ARG A 1 730 ? 12.989 -9.890 -26.036 1.00 83.31 730 ARG A O 1
ATOM 5574 N N . ILE A 1 731 ? 14.045 -7.914 -26.205 1.00 81.06 731 ILE A N 1
ATOM 5575 C CA . ILE A 1 731 ? 13.215 -7.222 -25.202 1.00 81.06 731 ILE A CA 1
ATOM 5576 C C . ILE A 1 731 ? 11.760 -7.149 -25.697 1.00 81.06 731 ILE A C 1
ATOM 5578 O O . ILE A 1 731 ? 10.848 -7.475 -24.943 1.00 81.06 731 ILE A O 1
ATOM 5582 N N . LYS A 1 732 ? 11.537 -6.850 -26.988 1.00 85.88 732 LYS A N 1
ATOM 5583 C CA . LYS A 1 732 ? 10.218 -6.965 -27.643 1.00 85.88 732 LYS A CA 1
ATOM 5584 C C . LYS A 1 732 ? 9.623 -8.370 -27.535 1.00 85.88 732 LYS A C 1
ATOM 5586 O O . LYS A 1 732 ? 8.464 -8.508 -27.160 1.00 85.88 732 LYS A O 1
ATOM 5591 N N . ALA A 1 733 ? 10.396 -9.413 -27.852 1.00 86.06 733 ALA A N 1
ATOM 5592 C CA . ALA A 1 733 ? 9.921 -10.795 -27.762 1.00 86.06 733 ALA A CA 1
ATOM 5593 C C . ALA A 1 733 ? 9.536 -11.188 -26.325 1.00 86.06 733 ALA A C 1
ATOM 5595 O O . ALA A 1 733 ? 8.543 -11.887 -26.139 1.00 86.06 733 ALA A O 1
ATOM 5596 N N . VAL A 1 734 ? 10.280 -10.713 -25.319 1.00 87.62 734 VAL A N 1
ATOM 5597 C CA . VAL A 1 734 ? 9.951 -10.912 -23.899 1.00 87.62 734 VAL A CA 1
ATOM 5598 C C . VAL A 1 734 ? 8.675 -10.155 -23.519 1.00 87.62 734 VAL A C 1
ATOM 5600 O O . VAL A 1 734 ? 7.781 -10.773 -22.956 1.00 87.62 734 VAL A O 1
ATOM 5603 N N . ALA A 1 735 ? 8.530 -8.877 -23.885 1.00 87.75 735 ALA A N 1
ATOM 5604 C CA . ALA A 1 735 ? 7.307 -8.103 -23.633 1.00 87.75 735 ALA A CA 1
ATOM 5605 C C . ALA A 1 735 ? 6.064 -8.739 -24.291 1.00 87.75 735 ALA A C 1
ATOM 5607 O O . ALA A 1 735 ? 5.016 -8.882 -23.662 1.00 87.75 735 ALA A O 1
ATOM 5608 N N . GLY A 1 736 ? 6.195 -9.207 -25.538 1.00 89.38 736 GLY A N 1
ATOM 5609 C CA . GLY A 1 736 ? 5.134 -9.939 -26.229 1.00 89.38 736 GLY A CA 1
ATOM 5610 C C . GLY A 1 736 ? 4.781 -11.270 -25.556 1.00 89.38 736 GLY A C 1
ATOM 5611 O O . GLY A 1 736 ? 3.601 -11.583 -25.411 1.00 89.38 736 GLY A O 1
ATOM 5612 N N . LEU A 1 737 ? 5.782 -12.036 -25.100 1.00 91.06 737 LEU A N 1
ATOM 5613 C CA . LEU A 1 737 ? 5.571 -13.302 -24.385 1.00 91.06 737 LEU A CA 1
ATOM 5614 C C . LEU A 1 737 ? 4.912 -13.090 -23.017 1.00 91.06 737 LEU A C 1
ATOM 5616 O O . LEU A 1 737 ? 3.995 -13.831 -22.680 1.00 91.06 737 LEU A O 1
ATOM 5620 N N . MET A 1 738 ? 5.328 -12.059 -22.276 1.00 87.44 738 MET A N 1
ATOM 5621 C CA . MET A 1 738 ? 4.700 -11.635 -21.019 1.00 87.44 738 MET A CA 1
ATOM 5622 C C . MET A 1 738 ? 3.212 -11.329 -21.215 1.00 87.44 738 MET A C 1
ATOM 5624 O O . MET A 1 738 ? 2.386 -11.828 -20.461 1.00 87.44 738 MET A O 1
ATOM 5628 N N . SER A 1 739 ? 2.861 -10.583 -22.267 1.00 92.31 739 SER A N 1
ATOM 5629 C CA . SER A 1 739 ? 1.470 -10.227 -22.578 1.00 92.31 739 SER A CA 1
ATOM 5630 C C . SER A 1 739 ? 0.604 -11.418 -22.989 1.00 92.31 739 SER A C 1
ATOM 5632 O O . SER A 1 739 ? -0.562 -11.480 -22.607 1.00 92.31 739 SER A O 1
ATOM 5634 N N . VAL A 1 740 ? 1.166 -12.405 -23.698 1.00 92.62 740 VAL A N 1
ATOM 5635 C CA . VAL A 1 740 ? 0.454 -13.666 -23.969 1.00 92.62 740 VAL A CA 1
ATOM 5636 C C . VAL A 1 740 ? 0.293 -14.503 -22.698 1.00 92.62 740 VAL A C 1
ATOM 5638 O O . VAL A 1 740 ? -0.800 -14.995 -22.444 1.00 92.62 740 VAL A O 1
ATOM 5641 N N . ALA A 1 741 ? 1.343 -14.655 -21.887 1.00 90.50 741 ALA A N 1
ATOM 5642 C CA . ALA A 1 741 ? 1.288 -15.465 -20.670 1.00 90.50 741 ALA A CA 1
ATOM 5643 C C . ALA A 1 741 ? 0.318 -14.883 -19.627 1.00 90.50 741 ALA A C 1
ATOM 5645 O O . ALA A 1 741 ? -0.533 -15.607 -19.117 1.00 90.50 741 ALA A O 1
ATOM 5646 N N . PHE A 1 742 ? 0.400 -13.575 -19.365 1.00 88.62 742 PHE A N 1
ATOM 5647 C CA . PHE A 1 742 ? -0.477 -12.884 -18.421 1.00 88.62 742 PHE A CA 1
ATOM 5648 C C . PHE A 1 742 ? -1.930 -12.829 -18.920 1.00 88.62 742 PHE A C 1
ATOM 5650 O O . PHE A 1 742 ? -2.845 -13.099 -18.152 1.00 88.62 742 PHE A O 1
ATOM 5657 N N . GLY A 1 743 ? -2.158 -12.576 -20.216 1.00 90.56 743 GLY A N 1
ATOM 5658 C CA . GLY A 1 743 ? -3.506 -12.611 -20.795 1.00 90.56 743 GLY A CA 1
ATOM 5659 C C . GLY A 1 743 ? -4.154 -14.004 -20.769 1.00 90.56 743 GLY A C 1
ATOM 5660 O O . GLY A 1 743 ? -5.359 -14.109 -20.567 1.00 90.56 743 GLY A O 1
ATOM 5661 N N . ILE A 1 744 ? -3.372 -15.083 -20.916 1.00 92.00 744 ILE A N 1
ATOM 5662 C CA . ILE A 1 744 ? -3.869 -16.461 -20.744 1.00 92.00 744 ILE A CA 1
ATOM 5663 C C . ILE A 1 744 ? -4.175 -16.760 -19.270 1.00 92.00 744 ILE A C 1
ATOM 5665 O O . ILE A 1 744 ? -5.196 -17.381 -18.991 1.00 92.00 744 ILE A O 1
ATOM 5669 N N . PHE A 1 745 ? -3.322 -16.316 -18.340 1.00 91.25 745 PHE A N 1
ATOM 5670 C CA . PHE A 1 745 ? -3.545 -16.471 -16.899 1.00 91.25 745 PHE A CA 1
ATOM 5671 C C . PHE A 1 745 ? -4.843 -15.776 -16.454 1.00 91.25 745 PHE A C 1
ATOM 5673 O O . PHE A 1 745 ? -5.742 -16.440 -15.947 1.00 91.25 745 PHE A O 1
ATOM 5680 N N . LEU A 1 746 ? -4.987 -14.484 -16.763 1.00 85.94 746 LEU A N 1
ATOM 5681 C CA . LEU A 1 746 ? -6.171 -13.688 -16.428 1.00 85.94 746 LEU A CA 1
ATOM 5682 C C . LEU A 1 746 ? -7.449 -14.256 -17.080 1.00 85.94 746 LEU A C 1
ATOM 5684 O O . LEU A 1 746 ? -8.505 -14.315 -16.461 1.00 85.94 746 LEU A O 1
ATOM 5688 N N . GLY A 1 747 ? -7.351 -14.744 -18.323 1.00 89.50 747 GLY A N 1
ATOM 5689 C CA . GLY A 1 747 ? -8.471 -15.393 -19.014 1.00 89.50 747 GLY A CA 1
ATOM 5690 C C . GLY A 1 747 ? -8.867 -16.757 -18.430 1.00 89.50 747 GLY A C 1
ATOM 5691 O O . GLY A 1 747 ? -10.026 -17.150 -18.547 1.00 89.50 747 GLY A O 1
ATOM 5692 N N . TRP A 1 748 ? -7.936 -17.478 -17.797 1.00 90.25 748 TRP A N 1
ATOM 5693 C CA . TRP A 1 748 ? -8.229 -18.703 -17.045 1.00 90.25 748 TRP A CA 1
ATOM 5694 C C . TRP A 1 748 ? -8.903 -18.387 -15.704 1.00 90.25 748 TRP A C 1
ATOM 5696 O O . TRP A 1 748 ? -9.890 -19.030 -15.349 1.00 90.25 748 TRP A O 1
ATOM 5706 N N . GLU A 1 749 ? -8.384 -17.390 -14.986 1.00 86.75 749 GLU A N 1
ATOM 5707 C CA . GLU A 1 749 ? -8.883 -16.925 -13.689 1.00 86.75 749 GLU A CA 1
ATOM 5708 C C . GLU A 1 749 ? -10.356 -16.496 -13.796 1.00 86.75 749 GLU A C 1
ATOM 5710 O O . GLU A 1 749 ? -11.236 -17.190 -13.284 1.00 86.75 749 GLU A O 1
ATOM 5715 N N . ILE A 1 750 ? -10.642 -15.485 -14.619 1.00 85.44 750 ILE A N 1
ATOM 5716 C CA . ILE A 1 750 ? -12.003 -14.989 -14.882 1.00 85.44 750 ILE A CA 1
ATOM 5717 C C . ILE A 1 750 ? -12.896 -16.079 -15.499 1.00 85.44 750 ILE A C 1
ATOM 5719 O O . ILE A 1 750 ? -14.067 -16.246 -15.150 1.00 85.44 750 ILE A O 1
ATOM 5723 N N . GLY A 1 751 ? -12.347 -16.841 -16.451 1.00 86.25 751 GLY A N 1
ATOM 5724 C CA . GLY A 1 751 ? -13.102 -17.829 -17.217 1.00 86.25 751 GLY A CA 1
ATOM 5725 C C . GLY A 1 751 ? -13.615 -19.004 -16.381 1.00 86.25 751 GLY A C 1
ATOM 5726 O O . GLY A 1 751 ? -14.738 -19.466 -16.597 1.00 86.25 751 GLY A O 1
ATOM 5727 N N . ILE A 1 752 ? -12.784 -19.510 -15.463 1.00 83.75 752 ILE A N 1
ATOM 5728 C CA . ILE A 1 752 ? -12.964 -20.827 -14.828 1.00 83.75 752 ILE A CA 1
ATOM 5729 C C . ILE A 1 752 ? -12.921 -20.755 -13.298 1.00 83.75 752 ILE A C 1
ATOM 5731 O O . ILE A 1 752 ? -13.670 -21.488 -12.657 1.00 83.75 752 ILE A O 1
ATOM 5735 N N . VAL A 1 753 ? -12.089 -19.895 -12.701 1.00 82.62 753 VAL A N 1
ATOM 5736 C CA . VAL A 1 753 ? -12.009 -19.758 -11.233 1.00 82.62 753 VAL A CA 1
ATOM 5737 C C . VAL A 1 753 ? -13.158 -18.889 -10.715 1.00 82.62 753 VAL A C 1
ATOM 5739 O O . VAL A 1 753 ? -13.821 -19.265 -9.753 1.00 82.62 753 VAL A O 1
ATOM 5742 N N . GLU A 1 754 ? -13.450 -17.783 -11.402 1.00 78.06 754 GLU A N 1
ATOM 5743 C CA . GLU A 1 754 ? -14.540 -16.850 -11.062 1.00 78.06 754 GLU A CA 1
ATOM 5744 C C . GLU A 1 754 ? -15.889 -17.219 -11.713 1.00 78.06 754 GLU A C 1
ATOM 5746 O O . GLU A 1 754 ? -16.908 -16.571 -11.478 1.00 78.06 754 GLU A O 1
ATOM 5751 N N . GLY A 1 755 ? -15.925 -18.288 -12.518 1.00 83.81 755 GLY A N 1
ATOM 5752 C CA . GLY A 1 755 ? -17.169 -18.873 -13.023 1.00 83.81 755 GLY A CA 1
ATOM 5753 C C . GLY A 1 755 ? -17.874 -18.088 -14.137 1.00 83.81 755 GLY A C 1
ATOM 5754 O O . GLY A 1 755 ? -19.100 -18.158 -14.255 1.00 83.81 755 GLY A O 1
ATOM 5755 N N . LEU A 1 756 ? -17.147 -17.367 -15.003 1.00 85.69 756 LEU A N 1
ATOM 5756 C CA . LEU A 1 756 ? -17.760 -16.770 -16.201 1.00 85.69 756 LEU A CA 1
ATOM 5757 C C . LEU A 1 756 ? -18.363 -17.839 -17.140 1.00 85.69 756 LEU A C 1
ATOM 5759 O O . LEU A 1 756 ? -19.421 -17.603 -17.729 1.00 85.69 756 LEU A O 1
ATOM 5763 N N . PHE A 1 757 ? -17.725 -19.011 -17.251 1.00 84.50 757 PHE A N 1
ATOM 5764 C CA . PHE A 1 757 ? -18.176 -20.138 -18.087 1.00 84.50 757 PHE A CA 1
ATOM 5765 C C . PHE A 1 757 ? -18.815 -21.302 -17.305 1.00 84.50 757 PHE A C 1
ATOM 5767 O O . PHE A 1 757 ? -18.996 -22.380 -17.876 1.00 84.50 757 PHE A O 1
ATOM 5774 N N . LEU A 1 758 ? -19.151 -21.086 -16.026 1.00 69.44 758 LEU A N 1
ATOM 5775 C CA . LEU A 1 758 ? -19.798 -22.053 -15.128 1.00 69.44 758 LEU A CA 1
ATOM 5776 C C . LEU A 1 758 ? -21.153 -21.522 -14.597 1.00 69.44 758 LEU A C 1
ATOM 5778 O O . LEU A 1 758 ? -21.956 -22.385 -14.192 1.00 69.44 758 LEU A O 1
#

Nearest PDB structures (foldseek):
  4ybh-assembly1_A  TM=2.915E-01  e=6.436E-01  Homo sapiens

Secondary structure (DSSP, 8-state):
-THHHHHHHHHHHHHHHHHHHHHHHT-HHHHHHHHHHHHHH--------TT-TT-EEEEEEEEEETTEEEEEEEEEE-HHHHHHHHHHH--SSSSS--HHHHHHHHHHHHHHHHHHEEEEETTEE--EEEEEEEEEEEE-GGG-EEEEEEEEEEEE--GGG--SSEEEEEEE-TTTTS-S-EEEEEEE-TTEEEEEESS-SS-SSTTTT---TT-SSPP-B--EEEEEEEE---------------------------TTGGGT--SS--HHHHHHHHHHHHHHHHHHTTS--HHHHHHHHHHHHTT--HHHHHHHHHHHHHHHHHHHHHHHHHHHHHTTT--HHHHHHHHHHHHHHHHHHHHHHHHHHHHHHHH---S---------------------------SS--HHHHHHHHHHHHSS--HHHHHHHHHHHHTT-HHHHHHHHHHHHHHHHHHHHHHHHHHHHHHHHHTT-----HHHHHHHHHHHHHHHHHHHHHHHHHHHHTTS-----TT-SS-HHHHHHHHHHHHHHHHHTTSHHHHHHHHHHHTT-S-HHHHHHHHHHHHHHHHHHHHHHHHHHHHHTPPPPHHHHHHHHHHHHHHHHHHHHHHHHHHHH-PPPEEEEEEETTEEEEEEE---S------S-HHHHHHHHHHHHHHHHTSSSHHHHHHHHHHHSSSHHHHHHHHHHHHHHHHHHHHHHHHHHHHHHHHHTTT-HHHHHHHHHHHHHHHHHHHHHHHHIIIIIS-TT-

Foldseek 3Di:
DCVVVVVVVVVVLVVVVVVVVCVVCPDVVVVVVVVVVCVVPPDDDAFAPPQHQQFWAWEWEWEDEPFFIKTKIKIKHHQLRLVVCQVQLPPPPPSDHDPVSVVVSVVVVVVVQQVQKWKDKPNHTFRWDWPDKDKDWDQGFLRRIIIMIITMTTTGDDPVSDDQKMKMKIFGRPVLVGDYAHAYAYYYDHQKDWDFKPHHNDDDCVSVPHDDPQDPDDRHSDRMMMTMIGGHDDDDDDDDDDDDDDDPDPDDDGRRHDPLVSLQPDPDDDVVSLVVLLVVLLVLLLVVLVDDADLLVVLLVCLQPALDDLVLLLLLLVLLLVLQLVLLVVVLVVCVVCVVPDDVLLVQLVLLQVRLVSLLVSLVVLLVVLVCVVPVDDDDDDDDDDDDDDDDDDDDDDDDDPPDPDSDDDPVNSNVSSNVSRNSHDVVLNVLQVVCVSVVNNVSSSSSSVSSSVSNSVNSSVSSVVSSVVSVVCVVPPDPDVVVSCVSNVVSVVSNVRSVVSNVVSCVSNVNDDDDPPPDPAPPVLVVLLVVLLVVLLVVCVDPLNLLLLLLVLLVDQDLVLLLLLLLLLLVLLLVLLLVVLLCCLVVVDDDDPLNQLVLLLLSLVVLQVSLVVLLVCLSPDQDWDWDWDDDPNDTDIDTDRDPDDDDPDDDDPPVVSSVVSSVNNNSPNNHDVNVVLVSSLVPDPGSVSSSSSSVSSSVSNSVSSSVSSSVSSVVSNVCVPPPVVVSSVSSNVSSVSSNVVSVVSSCCSPPVVPSPD

Sequence (758 aa):
MCCKLVIARSETTKQSVGKRLLRFVRNDNVIRCILLLYLLLSSAPVLAHPMGNFSINHYSKIEVDKYGLKLRYIIDLAEIPTFQELGKIDTNGDKTTSPEEEKAYLSGKVEELKKGLSLKLNEKPVDLRPESVDMVFFPGAGGLPTIKITVEYRGDFGQAELTELNMVRYIDNNYSGRTGWKEIIVSGKDGVTITNSSAPSSDVSSELASYPEDTLSSPPQDVQAAFSFSLDNIRTGIASMGNQKVDAGTGLTKTPKDSFTELIAKKELTPQIILLSLVIAFGLGAFHALSPGHGKTVVAANLVGSRGTAGHALLLGIIVTLTHTIGVFALGFVTLFASKYILPEKLYPWLGFTSGLIIVLMGIFLFSKRYRALFGRKSGHDHGHTQIHSHPHGHDHGHGDHHEIPERVTWGSLFALGVSGGIIPCPEALIVLLSAISLHRIGFGLVLILAFSIGLALVLMAIGLMMVYARRFMERFNDRGKVIQSLPLVSSVVIAILGFAIAVQSLISGGIMEISFENINLSPTLIATLGLGFILGLKHALDADHIVAVSTIVSEHKSIFKSSLIGTFWGLGHTASLLLVGLVVILLRLTIPAKVALLMEFGVAVMLVLLGANIIWKVFHGTRVHVHTHEHHGITHSHLHVHEGRKEEHKHNHLISFGKKPFLVGLVHGVAGSAALMLLVLATLPSPLAGLIYILIFGIGSVGGMLIMSSLIGLPFVLTANRFVPLNERIKAVAGLMSVAFGIFLGWEIGIVEGLFL

Solvent-accessible surface area (backbone atoms only — not comparable to full-atom values): 41286 Å² total; per-residue (Å²): 122,69,72,63,60,58,55,58,54,52,57,54,46,56,58,46,49,56,66,43,52,56,51,55,60,71,27,70,69,52,46,48,49,53,52,51,49,45,66,72,64,66,70,77,77,65,25,42,48,94,72,36,50,70,16,49,25,40,38,38,39,36,42,34,42,87,65,29,35,39,38,44,37,35,42,40,26,22,36,52,51,27,57,63,49,45,71,63,32,32,77,87,71,86,81,60,77,50,75,69,34,50,51,54,39,47,65,52,44,54,66,53,52,56,71,29,49,45,42,25,50,73,84,42,77,47,68,70,44,77,79,49,76,51,77,49,80,44,89,35,49,49,76,37,46,21,36,38,39,39,36,34,26,40,26,68,57,60,78,92,74,62,60,81,71,36,42,38,42,41,38,51,54,58,68,65,94,53,56,40,43,18,42,49,32,44,43,54,35,89,55,29,46,70,78,47,62,75,40,48,71,70,80,81,32,62,93,77,74,43,81,74,88,88,55,94,62,77,69,45,78,46,45,63,42,48,34,32,36,29,70,63,73,96,68,93,76,88,86,78,87,84,81,86,83,91,74,94,74,88,79,88,79,84,68,53,22,49,82,72,57,41,58,72,64,51,94,68,84,46,73,68,49,53,53,50,41,32,53,49,29,16,48,50,21,30,54,57,52,72,51,93,47,70,28,66,51,52,53,53,52,48,48,68,74,42,87,52,46,65,66,54,26,43,52,36,22,51,42,22,35,52,31,20,52,50,26,34,50,52,51,45,51,50,48,62,70,39,53,87,80,49,63,65,81,71,48,50,25,56,53,36,24,53,50,10,50,52,29,24,53,50,12,51,50,50,27,57,53,47,51,45,74,73,70,62,85,72,88,89,86,81,92,81,83,91,82,91,84,87,85,92,84,88,81,91,74,91,76,73,90,73,81,70,81,62,83,62,86,45,73,66,58,46,48,54,49,13,40,70,35,8,51,68,47,59,67,69,64,40,48,51,37,50,54,20,46,77,67,73,38,46,71,59,22,55,52,32,50,50,29,16,42,51,23,23,26,52,43,42,24,50,52,36,40,49,50,46,52,49,44,68,55,49,77,74,55,95,71,86,51,68,67,73,67,43,51,64,44,53,51,19,50,52,42,21,52,53,13,46,51,43,20,53,50,18,34,41,78,52,72,75,46,82,86,79,59,86,90,48,103,54,57,64,67,55,55,50,52,40,53,48,27,25,52,49,15,36,51,54,37,63,36,70,68,49,50,35,51,48,43,37,63,30,57,79,43,78,37,49,70,59,16,21,49,41,18,35,29,18,24,50,17,20,34,50,26,40,50,52,54,46,48,50,30,63,74,68,68,53,81,81,54,65,74,55,50,47,52,34,36,40,49,41,16,53,49,29,27,54,50,7,48,51,44,38,50,51,68,74,69,51,85,71,76,48,77,53,75,48,71,56,98,90,46,74,45,74,52,82,51,77,61,86,86,70,87,82,75,97,71,88,63,68,69,63,65,62,37,49,59,36,21,52,55,11,31,53,50,21,59,16,79,55,46,63,69,47,51,59,57,43,72,73,41,96,38,68,65,58,29,55,53,32,51,52,38,16,27,54,17,22,22,52,25,20,23,52,45,27,30,59,66,14,43,65,37,36,66,19,59,82,77,35,54,81,54,28,52,47,54,40,42,49,33,5,48,49,14,31,53,51,14,50,50,49,35,44,43,42,37,63,74,72,40,67,78,107

pLDDT: mean 70.6, std 19.25, range [22.7, 97.44]

Radius of gyration: 34.55 Å; Cα contacts (8 Å, |Δi|>4): 1007; chains: 1; bounding box: 115×65×111 Å

Mean predicted aligned error: 21.41 Å